Protein AF-0000000072522051 (afdb_homodimer)

Structure (mmCIF, N/CA/C/O backbone):
data_AF-0000000072522051-model_v1
#
loop_
_entity.id
_entity.type
_entity.pdbx_description
1 polymer 'Mutator-like transposase domain-containing protein'
#
loop_
_atom_site.group_PDB
_atom_site.id
_atom_site.type_symbol
_atom_site.label_atom_id
_atom_site.label_alt_id
_atom_site.label_comp_id
_atom_site.label_asym_id
_atom_site.label_entity_id
_atom_site.label_seq_id
_atom_site.pdbx_PDB_ins_code
_atom_site.Cartn_x
_atom_site.Cartn_y
_atom_site.Cartn_z
_atom_site.occupancy
_atom_site.B_iso_or_equiv
_atom_site.auth_seq_id
_atom_site.auth_comp_id
_atom_site.auth_asym_id
_atom_site.auth_atom_id
_atom_site.pdbx_PDB_model_num
ATOM 1 N N . MET A 1 1 ? -25.125 10.438 -25.125 1 18.22 1 MET A N 1
ATOM 2 C CA . MET A 1 1 ? -25.078 11.844 -24.719 1 18.22 1 MET A CA 1
ATOM 3 C C . MET A 1 1 ? -23.672 12.406 -24.828 1 18.22 1 MET A C 1
ATOM 5 O O . MET A 1 1 ? -22.719 11.805 -24.328 1 18.22 1 MET A O 1
ATOM 9 N N . ALA A 1 2 ? -23.375 13.344 -25.75 1 18.73 2 ALA A N 1
ATOM 10 C CA . ALA A 1 2 ? -22.203 13.742 -26.547 1 18.73 2 ALA A CA 1
ATOM 11 C C . ALA A 1 2 ? -21.234 14.562 -25.703 1 18.73 2 ALA A C 1
ATOM 13 O O . ALA A 1 2 ? -21.625 15.531 -25.047 1 18.73 2 ALA A O 1
ATOM 14 N N . ALA A 1 3 ? -20.344 13.867 -25.141 1 18.53 3 ALA A N 1
ATOM 15 C CA . ALA A 1 3 ? -19.312 14.359 -24.219 1 18.53 3 ALA A CA 1
ATOM 16 C C . ALA A 1 3 ? -18.578 15.555 -24.812 1 18.53 3 ALA A C 1
ATOM 18 O O . ALA A 1 3 ? -17.797 15.406 -25.75 1 18.53 3 ALA A O 1
ATOM 19 N N . ALA A 1 4 ? -19.344 16.578 -24.938 1 20.28 4 ALA A N 1
ATOM 20 C CA . ALA A 1 4 ? -18.859 17.656 -25.797 1 20.28 4 ALA A CA 1
ATOM 21 C C . ALA A 1 4 ? -17.5 18.188 -25.312 1 20.28 4 ALA A C 1
ATOM 23 O O . ALA A 1 4 ? -17.344 18.531 -24.141 1 20.28 4 ALA A O 1
ATOM 24 N N . GLY A 1 5 ? -16.484 17.641 -25.844 1 19.41 5 GLY A N 1
ATOM 25 C CA . GLY A 1 5 ? -15.047 17.828 -25.734 1 19.41 5 GLY A CA 1
ATOM 26 C C . GLY A 1 5 ? -14.625 19.281 -25.859 1 19.41 5 GLY A C 1
ATOM 27 O O . GLY A 1 5 ? -14.953 19.953 -26.844 1 19.41 5 GLY A O 1
ATOM 28 N N . LYS A 1 6 ? -14.828 19.969 -24.734 1 23.67 6 LYS A N 1
ATOM 29 C CA . LYS A 1 6 ? -14.594 21.375 -25.078 1 23.67 6 LYS A CA 1
ATOM 30 C C . LYS A 1 6 ? -13.258 21.547 -25.781 1 23.67 6 LYS A C 1
ATOM 32 O O . LYS A 1 6 ? -12.305 20.812 -25.516 1 23.67 6 LYS A O 1
ATOM 37 N N . PRO A 1 7 ? -13.164 22.125 -26.891 1 23.84 7 PRO A N 1
ATOM 38 C CA . PRO A 1 7 ? -12.047 22.234 -27.828 1 23.84 7 PRO A CA 1
ATOM 39 C C . PRO A 1 7 ? -10.789 22.812 -27.188 1 23.84 7 PRO A C 1
ATOM 41 O O . PRO A 1 7 ? -10.875 23.516 -26.172 1 23.84 7 PRO A O 1
ATOM 44 N N . LEU A 1 8 ? -9.758 22.203 -27.422 1 21.73 8 LEU A N 1
ATOM 45 C CA . LEU A 1 8 ? -8.375 22.547 -27.094 1 21.73 8 LEU A CA 1
ATOM 46 C C . LEU A 1 8 ? -8.102 24.016 -27.344 1 21.73 8 LEU A C 1
ATOM 48 O O . LEU A 1 8 ? -8.461 24.547 -28.406 1 21.73 8 LEU A O 1
ATOM 52 N N . SER A 1 9 ? -8.438 24.781 -26.344 1 23.31 9 SER A N 1
ATOM 53 C CA . SER A 1 9 ? -8.289 26.188 -26.703 1 23.31 9 SER A CA 1
ATOM 54 C C . SER A 1 9 ? -6.875 26.484 -27.188 1 23.31 9 SER A C 1
ATOM 56 O O . SER A 1 9 ? -5.898 26 -26.609 1 23.31 9 SER A O 1
ATOM 58 N N . HIS A 1 10 ? -6.723 26.484 -28.438 1 25.08 10 HIS A N 1
ATOM 59 C CA . HIS A 1 10 ? -5.535 26.75 -29.25 1 25.08 10 HIS A CA 1
ATOM 60 C C . HIS A 1 10 ? -5.031 28.172 -29.031 1 25.08 10 HIS A C 1
ATOM 62 O O . HIS A 1 10 ? -5.816 29.125 -29.062 1 25.08 10 HIS A O 1
ATOM 68 N N . CYS A 1 11 ? -4.512 28.344 -27.984 1 23.94 11 CYS A N 1
ATOM 69 C CA . CYS A 1 11 ? -4.039 29.734 -27.969 1 23.94 11 CYS A CA 1
ATOM 70 C C . CYS A 1 11 ? -2.914 29.922 -28.984 1 23.94 11 CYS A C 1
ATOM 72 O O . CYS A 1 11 ? -1.974 29.125 -29.031 1 23.94 11 CYS A O 1
ATOM 74 N N . LYS A 1 12 ? -3.262 30.484 -30.109 1 28.09 12 LYS A N 1
ATOM 75 C CA . LYS A 1 12 ? -2.432 30.875 -31.234 1 28.09 12 LYS A CA 1
ATOM 76 C C . LYS A 1 12 ? -1.332 31.844 -30.812 1 28.09 12 LYS A C 1
ATOM 78 O O . LYS A 1 12 ? -1.609 32.875 -30.203 1 28.09 12 LYS A O 1
ATOM 83 N N . GLU A 1 13 ? -0.17 31.281 -30.469 1 27.23 13 GLU A N 1
ATOM 84 C CA . GLU A 1 13 ? 0.891 32.281 -30.422 1 27.23 13 GLU A CA 1
ATOM 85 C C . GLU A 1 13 ? 0.87 33.188 -31.656 1 27.23 13 GLU A C 1
ATOM 87 O O . GLU A 1 13 ? 0.642 32.688 -32.781 1 27.23 13 GLU A O 1
ATOM 92 N N . ILE A 1 14 ? 0.567 34.438 -31.391 1 30.03 14 ILE A N 1
ATOM 93 C CA . ILE A 1 14 ? 0.768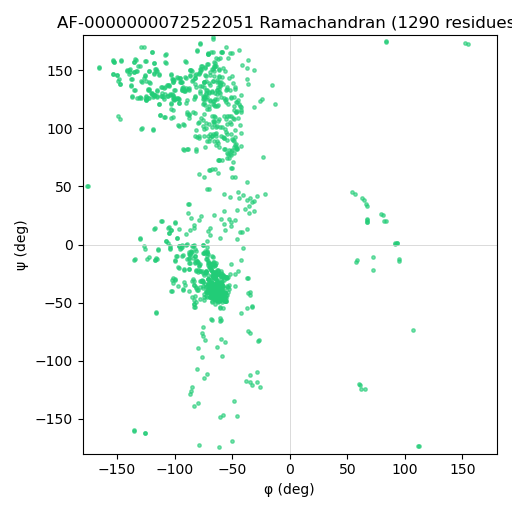 35.406 -32.469 1 30.03 14 ILE A CA 1
ATOM 94 C C . ILE A 1 14 ? 2.211 35.344 -32.969 1 30.03 14 ILE A C 1
ATOM 96 O O . ILE A 1 14 ? 3.15 35.438 -32.156 1 30.03 14 ILE A O 1
ATOM 100 N N . GLY A 1 15 ? 2.537 34.812 -34.188 1 29.08 15 GLY A N 1
ATOM 101 C CA . GLY A 1 15 ? 3.543 34.531 -35.188 1 29.08 15 GLY A CA 1
ATOM 102 C C . GLY A 1 15 ? 3.945 33.094 -35.281 1 29.08 15 GLY A C 1
ATOM 103 O O . GLY A 1 15 ? 4.109 32.531 -36.344 1 29.08 15 GLY A O 1
ATOM 104 N N . SER A 1 16 ? 4.789 32.531 -34.219 1 27.78 16 SER A N 1
ATOM 105 C CA . SER A 1 16 ? 5.379 31.219 -34.438 1 27.78 16 SER A CA 1
ATOM 106 C C . SER A 1 16 ? 4.395 30.109 -34.125 1 27.78 16 SER A C 1
ATOM 108 O O . SER A 1 16 ? 3.559 30.266 -33.219 1 27.78 16 SER A O 1
ATOM 110 N N . ASP A 1 17 ? 3.906 29.281 -35.094 1 27.94 17 ASP A N 1
ATOM 111 C CA . ASP A 1 17 ? 2.986 28.156 -35.188 1 27.94 17 ASP A CA 1
ATOM 112 C C . ASP A 1 17 ? 3.256 27.141 -34.062 1 27.94 17 ASP A C 1
ATOM 114 O O . ASP A 1 17 ? 2.762 26.016 -34.125 1 27.94 17 ASP A O 1
ATOM 118 N N . VAL A 1 18 ? 4.43 27.094 -33.469 1 25.56 18 VAL A N 1
ATOM 119 C CA . VAL A 1 18 ? 4.809 25.922 -32.688 1 25.56 18 VAL A CA 1
ATOM 120 C C . VAL A 1 18 ? 4.055 25.922 -31.375 1 25.56 18 VAL A C 1
ATOM 122 O O . VAL A 1 18 ? 4.07 26.906 -30.641 1 25.56 18 VAL A O 1
ATOM 125 N N . ASP A 1 19 ? 2.986 25.125 -31.344 1 24.14 19 ASP A N 1
ATOM 126 C CA . ASP A 1 19 ? 2.086 24.906 -30.219 1 24.14 19 ASP A CA 1
ATOM 127 C C . ASP A 1 19 ? 2.828 24.297 -29.031 1 24.14 19 ASP A C 1
ATOM 129 O O . ASP A 1 19 ? 3.268 23.141 -29.094 1 24.14 19 ASP A O 1
ATOM 133 N N . THR A 1 20 ? 3.809 24.938 -28.453 1 22 20 THR A N 1
ATOM 134 C CA . THR A 1 20 ? 4.633 24.359 -27.406 1 22 20 THR A CA 1
ATOM 135 C C . THR A 1 20 ? 3.834 24.188 -26.125 1 22 20 THR A C 1
ATOM 137 O O . THR A 1 20 ? 3.199 25.125 -25.656 1 22 20 THR A O 1
ATOM 140 N N . ALA A 1 21 ? 3.316 23.016 -25.969 1 21.81 21 ALA A N 1
ATOM 141 C CA . ALA A 1 21 ? 2.537 22.625 -24.797 1 21.81 21 ALA A CA 1
ATOM 142 C C . ALA A 1 21 ? 3.385 22.688 -23.531 1 21.81 21 ALA A C 1
ATOM 144 O O . ALA A 1 21 ? 4.527 22.219 -23.516 1 21.81 21 ALA A O 1
ATOM 145 N N . TYR A 1 22 ? 3.51 23.766 -22.844 1 22.39 22 TYR A N 1
ATOM 146 C CA . TYR A 1 22 ? 4.367 23.938 -21.672 1 22.39 22 TYR A CA 1
ATOM 147 C C . TYR A 1 22 ? 3.77 23.266 -20.438 1 22.39 22 TYR A C 1
ATOM 149 O O . TYR A 1 22 ? 2.555 23.297 -20.234 1 22.39 22 TYR A O 1
ATOM 157 N N . VAL A 1 23 ? 4.32 22.141 -20.172 1 23.8 23 VAL A N 1
ATOM 158 C CA . VAL A 1 23 ? 3.963 21.359 -18.984 1 23.8 23 VAL A CA 1
ATOM 159 C C . VAL A 1 23 ? 4.336 22.141 -17.734 1 23.8 23 VAL A C 1
ATOM 161 O O . VAL A 1 23 ? 5.48 22.578 -17.578 1 23.8 23 VAL A O 1
ATOM 164 N N . ASN A 1 24 ? 3.408 22.781 -17.25 1 22.48 24 ASN A N 1
ATOM 165 C CA . ASN A 1 24 ? 3.629 23.594 -16.062 1 22.48 24 ASN A CA 1
ATOM 166 C C . ASN A 1 24 ? 4.164 22.766 -14.898 1 22.48 24 ASN A C 1
ATOM 168 O O . ASN A 1 24 ? 3.832 21.578 -14.773 1 22.48 24 ASN A O 1
ATOM 172 N N . GLU A 1 25 ? 5.301 23.172 -14.312 1 25.41 25 GLU A N 1
ATOM 173 C CA . GLU A 1 25 ? 6.121 22.641 -13.227 1 25.41 25 GLU A CA 1
ATOM 174 C C . GLU A 1 25 ? 5.262 22.266 -12.023 1 25.41 25 GLU A C 1
ATOM 176 O O . GLU A 1 25 ? 5.625 21.375 -11.25 1 25.41 25 GLU A O 1
ATOM 181 N N . GLY A 1 26 ? 4.297 22.984 -11.797 1 26.47 26 GLY A N 1
ATOM 182 C CA . GLY A 1 26 ? 3.496 22.812 -10.594 1 26.47 26 GLY A CA 1
ATOM 183 C C . GLY A 1 26 ? 2.865 21.438 -10.484 1 26.47 26 GLY A C 1
ATOM 184 O O . GLY A 1 26 ? 2.215 21.125 -9.484 1 26.47 26 GLY A O 1
ATOM 185 N N . ASP A 1 27 ? 2.734 20.828 -11.633 1 26.22 27 ASP A N 1
ATOM 186 C CA . ASP A 1 27 ? 1.903 19.625 -11.664 1 26.22 27 ASP A CA 1
ATOM 187 C C . ASP A 1 27 ? 2.73 18.375 -11.359 1 26.22 27 ASP A C 1
ATOM 189 O O . ASP A 1 27 ? 2.256 17.25 -11.547 1 26.22 27 ASP A O 1
ATOM 193 N N . LEU A 1 28 ? 4.059 18.359 -11.344 1 24.91 28 LEU A N 1
ATOM 194 C CA . LEU A 1 28 ? 4.93 17.234 -11.062 1 24.91 28 LEU A CA 1
ATOM 195 C C . LEU A 1 28 ? 4.902 16.875 -9.578 1 24.91 28 LEU A C 1
ATOM 197 O O . LEU A 1 28 ? 4.871 17.781 -8.727 1 24.91 28 LEU A O 1
ATOM 201 N N . PRO A 1 29 ? 4.477 15.789 -9.25 1 25.62 29 PRO A N 1
ATOM 202 C CA . PRO A 1 29 ? 4.613 15.5 -7.82 1 25.62 29 PRO A CA 1
ATOM 203 C C . PRO A 1 29 ? 6.008 15.812 -7.285 1 25.62 29 PRO A C 1
ATOM 205 O O . PRO A 1 29 ? 7 15.641 -7.992 1 25.62 29 PRO A O 1
ATOM 208 N N . GLU A 1 30 ? 6.047 16.453 -6.195 1 26.84 30 GLU A N 1
ATOM 209 C CA . GLU A 1 30 ? 7.277 17.047 -5.676 1 26.84 30 GLU A CA 1
ATOM 210 C C . GLU A 1 30 ? 8.375 16 -5.527 1 26.84 30 GLU A C 1
ATOM 212 O O . GLU A 1 30 ? 9.547 16.266 -5.812 1 26.84 30 GLU A O 1
ATOM 217 N N . HIS A 1 31 ? 8.023 14.781 -5.113 1 27.89 31 HIS A N 1
ATOM 218 C CA . HIS A 1 31 ? 9.109 13.875 -4.766 1 27.89 31 HIS A CA 1
ATOM 219 C C . HIS A 1 31 ? 9.805 13.344 -6.016 1 27.89 31 HIS A C 1
ATOM 221 O O . HIS A 1 31 ? 11.016 13.117 -6.008 1 27.89 31 HIS A O 1
ATOM 227 N N . LEU A 1 32 ? 9.141 12.914 -6.941 1 28.19 32 LEU A N 1
ATOM 228 C CA . LEU A 1 32 ? 9.766 12.383 -8.148 1 28.19 32 LEU A CA 1
ATOM 229 C C . LEU A 1 32 ? 10.383 13.508 -8.977 1 28.19 32 LEU A C 1
ATOM 231 O O . LEU A 1 32 ? 11.406 13.312 -9.641 1 28.19 32 LEU A O 1
ATOM 235 N N . LEU A 1 33 ? 9.766 14.617 -9 1 27.88 33 LEU A N 1
ATOM 236 C CA . LEU A 1 33 ? 10.375 15.758 -9.68 1 27.88 33 LEU A CA 1
ATOM 237 C C . LEU A 1 33 ? 11.781 16.031 -9.133 1 27.88 33 LEU A C 1
ATOM 239 O O . LEU A 1 33 ? 12.688 16.375 -9.898 1 27.88 33 LEU A O 1
ATOM 243 N N . ALA A 1 34 ? 11.938 15.688 -7.941 1 27.5 34 ALA A N 1
ATOM 244 C CA . ALA A 1 34 ? 13.25 15.875 -7.336 1 27.5 34 ALA A CA 1
ATOM 245 C C . ALA A 1 34 ? 14.273 14.922 -7.941 1 27.5 34 ALA A C 1
ATOM 247 O O . ALA A 1 34 ? 15.422 15.305 -8.18 1 27.5 34 ALA A O 1
ATOM 248 N N . CYS A 1 35 ? 13.875 13.633 -8.219 1 27.23 35 CYS A N 1
ATOM 249 C CA . CYS A 1 35 ? 14.875 12.68 -8.688 1 27.23 35 CYS A CA 1
ATOM 250 C C . CYS A 1 35 ? 15.25 12.961 -10.141 1 27.23 35 CYS A C 1
ATOM 252 O O . CYS A 1 35 ? 16.406 12.82 -10.523 1 27.23 35 CYS A O 1
ATOM 254 N N . LEU A 1 36 ? 14.375 13.242 -10.977 1 26.73 36 LEU A N 1
ATOM 255 C CA . LEU A 1 36 ? 14.695 13.305 -12.398 1 26.73 36 LEU A CA 1
ATOM 256 C C . LEU A 1 36 ? 15.664 14.453 -12.688 1 26.73 36 LEU A C 1
ATOM 258 O O . LEU A 1 36 ? 16.406 14.406 -13.664 1 26.73 36 LEU A O 1
ATOM 262 N N . SER A 1 37 ? 15.656 15.484 -11.938 1 26.27 37 SER A N 1
ATOM 263 C CA . SER A 1 37 ? 16.5 16.578 -12.383 1 26.27 37 SER A CA 1
ATOM 264 C C . SER A 1 37 ? 17.984 16.25 -12.203 1 26.27 37 SER A C 1
ATOM 266 O O . SER A 1 37 ? 18.844 17.016 -12.625 1 26.27 37 SER A O 1
ATOM 268 N N . GLU A 1 38 ? 18.297 15.172 -11.516 1 25.38 38 GLU A N 1
ATOM 269 C CA . GLU A 1 38 ? 19.734 15.062 -11.273 1 25.38 38 GLU A CA 1
ATOM 270 C C . GLU A 1 38 ? 20.453 14.492 -12.484 1 25.38 38 GLU A C 1
ATOM 272 O O . GLU A 1 38 ? 21.672 14.688 -12.641 1 25.38 38 GLU A O 1
ATOM 277 N N . SER A 1 39 ? 19.875 13.773 -13.391 1 27.12 39 SER A N 1
ATOM 278 C CA . SER A 1 39 ? 20.766 13.109 -14.328 1 27.12 39 SER A CA 1
ATOM 279 C C . SER A 1 39 ? 21.391 14.109 -15.289 1 27.12 39 SER A C 1
ATOM 281 O O . SER A 1 39 ? 22.141 13.719 -16.203 1 27.12 39 SER A O 1
ATOM 283 N N . TRP A 1 40 ? 21.031 15.273 -15.25 1 23.28 40 TRP A N 1
ATOM 284 C CA . TRP A 1 40 ? 21.641 16.031 -16.344 1 23.28 40 TRP A CA 1
ATOM 285 C C . TRP A 1 40 ? 23.141 16.188 -16.109 1 23.28 40 TRP A C 1
ATOM 287 O O . TRP A 1 40 ? 23.906 16.359 -17.062 1 23.28 40 TRP A O 1
ATOM 297 N N . GLU A 1 41 ? 23.656 16.422 -14.883 1 24.67 41 GLU A N 1
ATOM 298 C CA . GLU A 1 41 ? 24.953 17.078 -14.852 1 24.67 41 GLU A CA 1
ATOM 299 C C . GLU A 1 41 ? 26.078 16.094 -15.141 1 24.67 41 GLU A C 1
ATOM 301 O O . GLU A 1 41 ? 27.234 16.484 -15.281 1 24.67 41 GLU A O 1
ATOM 306 N N . CYS A 1 42 ? 25.938 14.836 -15.047 1 26.31 42 CYS A N 1
ATOM 307 C CA . CYS A 1 42 ? 27.219 14.125 -15.07 1 26.31 42 CYS A CA 1
ATOM 308 C C . CYS A 1 42 ? 27.828 14.148 -16.469 1 26.31 42 CYS A C 1
ATOM 310 O O . CYS A 1 42 ? 28.797 13.445 -16.734 1 26.31 42 CYS A O 1
ATOM 312 N N . ILE A 1 43 ? 27.266 14.781 -17.453 1 22.69 43 ILE A N 1
ATOM 313 C CA . ILE A 1 43 ? 27.953 14.633 -18.734 1 22.69 43 ILE A CA 1
ATOM 314 C C . ILE A 1 43 ? 29.375 15.164 -18.609 1 22.69 43 ILE A C 1
ATOM 316 O O . ILE A 1 43 ? 30.328 14.492 -19.016 1 22.69 43 ILE A O 1
ATOM 320 N N . ASP A 1 44 ? 29.672 16.516 -18.688 1 23.14 44 ASP A N 1
ATOM 321 C CA . ASP A 1 44 ? 30.781 17.094 -19.453 1 23.14 44 ASP A CA 1
ATOM 322 C C . ASP A 1 44 ? 32.062 17.062 -18.641 1 23.14 44 ASP A C 1
ATOM 324 O O . ASP A 1 44 ? 33.062 17.703 -19.016 1 23.14 44 ASP A O 1
ATOM 328 N N . ILE A 1 45 ? 32.125 16.609 -17.438 1 23.84 45 ILE A N 1
ATOM 329 C CA . ILE A 1 45 ? 33.281 17.172 -16.703 1 23.84 45 ILE A CA 1
ATOM 330 C C . ILE A 1 45 ? 34.562 16.516 -17.188 1 23.84 45 ILE A C 1
ATOM 332 O O . ILE A 1 45 ? 35.656 16.766 -16.641 1 23.84 45 ILE A O 1
ATOM 336 N N . GLN A 1 46 ? 34.625 15.531 -17.984 1 23.45 46 GLN A N 1
ATOM 337 C CA . GLN A 1 46 ? 35.969 14.922 -18.078 1 23.45 46 GLN A CA 1
ATOM 338 C C . GLN A 1 46 ? 36.938 15.828 -18.812 1 23.45 46 GLN A C 1
ATOM 340 O O . GLN A 1 46 ? 37.531 15.422 -19.812 1 23.45 46 GLN A O 1
ATOM 345 N N . GLN A 1 47 ? 36.688 17.188 -19.141 1 20.95 47 GLN A N 1
ATOM 346 C CA . GLN A 1 47 ? 37.719 17.828 -19.953 1 20.95 47 GLN A CA 1
ATOM 347 C C . GLN A 1 47 ? 39.094 17.797 -19.234 1 20.95 47 GLN A C 1
ATOM 349 O O . GLN A 1 47 ? 39.156 17.719 -18.016 1 20.95 47 GLN A O 1
ATOM 354 N N . GLU A 1 48 ? 40.344 18.109 -20.031 1 22.64 48 GLU A N 1
ATOM 355 C CA . GLU A 1 48 ? 41.812 18.016 -20.094 1 22.64 48 GLU A CA 1
ATOM 356 C C . GLU A 1 48 ? 42.469 18.938 -19.078 1 22.64 48 GLU A C 1
ATOM 358 O O . GLU A 1 48 ? 42.188 20.141 -19.047 1 22.64 48 GLU A O 1
ATOM 363 N N . THR A 1 49 ? 42.969 18.516 -18 1 22.67 49 THR A N 1
ATOM 364 C CA . THR A 1 49 ? 43.844 19.109 -16.969 1 22.67 49 THR A CA 1
ATOM 365 C C . THR A 1 49 ? 45.156 19.609 -17.594 1 22.67 49 THR A C 1
ATOM 367 O O . THR A 1 49 ? 46.125 19.812 -16.875 1 22.67 49 THR A O 1
ATOM 370 N N . SER A 1 50 ? 45.375 19.844 -18.953 1 20.16 50 SER A N 1
ATOM 371 C CA . SER A 1 50 ? 46.75 20.109 -19.328 1 20.16 50 SER A CA 1
ATOM 372 C C . SER A 1 50 ? 47.281 21.359 -18.641 1 20.16 50 SER A C 1
ATOM 374 O O . SER A 1 50 ? 46.531 22.188 -18.156 1 20.16 50 SER A O 1
ATOM 376 N N . GLY A 1 51 ? 48.688 21.984 -18.938 1 20.42 51 GLY A N 1
ATOM 377 C CA . GLY A 1 51 ? 49.875 22.688 -18.438 1 20.42 51 GLY A CA 1
ATOM 378 C C . GLY A 1 51 ? 49.594 24.141 -18.109 1 20.42 51 GLY A C 1
ATOM 379 O O . GLY A 1 51 ? 49.531 24.516 -16.938 1 20.42 51 GLY A O 1
ATOM 380 N N . GLY A 1 52 ? 50.25 25.203 -19.016 1 19.38 52 GLY A N 1
ATOM 381 C CA . GLY A 1 52 ? 51.094 26.359 -18.781 1 19.38 52 GLY A CA 1
ATOM 382 C C . GLY A 1 52 ? 50.375 27.547 -18.203 1 19.38 52 GLY A C 1
ATOM 383 O O . GLY A 1 52 ? 50.594 27.922 -17.062 1 19.38 52 GLY A O 1
ATOM 384 N N . ALA A 1 53 ? 50.281 28.875 -19.125 1 18.88 53 ALA A N 1
ATOM 385 C CA . ALA A 1 53 ? 50.438 30.328 -19.188 1 18.88 53 ALA A CA 1
ATOM 386 C C . ALA A 1 53 ? 49.25 31.047 -18.578 1 18.88 53 ALA A C 1
ATOM 388 O O . ALA A 1 53 ? 48.188 30.453 -18.422 1 18.88 53 ALA A O 1
ATOM 389 N N . THR A 1 54 ? 49.156 32.562 -18.703 1 19.97 54 THR A N 1
ATOM 390 C CA . THR A 1 54 ? 48.75 33.75 -17.938 1 19.97 54 THR A CA 1
ATOM 391 C C . THR A 1 54 ? 47.25 33.844 -17.828 1 19.97 54 THR A C 1
ATOM 393 O O . THR A 1 54 ? 46.719 34.062 -16.734 1 19.97 54 THR A O 1
ATOM 396 N N . GLU A 1 55 ? 46.5 34.469 -19.031 1 19.25 55 GLU A N 1
ATOM 397 C CA . GLU A 1 55 ? 45.656 35.656 -19.109 1 19.25 55 GLU A CA 1
ATOM 398 C C . GLU A 1 55 ? 44.25 35.344 -18.594 1 19.25 55 GLU A C 1
ATOM 400 O O . GLU A 1 55 ? 43.938 34.188 -18.312 1 19.25 55 GLU A O 1
ATOM 405 N N . SER A 1 56 ? 43.094 35.969 -19.516 1 19.28 56 SER A N 1
ATOM 406 C CA . SER A 1 56 ? 41.781 36.594 -19.391 1 19.28 56 SER A CA 1
ATOM 407 C C . SER A 1 56 ? 40.688 35.562 -19.234 1 19.28 56 SER A C 1
ATOM 409 O O . SER A 1 56 ? 40.562 34.656 -20.047 1 19.28 56 SER A O 1
ATOM 411 N N . VAL A 1 57 ? 40.438 35.062 -18.156 1 22.94 57 VAL A N 1
ATOM 412 C CA . VAL A 1 57 ? 39.5 34 -17.812 1 22.94 57 VAL A CA 1
ATOM 413 C C . VAL A 1 57 ? 38.125 34.312 -18.391 1 22.94 57 VAL A C 1
ATOM 415 O O . VAL A 1 57 ? 37.188 34.625 -17.656 1 22.94 57 VAL A O 1
ATOM 418 N N . THR A 1 58 ? 38.062 35.312 -19.531 1 19.12 58 THR A N 1
ATOM 419 C CA . THR A 1 58 ? 36.906 36.062 -19.953 1 19.12 58 THR A CA 1
ATOM 420 C C . THR A 1 58 ? 35.781 35.125 -20.391 1 19.12 58 THR A C 1
ATOM 422 O O . THR A 1 58 ? 34.594 35.375 -20.078 1 19.12 58 THR A O 1
ATOM 425 N N . ASN A 1 59 ? 36.094 34.375 -21.562 1 19.22 59 ASN A N 1
ATOM 426 C CA . ASN A 1 59 ? 35.219 34.25 -22.719 1 19.22 59 ASN A CA 1
ATOM 427 C C . ASN A 1 59 ? 34.031 33.344 -22.406 1 19.22 59 ASN A C 1
ATOM 429 O O . ASN A 1 59 ? 33.094 33.219 -23.219 1 19.22 59 ASN A O 1
ATOM 433 N N . THR A 1 60 ? 34.344 32.312 -21.609 1 21.09 60 THR A N 1
ATOM 434 C CA . THR A 1 60 ? 33.5 31.172 -21.984 1 21.09 60 THR A CA 1
ATOM 435 C C . THR A 1 60 ? 32.031 31.469 -21.656 1 21.09 60 THR A C 1
ATOM 437 O O . THR A 1 60 ? 31.156 30.625 -21.875 1 21.09 60 THR A O 1
ATOM 440 N N . VAL A 1 61 ? 31.922 32.531 -20.828 1 20.61 61 VAL A N 1
ATOM 441 C CA . VAL A 1 61 ? 30.594 32.656 -20.266 1 20.61 61 VAL A CA 1
ATOM 442 C C . VAL A 1 61 ? 29.609 33.062 -21.359 1 20.61 61 VAL A C 1
ATOM 444 O O . VAL A 1 61 ? 28.406 33.25 -21.109 1 20.61 61 VAL A O 1
ATOM 447 N N . GLU A 1 62 ? 30.312 33.656 -22.469 1 19.94 62 GLU A N 1
ATOM 448 C CA . GLU A 1 62 ? 29.562 34.5 -23.406 1 19.94 62 GLU A CA 1
ATOM 449 C C . GLU A 1 62 ? 28.375 33.719 -23.984 1 19.94 62 GLU A C 1
ATOM 451 O O . GLU A 1 62 ? 27.375 34.312 -24.406 1 19.94 62 GLU A O 1
ATOM 456 N N . ASP A 1 63 ? 28.781 32.469 -24.344 1 21.47 63 ASP A N 1
ATOM 457 C CA . ASP A 1 63 ? 27.953 31.891 -25.406 1 21.47 63 ASP A CA 1
ATOM 458 C C . ASP A 1 63 ? 26.484 31.891 -25.016 1 21.47 63 ASP A C 1
ATOM 460 O O . ASP A 1 63 ? 25.625 31.531 -25.812 1 21.47 63 ASP A O 1
ATOM 464 N N . CYS A 1 64 ? 26.375 31.797 -23.656 1 19.06 64 CYS A N 1
ATOM 465 C CA . CYS A 1 64 ? 24.984 31.406 -23.469 1 19.06 64 CYS A CA 1
ATOM 466 C C . CYS A 1 64 ? 24.047 32.5 -23.953 1 19.06 64 CYS A C 1
ATOM 468 O O . CYS A 1 64 ? 22.891 32.219 -24.281 1 19.06 64 CYS A O 1
ATOM 470 N N . PHE A 1 65 ? 24.547 33.844 -23.703 1 19.38 65 PHE A N 1
ATOM 471 C CA . PHE A 1 65 ? 23.469 34.844 -23.641 1 19.38 65 PHE A CA 1
ATOM 472 C C . PHE A 1 65 ? 23.156 35.375 -25.047 1 19.38 65 PHE A C 1
ATOM 474 O O . PHE A 1 65 ? 22.156 36.062 -25.234 1 19.38 65 PHE A O 1
ATOM 481 N N . GLY A 1 66 ? 24.281 35.625 -25.938 1 17.47 66 GLY A N 1
ATOM 482 C CA . GLY A 1 66 ? 24.328 36.812 -26.781 1 17.47 66 GLY A CA 1
ATOM 483 C C . GLY A 1 66 ? 23.203 36.844 -27.812 1 17.47 66 GLY A C 1
ATOM 484 O O . GLY A 1 66 ? 22.578 37.906 -28.016 1 17.47 66 GLY A O 1
ATOM 485 N N . HIS A 1 67 ? 23.406 36.25 -29 1 17.27 67 HIS A N 1
ATOM 486 C CA . HIS A 1 67 ? 23.297 36.781 -30.359 1 17.27 67 HIS A CA 1
ATOM 487 C C . HIS A 1 67 ? 21.844 36.969 -30.766 1 17.27 67 HIS A C 1
ATOM 489 O O . HIS A 1 67 ? 21.109 35.969 -30.922 1 17.27 67 HIS A O 1
ATOM 495 N N . HIS A 1 68 ? 21.188 38.094 -30.422 1 17.69 68 HIS A N 1
ATOM 496 C CA . HIS A 1 68 ? 19.812 38.406 -30.797 1 17.69 68 HIS A CA 1
ATOM 497 C C . HIS A 1 68 ? 19.703 38.719 -32.281 1 17.69 68 HIS A C 1
ATOM 499 O O . HIS A 1 68 ? 18.641 39.094 -32.781 1 17.69 68 HIS A O 1
ATOM 505 N N . ASP A 1 69 ? 20.766 39.031 -33.031 1 16.75 69 ASP A N 1
ATOM 506 C CA . ASP A 1 69 ? 20.672 40.094 -34.062 1 16.75 69 ASP A CA 1
ATOM 507 C C . ASP A 1 69 ? 19.484 39.844 -34.969 1 16.75 69 ASP A C 1
ATOM 509 O O . ASP A 1 69 ? 18.984 38.719 -35.094 1 16.75 69 ASP A O 1
ATOM 513 N N . HIS A 1 70 ? 19.141 41.094 -35.781 1 16.55 70 HIS A N 1
ATOM 514 C CA . HIS A 1 70 ? 18.016 41.594 -36.594 1 16.55 70 HIS A CA 1
ATOM 515 C C . HIS A 1 70 ? 17.766 40.719 -37.781 1 16.55 70 HIS A C 1
ATOM 517 O O . HIS A 1 70 ? 16.625 40.625 -38.281 1 16.55 70 HIS A O 1
ATOM 523 N N . ASN A 1 71 ? 18.844 40.406 -38.531 1 16.09 71 ASN A N 1
ATOM 524 C CA . ASN A 1 71 ? 18.703 40.656 -39.969 1 16.09 71 ASN A CA 1
ATOM 525 C C . ASN A 1 71 ? 17.469 39.938 -40.562 1 16.09 71 ASN A C 1
ATOM 527 O O . ASN A 1 71 ? 17.172 38.812 -40.156 1 16.09 71 ASN A O 1
ATOM 531 N N . ASN A 1 72 ? 16.594 40.875 -41.25 1 16.08 72 ASN A N 1
ATOM 532 C CA . ASN A 1 72 ? 15.297 40.781 -41.906 1 16.08 72 ASN A CA 1
ATOM 533 C C . ASN A 1 72 ? 15.273 39.688 -42.969 1 16.08 72 ASN A C 1
ATOM 535 O O . ASN A 1 72 ? 14.227 39.406 -43.562 1 16.08 72 ASN A O 1
ATOM 539 N N . ASN A 1 73 ? 16.562 39.531 -43.469 1 15.27 73 ASN A N 1
ATOM 540 C CA . ASN A 1 73 ? 16.484 39.312 -44.906 1 15.27 73 ASN A CA 1
ATOM 541 C C . ASN A 1 73 ? 15.344 38.375 -45.281 1 15.27 73 ASN A C 1
ATOM 543 O O . ASN A 1 73 ? 14.891 37.594 -44.438 1 15.27 73 ASN A O 1
ATOM 547 N N . ASP A 1 74 ? 14.922 38.594 -46.562 1 15.88 74 ASP A N 1
ATOM 548 C CA . ASP A 1 74 ? 13.836 38.438 -47.531 1 15.88 74 ASP A CA 1
ATOM 549 C C . ASP A 1 74 ? 13.516 36.969 -47.781 1 15.88 74 ASP A C 1
ATOM 551 O O . ASP A 1 74 ? 12.43 36.656 -48.281 1 15.88 74 ASP A O 1
ATOM 555 N N . LEU A 1 75 ? 14.594 36.219 -47.469 1 15.2 75 LEU A N 1
ATOM 556 C CA . LEU A 1 75 ? 14.578 35.25 -48.562 1 15.2 75 LEU A CA 1
ATOM 557 C C . LEU A 1 75 ? 13.242 34.531 -48.625 1 15.2 75 LEU A C 1
ATOM 559 O O . LEU A 1 75 ? 12.734 34.062 -47.594 1 15.2 75 LEU A O 1
ATOM 563 N N . VAL A 1 76 ? 12.43 35 -49.531 1 16.11 76 VAL A N 1
ATOM 564 C CA . VAL A 1 76 ? 11.156 34.625 -50.156 1 16.11 76 VAL A CA 1
ATOM 565 C C . VAL A 1 76 ? 11.109 33.094 -50.344 1 16.11 76 VAL A C 1
ATOM 567 O O . VAL A 1 76 ? 10.07 32.562 -50.75 1 16.11 76 VAL A O 1
ATOM 570 N N . VAL A 1 77 ? 12.102 32.594 -49.625 1 15.22 77 VAL A N 1
ATOM 571 C CA . VAL A 1 77 ? 12.305 31.375 -50.375 1 15.22 77 VAL A CA 1
ATOM 572 C C . VAL A 1 77 ? 10.953 30.734 -50.688 1 15.22 77 VAL A C 1
ATOM 574 O O . VAL A 1 77 ? 10.078 30.672 -49.844 1 15.22 77 VAL A O 1
ATOM 577 N N . ASP A 1 78 ? 10.688 30.859 -51.969 1 15.66 78 ASP A N 1
ATOM 578 C CA . ASP A 1 78 ? 9.68 30.25 -52.844 1 15.66 78 ASP A CA 1
ATOM 579 C C . ASP A 1 78 ? 9.43 28.797 -52.469 1 15.66 78 ASP A C 1
ATOM 581 O O . ASP A 1 78 ? 10.344 27.969 -52.5 1 15.66 78 ASP A O 1
ATOM 585 N N . LEU A 1 79 ? 9.18 28.812 -51.344 1 15.03 79 LEU A N 1
ATOM 586 C CA . LEU A 1 79 ? 8.867 27.438 -51 1 15.03 79 LEU A CA 1
ATOM 587 C C . LEU A 1 79 ? 8.141 26.75 -52.156 1 15.03 79 LEU A C 1
ATOM 589 O O . LEU A 1 79 ? 6.918 26.578 -52.094 1 15.03 79 LEU A O 1
ATOM 593 N N . GLY A 1 80 ? 8.602 27.453 -53.344 1 15.11 80 GLY A N 1
ATOM 594 C CA . GLY A 1 80 ? 7.824 26.859 -54.406 1 15.11 80 GLY A CA 1
ATOM 595 C C . GLY A 1 80 ? 7.547 25.375 -54.188 1 15.11 80 GLY A C 1
ATOM 596 O O . GLY A 1 80 ? 6.406 24.984 -53.938 1 15.11 80 GLY A O 1
ATOM 597 N N . SER A 1 81 ? 8.203 24.781 -55.094 1 15.05 81 SER A N 1
ATOM 598 C CA . SER A 1 81 ? 7.836 23.672 -56 1 15.05 81 SER A CA 1
ATOM 599 C C . SER A 1 81 ? 7.852 22.344 -55.25 1 15.05 81 SER A C 1
ATOM 601 O O . SER A 1 81 ? 6.84 21.641 -55.188 1 15.05 81 SER A O 1
ATOM 603 N N . GLU A 1 82 ? 9.055 21.672 -55.438 1 14.95 82 GLU A N 1
ATOM 604 C CA . GLU A 1 82 ? 9.234 20.281 -55.844 1 14.95 82 GLU A CA 1
ATOM 605 C C . GLU A 1 82 ? 9.445 19.391 -54.625 1 14.95 82 GLU A C 1
ATOM 607 O O . GLU A 1 82 ? 10.508 19.422 -54 1 14.95 82 GLU A O 1
ATOM 612 N N . ILE A 1 83 ? 9.172 19.922 -53.438 1 15.15 83 ILE A N 1
ATOM 613 C CA . ILE A 1 83 ? 9.18 18.672 -52.688 1 15.15 83 ILE A CA 1
ATOM 614 C C . ILE A 1 83 ? 8.906 17.5 -53.594 1 15.15 83 ILE A C 1
ATOM 616 O O . ILE A 1 83 ? 7.789 17.328 -54.094 1 15.15 83 ILE A O 1
ATOM 620 N N . ALA A 1 84 ? 9.719 17.141 -54.281 1 14.2 84 ALA A N 1
ATOM 621 C CA . ALA A 1 84 ? 10.367 16.469 -55.375 1 14.2 84 ALA A CA 1
ATOM 622 C C . ALA A 1 84 ? 9.953 15 -55.469 1 14.2 84 ALA A C 1
ATOM 624 O O . ALA A 1 84 ? 9.414 14.453 -54.5 1 14.2 84 ALA A O 1
ATOM 625 N N . ASP A 1 85 ? 10.664 14.219 -56.312 1 14.65 85 ASP A N 1
ATOM 626 C CA . ASP A 1 85 ? 10.875 12.945 -57 1 14.65 85 ASP A CA 1
ATOM 627 C C . ASP A 1 85 ? 11.25 11.852 -56 1 14.65 85 ASP A C 1
ATOM 629 O O . ASP A 1 85 ? 11.188 10.664 -56.312 1 14.65 85 ASP A O 1
ATOM 633 N N . LEU A 1 86 ? 12.008 12.219 -54.906 1 14.46 86 LEU A N 1
ATOM 634 C CA . LEU A 1 86 ? 13.023 11.172 -54.906 1 14.46 86 LEU A CA 1
ATOM 635 C C . LEU A 1 86 ? 12.398 9.812 -54.625 1 14.46 86 LEU A C 1
ATOM 637 O O . LEU A 1 86 ? 13.094 8.789 -54.625 1 14.46 86 LEU A O 1
ATOM 641 N N . LEU A 1 87 ? 11.562 9.836 -53.438 1 14.09 87 LEU A N 1
ATOM 642 C CA . LEU A 1 87 ? 11.398 8.398 -53.219 1 14.09 87 LEU A CA 1
ATOM 643 C C . LEU A 1 87 ? 11.188 7.676 -54.562 1 14.09 87 LEU A C 1
ATOM 645 O O . LEU A 1 87 ? 10.062 7.613 -55.062 1 14.09 87 LEU A O 1
ATOM 649 N N . SER A 1 88 ? 11.828 7.93 -55.562 1 14.33 88 SER A N 1
ATOM 650 C CA . SER A 1 88 ? 12.281 7.387 -56.844 1 14.33 88 SER A CA 1
ATOM 651 C C . SER A 1 88 ? 12.625 5.906 -56.719 1 14.33 88 SER A C 1
ATOM 653 O O . SER A 1 88 ? 12.844 5.234 -57.719 1 14.33 88 SER A O 1
ATOM 655 N N . SER A 1 89 ? 13.516 5.668 -55.75 1 14.67 89 SER A N 1
ATOM 656 C CA . SER A 1 89 ? 14.492 4.793 -56.406 1 14.67 89 SER A CA 1
ATOM 657 C C . SER A 1 89 ? 13.805 3.699 -57.188 1 14.67 89 SER A C 1
ATOM 659 O O . SER A 1 89 ? 12.594 3.51 -57.094 1 14.67 89 SER A O 1
ATOM 661 N N . GLY A 1 90 ? 14.547 2.646 -57.156 1 14.46 90 GLY A N 1
ATOM 662 C CA . GLY A 1 90 ? 15.148 1.802 -58.188 1 14.46 90 GLY A CA 1
ATOM 663 C C . GLY A 1 90 ? 14.141 0.906 -58.875 1 14.46 90 GLY A C 1
ATOM 664 O O . GLY A 1 90 ? 13.086 0.601 -58.344 1 14.46 90 GLY A O 1
ATOM 665 N N . ARG A 1 91 ? 14.297 0.906 -60.062 1 16.16 91 ARG A N 1
ATOM 666 C CA . ARG A 1 91 ? 14.047 0.175 -61.281 1 16.16 91 ARG A CA 1
ATOM 667 C C . ARG A 1 91 ? 14.281 -1.319 -61.094 1 16.16 91 ARG A C 1
ATOM 669 O O . ARG A 1 91 ? 14.219 -2.09 -62.062 1 16.16 91 ARG A O 1
ATOM 676 N N . ALA A 1 92 ? 14.953 -1.795 -59.938 1 15.04 92 ALA A N 1
ATOM 677 C CA . ALA A 1 92 ? 15.469 -2.936 -60.688 1 15.04 92 ALA A CA 1
ATOM 678 C C . ALA A 1 92 ? 14.383 -3.533 -61.594 1 15.04 92 ALA A C 1
ATOM 680 O O . ALA A 1 92 ? 13.195 -3.459 -61.281 1 15.04 92 ALA A O 1
ATOM 681 N N . SER A 1 93 ? 14.727 -3.693 -62.812 1 15.16 93 SER A N 1
ATOM 682 C CA . SER A 1 93 ? 14.328 -4.191 -64.125 1 15.16 93 SER A CA 1
ATOM 683 C C . SER A 1 93 ? 13.617 -5.539 -64 1 15.16 93 SER A C 1
ATOM 685 O O . SER A 1 93 ? 12.617 -5.777 -64.688 1 15.16 93 SER A O 1
ATOM 687 N N . PRO A 1 94 ? 14.539 -6.418 -63.375 1 16.55 94 PRO A N 1
ATOM 688 C CA . PRO A 1 94 ? 14.727 -7.473 -64.375 1 16.55 94 PRO A CA 1
ATOM 689 C C . PRO A 1 94 ? 13.414 -8.164 -64.75 1 16.55 94 PRO A C 1
ATOM 691 O O . PRO A 1 94 ? 12.391 -7.949 -64.125 1 16.55 94 PRO A O 1
ATOM 694 N N . ASN A 1 95 ? 13.695 -9.375 -65 1 15.77 95 ASN A N 1
ATOM 695 C CA . ASN A 1 95 ? 13.352 -10.43 -65.938 1 15.77 95 ASN A CA 1
ATOM 696 C C . ASN A 1 95 ? 12.055 -11.133 -65.562 1 15.77 95 ASN A C 1
ATOM 698 O O . ASN A 1 95 ? 11.914 -11.617 -64.438 1 15.77 95 ASN A O 1
ATOM 702 N N . CYS A 1 96 ? 11.039 -10.555 -65.875 1 16.89 96 CYS A N 1
ATOM 703 C CA . CYS A 1 96 ? 9.695 -11.102 -66 1 16.89 96 CYS A CA 1
ATOM 704 C C . CYS A 1 96 ? 9.758 -12.57 -66.438 1 16.89 96 CYS A C 1
ATOM 706 O O . CYS A 1 96 ? 9.328 -12.922 -67.562 1 16.89 96 CYS A O 1
ATOM 708 N N . SER A 1 97 ? 10.938 -13.227 -66 1 16.95 97 SER A N 1
ATOM 709 C CA . SER A 1 97 ? 11.094 -14.383 -66.875 1 16.95 97 SER A CA 1
ATOM 710 C C . SER A 1 97 ? 9.758 -15.086 -67.125 1 16.95 97 SER A C 1
ATOM 712 O O . SER A 1 97 ? 8.914 -15.148 -66.188 1 16.95 97 SER A O 1
ATOM 714 N N . VAL A 1 98 ? 9.391 -15.016 -68.312 1 17.75 98 VAL A N 1
ATOM 715 C CA . VAL A 1 98 ? 8.43 -15.773 -69.125 1 17.75 98 VAL A CA 1
ATOM 716 C C . VAL A 1 98 ? 8.5 -17.25 -68.75 1 17.75 98 VAL A C 1
ATOM 718 O O . VAL A 1 98 ? 9.414 -17.953 -69.188 1 17.75 98 VAL A O 1
ATOM 721 N N . TYR A 1 99 ? 8.82 -17.562 -67.5 1 17.67 99 TYR A N 1
ATOM 722 C CA . TYR A 1 99 ? 9.109 -18.984 -67.625 1 17.67 99 TYR A CA 1
ATOM 723 C C . TYR A 1 99 ? 8.055 -19.672 -68.5 1 17.67 99 TYR A C 1
ATOM 725 O O . TYR A 1 99 ? 6.855 -19.406 -68.312 1 17.67 99 TYR A O 1
ATOM 733 N N . GLU A 1 100 ? 8.461 -19.938 -69.75 1 18.34 100 GLU A N 1
ATOM 734 C CA . GLU A 1 100 ? 7.895 -20.734 -70.812 1 18.34 100 GLU A CA 1
ATOM 735 C C . GLU A 1 100 ? 7.098 -21.922 -70.25 1 18.34 100 GLU A C 1
ATOM 737 O O . GLU A 1 100 ? 7.344 -22.375 -69.125 1 18.34 100 GLU A O 1
ATOM 742 N N . PRO A 1 101 ? 6.129 -22.297 -71 1 20.97 101 PRO A N 1
ATOM 743 C CA . PRO A 1 101 ? 5.152 -23.391 -71 1 20.97 101 PRO A CA 1
ATOM 744 C C . PRO A 1 101 ? 5.789 -24.75 -70.75 1 20.97 101 PRO A C 1
ATOM 746 O O . PRO A 1 101 ? 5.129 -25.781 -70.875 1 20.97 101 PRO A O 1
ATOM 749 N N . GLY A 1 102 ? 7.039 -24.812 -70.125 1 17.98 102 GLY A N 1
ATOM 750 C CA . GLY A 1 102 ? 7.633 -26.016 -70.688 1 17.98 102 GLY A CA 1
ATOM 751 C C . GLY A 1 102 ? 6.719 -27.234 -70.625 1 17.98 102 GLY A C 1
ATOM 752 O O . GLY A 1 102 ? 5.805 -27.266 -69.812 1 17.98 102 GLY A O 1
ATOM 753 N N . ARG A 1 103 ? 6.797 -28.078 -71.625 1 21.64 103 ARG A N 1
ATOM 754 C CA . ARG A 1 103 ? 6.145 -29.375 -71.875 1 21.64 103 ARG A CA 1
ATOM 755 C C . ARG A 1 103 ? 6.332 -30.297 -70.625 1 21.64 103 ARG A C 1
ATOM 757 O O . ARG A 1 103 ? 6.027 -31.5 -70.75 1 21.64 103 ARG A O 1
ATOM 764 N N . THR A 1 104 ? 6.703 -29.875 -69.438 1 19.58 104 THR A N 1
ATOM 765 C CA . THR A 1 104 ? 7.348 -31.047 -68.875 1 19.58 104 THR A CA 1
ATOM 766 C C . THR A 1 104 ? 6.438 -32.281 -68.938 1 19.58 104 THR A C 1
ATOM 768 O O . THR A 1 104 ? 5.211 -32.125 -69 1 19.58 104 THR A O 1
ATOM 771 N N . SER A 1 105 ? 7.062 -33.375 -69.188 1 22.17 105 SER A N 1
ATOM 772 C CA . SER A 1 105 ? 6.648 -34.75 -69.5 1 22.17 105 SER A CA 1
ATOM 773 C C . SER A 1 105 ? 5.637 -35.25 -68.5 1 22.17 105 SER A C 1
ATOM 775 O O . SER A 1 105 ? 5.566 -34.75 -67.375 1 22.17 105 SER A O 1
ATOM 777 N N . PRO A 1 106 ? 4.922 -36.312 -68.75 1 22.08 106 PRO A N 1
ATOM 778 C CA . PRO A 1 106 ? 3.801 -37.031 -68.188 1 22.08 106 PRO A CA 1
ATOM 779 C C . PRO A 1 106 ? 4.117 -37.5 -66.75 1 22.08 106 PRO A C 1
ATOM 781 O O . PRO A 1 106 ? 3.307 -38.188 -66.125 1 22.08 106 PRO A O 1
ATOM 784 N N . GLU A 1 107 ? 5.051 -36.969 -65.938 1 23.7 107 GLU A N 1
ATOM 785 C CA . GLU A 1 107 ? 5.645 -38 -65.125 1 23.7 107 GLU A CA 1
ATOM 786 C C . GLU A 1 107 ? 4.574 -38.781 -64.375 1 23.7 107 GLU A C 1
ATOM 788 O O . GLU A 1 107 ? 3.486 -38.281 -64.062 1 23.7 107 GLU A O 1
ATOM 793 N N . SER A 1 108 ? 4.945 -40.031 -63.906 1 24.02 108 SER A N 1
ATOM 794 C CA . SER A 1 108 ? 4.332 -41.219 -63.344 1 24.02 108 SER A CA 1
ATOM 795 C C . SER A 1 108 ? 3.795 -40.969 -61.938 1 24.02 108 SER A C 1
ATOM 797 O O . SER A 1 108 ? 4.27 -40.062 -61.25 1 24.02 108 SER A O 1
ATOM 799 N N . LEU A 1 109 ? 2.717 -41.531 -61.438 1 24.73 109 LEU A N 1
ATOM 800 C CA . LEU A 1 109 ? 1.779 -41.688 -60.312 1 24.73 109 LEU A CA 1
ATOM 801 C C . LEU A 1 109 ? 2.518 -42 -59.031 1 24.73 109 LEU A C 1
ATOM 803 O O . LEU A 1 109 ? 2.797 -43.156 -58.719 1 24.73 109 LEU A O 1
ATOM 807 N N . VAL A 1 110 ? 3.705 -41.375 -58.688 1 27.8 110 VAL A N 1
ATOM 808 C CA . VAL A 1 110 ? 4.426 -41.969 -57.562 1 27.8 110 VAL A CA 1
ATOM 809 C C . VAL A 1 110 ? 3.559 -41.969 -56.312 1 27.8 110 VAL A C 1
ATOM 811 O O . VAL A 1 110 ? 2.768 -41.031 -56.125 1 27.8 110 VAL A O 1
ATOM 814 N N . GLU A 1 111 ? 3.588 -42.969 -55.406 1 27.36 111 GLU A N 1
ATOM 815 C CA . GLU A 1 111 ? 2.859 -43.344 -54.188 1 27.36 111 GLU A CA 1
ATOM 816 C C . GLU A 1 111 ? 3.107 -42.344 -53.062 1 27.36 111 GLU A C 1
ATOM 818 O O . GLU A 1 111 ? 4.258 -42.062 -52.719 1 27.36 111 GLU A O 1
ATOM 823 N N . GLU A 1 112 ? 2.404 -41.312 -52.875 1 30.52 112 GLU A N 1
ATOM 824 C CA . GLU A 1 112 ? 2.449 -40.188 -51.938 1 30.52 112 GLU A CA 1
ATOM 825 C C . GLU A 1 112 ? 2.775 -40.656 -50.5 1 30.52 112 GLU A C 1
ATOM 827 O O . GLU A 1 112 ? 2.062 -41.5 -49.938 1 30.52 112 GLU A O 1
ATOM 832 N N . LYS A 1 113 ? 4.039 -40.594 -50.094 1 38.59 113 LYS A N 1
ATOM 833 C CA . LYS A 1 113 ? 4.457 -41.062 -48.781 1 38.59 113 LYS A CA 1
ATOM 834 C C . LYS A 1 113 ? 3.6 -40.438 -47.688 1 38.59 113 LYS A C 1
ATOM 836 O O . LYS A 1 113 ? 3.268 -39.25 -47.75 1 38.59 113 LYS A O 1
ATOM 841 N N . PRO A 1 114 ? 3.014 -41.031 -46.656 1 36.53 114 PRO A N 1
ATOM 842 C CA . PRO A 1 114 ? 2.137 -40.562 -45.594 1 36.53 114 PRO A CA 1
ATOM 843 C C . PRO A 1 114 ? 2.756 -39.438 -44.781 1 36.53 114 PRO A C 1
ATOM 845 O O . PRO A 1 114 ? 3.965 -39.438 -44.531 1 36.53 114 PRO A O 1
ATOM 848 N N . TYR A 1 115 ? 2.326 -38.062 -44.781 1 40.25 115 TYR A N 1
ATOM 849 C CA . TYR A 1 115 ? 2.725 -36.875 -44.031 1 40.25 115 TYR A CA 1
ATOM 850 C C . TYR A 1 115 ? 2.855 -37.156 -42.562 1 40.25 115 TYR A C 1
ATOM 852 O O . TYR A 1 115 ? 1.861 -37.438 -41.875 1 40.25 115 TYR A O 1
ATOM 860 N N . LEU A 1 116 ? 3.842 -37.656 -42 1 47.94 116 LEU A N 1
ATOM 861 C CA . LEU A 1 116 ? 4.066 -37.812 -40.594 1 47.94 116 LEU A CA 1
ATOM 862 C C . LEU A 1 116 ? 4.07 -36.469 -39.875 1 47.94 116 LEU A C 1
ATOM 864 O O . LEU A 1 116 ? 4.84 -35.562 -40.25 1 47.94 116 LEU A O 1
ATOM 868 N N . PRO A 1 117 ? 3.021 -36.031 -39.188 1 56 117 PRO A N 1
ATOM 869 C CA . PRO A 1 117 ? 2.943 -34.781 -38.438 1 56 117 PRO A CA 1
ATOM 870 C C . PRO A 1 117 ? 4.172 -34.562 -37.562 1 56 117 PRO A C 1
ATOM 872 O O . PRO A 1 117 ? 4.773 -35.5 -37.062 1 56 117 PRO A O 1
ATOM 875 N N . LYS A 1 118 ? 5.078 -33.5 -37.812 1 64.5 118 LYS A N 1
ATOM 876 C CA . LYS A 1 118 ? 6.332 -33.156 -37.125 1 64.5 118 LYS A CA 1
ATOM 877 C C . LYS A 1 118 ? 6.082 -32.562 -35.75 1 64.5 118 LYS A C 1
ATOM 879 O O . LYS A 1 118 ? 5.281 -31.641 -35.594 1 64.5 118 LYS A O 1
ATOM 884 N N . VAL A 1 119 ? 6.285 -33.281 -34.625 1 78.56 119 VAL A N 1
ATOM 885 C CA . VAL A 1 119 ? 6.352 -32.844 -33.25 1 78.56 119 VAL A CA 1
ATOM 886 C C . VAL A 1 119 ? 7.789 -32.469 -32.875 1 78.56 119 VAL A C 1
ATOM 888 O O . VAL A 1 119 ? 8.727 -33.219 -33.156 1 78.56 119 VAL A O 1
ATOM 891 N N . GLY A 1 120 ? 7.996 -31.141 -32.594 1 75.06 120 GLY A N 1
ATOM 892 C CA . GLY A 1 120 ? 9.328 -30.688 -32.219 1 75.06 120 GLY A CA 1
ATOM 893 C C . GLY A 1 120 ? 9.781 -31.25 -30.891 1 75.06 120 GLY A C 1
ATOM 894 O O . GLY A 1 120 ? 9.164 -32.156 -30.344 1 75.06 120 GLY A O 1
ATOM 895 N N . SER A 1 121 ? 11.062 -30.875 -30.484 1 82.94 121 SER A N 1
ATOM 896 C CA . SER A 1 121 ? 11.578 -31.234 -29.156 1 82.94 121 SER A CA 1
ATOM 897 C C . SER A 1 121 ? 11.188 -30.203 -28.109 1 82.94 121 SER A C 1
ATOM 899 O O . SER A 1 121 ? 10.922 -29.047 -28.438 1 82.94 121 SER A O 1
ATOM 901 N N . THR A 1 122 ? 11.055 -30.719 -26.875 1 87.69 122 THR A N 1
ATOM 902 C CA . THR A 1 122 ? 10.742 -29.812 -25.781 1 87.69 122 THR A CA 1
ATOM 903 C C . THR A 1 122 ? 11.977 -29 -25.375 1 87.69 122 THR A C 1
ATOM 905 O O . THR A 1 122 ? 13.047 -29.578 -25.141 1 87.69 122 THR A O 1
ATOM 908 N N . ASP A 1 123 ? 11.836 -27.688 -25.375 1 88 123 ASP A N 1
ATOM 909 C CA . ASP A 1 123 ? 12.93 -26.812 -24.969 1 88 123 ASP A CA 1
ATOM 910 C C . ASP A 1 123 ? 13.234 -26.984 -23.484 1 88 123 ASP A C 1
ATOM 912 O O . ASP A 1 123 ? 12.359 -27.359 -22.688 1 88 123 ASP A O 1
ATOM 916 N N . LYS A 1 124 ? 14.531 -26.734 -23.109 1 87.19 124 LYS A N 1
ATOM 917 C CA . LYS A 1 124 ? 15 -26.891 -21.75 1 87.19 124 LYS A CA 1
ATOM 918 C C . LYS A 1 124 ? 14.227 -25.984 -20.797 1 87.19 124 LYS A C 1
ATOM 920 O O . LYS A 1 124 ? 13.945 -26.359 -19.656 1 87.19 124 LYS A O 1
ATOM 925 N N . GLU A 1 125 ? 13.844 -24.891 -21.234 1 89.12 125 GLU A N 1
ATOM 926 C CA . GLU A 1 125 ? 13.109 -23.938 -20.406 1 89.12 125 GLU A CA 1
ATOM 927 C C . GLU A 1 125 ? 11.711 -24.438 -20.078 1 89.12 125 GLU A C 1
ATOM 929 O O . GLU A 1 125 ? 11.242 -24.312 -18.953 1 89.12 125 GLU A O 1
ATOM 934 N N . ALA A 1 126 ? 11.172 -25.047 -21.016 1 92.19 126 ALA A N 1
ATOM 935 C CA . ALA A 1 126 ? 9.828 -25.594 -20.828 1 92.19 126 ALA A CA 1
ATOM 936 C C . ALA A 1 126 ? 9.852 -26.75 -19.828 1 92.19 126 ALA A C 1
ATOM 938 O O . ALA A 1 126 ? 8.883 -26.953 -19.094 1 92.19 126 ALA A O 1
ATOM 939 N N . MET A 1 127 ? 10.945 -27.422 -19.812 1 93 127 MET A N 1
ATOM 940 C CA . MET A 1 127 ? 11.078 -28.562 -18.906 1 93 127 MET A CA 1
ATOM 941 C C . MET A 1 127 ? 11.18 -28.094 -17.469 1 93 127 MET A C 1
ATOM 943 O O . MET A 1 127 ? 10.727 -28.797 -16.547 1 93 127 MET A O 1
ATOM 947 N N . ARG A 1 128 ? 11.695 -26.969 -17.281 1 92.19 128 ARG A N 1
ATOM 948 C CA . ARG A 1 128 ? 11.953 -26.484 -15.938 1 92.19 128 ARG A CA 1
ATOM 949 C C . ARG A 1 128 ? 10.805 -25.609 -15.445 1 92.19 128 ARG A C 1
ATOM 951 O O . ARG A 1 128 ? 10.734 -25.266 -14.258 1 92.19 128 ARG A O 1
ATOM 958 N N . GLN A 1 129 ? 9.867 -25.359 -16.219 1 96.62 129 GLN A N 1
ATOM 959 C CA . GLN A 1 129 ? 8.773 -24.453 -15.867 1 96.62 129 GLN A CA 1
ATOM 960 C C . GLN A 1 129 ? 7.668 -25.188 -15.117 1 96.62 129 GLN A C 1
ATOM 962 O O . GLN A 1 129 ? 7.512 -26.406 -15.266 1 96.62 129 GLN A O 1
ATOM 967 N N . TYR A 1 130 ? 7 -24.453 -14.273 1 98.31 130 TYR A N 1
ATOM 968 C CA . TYR A 1 130 ? 5.797 -24.953 -13.625 1 98.31 130 TYR A CA 1
ATOM 969 C C . TYR A 1 130 ? 4.551 -24.547 -14.398 1 98.31 130 TYR A C 1
ATOM 971 O O . TYR A 1 130 ? 4.461 -23.422 -14.891 1 98.31 130 TYR A O 1
ATOM 979 N N . TYR A 1 131 ? 3.566 -25.469 -14.516 1 98.56 131 TYR A N 1
ATOM 980 C CA . TYR A 1 131 ? 2.322 -25.234 -15.242 1 98.56 131 TYR A CA 1
ATOM 981 C C . TYR A 1 131 ? 1.116 -25.438 -14.336 1 98.56 131 TYR A C 1
ATOM 983 O O . TYR A 1 131 ? 1.185 -26.203 -13.367 1 98.56 131 TYR A O 1
ATOM 991 N N . LEU A 1 132 ? 0.057 -24.703 -14.625 1 98.44 132 LEU A N 1
ATOM 992 C CA . LEU A 1 132 ? -1.208 -24.938 -13.938 1 98.44 132 LEU A CA 1
ATOM 993 C C . LEU A 1 132 ? -2.031 -26 -14.648 1 98.44 132 LEU A C 1
ATOM 995 O O . LEU A 1 132 ? -2.539 -25.766 -15.75 1 98.44 132 LEU A O 1
ATOM 999 N N . VAL A 1 133 ? -2.209 -27.141 -14.023 1 98.75 133 VAL A N 1
ATOM 1000 C CA . VAL A 1 133 ? -2.922 -28.25 -14.641 1 98.75 133 VAL A CA 1
ATOM 1001 C C . VAL A 1 133 ? -4.203 -28.547 -13.859 1 98.75 133 VAL A C 1
ATOM 1003 O O . VAL A 1 133 ? -4.184 -28.609 -12.625 1 98.75 133 VAL A O 1
ATOM 1006 N N . GLU A 1 134 ? -5.25 -28.688 -14.57 1 98.31 134 GLU A N 1
ATOM 1007 C CA . GLU A 1 134 ? -6.527 -29.031 -13.953 1 98.31 134 GLU A CA 1
ATOM 1008 C C . GLU A 1 134 ? -6.555 -30.5 -13.539 1 98.31 134 GLU A C 1
ATOM 1010 O O . GLU A 1 134 ? -6.121 -31.375 -14.289 1 98.31 134 GLU A O 1
ATOM 1015 N N . GLY A 1 135 ? -7.141 -30.766 -12.367 1 98.06 135 GLY A N 1
ATOM 1016 C CA . GLY A 1 135 ? -7.156 -32.125 -11.828 1 98.06 135 GLY A CA 1
ATOM 1017 C C . GLY A 1 135 ? -7.816 -33.125 -12.758 1 98.06 135 GLY A C 1
ATOM 1018 O O . GLY A 1 135 ? -7.301 -34.219 -12.953 1 98.06 135 GLY A O 1
ATOM 1019 N N . GLU A 1 136 ? -8.898 -32.781 -13.32 1 96.62 136 GLU A N 1
ATOM 1020 C CA . GLU A 1 136 ? -9.625 -33.656 -14.219 1 96.62 136 GLU A CA 1
ATOM 1021 C C . GLU A 1 136 ? -8.789 -34.031 -15.445 1 96.62 136 GLU A C 1
ATOM 1023 O O . GLU A 1 136 ? -8.773 -35.188 -15.875 1 96.62 136 GLU A O 1
ATOM 1028 N N . GLN A 1 137 ? -8.117 -33.062 -16 1 97.62 137 GLN A N 1
ATOM 1029 C CA . GLN A 1 137 ? -7.266 -33.312 -17.172 1 97.62 137 GLN A CA 1
ATOM 1030 C C . GLN A 1 137 ? -6.059 -34.156 -16.797 1 97.62 137 GLN A C 1
ATOM 1032 O O . GLN A 1 137 ? -5.633 -35 -17.594 1 97.62 137 GLN A O 1
ATOM 1037 N N . LEU A 1 138 ? -5.543 -33.938 -15.648 1 98 138 LEU A N 1
ATOM 1038 C CA . LEU A 1 138 ? -4.395 -34.688 -15.188 1 98 138 LEU A CA 1
ATOM 1039 C C . LEU A 1 138 ? -4.75 -36.156 -15.047 1 98 138 LEU A C 1
ATOM 1041 O O . LEU A 1 138 ? -3.982 -37.031 -15.469 1 98 138 LEU A O 1
ATOM 1045 N N . LEU A 1 139 ? -5.863 -36.469 -14.531 1 96.5 139 LEU A N 1
ATOM 1046 C CA . LEU A 1 139 ? -6.277 -37.844 -14.266 1 96.5 139 LEU A CA 1
ATOM 1047 C C . LEU A 1 139 ? -6.473 -38.625 -15.57 1 96.5 139 LEU A C 1
ATOM 1049 O O . LEU A 1 139 ? -6.355 -39.844 -15.594 1 96.5 139 LEU A O 1
ATOM 1053 N N . GLN A 1 140 ? -6.738 -37.906 -16.641 1 95.19 140 GLN A N 1
ATOM 1054 C CA . GLN A 1 140 ? -6.898 -38.562 -17.953 1 95.19 140 GLN A CA 1
ATOM 1055 C C . GLN A 1 140 ? -5.605 -39.25 -18.375 1 95.19 140 GLN A C 1
ATOM 1057 O O . GLN A 1 140 ? -5.637 -40.188 -19.188 1 95.19 140 GLN A O 1
ATOM 1062 N N . LEU A 1 141 ? -4.531 -38.844 -17.844 1 97.06 141 LEU A N 1
ATOM 1063 C CA . LEU A 1 141 ? -3.234 -39.375 -18.25 1 97.06 141 LEU A CA 1
ATOM 1064 C C . LEU A 1 141 ? -2.945 -40.688 -17.547 1 97.06 141 LEU A C 1
ATOM 1066 O O . LEU A 1 141 ? -1.953 -41.344 -17.859 1 97.06 141 LEU A O 1
ATOM 1070 N N . PHE A 1 142 ? -3.828 -41.062 -16.672 1 95.88 142 PHE A N 1
ATOM 1071 C CA . PHE A 1 142 ? -3.602 -42.281 -15.914 1 95.88 142 PHE A CA 1
ATOM 1072 C C . PHE A 1 142 ? -4.617 -43.375 -16.297 1 95.88 142 PHE A C 1
ATOM 1074 O O . PHE A 1 142 ? -4.926 -44.25 -15.492 1 95.88 142 PHE A O 1
ATOM 1081 N N . ARG A 1 143 ? -5.184 -43.219 -17.438 1 94.94 143 ARG A N 1
ATOM 1082 C CA . ARG A 1 143 ? -5.973 -44.312 -17.969 1 94.94 143 ARG A CA 1
ATOM 1083 C C . ARG A 1 143 ? -5.094 -45.531 -18.25 1 94.94 143 ARG A C 1
ATOM 1085 O O . ARG A 1 143 ? -5.523 -46.656 -18.078 1 94.94 143 ARG A O 1
ATOM 1092 N N . TYR A 1 144 ? -3.965 -45.219 -18.781 1 95.69 144 TYR A N 1
ATOM 1093 C CA . TYR A 1 144 ? -2.934 -46.25 -18.969 1 95.69 144 TYR A CA 1
ATOM 1094 C C . TYR A 1 144 ? -1.687 -45.906 -18.156 1 95.69 144 TYR A C 1
ATOM 1096 O O . TYR A 1 144 ? -1.346 -44.75 -17.984 1 95.69 144 TYR A O 1
ATOM 1104 N N . CYS A 1 145 ? -1.058 -46.938 -17.734 1 94.12 145 CYS A N 1
ATOM 1105 C CA . CYS A 1 145 ? 0.116 -46.781 -16.875 1 94.12 145 CYS A CA 1
ATOM 1106 C C . CYS A 1 145 ? 1.241 -46.094 -17.625 1 94.12 145 CYS A C 1
ATOM 1108 O O . CYS A 1 145 ? 1.676 -46.531 -18.688 1 94.12 145 CYS A O 1
ATOM 1110 N N . PRO A 1 146 ? 1.73 -45.031 -17.078 1 94.19 146 PRO A N 1
ATOM 1111 C CA . PRO A 1 146 ? 2.807 -44.281 -17.75 1 94.19 146 PRO A CA 1
ATOM 1112 C C . PRO A 1 146 ? 4.141 -45.031 -17.719 1 94.19 146 PRO A C 1
ATOM 1114 O O . PRO A 1 146 ? 5.086 -44.656 -18.406 1 94.19 146 PRO A O 1
ATOM 1117 N N . GLN A 1 147 ? 4.219 -46.094 -17.047 1 91.56 147 GLN A N 1
ATOM 1118 C CA . GLN A 1 147 ? 5.469 -46.812 -16.906 1 91.56 147 GLN A CA 1
ATOM 1119 C C . GLN A 1 147 ? 5.508 -48.031 -17.859 1 91.56 147 GLN A C 1
ATOM 1121 O O . GLN A 1 147 ? 6.574 -48.375 -18.359 1 91.56 147 GLN A O 1
ATOM 1126 N N . CYS A 1 148 ? 4.297 -48.625 -18.078 1 91.75 148 CYS A N 1
ATOM 1127 C CA . CYS A 1 148 ? 4.355 -49.875 -18.828 1 91.75 148 CYS A CA 1
ATOM 1128 C C . CYS A 1 148 ? 3.275 -49.906 -19.906 1 91.75 148 CYS A C 1
ATOM 1130 O O . CYS A 1 148 ? 3.221 -50.844 -20.703 1 91.75 148 CYS A O 1
ATOM 1132 N N . GLY A 1 149 ? 2.326 -49.031 -19.859 1 93.5 149 GLY A N 1
ATOM 1133 C CA . GLY A 1 149 ? 1.332 -48.938 -20.906 1 93.5 149 GLY A CA 1
ATOM 1134 C C . GLY A 1 149 ? 0.096 -49.781 -20.656 1 93.5 149 GLY A C 1
ATOM 1135 O O . GLY A 1 149 ? -0.837 -49.781 -21.453 1 93.5 149 GLY A O 1
ATOM 1136 N N . THR A 1 150 ? 0.103 -50.438 -19.531 1 93.75 150 THR A N 1
ATOM 1137 C CA . THR A 1 150 ? -1.055 -51.281 -19.188 1 93.75 150 THR A CA 1
ATOM 1138 C C . THR A 1 150 ? -2.199 -50.406 -18.672 1 93.75 150 THR A C 1
ATOM 1140 O O . THR A 1 150 ? -1.967 -49.344 -18.078 1 93.75 150 THR A O 1
ATOM 1143 N N . GLU A 1 151 ? -3.4 -50.844 -18.922 1 94.12 151 GLU A N 1
ATOM 1144 C CA . GLU A 1 151 ? -4.562 -50.094 -18.453 1 94.12 151 GLU A CA 1
ATOM 1145 C C . GLU A 1 151 ? -4.602 -50.031 -16.922 1 94.12 151 GLU A C 1
ATOM 1147 O O . GLU A 1 151 ? -4.465 -51.031 -16.25 1 94.12 151 GLU A O 1
ATOM 1152 N N . VAL A 1 152 ? -4.766 -48.812 -16.438 1 92.19 152 VAL A N 1
ATOM 1153 C CA . VAL A 1 152 ? -4.77 -48.562 -15.008 1 92.19 152 VAL A CA 1
ATOM 1154 C C . VAL A 1 152 ? -6.148 -48.875 -14.43 1 92.19 152 VAL A C 1
ATOM 1156 O O . VAL A 1 152 ? -7.172 -48.531 -15.023 1 92.19 152 VAL A O 1
ATOM 1159 N N . SER A 1 153 ? -6.227 -49.562 -13.305 1 86.56 153 SER A N 1
ATOM 1160 C CA . SER A 1 153 ? -7.488 -49.969 -12.695 1 86.56 153 SER A CA 1
ATOM 1161 C C . SER A 1 153 ? -8.094 -48.844 -11.875 1 86.56 153 SER A C 1
ATOM 1163 O O . SER A 1 153 ? -9.312 -48.625 -11.898 1 86.56 153 SER A O 1
ATOM 1165 N N . LYS A 1 154 ? -7.309 -48.219 -11.141 1 90.12 154 LYS A N 1
ATOM 1166 C CA . LYS A 1 154 ? -7.758 -47.156 -10.25 1 90.12 154 LYS A CA 1
ATOM 1167 C C . LYS A 1 154 ? -6.668 -46.094 -10.062 1 90.12 154 LYS A C 1
ATOM 1169 O O . LYS A 1 154 ? -5.48 -46.438 -10.008 1 90.12 154 LYS A O 1
ATOM 1174 N N . ALA A 1 155 ? -7.156 -44.781 -10.023 1 92.94 155 ALA A N 1
ATOM 1175 C CA . ALA A 1 155 ? -6.223 -43.688 -9.789 1 92.94 155 ALA A CA 1
ATOM 1176 C C . ALA A 1 155 ? -6.801 -42.656 -8.812 1 92.94 155 ALA A C 1
ATOM 1178 O O . ALA A 1 155 ? -7.992 -42.344 -8.859 1 92.94 155 ALA A O 1
ATOM 1179 N N . GLU A 1 156 ? -5.945 -42.219 -7.863 1 95.19 156 GLU A N 1
ATOM 1180 C CA . GLU A 1 156 ? -6.32 -41.219 -6.867 1 95.19 156 GLU A CA 1
ATOM 1181 C C . GLU A 1 156 ? -5.387 -40 -6.918 1 95.19 156 GLU A C 1
ATOM 1183 O O . GLU A 1 156 ? -4.164 -40.156 -6.871 1 95.19 156 GLU A O 1
ATOM 1188 N N . LEU A 1 157 ? -6.035 -38.844 -7.051 1 97.12 157 LEU A N 1
ATOM 1189 C CA . LEU A 1 157 ? -5.293 -37.594 -7.078 1 97.12 157 LEU A CA 1
ATOM 1190 C C . LEU A 1 157 ? -5.395 -36.875 -5.738 1 97.12 157 LEU A C 1
ATOM 1192 O O . LEU A 1 157 ? -6.492 -36.719 -5.199 1 97.12 157 LEU A O 1
ATOM 1196 N N . LYS A 1 158 ? -4.262 -36.469 -5.18 1 95.81 158 LYS A N 1
ATOM 1197 C CA . LYS A 1 158 ? -4.207 -35.688 -3.943 1 95.81 158 LYS A CA 1
ATOM 1198 C C . LYS A 1 158 ? -3.25 -34.5 -4.082 1 95.81 158 LYS A C 1
ATOM 1200 O O . LYS A 1 158 ? -2.264 -34.594 -4.82 1 95.81 158 LYS A O 1
ATOM 1205 N N . ALA A 1 159 ? -3.605 -33.469 -3.35 1 96.75 159 ALA A N 1
ATOM 1206 C CA . ALA A 1 159 ? -2.748 -32.281 -3.334 1 96.75 159 ALA A CA 1
ATOM 1207 C C . ALA A 1 159 ? -1.776 -32.344 -2.158 1 96.75 159 ALA A C 1
ATOM 1209 O O . ALA A 1 159 ? -2.164 -32.688 -1.036 1 96.75 159 ALA A O 1
ATOM 1210 N N . VAL A 1 160 ? -0.56 -32.094 -2.365 1 97.12 160 VAL A N 1
ATOM 1211 C CA . VAL A 1 160 ? 0.435 -31.766 -1.348 1 97.12 160 VAL A CA 1
ATOM 1212 C C . VAL A 1 160 ? 1.006 -30.375 -1.607 1 97.12 160 VAL A C 1
ATOM 1214 O O . VAL A 1 160 ? 1.985 -30.219 -2.342 1 97.12 160 VAL A O 1
ATOM 1217 N N . GLY A 1 161 ? 0.455 -29.391 -0.874 1 97.44 161 GLY A N 1
ATOM 1218 C CA . GLY A 1 161 ? 0.737 -28.016 -1.27 1 97.44 161 GLY A CA 1
ATOM 1219 C C . GLY A 1 161 ? 0.262 -27.688 -2.674 1 97.44 161 GLY A C 1
ATOM 1220 O O . GLY A 1 161 ? -0.906 -27.906 -3.004 1 97.44 161 GLY A O 1
ATOM 1221 N N . THR A 1 162 ? 1.235 -27.297 -3.475 1 98.12 162 THR A N 1
ATOM 1222 C CA . THR A 1 162 ? 0.896 -26.984 -4.855 1 98.12 162 THR A CA 1
ATOM 1223 C C . THR A 1 162 ? 1.073 -28.203 -5.754 1 98.12 162 THR A C 1
ATOM 1225 O O . THR A 1 162 ? 0.627 -28.203 -6.902 1 98.12 162 THR A O 1
ATOM 1228 N N . ALA A 1 163 ? 1.652 -29.266 -5.273 1 98.38 163 ALA A N 1
ATOM 1229 C CA . ALA A 1 163 ? 2.047 -30.422 -6.07 1 98.38 163 ALA A CA 1
ATOM 1230 C C . ALA A 1 163 ? 0.938 -31.469 -6.098 1 98.38 163 ALA A C 1
ATOM 1232 O O . ALA A 1 163 ? 0.407 -31.844 -5.051 1 98.38 163 ALA A O 1
ATOM 1233 N N . PRO A 1 164 ? 0.646 -31.938 -7.273 1 98.25 164 PRO A N 1
ATOM 1234 C CA . PRO A 1 164 ? -0.25 -33.094 -7.344 1 98.25 164 PRO A CA 1
ATOM 1235 C C . PRO A 1 164 ? 0.483 -34.406 -7.16 1 98.25 164 PRO A C 1
ATOM 1237 O O . PRO A 1 164 ? 1.604 -34.594 -7.648 1 98.25 164 PRO A O 1
ATOM 1240 N N . VAL A 1 165 ? -0.123 -35.281 -6.48 1 97.44 165 VAL A N 1
ATOM 1241 C CA . VAL A 1 165 ? 0.358 -36.656 -6.324 1 97.44 165 VAL A CA 1
ATOM 1242 C C . VAL A 1 165 ? -0.732 -37.625 -6.746 1 97.44 165 VAL A C 1
ATOM 1244 O O . VAL A 1 165 ? -1.859 -37.562 -6.25 1 97.44 165 VAL A O 1
ATOM 1247 N N . VAL A 1 166 ? -0.356 -38.469 -7.668 1 96.5 166 VAL A N 1
ATOM 1248 C CA . VAL A 1 166 ? -1.32 -39.469 -8.141 1 96.5 166 VAL A CA 1
ATOM 1249 C C . VAL A 1 166 ? -0.866 -40.875 -7.73 1 96.5 166 VAL A C 1
ATOM 1251 O O . VAL A 1 166 ? 0.236 -41.281 -8.086 1 96.5 166 VAL A O 1
ATOM 1254 N N . ARG A 1 167 ? -1.68 -41.531 -6.992 1 94 167 ARG A N 1
ATOM 1255 C CA . ARG A 1 167 ? -1.505 -42.938 -6.695 1 94 167 ARG A CA 1
ATOM 1256 C C . ARG A 1 167 ? -2.41 -43.781 -7.57 1 94 167 ARG A C 1
ATOM 1258 O O . ARG A 1 167 ? -3.582 -43.469 -7.77 1 94 167 ARG A O 1
ATOM 1265 N N . PHE A 1 168 ? -1.803 -44.844 -8.156 1 92.75 168 PHE A N 1
ATOM 1266 C CA . PHE A 1 168 ? -2.629 -45.656 -9.062 1 92.75 168 PHE A CA 1
ATOM 1267 C C . PHE A 1 168 ? -2.223 -47.125 -9.008 1 92.75 168 PHE A C 1
ATOM 1269 O O . PHE A 1 168 ? -1.12 -47.438 -8.562 1 92.75 168 PHE A O 1
ATOM 1276 N N . ILE A 1 169 ? -3.156 -47.969 -9.414 1 90.75 169 ILE A N 1
ATOM 1277 C CA . ILE A 1 169 ? -2.934 -49.406 -9.406 1 90.75 169 ILE A CA 1
ATOM 1278 C C . ILE A 1 169 ? -2.775 -49.906 -10.844 1 90.75 169 ILE A C 1
ATOM 1280 O O . ILE A 1 169 ? -3.709 -49.812 -11.641 1 90.75 169 ILE A O 1
ATOM 1284 N N . CYS A 1 170 ? -1.575 -50.281 -11.148 1 90.25 170 CYS A N 1
ATOM 1285 C CA . CYS A 1 170 ? -1.288 -50.938 -12.43 1 90.25 170 CYS A CA 1
ATOM 1286 C C . CYS A 1 170 ? -1.17 -52.438 -12.273 1 90.25 170 CYS A C 1
ATOM 1288 O O . CYS A 1 170 ? -0.353 -52.906 -11.492 1 90.25 170 CYS A O 1
ATOM 1290 N N . PRO A 1 171 ? -1.895 -53.188 -12.961 1 86.06 171 PRO A N 1
ATOM 1291 C CA . PRO A 1 171 ? -1.861 -54.656 -12.836 1 86.06 171 PRO A CA 1
ATOM 1292 C C . PRO A 1 171 ? -0.491 -55.25 -13.164 1 86.06 171 PRO A C 1
ATOM 1294 O O . PRO A 1 171 ? -0.122 -56.281 -12.625 1 86.06 171 PRO A O 1
ATOM 1297 N N . SER A 1 172 ? 0.177 -54.656 -14.055 1 86.25 172 SER A N 1
ATOM 1298 C CA . SER A 1 172 ? 1.478 -55.156 -14.469 1 86.25 172 SER A CA 1
ATOM 1299 C C . SER A 1 172 ? 2.584 -54.688 -13.531 1 86.25 172 SER A C 1
ATOM 1301 O O . SER A 1 172 ? 3.422 -55.5 -13.109 1 86.25 172 SER A O 1
ATOM 1303 N N . CYS A 1 173 ? 2.564 -53.438 -13.25 1 84.19 173 CYS A N 1
ATOM 1304 C CA . CYS A 1 173 ? 3.633 -52.844 -12.445 1 84.19 173 CYS A CA 1
ATOM 1305 C C . CYS A 1 173 ? 3.438 -53.156 -10.969 1 84.19 173 CYS A C 1
ATOM 1307 O O . CYS A 1 173 ? 4.41 -53.281 -10.219 1 84.19 173 CYS A O 1
ATOM 1309 N N . SER A 1 174 ? 2.141 -53.188 -10.477 1 67.56 174 SER A N 1
ATOM 1310 C CA . SER A 1 174 ? 1.843 -53.375 -9.062 1 67.56 174 SER A CA 1
ATOM 1311 C C . SER A 1 174 ? 2.033 -54.844 -8.664 1 67.56 174 SER A C 1
ATOM 1313 O O . SER A 1 174 ? 2.188 -55.156 -7.48 1 67.56 174 SER A O 1
ATOM 1315 N N . LEU A 1 175 ? 1.811 -55.906 -9.531 1 59.12 175 LEU A N 1
ATOM 1316 C CA . LEU A 1 175 ? 2.061 -57.312 -9.25 1 59.12 175 LEU A CA 1
ATOM 1317 C C . LEU A 1 175 ? 3.533 -57.531 -8.938 1 59.12 175 LEU A C 1
ATOM 1319 O O . LEU A 1 175 ? 3.869 -58.469 -8.18 1 59.12 175 LEU A O 1
ATOM 1323 N N . ARG A 1 176 ? 4.285 -56.906 -9.68 1 52.78 176 ARG A N 1
ATOM 1324 C CA . ARG A 1 176 ? 5.691 -57.188 -9.398 1 52.78 176 ARG A CA 1
ATOM 1325 C C . ARG A 1 176 ? 6.039 -56.812 -7.957 1 52.78 176 ARG A C 1
ATOM 1327 O O . ARG A 1 176 ? 6.883 -57.469 -7.336 1 52.78 176 ARG A O 1
ATOM 1334 N N . ALA A 1 177 ? 5.559 -55.875 -7.289 1 50.28 177 ALA A N 1
ATOM 1335 C CA . ALA A 1 177 ? 5.652 -55.562 -5.863 1 50.28 177 ALA A CA 1
ATOM 1336 C C . ALA A 1 177 ? 4.391 -54.844 -5.371 1 50.28 177 ALA A C 1
ATOM 1338 O O . ALA A 1 177 ? 3.76 -54.094 -6.113 1 50.28 177 ALA A O 1
ATOM 1339 N N . PRO A 1 178 ? 3.582 -55.562 -4.512 1 51.22 178 PRO A N 1
ATOM 1340 C CA . PRO A 1 178 ? 2.303 -55.125 -3.959 1 51.22 178 PRO A CA 1
ATOM 1341 C C . PRO A 1 178 ? 2.256 -53.625 -3.736 1 51.22 178 PRO A C 1
ATOM 1343 O O . PRO A 1 178 ? 1.961 -53.156 -2.629 1 51.22 178 PRO A O 1
ATOM 1346 N N . TYR A 1 179 ? 2.93 -52.812 -4.703 1 62.88 179 TYR A N 1
ATOM 1347 C CA . TYR A 1 179 ? 3.1 -51.406 -4.332 1 62.88 179 TYR A CA 1
ATOM 1348 C C . TYR A 1 179 ? 2.195 -50.5 -5.168 1 62.88 179 TYR A C 1
ATOM 1350 O O . TYR A 1 179 ? 1.884 -50.812 -6.316 1 62.88 179 TYR A O 1
ATOM 1358 N N . VAL A 1 180 ? 1.401 -49.719 -4.578 1 83.25 180 VAL A N 1
ATOM 1359 C CA . VAL A 1 180 ? 0.696 -48.594 -5.16 1 83.25 180 VAL A CA 1
ATOM 1360 C C . VAL A 1 180 ? 1.689 -47.656 -5.879 1 83.25 180 VAL A C 1
ATOM 1362 O O . VAL A 1 180 ? 2.691 -47.25 -5.293 1 83.25 180 VAL A O 1
ATOM 1365 N N . CYS A 1 181 ? 1.535 -47.688 -7.348 1 91 181 CYS A N 1
ATOM 1366 C CA . CYS A 1 181 ? 2.381 -46.781 -8.094 1 91 181 CYS A CA 1
ATOM 1367 C C . CYS A 1 181 ? 2.088 -45.344 -7.711 1 91 181 CYS A C 1
ATOM 1369 O O . CYS A 1 181 ? 0.968 -45 -7.312 1 91 181 CYS A O 1
ATOM 1371 N N . LYS A 1 182 ? 3.15 -44.625 -7.738 1 92.81 182 LYS A N 1
ATOM 1372 C CA . LYS A 1 182 ? 3.006 -43.25 -7.34 1 92.81 182 LYS A CA 1
ATOM 1373 C C . LYS A 1 182 ? 3.684 -42.312 -8.336 1 92.81 182 LYS A C 1
ATOM 1375 O O . LYS A 1 182 ? 4.816 -42.562 -8.758 1 92.81 182 LYS A O 1
ATOM 1380 N N . TRP A 1 183 ? 2.953 -41.312 -8.867 1 96 183 TRP A N 1
ATOM 1381 C CA . TRP A 1 183 ? 3.516 -40.25 -9.664 1 96 183 TRP A CA 1
ATOM 1382 C C . TRP A 1 183 ? 3.439 -38.906 -8.914 1 96 183 TRP A C 1
ATOM 1384 O O . TRP A 1 183 ? 2.436 -38.625 -8.266 1 96 183 TRP A O 1
ATOM 1394 N N . GLU A 1 184 ? 4.508 -38.156 -8.953 1 97.56 184 GLU A N 1
ATOM 1395 C CA . GLU A 1 184 ? 4.598 -36.875 -8.297 1 97.56 184 GLU A CA 1
ATOM 1396 C C . GLU A 1 184 ? 4.832 -35.75 -9.305 1 97.56 184 GLU A C 1
ATOM 1398 O O . GLU A 1 184 ? 5.754 -35.812 -10.125 1 97.56 184 GLU A O 1
ATOM 1403 N N . GLY A 1 185 ? 4.016 -34.719 -9.227 1 98.31 185 GLY A N 1
ATOM 1404 C CA . GLY A 1 185 ? 4.027 -33.656 -10.219 1 98.31 185 GLY A CA 1
ATOM 1405 C C . GLY A 1 185 ? 5.203 -32.719 -10.07 1 98.31 185 GLY A C 1
ATOM 1406 O O . GLY A 1 185 ? 5.418 -31.828 -10.906 1 98.31 185 GLY A O 1
ATOM 1407 N N . GLN A 1 186 ? 5.992 -32.875 -8.984 1 97.94 186 GLN A N 1
ATOM 1408 C CA . GLN A 1 186 ? 7.184 -32.062 -8.719 1 97.94 186 GLN A CA 1
ATOM 1409 C C . GLN A 1 186 ? 8.32 -32.938 -8.188 1 97.94 186 GLN A C 1
ATOM 1411 O O . GLN A 1 186 ? 8.078 -33.938 -7.512 1 97.94 186 GLN A O 1
ATOM 1416 N N . LYS A 1 187 ? 9.508 -32.469 -8.5 1 96.94 187 LYS A N 1
ATOM 1417 C CA . LYS A 1 187 ? 10.672 -33.125 -7.914 1 96.94 187 LYS A CA 1
ATOM 1418 C C . LYS A 1 187 ? 10.781 -32.844 -6.422 1 96.94 187 LYS A C 1
ATOM 1420 O O . LYS A 1 187 ? 10.219 -31.859 -5.934 1 96.94 187 LYS A O 1
ATOM 1425 N N . LYS A 1 188 ? 11.438 -33.75 -5.785 1 96.5 188 LYS A N 1
ATOM 1426 C CA . LYS A 1 188 ? 11.773 -33.5 -4.391 1 96.5 188 LYS A CA 1
ATOM 1427 C C . LYS A 1 188 ? 12.734 -32.312 -4.277 1 96.5 188 LYS A C 1
ATOM 1429 O O . LYS A 1 188 ? 13.477 -32 -5.219 1 96.5 188 LYS A O 1
ATOM 1434 N N . ALA A 1 189 ? 12.711 -31.656 -3.16 1 95.94 189 ALA A N 1
ATOM 1435 C CA . ALA A 1 189 ? 13.438 -30.406 -2.988 1 95.94 189 ALA A CA 1
ATOM 1436 C C . ALA A 1 189 ? 14.945 -30.641 -3.016 1 95.94 189 ALA A C 1
ATOM 1438 O O . ALA A 1 189 ? 15.695 -29.844 -3.592 1 95.94 189 ALA A O 1
ATOM 1439 N N . VAL A 1 190 ? 15.336 -31.703 -2.305 1 95.31 190 VAL A N 1
ATOM 1440 C CA . VAL A 1 190 ? 16.766 -32.031 -2.273 1 95.31 190 VAL A CA 1
ATOM 1441 C C . VAL A 1 190 ? 16.938 -33.562 -2.479 1 95.31 190 VAL A C 1
ATOM 1443 O O . VAL A 1 190 ? 16 -34.312 -2.27 1 95.31 190 VAL A O 1
ATOM 1446 N N . GLU A 1 191 ? 18.141 -33.875 -2.934 1 93.62 191 GLU A N 1
ATOM 1447 C CA . GLU A 1 191 ? 18.453 -35.281 -3.111 1 93.62 191 GLU A CA 1
ATOM 1448 C C . GLU A 1 191 ? 18.844 -35.938 -1.787 1 93.62 191 GLU A C 1
ATOM 1450 O O . GLU A 1 191 ? 20.016 -35.938 -1.415 1 93.62 191 GLU A O 1
ATOM 1455 N N . HIS A 1 192 ? 17.906 -36.469 -1.162 1 92.31 192 HIS A N 1
ATOM 1456 C CA . HIS A 1 192 ? 18.094 -37.156 0.108 1 92.31 192 HIS A CA 1
ATOM 1457 C C . HIS A 1 192 ? 17.016 -38.219 0.325 1 92.31 192 HIS A C 1
ATOM 1459 O O . HIS A 1 192 ? 15.844 -37.969 -0.011 1 92.31 192 HIS A O 1
ATOM 1465 N N . ALA A 1 193 ? 17.328 -39.219 0.919 1 88.5 193 ALA A N 1
ATOM 1466 C CA . ALA A 1 193 ? 16.438 -40.344 1.083 1 88.5 193 ALA A CA 1
ATOM 1467 C C . ALA A 1 193 ? 15.219 -39.969 1.934 1 88.5 193 ALA A C 1
ATOM 1469 O O . ALA A 1 193 ? 14.125 -40.531 1.737 1 88.5 193 ALA A O 1
ATOM 1470 N N . HIS A 1 194 ? 15.383 -39.031 2.779 1 88.81 194 HIS A N 1
ATOM 1471 C CA . HIS A 1 194 ? 14.312 -38.719 3.715 1 88.81 194 HIS A CA 1
ATOM 1472 C C . HIS A 1 194 ? 13.594 -37.438 3.295 1 88.81 194 HIS A C 1
ATOM 1474 O O . HIS A 1 194 ? 12.742 -36.938 4.031 1 88.81 194 HIS A O 1
ATOM 1480 N N . GLU A 1 195 ? 13.883 -36.938 2.113 1 92.88 195 GLU A N 1
ATOM 1481 C CA . GLU A 1 195 ? 13.234 -35.719 1.678 1 92.88 195 GLU A CA 1
ATOM 1482 C C . GLU A 1 195 ? 11.766 -35.938 1.336 1 92.88 195 GLU A C 1
ATOM 1484 O O . GLU A 1 195 ? 11.445 -36.812 0.53 1 92.88 195 GLU A O 1
ATOM 1489 N N . LYS A 1 196 ? 10.906 -35.094 1.987 1 91.62 196 LYS A N 1
ATOM 1490 C CA . LYS A 1 196 ? 9.477 -35.25 1.751 1 91.62 196 LYS A CA 1
ATOM 1491 C C . LYS A 1 196 ? 8.891 -34 1.091 1 91.62 196 LYS A C 1
ATOM 1493 O O . LYS A 1 196 ? 7.781 -34.062 0.551 1 91.62 196 LYS A O 1
ATOM 1498 N N . MET A 1 197 ? 9.633 -32.906 1.083 1 95.06 197 MET A N 1
ATOM 1499 C CA . MET A 1 197 ? 9.109 -31.672 0.531 1 95.06 197 MET A CA 1
ATOM 1500 C C . MET A 1 197 ? 9.344 -31.609 -0.975 1 95.06 197 MET A C 1
ATOM 1502 O O . MET A 1 197 ? 10.359 -32.094 -1.472 1 95.06 197 MET A O 1
ATOM 1506 N N . TYR A 1 198 ? 8.43 -31.031 -1.59 1 97.56 198 TYR A N 1
ATOM 1507 C CA . TYR A 1 198 ? 8.547 -30.859 -3.033 1 97.56 198 TYR A CA 1
ATOM 1508 C C . TYR A 1 198 ? 9.242 -29.547 -3.367 1 97.56 198 TYR A C 1
ATOM 1510 O O . TYR A 1 198 ? 9.016 -28.531 -2.705 1 97.56 198 TYR A O 1
ATOM 1518 N N . LYS A 1 199 ? 10.031 -29.562 -4.371 1 97.25 199 LYS A N 1
ATOM 1519 C CA . LYS A 1 199 ? 10.844 -28.422 -4.777 1 97.25 199 LYS A CA 1
ATOM 1520 C C . LYS A 1 199 ? 9.961 -27.219 -5.133 1 97.25 199 LYS A C 1
ATOM 1522 O O . LYS A 1 199 ? 10.258 -26.094 -4.742 1 97.25 199 LYS A O 1
ATOM 1527 N N . GLY A 1 200 ? 8.914 -27.469 -5.887 1 97.81 200 GLY A N 1
ATOM 1528 C CA . GLY A 1 200 ? 8.023 -26.391 -6.293 1 97.81 200 GLY A CA 1
ATOM 1529 C C . GLY A 1 200 ? 7.395 -25.656 -5.121 1 97.81 200 GLY A C 1
ATOM 1530 O O . GLY A 1 200 ? 7.145 -24.453 -5.191 1 97.81 200 GLY A O 1
ATOM 1531 N N . ASN A 1 201 ? 7.125 -26.359 -4.07 1 98 201 ASN A N 1
ATOM 1532 C CA . ASN A 1 201 ? 6.559 -25.75 -2.875 1 98 201 ASN A CA 1
ATOM 1533 C C . ASN A 1 201 ? 7.555 -24.812 -2.203 1 98 201 ASN A C 1
ATOM 1535 O O . ASN A 1 201 ? 7.199 -23.688 -1.825 1 98 201 ASN A O 1
ATOM 1539 N N . ILE A 1 202 ? 8.781 -25.219 -2.08 1 97.94 202 ILE A N 1
ATOM 1540 C CA . ILE A 1 202 ? 9.812 -24.406 -1.446 1 97.94 202 ILE A CA 1
ATOM 1541 C C . ILE A 1 202 ? 10.117 -23.188 -2.32 1 97.94 202 ILE A C 1
ATOM 1543 O O . ILE A 1 202 ? 10.195 -22.062 -1.822 1 97.94 202 ILE A O 1
ATOM 1547 N N . GLU A 1 203 ? 10.234 -23.484 -3.58 1 98.31 203 GLU A N 1
ATOM 1548 C CA . GLU A 1 203 ? 10.531 -22.406 -4.516 1 98.31 203 GLU A CA 1
ATOM 1549 C C . GLU A 1 203 ? 9.422 -21.359 -4.504 1 98.31 203 GLU A C 1
ATOM 1551 O O . GLU A 1 203 ? 9.688 -20.156 -4.598 1 98.31 203 GLU A O 1
ATOM 1556 N N . ALA A 1 204 ? 8.203 -21.812 -4.422 1 98.56 204 ALA A N 1
ATOM 1557 C CA . ALA A 1 204 ? 7.078 -20.891 -4.371 1 98.56 204 ALA A CA 1
ATOM 1558 C C . ALA A 1 204 ? 7.137 -20.016 -3.125 1 98.56 204 ALA A C 1
ATOM 1560 O O . ALA A 1 204 ? 6.941 -18.797 -3.201 1 98.56 204 ALA A O 1
ATOM 1561 N N . CYS A 1 205 ? 7.434 -20.594 -2.004 1 98.25 205 CYS A N 1
ATOM 1562 C CA . CYS A 1 205 ? 7.527 -19.844 -0.756 1 98.25 205 CYS A CA 1
ATOM 1563 C C . CYS A 1 205 ? 8.641 -18.812 -0.824 1 98.25 205 CYS A C 1
ATOM 1565 O O . CYS A 1 205 ? 8.438 -17.641 -0.489 1 98.25 205 CYS A O 1
ATOM 1567 N N . VAL A 1 206 ? 9.797 -19.25 -1.276 1 98.56 206 VAL A N 1
ATOM 1568 C CA . VAL A 1 206 ? 10.953 -18.375 -1.335 1 98.56 206 VAL A CA 1
ATOM 1569 C C . VAL A 1 206 ? 10.695 -17.25 -2.342 1 98.56 206 VAL A C 1
ATOM 1571 O O . VAL A 1 206 ? 11.062 -16.094 -2.105 1 98.56 206 VAL A O 1
ATOM 1574 N N . SER A 1 207 ? 10.07 -17.609 -3.445 1 98.38 207 SER A N 1
ATOM 1575 C CA . SER A 1 207 ? 9.727 -16.609 -4.441 1 98.38 207 SER A CA 1
ATOM 1576 C C . SER A 1 207 ? 8.773 -15.562 -3.867 1 98.38 207 SER A C 1
ATOM 1578 O O . SER A 1 207 ? 8.898 -14.375 -4.156 1 98.38 207 SER A O 1
ATOM 1580 N N . LEU A 1 208 ? 7.82 -15.977 -3.074 1 97.88 208 LEU A N 1
ATOM 1581 C CA . LEU A 1 208 ? 6.902 -15.055 -2.406 1 97.88 208 LEU A CA 1
ATOM 1582 C C . LEU A 1 208 ? 7.664 -14.07 -1.53 1 97.88 208 LEU A C 1
ATOM 1584 O O . LEU A 1 208 ? 7.43 -12.859 -1.602 1 97.88 208 LEU A O 1
ATOM 1588 N N . ILE A 1 209 ? 8.555 -14.617 -0.802 1 97.44 209 ILE A N 1
ATOM 1589 C CA . ILE A 1 209 ? 9.305 -13.82 0.166 1 97.44 209 ILE A CA 1
ATOM 1590 C C . ILE A 1 209 ? 10.211 -12.836 -0.567 1 97.44 209 ILE A C 1
ATOM 1592 O O . ILE A 1 209 ? 10.242 -11.648 -0.236 1 97.44 209 ILE A O 1
ATOM 1596 N N . THR A 1 210 ? 10.883 -13.25 -1.625 1 98.06 210 THR A N 1
ATOM 1597 C CA . THR A 1 210 ? 11.953 -12.461 -2.234 1 98.06 210 THR A CA 1
ATOM 1598 C C . THR A 1 210 ? 11.391 -11.492 -3.268 1 98.06 210 THR A C 1
ATOM 1600 O O . THR A 1 210 ? 12.078 -10.562 -3.689 1 98.06 210 THR A O 1
ATOM 1603 N N . THR A 1 211 ? 10.117 -11.711 -3.709 1 96.5 211 THR A N 1
ATOM 1604 C CA . THR A 1 211 ? 9.547 -10.805 -4.699 1 96.5 211 THR A CA 1
ATOM 1605 C C . THR A 1 211 ? 8.641 -9.781 -4.027 1 96.5 211 THR A C 1
ATOM 1607 O O . THR A 1 211 ? 8.234 -8.797 -4.656 1 96.5 211 THR A O 1
ATOM 1610 N N . GLY A 1 212 ? 8.281 -9.984 -2.836 1 94.12 212 GLY A N 1
ATOM 1611 C CA . GLY A 1 212 ? 7.469 -9.031 -2.094 1 94.12 212 GLY A CA 1
ATOM 1612 C C . GLY A 1 212 ? 5.98 -9.312 -2.189 1 94.12 212 GLY A C 1
ATOM 1613 O O . GLY A 1 212 ? 5.164 -8.531 -1.687 1 94.12 212 GLY A O 1
ATOM 1614 N N . LEU A 1 213 ? 5.605 -10.375 -2.898 1 95.5 213 LEU A N 1
ATOM 1615 C CA . LEU A 1 213 ? 4.203 -10.773 -2.896 1 95.5 213 LEU A CA 1
ATOM 1616 C C . LEU A 1 213 ? 3.82 -11.398 -1.559 1 95.5 213 LEU A C 1
ATOM 1618 O O . LEU A 1 213 ? 4.48 -12.328 -1.092 1 95.5 213 LEU A O 1
ATOM 1622 N N . ARG A 1 214 ? 2.752 -10.945 -0.995 1 93.94 214 ARG A N 1
ATOM 1623 C CA . ARG A 1 214 ? 2.367 -11.43 0.326 1 93.94 214 ARG A CA 1
ATOM 1624 C C . ARG A 1 214 ? 1.63 -12.758 0.227 1 93.94 214 ARG A C 1
ATOM 1626 O O . ARG A 1 214 ? 0.822 -12.961 -0.682 1 93.94 214 ARG A O 1
ATOM 1633 N N . PHE A 1 215 ? 1.872 -13.547 1.24 1 95.5 215 PHE A N 1
ATOM 1634 C CA . PHE A 1 215 ? 1.256 -14.867 1.259 1 95.5 215 PHE A CA 1
ATOM 1635 C C . PHE A 1 215 ? -0.263 -14.75 1.312 1 95.5 215 PHE A C 1
ATOM 1637 O O . PHE A 1 215 ? -0.97 -15.5 0.631 1 95.5 215 PHE A O 1
ATOM 1644 N N . VAL A 1 216 ? -0.742 -13.844 2.092 1 93.25 216 VAL A N 1
ATOM 1645 C CA . VAL A 1 216 ? -2.182 -13.703 2.281 1 93.25 216 VAL A CA 1
ATOM 1646 C C . VAL A 1 216 ? -2.84 -13.312 0.96 1 93.25 216 VAL A C 1
ATOM 1648 O O . VAL A 1 216 ? -3.975 -13.711 0.685 1 93.25 216 VAL A O 1
ATOM 1651 N N . GLU A 1 217 ? -2.201 -12.555 0.128 1 93.94 217 GLU A N 1
ATOM 1652 C CA . GLU A 1 217 ? -2.736 -12.141 -1.166 1 93.94 217 GLU A CA 1
ATOM 1653 C C . GLU A 1 217 ? -2.754 -13.305 -2.152 1 93.94 217 GLU A C 1
ATOM 1655 O O . GLU A 1 217 ? -3.73 -13.492 -2.883 1 93.94 217 GLU A O 1
ATOM 1660 N N . LEU A 1 218 ? -1.652 -14.008 -2.154 1 96.94 218 LEU A N 1
ATOM 1661 C CA . LEU A 1 218 ? -1.618 -15.188 -3.016 1 96.94 218 LEU A CA 1
ATOM 1662 C C . LEU A 1 218 ? -2.682 -16.188 -2.6 1 96.94 218 LEU A C 1
ATOM 1664 O O . LEU A 1 218 ? -3.307 -16.828 -3.451 1 96.94 218 LEU A O 1
ATOM 1668 N N . LYS A 1 219 ? -2.795 -16.344 -1.313 1 96.06 219 LYS A N 1
ATOM 1669 C CA . LYS A 1 219 ? -3.781 -17.297 -0.791 1 96.06 219 LYS A CA 1
ATOM 1670 C C . LYS A 1 219 ? -5.191 -16.906 -1.236 1 96.06 219 LYS A C 1
ATOM 1672 O O . LYS A 1 219 ? -5.965 -17.781 -1.661 1 96.06 219 LYS A O 1
ATOM 1677 N N . ARG A 1 220 ? -5.535 -15.656 -1.141 1 94.75 220 ARG A N 1
ATOM 1678 C CA . ARG A 1 220 ? -6.84 -15.18 -1.596 1 94.75 220 ARG A CA 1
ATOM 1679 C C . ARG A 1 220 ? -7.035 -15.461 -3.082 1 94.75 220 ARG A C 1
ATOM 1681 O O . ARG A 1 220 ? -8.109 -15.898 -3.5 1 94.75 220 ARG A O 1
ATOM 1688 N N . PHE A 1 221 ? -6.027 -15.211 -3.873 1 97.44 221 PHE A N 1
ATOM 1689 C CA . PHE A 1 221 ? -6.043 -15.477 -5.309 1 97.44 221 PHE A CA 1
ATOM 1690 C C . PHE A 1 221 ? -6.211 -16.969 -5.582 1 97.44 221 PHE A C 1
ATOM 1692 O O . PHE A 1 221 ? -7.043 -17.359 -6.398 1 97.44 221 PHE A O 1
ATOM 1699 N N . ALA A 1 222 ? -5.418 -17.766 -4.887 1 98.12 222 ALA A N 1
ATOM 1700 C CA . ALA A 1 222 ? -5.441 -19.219 -5.074 1 98.12 222 ALA A CA 1
ATOM 1701 C C . ALA A 1 222 ? -6.801 -19.797 -4.695 1 98.12 222 ALA A C 1
ATOM 1703 O O . ALA A 1 222 ? -7.316 -20.688 -5.379 1 98.12 222 ALA A O 1
ATOM 1704 N N . ASP A 1 223 ? -7.352 -19.266 -3.637 1 96 223 ASP A N 1
ATOM 1705 C CA . ASP A 1 223 ? -8.664 -19.734 -3.203 1 96 223 ASP A CA 1
ATOM 1706 C C . ASP A 1 223 ? -9.727 -19.438 -4.258 1 96 223 ASP A C 1
ATOM 1708 O O . ASP A 1 223 ? -10.555 -20.297 -4.57 1 96 223 ASP A O 1
ATOM 1712 N N . GLN A 1 224 ? -9.672 -18.25 -4.781 1 96.88 224 GLN A N 1
ATOM 1713 C CA . GLN A 1 224 ? -10.648 -17.875 -5.797 1 96.88 224 GLN A CA 1
ATOM 1714 C C . GLN A 1 224 ? -10.461 -18.688 -7.074 1 96.88 224 GLN A C 1
ATOM 1716 O O . GLN A 1 224 ? -11.438 -19.047 -7.734 1 96.88 224 GLN A O 1
ATOM 1721 N N . LEU A 1 225 ? -9.234 -18.984 -7.438 1 97.44 225 LEU A N 1
ATOM 1722 C CA . LEU A 1 225 ? -8.891 -19.719 -8.641 1 97.44 225 LEU A CA 1
ATOM 1723 C C . LEU A 1 225 ? -9.078 -21.219 -8.43 1 97.44 225 LEU A C 1
ATOM 1725 O O . LEU A 1 225 ? -9.039 -22 -9.391 1 97.44 225 LEU A O 1
ATOM 1729 N N . HIS A 1 226 ? -9.227 -21.703 -7.195 1 96.5 226 HIS A N 1
ATOM 1730 C CA . HIS A 1 226 ? -9.234 -23.109 -6.816 1 96.5 226 HIS A CA 1
ATOM 1731 C C . HIS A 1 226 ? -7.898 -23.781 -7.117 1 96.5 226 HIS A C 1
ATOM 1733 O O . HIS A 1 226 ? -7.859 -24.875 -7.68 1 96.5 226 HIS A O 1
ATOM 1739 N N . MET A 1 227 ? -6.871 -23.062 -6.863 1 97.88 227 MET A N 1
ATOM 1740 C CA . MET A 1 227 ? -5.52 -23.594 -7.008 1 97.88 227 MET A CA 1
ATOM 1741 C C . MET A 1 227 ? -5.035 -24.219 -5.703 1 97.88 227 MET A C 1
ATOM 1743 O O . MET A 1 227 ? -5.215 -23.641 -4.629 1 97.88 227 MET A O 1
ATOM 1747 N N . ALA A 1 228 ? -4.496 -25.406 -5.82 1 97.94 228 ALA A N 1
ATOM 1748 C CA . ALA A 1 228 ? -3.902 -26.031 -4.641 1 97.94 228 ALA A CA 1
ATOM 1749 C C . ALA A 1 228 ? -2.717 -25.219 -4.125 1 97.94 228 ALA A C 1
ATOM 1751 O O . ALA A 1 228 ? -1.888 -24.75 -4.91 1 97.94 228 ALA A O 1
ATOM 1752 N N . LEU A 1 229 ? -2.691 -25 -2.83 1 97.94 229 LEU A N 1
ATOM 1753 C CA . LEU A 1 229 ? -1.646 -24.203 -2.207 1 97.94 229 LEU A CA 1
ATOM 1754 C C . LEU A 1 229 ? -1.228 -24.797 -0.867 1 97.94 229 LEU A C 1
ATOM 1756 O O . LEU A 1 229 ? -2.018 -25.484 -0.214 1 97.94 229 LEU A O 1
ATOM 1760 N N . PHE A 1 230 ? -0.06 -24.656 -0.477 1 97.44 230 PHE A N 1
ATOM 1761 C CA . PHE A 1 230 ? 0.428 -25.109 0.817 1 97.44 230 PHE A CA 1
ATOM 1762 C C . PHE A 1 230 ? -0.214 -24.328 1.951 1 97.44 230 PHE A C 1
ATOM 1764 O O . PHE A 1 230 ? -0.767 -23.25 1.729 1 97.44 230 PHE A O 1
ATOM 1771 N N . SER A 1 231 ? -0.071 -24.828 3.145 1 95.69 231 SER A N 1
ATOM 1772 C CA . SER A 1 231 ? -0.714 -24.266 4.324 1 95.69 231 SER A CA 1
ATOM 1773 C C . SER A 1 231 ? 0.066 -23.062 4.855 1 95.69 231 SER A C 1
ATOM 1775 O O . SER A 1 231 ? 1.226 -22.859 4.492 1 95.69 231 SER A O 1
ATOM 1777 N N . ASP A 1 232 ? -0.597 -22.297 5.766 1 94 232 ASP A N 1
ATOM 1778 C CA . ASP A 1 232 ? 0.05 -21.172 6.445 1 94 232 ASP A CA 1
ATOM 1779 C C . ASP A 1 232 ? 1.262 -21.641 7.246 1 94 232 ASP A C 1
ATOM 1781 O O . ASP A 1 232 ? 2.326 -21.031 7.195 1 94 232 ASP A O 1
ATOM 1785 N N . THR A 1 233 ? 1.047 -22.734 7.91 1 92.44 233 THR A N 1
ATOM 1786 C CA . THR A 1 233 ? 2.109 -23.266 8.758 1 92.44 233 THR A CA 1
ATOM 1787 C C . THR A 1 233 ? 3.336 -23.625 7.926 1 92.44 233 THR A C 1
ATOM 1789 O O . THR A 1 233 ? 4.469 -23.328 8.32 1 92.44 233 THR A O 1
ATOM 1792 N N . TYR A 1 234 ? 3.098 -24.266 6.797 1 95.12 234 TYR A N 1
ATOM 1793 C CA . TYR A 1 234 ? 4.195 -24.625 5.906 1 95.12 234 TYR A CA 1
ATOM 1794 C C . TYR A 1 234 ? 4.941 -23.375 5.438 1 95.12 234 TYR A C 1
ATOM 1796 O O . TYR A 1 234 ? 6.176 -23.328 5.48 1 95.12 234 TYR A O 1
ATOM 1804 N N . TYR A 1 235 ? 4.23 -22.375 5.059 1 96.69 235 TYR A N 1
ATOM 1805 C CA . TYR A 1 235 ? 4.828 -21.141 4.562 1 96.69 235 TYR A CA 1
ATOM 1806 C C . TYR A 1 235 ? 5.73 -20.516 5.613 1 96.69 235 TYR A C 1
ATOM 1808 O O . TYR A 1 235 ? 6.863 -20.125 5.316 1 96.69 235 TYR A O 1
ATOM 1816 N N . TRP A 1 236 ? 5.25 -20.438 6.75 1 94.94 236 TRP A N 1
ATOM 1817 C CA . TRP A 1 236 ? 5.984 -19.703 7.777 1 94.94 236 TRP A CA 1
ATOM 1818 C C . TRP A 1 236 ? 7.18 -20.516 8.273 1 94.94 236 TRP A C 1
ATOM 1820 O O . TRP A 1 236 ? 8.148 -19.953 8.781 1 94.94 236 TRP A O 1
ATOM 1830 N N . LYS A 1 237 ? 7.117 -21.828 8.133 1 93.06 237 LYS A N 1
ATOM 1831 C CA . LYS A 1 237 ? 8.305 -22.641 8.383 1 93.06 237 LYS A CA 1
ATOM 1832 C C . LYS A 1 237 ? 9.406 -22.328 7.375 1 93.06 237 LYS A C 1
ATOM 1834 O O . LYS A 1 237 ? 10.57 -22.156 7.746 1 93.06 237 LYS A O 1
ATOM 1839 N N . ILE A 1 238 ? 9.016 -22.297 6.141 1 95.31 238 ILE A N 1
ATOM 1840 C CA . ILE A 1 238 ? 9.977 -21.969 5.09 1 95.31 238 ILE A CA 1
ATOM 1841 C C . ILE A 1 238 ? 10.461 -20.531 5.254 1 95.31 238 ILE A C 1
ATOM 1843 O O . ILE A 1 238 ? 11.625 -20.234 4.977 1 95.31 238 ILE A O 1
ATOM 1847 N N . PHE A 1 239 ? 9.609 -19.641 5.719 1 95.38 239 PHE A N 1
ATOM 1848 C CA . PHE A 1 239 ? 9.961 -18.25 5.988 1 95.38 239 PHE A CA 1
ATOM 1849 C C . PHE A 1 239 ? 11.133 -18.172 6.961 1 95.38 239 PHE A C 1
ATOM 1851 O O . PHE A 1 239 ? 12.062 -17.391 6.758 1 95.38 239 PHE A O 1
ATOM 1858 N N . GLU A 1 240 ? 11.109 -19 7.965 1 92.19 240 GLU A N 1
ATOM 1859 C CA . GLU A 1 240 ? 12.18 -19.016 8.953 1 92.19 240 GLU A CA 1
ATOM 1860 C C . GLU A 1 240 ? 13.5 -19.453 8.336 1 92.19 240 GLU A C 1
ATOM 1862 O O . GLU A 1 240 ? 14.547 -18.875 8.617 1 92.19 240 GLU A O 1
ATOM 1867 N N . LEU A 1 241 ? 13.383 -20.438 7.543 1 92.62 241 LEU A N 1
ATOM 1868 C CA . LEU A 1 241 ? 14.57 -20.906 6.844 1 92.62 241 LEU A CA 1
ATOM 1869 C C . LEU A 1 241 ? 15.109 -19.812 5.91 1 92.62 241 LEU A C 1
ATOM 1871 O O . LEU A 1 241 ? 16.328 -19.641 5.801 1 92.62 241 LEU A O 1
ATOM 1875 N N . THR A 1 242 ? 14.219 -19.188 5.262 1 96.19 242 THR A N 1
ATOM 1876 C CA . THR A 1 242 ? 14.594 -18.156 4.301 1 96.19 242 THR A CA 1
ATOM 1877 C C . THR A 1 242 ? 15.242 -16.969 5.008 1 96.19 242 THR A C 1
ATOM 1879 O O . THR A 1 242 ? 16.172 -16.359 4.473 1 96.19 242 THR A O 1
ATOM 1882 N N . LYS A 1 243 ? 14.75 -16.641 6.152 1 94.25 243 LYS A N 1
ATOM 1883 C CA . LYS A 1 243 ? 15.32 -15.547 6.941 1 94.25 243 LYS A CA 1
ATOM 1884 C C . LYS A 1 243 ? 16.812 -15.766 7.184 1 94.25 243 LYS A C 1
ATOM 1886 O O . LYS A 1 243 ? 17.609 -14.844 7.008 1 94.25 243 LYS A O 1
ATOM 1891 N N . GLN A 1 244 ? 17.172 -16.922 7.508 1 92.69 244 GLN A N 1
ATOM 1892 C CA . GLN A 1 244 ? 18.562 -17.266 7.742 1 92.69 244 GLN A CA 1
ATOM 1893 C C . GLN A 1 244 ? 19.375 -17.188 6.449 1 92.69 244 GLN A C 1
ATOM 1895 O O . GLN A 1 244 ? 20.5 -16.688 6.445 1 92.69 244 GLN A O 1
ATOM 1900 N N . ALA A 1 245 ? 18.781 -17.703 5.445 1 97.38 245 ALA A N 1
ATOM 1901 C CA . ALA A 1 245 ? 19.438 -17.672 4.145 1 97.38 245 ALA A CA 1
ATOM 1902 C C . ALA A 1 245 ? 19.688 -16.234 3.695 1 97.38 245 ALA A C 1
ATOM 1904 O O . ALA A 1 245 ? 20.75 -15.922 3.146 1 97.38 245 ALA A O 1
ATOM 1905 N N . VAL A 1 246 ? 18.766 -15.336 3.93 1 97.88 246 VAL A N 1
ATOM 1906 C CA . VAL A 1 246 ? 18.891 -13.93 3.555 1 97.88 246 VAL A CA 1
ATOM 1907 C C . VAL A 1 246 ? 20.062 -13.297 4.297 1 97.88 246 VAL A C 1
ATOM 1909 O O . VAL A 1 246 ? 20.828 -12.531 3.715 1 97.88 246 VAL A O 1
ATOM 1912 N N . ASP A 1 247 ? 20.219 -13.625 5.535 1 96.81 247 ASP A N 1
ATOM 1913 C CA . ASP A 1 247 ? 21.312 -13.086 6.32 1 96.81 247 ASP A CA 1
ATOM 1914 C C . ASP A 1 247 ? 22.672 -13.445 5.699 1 96.81 247 ASP A C 1
ATOM 1916 O O . ASP A 1 247 ? 23.547 -12.586 5.566 1 96.81 247 ASP A O 1
ATOM 1920 N N . LYS A 1 248 ? 22.781 -14.633 5.285 1 97 248 LYS A N 1
ATOM 1921 C CA . LYS A 1 248 ? 24.031 -15.109 4.703 1 97 248 LYS A CA 1
ATOM 1922 C C . LYS A 1 248 ? 24.312 -14.422 3.369 1 97 248 LYS A C 1
ATOM 1924 O O . LYS A 1 248 ? 25.422 -13.945 3.135 1 97 248 LYS A O 1
ATOM 1929 N N . VAL A 1 249 ? 23.312 -14.422 2.58 1 98.44 249 VAL A N 1
ATOM 1930 C CA . VAL A 1 249 ? 23.469 -13.844 1.252 1 98.44 249 VAL A CA 1
ATOM 1931 C C . VAL A 1 249 ? 23.719 -12.336 1.373 1 98.44 249 VAL A C 1
ATOM 1933 O O . VAL A 1 249 ? 24.547 -11.781 0.644 1 98.44 249 VAL A O 1
ATOM 1936 N N . TYR A 1 250 ? 23.078 -11.688 2.275 1 98.44 250 TYR A N 1
ATOM 1937 C CA . TYR A 1 250 ? 23.234 -10.258 2.496 1 98.44 250 TYR A CA 1
ATOM 1938 C C . TYR A 1 250 ? 24.656 -9.922 2.928 1 98.44 250 TYR A C 1
ATOM 1940 O O . TYR A 1 250 ? 25.234 -8.93 2.477 1 98.44 250 TYR A O 1
ATOM 1948 N N . ASN A 1 251 ? 25.188 -10.711 3.793 1 97.38 251 ASN A N 1
ATOM 1949 C CA . ASN A 1 251 ? 26.547 -10.469 4.262 1 97.38 251 ASN A CA 1
ATOM 1950 C C . ASN A 1 251 ? 27.547 -10.477 3.113 1 97.38 251 ASN A C 1
ATOM 1952 O O . ASN A 1 251 ? 28.438 -9.617 3.043 1 97.38 251 ASN A O 1
ATOM 1956 N N . ARG A 1 252 ? 27.375 -11.414 2.25 1 97.44 252 ARG A N 1
ATOM 1957 C CA . ARG A 1 252 ? 28.234 -11.461 1.073 1 97.44 252 ARG A CA 1
ATOM 1958 C C . ARG A 1 252 ? 28.016 -10.242 0.18 1 97.44 252 ARG A C 1
ATOM 1960 O O . ARG A 1 252 ? 28.969 -9.664 -0.338 1 97.44 252 ARG A O 1
ATOM 1967 N N . HIS A 1 253 ? 26.797 -9.922 0.045 1 97.88 253 HIS A N 1
ATOM 1968 C CA . HIS A 1 253 ? 26.422 -8.766 -0.765 1 97.88 253 HIS A CA 1
ATOM 1969 C C . HIS A 1 253 ? 27 -7.477 -0.172 1 97.88 253 HIS A C 1
ATOM 1971 O O . HIS A 1 253 ? 27.516 -6.629 -0.901 1 97.88 253 HIS A O 1
ATOM 1977 N N . GLU A 1 254 ? 26.828 -7.312 1.1 1 97.19 254 GLU A N 1
ATOM 1978 C CA . GLU A 1 254 ? 27.344 -6.145 1.808 1 97.19 254 GLU A CA 1
ATOM 1979 C C . GLU A 1 254 ? 28.859 -6 1.624 1 97.19 254 GLU A C 1
ATOM 1981 O O . GLU A 1 254 ? 29.359 -4.902 1.378 1 97.19 254 GLU A O 1
ATOM 1986 N N . ASP A 1 255 ? 29.562 -7.105 1.687 1 96.81 255 ASP A N 1
ATOM 1987 C CA . ASP A 1 255 ? 31 -7.094 1.495 1 96.81 255 ASP A CA 1
ATOM 1988 C C . ASP A 1 255 ? 31.375 -6.648 0.082 1 96.81 255 ASP A C 1
ATOM 1990 O O . ASP A 1 255 ? 32.281 -5.84 -0.104 1 96.81 255 ASP A O 1
ATOM 1994 N N . HIS A 1 256 ? 30.641 -7.16 -0.775 1 97.12 256 HIS A N 1
ATOM 1995 C CA . HIS A 1 256 ? 30.875 -6.785 -2.162 1 97.12 256 HIS A CA 1
ATOM 1996 C C . HIS A 1 256 ? 30.625 -5.297 -2.385 1 97.12 256 HIS A C 1
ATOM 1998 O O . HIS A 1 256 ? 31.406 -4.621 -3.053 1 97.12 256 HIS A O 1
ATOM 2004 N N . VAL A 1 257 ? 29.578 -4.781 -1.866 1 97.31 257 VAL A N 1
ATOM 2005 C CA . VAL A 1 257 ? 29.203 -3.375 -1.997 1 97.31 257 VAL A CA 1
ATOM 2006 C C . VAL A 1 257 ? 30.281 -2.496 -1.375 1 97.31 257 VAL A C 1
ATOM 2008 O O . VAL A 1 257 ? 30.688 -1.485 -1.958 1 97.31 257 VAL A O 1
ATOM 2011 N N . MET A 1 258 ? 30.781 -2.91 -0.277 1 95.75 258 MET A N 1
ATOM 2012 C CA . MET A 1 258 ? 31.828 -2.15 0.4 1 95.75 258 MET A CA 1
ATOM 2013 C C . MET A 1 258 ? 33.094 -2.102 -0.443 1 95.75 258 MET A C 1
ATOM 2015 O O . MET A 1 258 ? 33.75 -1.063 -0.519 1 95.75 258 MET A O 1
ATOM 2019 N N . ASP A 1 259 ? 33.344 -3.211 -1.046 1 95.56 259 ASP A N 1
ATOM 2020 C CA . ASP A 1 259 ? 34.5 -3.262 -1.933 1 95.56 259 ASP A CA 1
ATOM 2021 C C . ASP A 1 259 ? 34.375 -2.271 -3.084 1 95.56 259 ASP A C 1
ATOM 2023 O O . ASP A 1 259 ? 35.312 -1.556 -3.42 1 95.56 259 ASP A O 1
ATOM 2027 N N . VAL A 1 260 ? 33.219 -2.234 -3.613 1 96.75 260 VAL A N 1
ATOM 2028 C CA . VAL A 1 260 ? 32.938 -1.347 -4.742 1 96.75 260 VAL A CA 1
ATOM 2029 C C . VAL A 1 260 ? 33.062 0.108 -4.293 1 96.75 260 VAL A C 1
ATOM 2031 O O . VAL A 1 260 ? 33.625 0.941 -4.992 1 96.75 260 VAL A O 1
ATOM 2034 N N . ILE A 1 261 ? 32.531 0.429 -3.16 1 96 261 ILE A N 1
ATOM 2035 C CA . ILE A 1 261 ? 32.562 1.791 -2.639 1 96 261 ILE A CA 1
ATOM 2036 C C . ILE A 1 261 ? 34 2.215 -2.375 1 96 261 ILE A C 1
ATOM 2038 O O . ILE A 1 261 ? 34.438 3.275 -2.832 1 96 261 ILE A O 1
ATOM 2042 N N . GLU A 1 262 ? 34.75 1.384 -1.758 1 93.56 262 GLU A N 1
ATOM 2043 C CA . GLU A 1 262 ? 36.125 1.708 -1.398 1 93.56 262 GLU A CA 1
ATOM 2044 C C . GLU A 1 262 ? 37 1.911 -2.641 1 93.56 262 GLU A C 1
ATOM 2046 O O . GLU A 1 262 ? 37.875 2.777 -2.658 1 93.56 262 GLU A O 1
ATOM 2051 N N . ASN A 1 263 ? 36.688 1.165 -3.611 1 93.94 263 ASN A N 1
ATOM 2052 C CA . ASN A 1 263 ? 37.469 1.234 -4.844 1 93.94 263 ASN A CA 1
ATOM 2053 C C . ASN A 1 263 ? 37.188 2.521 -5.613 1 93.94 263 ASN A C 1
ATOM 2055 O O . ASN A 1 263 ? 37.938 2.887 -6.516 1 93.94 263 ASN A O 1
ATOM 2059 N N . ASN A 1 264 ? 36.156 3.225 -5.23 1 93.5 264 ASN A N 1
ATOM 2060 C CA . ASN A 1 264 ? 35.812 4.469 -5.914 1 93.5 264 ASN A CA 1
ATOM 2061 C C . ASN A 1 264 ? 36.438 5.68 -5.211 1 93.5 264 ASN A C 1
ATOM 2063 O O . ASN A 1 264 ? 36.219 6.816 -5.625 1 93.5 264 ASN A O 1
ATOM 2067 N N . TYR A 1 265 ? 37.125 5.344 -4.16 1 92.62 265 TYR A N 1
ATOM 2068 C CA . TYR A 1 265 ? 37.812 6.395 -3.428 1 92.62 265 TYR A CA 1
ATOM 2069 C C . TYR A 1 265 ? 39.312 6.184 -3.477 1 92.62 265 TYR A C 1
ATOM 2071 O O . TYR A 1 265 ? 39.781 5.051 -3.592 1 92.62 265 TYR A O 1
ATOM 2079 N N . GLN A 1 266 ? 39.969 7.328 -3.436 1 88.31 266 GLN A N 1
ATOM 2080 C CA . GLN A 1 266 ? 41.438 7.238 -3.326 1 88.31 266 GLN A CA 1
ATOM 2081 C C . GLN A 1 266 ? 41.844 6.809 -1.925 1 88.31 266 GLN A C 1
ATOM 2083 O O . GLN A 1 266 ? 41.125 7.02 -0.957 1 88.31 266 GLN A O 1
ATOM 2088 N N . ALA A 1 267 ? 43.062 6.141 -1.964 1 83.75 267 ALA A N 1
ATOM 2089 C CA . ALA A 1 267 ? 43.562 5.66 -0.683 1 83.75 267 ALA A CA 1
ATOM 2090 C C . ALA A 1 267 ? 43.688 6.805 0.321 1 83.75 267 ALA A C 1
ATOM 2092 O O . ALA A 1 267 ? 44.25 7.863 0.004 1 83.75 267 ALA A O 1
ATOM 2093 N N . GLY A 1 268 ? 43.062 6.707 1.5 1 81.25 268 GLY A N 1
ATOM 2094 C CA . GLY A 1 268 ? 43.156 7.691 2.564 1 81.25 268 GLY A CA 1
ATOM 2095 C C . GLY A 1 268 ? 42.031 8.703 2.537 1 81.25 268 GLY A C 1
ATOM 2096 O O . GLY A 1 268 ? 41.844 9.477 3.482 1 81.25 268 GLY A O 1
ATOM 2097 N N . GLU A 1 269 ? 41.281 8.734 1.446 1 89.62 269 GLU A N 1
ATOM 2098 C CA . GLU A 1 269 ? 40.188 9.664 1.354 1 89.62 269 GLU A CA 1
ATOM 2099 C C . GLU A 1 269 ? 38.969 9.164 2.154 1 89.62 269 GLU A C 1
ATOM 2101 O O . GLU A 1 269 ? 38.688 7.969 2.172 1 89.62 269 GLU A O 1
ATOM 2106 N N . GLY A 1 270 ? 38.375 10.078 2.861 1 94.12 270 GLY A N 1
ATOM 2107 C CA . GLY A 1 270 ? 37.188 9.734 3.611 1 94.12 270 GLY A CA 1
ATOM 2108 C C . GLY A 1 270 ? 35.938 9.625 2.744 1 94.12 270 GLY A C 1
ATOM 2109 O O . GLY A 1 270 ? 35.812 10.352 1.755 1 94.12 270 GLY A O 1
ATOM 2110 N N . LEU A 1 271 ? 35.062 8.82 3.172 1 96.12 271 LEU A N 1
ATOM 2111 C CA . LEU A 1 271 ? 33.812 8.594 2.443 1 96.12 271 LEU A CA 1
ATOM 2112 C C . LEU A 1 271 ? 32.875 9.789 2.58 1 96.12 271 LEU A C 1
ATOM 2114 O O . LEU A 1 271 ? 32.875 10.469 3.613 1 96.12 271 LEU A O 1
ATOM 2118 N N . HIS A 1 272 ? 32.125 10.062 1.543 1 97 272 HIS A N 1
ATOM 2119 C CA . HIS A 1 272 ? 31.016 11 1.59 1 97 272 HIS A CA 1
ATOM 2120 C C . HIS A 1 272 ? 29.688 10.266 1.65 1 97 272 HIS A C 1
ATOM 2122 O O . HIS A 1 272 ? 29.297 9.586 0.695 1 97 272 HIS A O 1
ATOM 2128 N N . LEU A 1 273 ? 29 10.477 2.76 1 97.62 273 LEU A N 1
ATOM 2129 C CA . LEU A 1 273 ? 27.812 9.664 3.02 1 97.62 273 LEU A CA 1
ATOM 2130 C C . LEU A 1 273 ? 26.562 10.539 3.098 1 97.62 273 LEU A C 1
ATOM 2132 O O . LEU A 1 273 ? 26.672 11.766 3.225 1 97.62 273 LEU A O 1
ATOM 2136 N N . ALA A 1 274 ? 25.453 9.977 2.861 1 97.69 274 ALA A N 1
ATOM 2137 C CA . ALA A 1 274 ? 24.125 10.57 3.078 1 97.69 274 ALA A CA 1
ATOM 2138 C C . ALA A 1 274 ? 23.266 9.672 3.959 1 97.69 274 ALA A C 1
ATOM 2140 O O . ALA A 1 274 ? 23.359 8.445 3.896 1 97.69 274 ALA A O 1
ATOM 2141 N N . ALA A 1 275 ? 22.438 10.242 4.797 1 96.94 275 ALA A N 1
ATOM 2142 C CA . ALA A 1 275 ? 21.547 9.484 5.676 1 96.94 275 ALA A CA 1
ATOM 2143 C C . ALA A 1 275 ? 20.156 10.102 5.707 1 96.94 275 ALA A C 1
ATOM 2145 O O . ALA A 1 275 ? 20 11.32 5.629 1 96.94 275 ALA A O 1
ATOM 2146 N N . ASP A 1 276 ? 19.172 9.234 5.75 1 95.06 276 ASP A N 1
ATOM 2147 C CA . ASP A 1 276 ? 17.781 9.672 5.836 1 95.06 276 ASP A CA 1
ATOM 2148 C C . ASP A 1 276 ? 16.953 8.688 6.641 1 95.06 276 ASP A C 1
ATOM 2150 O O . ASP A 1 276 ? 17.141 7.473 6.539 1 95.06 276 ASP A O 1
ATOM 2154 N N . GLY A 1 277 ? 16.094 9.305 7.477 1 92.25 277 GLY A N 1
ATOM 2155 C CA . GLY A 1 277 ? 15.164 8.492 8.242 1 92.25 277 GLY A CA 1
ATOM 2156 C C . GLY A 1 277 ? 13.758 8.477 7.672 1 92.25 277 GLY A C 1
ATOM 2157 O O . GLY A 1 277 ? 13.32 9.461 7.078 1 92.25 277 GLY A O 1
ATOM 2158 N N . ALA A 1 278 ? 13.133 7.336 7.75 1 90.56 278 ALA A N 1
ATOM 2159 C CA . ALA A 1 278 ? 11.742 7.195 7.344 1 90.56 278 ALA A CA 1
ATOM 2160 C C . ALA A 1 278 ? 10.875 6.727 8.508 1 90.56 278 ALA A C 1
ATOM 2162 O O . ALA A 1 278 ? 11.203 5.746 9.18 1 90.56 278 ALA A O 1
ATOM 2163 N N . TYR A 1 279 ? 9.758 7.492 8.695 1 86.38 279 TYR A N 1
ATOM 2164 C CA . TYR A 1 279 ? 8.828 7.223 9.781 1 86.38 279 TYR A CA 1
ATOM 2165 C C . TYR A 1 279 ? 7.383 7.27 9.289 1 86.38 279 TYR A C 1
ATOM 2167 O O . TYR A 1 279 ? 7.016 8.156 8.516 1 86.38 279 TYR A O 1
ATOM 2175 N N . ASP A 1 280 ? 6.676 6.316 9.656 1 76.31 280 ASP A N 1
ATOM 2176 C CA . ASP A 1 280 ? 5.285 6.289 9.203 1 76.31 280 ASP A CA 1
ATOM 2177 C C . ASP A 1 280 ? 4.375 7 10.203 1 76.31 280 ASP A C 1
ATOM 2179 O O . ASP A 1 280 ? 4.742 7.188 11.367 1 76.31 280 ASP A O 1
ATOM 2183 N N . SER A 1 281 ? 3.307 7.367 9.586 1 70.44 281 SER A N 1
ATOM 2184 C CA . SER A 1 281 ? 2.271 7.973 10.422 1 70.44 281 SER A CA 1
ATOM 2185 C C . SER A 1 281 ? 1.498 6.91 11.195 1 70.44 281 SER A C 1
ATOM 2187 O O . SER A 1 281 ? 1.687 5.711 10.977 1 70.44 281 SER A O 1
ATOM 2189 N N . ARG A 1 282 ? 0.656 7.301 12.062 1 62.44 282 ARG A N 1
ATOM 2190 C CA . ARG A 1 282 ? -0.045 6.441 13.008 1 62.44 282 ARG A CA 1
ATOM 2191 C C . ARG A 1 282 ? -0.985 5.48 12.289 1 62.44 282 ARG A C 1
ATOM 2193 O O . ARG A 1 282 ? -1.296 4.406 12.805 1 62.44 282 ARG A O 1
ATOM 2200 N N . GLY A 1 283 ? -1.397 5.855 11.141 1 63.25 283 GLY A N 1
ATOM 2201 C CA . GLY A 1 283 ? -2.246 4.934 10.406 1 63.25 283 GLY A CA 1
ATOM 2202 C C . GLY A 1 283 ? -1.48 3.771 9.805 1 63.25 283 GLY A C 1
ATOM 2203 O O . GLY A 1 283 ? -2.082 2.814 9.305 1 63.25 283 GLY A O 1
ATOM 2204 N N . TYR A 1 284 ? -0.199 3.83 10.055 1 75.81 284 TYR A N 1
ATOM 2205 C CA . TYR A 1 284 ? 0.69 2.811 9.516 1 75.81 284 TYR A CA 1
ATOM 2206 C C . TYR A 1 284 ? 1.681 2.334 10.57 1 75.81 284 TYR A C 1
ATOM 2208 O O . TYR A 1 284 ? 1.371 2.326 11.766 1 75.81 284 TYR A O 1
ATOM 2216 N N . SER A 1 285 ? 2.768 1.744 10.219 1 77.31 285 SER A N 1
ATOM 2217 C CA . SER A 1 285 ? 3.758 1.202 11.141 1 77.31 285 SER A CA 1
ATOM 2218 C C . SER A 1 285 ? 4.508 2.316 11.867 1 77.31 285 SER A C 1
ATOM 2220 O O . SER A 1 285 ? 5.73 2.418 11.758 1 77.31 285 SER A O 1
ATOM 2222 N N . ALA A 1 286 ? 3.775 3.104 12.695 1 75.94 286 ALA A N 1
ATOM 2223 C CA . ALA A 1 286 ? 4.285 4.332 13.297 1 75.94 286 ALA A CA 1
ATOM 2224 C C . ALA A 1 286 ? 5.328 4.031 14.367 1 75.94 286 ALA A C 1
ATOM 2226 O O . ALA A 1 286 ? 6.082 4.914 14.781 1 75.94 286 ALA A O 1
ATOM 2227 N N . LEU A 1 287 ? 5.363 2.797 14.789 1 80.88 287 LEU A N 1
ATOM 2228 C CA . LEU A 1 287 ? 6.262 2.461 15.883 1 80.88 287 LEU A CA 1
ATOM 2229 C C . LEU A 1 287 ? 7.652 2.111 15.359 1 80.88 287 LEU A C 1
ATOM 2231 O O . LEU A 1 287 ? 8.609 2.023 16.125 1 80.88 287 LEU A O 1
ATOM 2235 N N . ILE A 1 288 ? 7.695 1.928 14.094 1 88.69 288 ILE A N 1
ATOM 2236 C CA . ILE A 1 288 ? 8.953 1.468 13.523 1 88.69 288 ILE A CA 1
ATOM 2237 C C . ILE A 1 288 ? 9.578 2.582 12.688 1 88.69 288 ILE A C 1
ATOM 2239 O O . ILE A 1 288 ? 8.883 3.258 11.922 1 88.69 288 ILE A O 1
ATOM 2243 N N . GLY A 1 289 ? 10.781 2.875 12.938 1 91.5 289 GLY A N 1
ATOM 2244 C CA . GLY A 1 289 ? 11.562 3.787 12.117 1 91.5 289 GLY A CA 1
ATOM 2245 C C . GLY A 1 289 ? 12.758 3.121 11.453 1 91.5 289 GLY A C 1
ATOM 2246 O O . GLY A 1 289 ? 13.234 2.084 11.914 1 91.5 289 GLY A O 1
ATOM 2247 N N . LYS A 1 290 ? 13.164 3.609 10.312 1 94.56 290 LYS A N 1
ATOM 2248 C CA . LYS A 1 290 ? 14.336 3.131 9.57 1 94.56 290 LYS A CA 1
ATOM 2249 C C . LYS A 1 290 ? 15.266 4.285 9.203 1 94.56 290 LYS A C 1
ATOM 2251 O O . LYS A 1 290 ? 14.805 5.375 8.859 1 94.56 290 LYS A O 1
ATOM 2256 N N . VAL A 1 291 ? 16.5 4.07 9.312 1 96.62 291 VAL A N 1
ATOM 2257 C CA . VAL A 1 291 ? 17.5 5.051 8.898 1 96.62 291 VAL A CA 1
ATOM 2258 C C . VAL A 1 291 ? 18.453 4.414 7.898 1 96.62 291 VAL A C 1
ATOM 2260 O O . VAL A 1 291 ? 19.062 3.377 8.18 1 96.62 291 VAL A O 1
ATOM 2263 N N . VAL A 1 292 ? 18.562 5.035 6.75 1 97.75 292 VAL A N 1
ATOM 2264 C CA . VAL A 1 292 ? 19.359 4.5 5.652 1 97.75 292 VAL A CA 1
ATOM 2265 C C . VAL A 1 292 ? 20.641 5.297 5.516 1 97.75 292 VAL A C 1
ATOM 2267 O O . VAL A 1 292 ? 20.641 6.523 5.656 1 97.75 292 VAL A O 1
ATOM 2270 N N . LEU A 1 293 ? 21.719 4.641 5.316 1 98 293 LEU A N 1
ATOM 2271 C CA . LEU A 1 293 ? 23.016 5.23 5.043 1 98 293 LEU A CA 1
ATOM 2272 C C . LEU A 1 293 ? 23.5 4.871 3.643 1 98 293 LEU A C 1
ATOM 2274 O O . LEU A 1 293 ? 23.5 3.695 3.266 1 98 293 LEU A O 1
ATOM 2278 N N . SER A 1 294 ? 23.859 5.852 2.875 1 98 294 SER A N 1
ATOM 2279 C CA . SER A 1 294 ? 24.297 5.609 1.506 1 98 294 SER A CA 1
ATOM 2280 C C . SER A 1 294 ? 25.578 6.379 1.188 1 98 294 SER A C 1
ATOM 2282 O O . SER A 1 294 ? 25.922 7.324 1.896 1 98 294 SER A O 1
ATOM 2284 N N . ASP A 1 295 ? 26.234 5.895 0.195 1 97.56 295 ASP A N 1
ATOM 2285 C CA . ASP A 1 295 ? 27.375 6.609 -0.378 1 97.56 295 ASP A CA 1
ATOM 2286 C C . ASP A 1 295 ? 26.922 7.59 -1.455 1 97.56 295 ASP A C 1
ATOM 2288 O O . ASP A 1 295 ? 26.109 7.238 -2.32 1 97.56 295 ASP A O 1
ATOM 2292 N N . THR A 1 296 ? 27.422 8.797 -1.381 1 95.12 296 THR A N 1
ATOM 2293 C CA . THR A 1 296 ? 26.938 9.82 -2.295 1 95.12 296 THR A CA 1
ATOM 2294 C C . THR A 1 296 ? 27.594 9.68 -3.666 1 95.12 296 THR A C 1
ATOM 2296 O O . THR A 1 296 ? 27.047 10.133 -4.672 1 95.12 296 THR A O 1
ATOM 2299 N N . VAL A 1 297 ? 28.719 9.055 -3.73 1 93.25 297 VAL A N 1
ATOM 2300 C CA . VAL A 1 297 ? 29.453 8.945 -4.977 1 93.25 297 VAL A CA 1
ATOM 2301 C C . VAL A 1 297 ? 28.906 7.805 -5.82 1 93.25 297 VAL A C 1
ATOM 2303 O O . VAL A 1 297 ? 28.531 8 -6.98 1 93.25 297 VAL A O 1
ATOM 2306 N N . THR A 1 298 ? 28.844 6.688 -5.23 1 95.94 298 THR A N 1
ATOM 2307 C CA . THR A 1 298 ? 28.391 5.508 -5.961 1 95.94 298 THR A CA 1
ATOM 2308 C C . THR A 1 298 ? 26.859 5.383 -5.891 1 95.94 298 THR A C 1
ATOM 2310 O O . THR A 1 298 ? 26.266 4.637 -6.668 1 95.94 298 THR A O 1
ATOM 2313 N N . LYS A 1 299 ? 26.203 6.004 -4.918 1 96.62 299 LYS A N 1
ATOM 2314 C CA . LYS A 1 299 ? 24.781 5.934 -4.633 1 96.62 299 LYS A CA 1
ATOM 2315 C C . LYS A 1 299 ? 24.375 4.539 -4.164 1 96.62 299 LYS A C 1
ATOM 2317 O O . LYS A 1 299 ? 23.219 4.141 -4.301 1 96.62 299 LYS A O 1
ATOM 2322 N N . LEU A 1 300 ? 25.359 3.791 -3.723 1 98.19 300 LEU A N 1
ATOM 2323 C CA . LEU A 1 300 ? 25.078 2.486 -3.131 1 98.19 300 LEU A CA 1
ATOM 2324 C C . LEU A 1 300 ? 24.672 2.627 -1.667 1 98.19 300 LEU A C 1
ATOM 2326 O O . LEU A 1 300 ? 25.188 3.494 -0.958 1 98.19 300 LEU A O 1
ATOM 2330 N N . ILE A 1 301 ? 23.75 1.808 -1.244 1 98.44 301 ILE A N 1
ATOM 2331 C CA . ILE A 1 301 ? 23.328 1.768 0.151 1 98.44 301 ILE A CA 1
ATOM 2332 C C . ILE A 1 301 ? 24.297 0.915 0.961 1 98.44 301 ILE A C 1
ATOM 2334 O O . ILE A 1 301 ? 24.578 -0.234 0.604 1 98.44 301 ILE A O 1
ATOM 2338 N N . LEU A 1 302 ? 24.781 1.48 2.023 1 97.75 302 LEU A N 1
ATOM 2339 C CA . LEU A 1 302 ? 25.688 0.733 2.885 1 97.75 302 LEU A CA 1
ATOM 2340 C C . LEU A 1 302 ? 24.922 -0.145 3.863 1 97.75 302 LEU A C 1
ATOM 2342 O O . LEU A 1 302 ? 25.172 -1.346 3.965 1 97.75 302 LEU A O 1
ATOM 2346 N N . ARG A 1 303 ? 24.031 0.544 4.48 1 96.75 303 ARG A N 1
ATOM 2347 C CA . ARG A 1 303 ? 23.297 -0.176 5.523 1 96.75 303 ARG A CA 1
ATOM 2348 C C . ARG A 1 303 ? 22.047 0.587 5.949 1 96.75 303 ARG A C 1
ATOM 2350 O O . ARG A 1 303 ? 21.969 1.806 5.773 1 96.75 303 ARG A O 1
ATOM 2357 N N . THR A 1 304 ? 21.078 -0.13 6.406 1 97.06 304 THR A N 1
ATOM 2358 C CA . THR A 1 304 ? 19.859 0.438 6.973 1 97.06 304 THR A CA 1
ATOM 2359 C C . THR A 1 304 ? 19.641 -0.056 8.398 1 97.06 304 THR A C 1
ATOM 2361 O O . THR A 1 304 ? 19.734 -1.256 8.664 1 97.06 304 THR A O 1
ATOM 2364 N N . GLU A 1 305 ? 19.344 0.891 9.242 1 96.06 305 GLU A N 1
ATOM 2365 C CA . GLU A 1 305 ? 19.047 0.556 10.633 1 96.06 305 GLU A CA 1
ATOM 2366 C C . GLU A 1 305 ? 17.547 0.648 10.906 1 96.06 305 GLU A C 1
ATOM 2368 O O . GLU A 1 305 ? 16.875 1.556 10.406 1 96.06 305 GLU A O 1
ATOM 2373 N N . VAL A 1 306 ? 17.094 -0.385 11.648 1 95.19 306 VAL A N 1
ATOM 2374 C CA . VAL A 1 306 ? 15.703 -0.415 12.062 1 95.19 306 VAL A CA 1
ATOM 2375 C C . VAL A 1 306 ? 15.602 -0.161 13.562 1 95.19 306 VAL A C 1
ATOM 2377 O O . VAL A 1 306 ? 16.375 -0.726 14.344 1 95.19 306 VAL A O 1
ATOM 2380 N N . LEU A 1 307 ? 14.586 0.762 13.875 1 92.75 307 LEU A N 1
ATOM 2381 C CA . LEU A 1 307 ? 14.43 1.101 15.289 1 92.75 307 LEU A CA 1
ATOM 2382 C C . LEU A 1 307 ? 12.961 1.095 15.688 1 92.75 307 LEU A C 1
ATOM 2384 O O . LEU A 1 307 ? 12.086 1.356 14.859 1 92.75 307 LEU A O 1
ATOM 2388 N N . HIS A 1 308 ? 12.805 0.756 16.891 1 89.12 308 HIS A N 1
ATOM 2389 C CA . HIS A 1 308 ? 11.492 0.892 17.5 1 89.12 308 HIS A CA 1
ATOM 2390 C C . HIS A 1 308 ? 11.383 2.184 18.312 1 89.12 308 HIS A C 1
ATOM 2392 O O . HIS A 1 308 ? 12.344 2.578 18.984 1 89.12 308 HIS A O 1
ATOM 2398 N N . ARG A 1 309 ? 10.289 2.76 18.297 1 84.19 309 ARG A N 1
ATOM 2399 C CA . ARG A 1 309 ? 10.07 4.051 18.938 1 84.19 309 ARG A CA 1
ATOM 2400 C C . ARG A 1 309 ? 10.391 3.979 20.438 1 84.19 309 ARG A C 1
ATOM 2402 O O . ARG A 1 309 ? 10.836 4.965 21.016 1 84.19 309 ARG A O 1
ATOM 2409 N N . SER A 1 310 ? 10.203 2.877 21.047 1 79.12 310 SER A N 1
ATOM 2410 C CA . SER A 1 310 ? 10.445 2.707 22.484 1 79.12 310 SER A CA 1
ATOM 2411 C C . SER A 1 310 ? 11.938 2.758 22.797 1 79.12 310 SER A C 1
ATOM 2413 O O . SER A 1 310 ? 12.328 2.969 23.953 1 79.12 310 SER A O 1
ATOM 2415 N N . GLU A 1 311 ? 12.688 2.619 21.828 1 83 311 GLU A N 1
ATOM 2416 C CA . GLU A 1 311 ? 14.133 2.602 22.047 1 83 311 GLU A CA 1
ATOM 2417 C C . GLU A 1 311 ? 14.68 4.012 22.266 1 83 311 GLU A C 1
ATOM 2419 O O . GLU A 1 311 ? 15.797 4.18 22.75 1 83 311 GLU A O 1
ATOM 2424 N N . THR A 1 312 ? 13.984 5 21.812 1 76.81 312 THR A N 1
ATOM 2425 C CA . THR A 1 312 ? 14.5 6.363 21.859 1 76.81 312 THR A CA 1
ATOM 2426 C C . THR A 1 312 ? 13.664 7.234 22.797 1 76.81 312 THR A C 1
ATOM 2428 O O . THR A 1 312 ? 13.898 8.445 22.891 1 76.81 312 THR A O 1
ATOM 2431 N N . GLY A 1 313 ? 12.641 6.863 23.359 1 60.5 313 GLY A N 1
ATOM 2432 C CA . GLY A 1 313 ? 11.789 7.656 24.234 1 60.5 313 GLY A CA 1
ATOM 2433 C C . GLY A 1 313 ? 12.492 8.125 25.5 1 60.5 313 GLY A C 1
ATOM 2434 O O . GLY A 1 313 ? 13.461 7.508 25.938 1 60.5 313 GLY A O 1
ATOM 2435 N N . THR A 1 314 ? 12.555 9.555 25.609 1 50.38 314 THR A N 1
ATOM 2436 C CA . THR A 1 314 ? 13.039 10.133 26.859 1 50.38 314 THR A CA 1
ATOM 2437 C C . THR A 1 314 ? 12.031 9.93 27.984 1 50.38 314 THR A C 1
ATOM 2439 O O . THR A 1 314 ? 10.828 10.109 27.781 1 50.38 314 THR A O 1
ATOM 2442 N N . GLN A 1 315 ? 12.484 9.25 28.953 1 41.97 315 GLN A N 1
ATOM 2443 C CA . GLN A 1 315 ? 11.75 9.172 30.219 1 41.97 315 GLN A CA 1
ATOM 2444 C C . GLN A 1 315 ? 11.461 10.57 30.766 1 41.97 315 GLN A C 1
ATOM 2446 O O . GLN A 1 315 ? 12.383 11.367 30.969 1 41.97 315 GLN A O 1
ATOM 2451 N N . ILE A 1 316 ? 10.586 11.305 30.266 1 40.47 316 ILE A N 1
ATOM 2452 C CA . ILE A 1 316 ? 10.352 12.547 30.984 1 40.47 316 ILE A CA 1
ATOM 2453 C C . ILE A 1 316 ? 10.062 12.242 32.469 1 40.47 316 ILE A C 1
ATOM 2455 O O . ILE A 1 316 ? 9.055 11.594 32.781 1 40.47 316 ILE A O 1
ATOM 2459 N N . LEU A 1 317 ? 11.125 11.961 33.219 1 36.97 317 LEU A N 1
ATOM 2460 C CA . LEU A 1 317 ? 11.016 11.984 34.688 1 36.97 317 LEU A CA 1
ATOM 2461 C C . LEU A 1 317 ? 10.367 13.273 35.156 1 36.97 317 LEU A C 1
ATOM 2463 O O . LEU A 1 317 ? 10.969 14.352 35.062 1 36.97 317 LEU A O 1
ATOM 2467 N N . SER A 1 318 ? 9.148 13.68 34.781 1 35.31 318 SER A N 1
ATOM 2468 C CA . SER A 1 318 ? 8.711 14.82 35.594 1 35.31 318 SER A CA 1
ATOM 2469 C C . SER A 1 318 ? 8.836 14.531 37.094 1 35.31 318 SER A C 1
ATOM 2471 O O . SER A 1 318 ? 8.484 13.438 37.531 1 35.31 318 SER A O 1
ATOM 2473 N N . SER A 1 319 ? 9.781 15.055 37.812 1 33.38 319 SER A N 1
ATOM 2474 C CA . SER A 1 319 ? 9.883 15.133 39.281 1 33.38 319 SER A CA 1
ATOM 2475 C C . SER A 1 319 ? 8.508 15.281 39.906 1 33.38 319 SER A C 1
ATOM 2477 O O . SER A 1 319 ? 8.375 15.258 41.156 1 33.38 319 SER A O 1
ATOM 2479 N N . SER A 1 320 ? 7.602 16.328 39.5 1 32.62 320 SER A N 1
ATOM 2480 C CA . SER A 1 320 ? 6.484 16.672 40.375 1 32.62 320 SER A CA 1
ATOM 2481 C C . SER A 1 320 ? 5.562 15.469 40.562 1 32.62 320 SER A C 1
ATOM 2483 O O . SER A 1 320 ? 5.457 14.602 39.688 1 32.62 320 SER A O 1
ATOM 2485 N N . HIS A 1 321 ? 5.082 15.094 41.844 1 34.91 321 HIS A N 1
ATOM 2486 C CA . HIS A 1 321 ? 4.281 14.102 42.531 1 34.91 321 HIS A CA 1
ATOM 2487 C C . HIS A 1 321 ? 3.113 13.625 41.688 1 34.91 321 HIS A C 1
ATOM 2489 O O . HIS A 1 321 ? 2.393 12.703 42.062 1 34.91 321 HIS A O 1
ATOM 2495 N N . ARG A 1 322 ? 2.385 14.484 41 1 34.88 322 ARG A N 1
ATOM 2496 C CA . ARG A 1 322 ? 1.021 14.281 40.5 1 34.88 322 ARG A CA 1
ATOM 2497 C C . ARG A 1 322 ? 1.013 13.539 39.188 1 34.88 322 ARG A C 1
ATOM 2499 O O . ARG A 1 322 ? -0.04 13.383 38.562 1 34.88 322 ARG A O 1
ATOM 2506 N N . LEU A 1 323 ? 2.092 13.742 38.344 1 36.38 323 LEU A N 1
ATOM 2507 C CA . LEU A 1 323 ? 1.971 13.07 37.062 1 36.38 323 LEU A CA 1
ATOM 2508 C C . LEU A 1 323 ? 2.225 11.57 37.219 1 36.38 323 LEU A C 1
ATOM 2510 O O . LEU A 1 323 ? 3.18 11.164 37.875 1 36.38 323 LEU A O 1
ATOM 2514 N N . PRO A 1 324 ? 1.328 10.781 37.156 1 35.59 324 PRO A N 1
ATOM 2515 C CA . PRO A 1 324 ? 1.731 9.375 37.281 1 35.59 324 PRO A CA 1
ATOM 2516 C C . PRO A 1 324 ? 3.068 9.086 36.594 1 35.59 324 PRO A C 1
ATOM 2518 O O . PRO A 1 324 ? 3.48 9.828 35.719 1 35.59 324 PRO A O 1
ATOM 2521 N N . GLN A 1 325 ? 4.016 8.188 37.156 1 34.72 325 GLN A N 1
ATOM 2522 C CA . GLN A 1 325 ? 5.414 7.875 36.875 1 34.72 325 GLN A CA 1
ATOM 2523 C C . GLN A 1 325 ? 5.754 8.125 35.406 1 34.72 325 GLN A C 1
ATOM 2525 O O . GLN A 1 325 ? 6.457 9.078 35.062 1 34.72 325 GLN A O 1
ATOM 2530 N N . GLN A 1 326 ? 6.207 6.914 34.625 1 35.69 326 GLN A N 1
ATOM 2531 C CA . GLN A 1 326 ? 7.008 6.688 33.438 1 35.69 326 GLN A CA 1
ATOM 2532 C C . GLN A 1 326 ? 6.266 7.156 32.188 1 35.69 326 GLN A C 1
ATOM 2534 O O . GLN A 1 326 ? 5.453 6.414 31.609 1 35.69 326 GLN A O 1
ATOM 2539 N N . SER A 1 327 ? 5.719 8.32 32.219 1 39.19 327 SER A N 1
ATOM 2540 C CA . SER A 1 327 ? 5.121 8.688 30.938 1 39.19 327 SER A CA 1
ATOM 2541 C C . SER A 1 327 ? 6.172 8.758 29.844 1 39.19 327 SER A C 1
ATOM 2543 O O . SER A 1 327 ? 7.199 9.422 29.984 1 39.19 327 SER A O 1
ATOM 2545 N N . PHE A 1 328 ? 6.52 7.676 29.25 1 39.34 328 PHE A N 1
ATOM 2546 C CA . PHE A 1 328 ? 7.344 7.602 28.047 1 39.34 328 PHE A CA 1
ATOM 2547 C C . PHE A 1 328 ? 6.801 8.523 26.969 1 39.34 328 PHE A C 1
ATOM 2549 O O . PHE A 1 328 ? 5.637 8.414 26.578 1 39.34 328 PHE A O 1
ATOM 2556 N N . ILE A 1 329 ? 7.043 9.719 27.125 1 44.84 329 ILE A N 1
ATOM 2557 C CA . ILE A 1 329 ? 6.758 10.43 25.875 1 44.84 329 ILE A CA 1
ATOM 2558 C C . ILE A 1 329 ? 7.449 9.727 24.703 1 44.84 329 ILE A C 1
ATOM 2560 O O . ILE A 1 329 ? 8.68 9.641 24.672 1 44.84 329 ILE A O 1
ATOM 2564 N N . GLY A 1 330 ? 6.902 8.727 24.203 1 49.53 330 GLY A N 1
ATOM 2565 C CA . GLY A 1 330 ? 7.402 8.016 23.047 1 49.53 330 GLY A CA 1
ATOM 2566 C C . GLY A 1 330 ? 8.281 8.867 22.156 1 49.53 330 GLY A C 1
ATOM 2567 O O . GLY A 1 330 ? 8.109 10.086 22.078 1 49.53 330 GLY A O 1
ATOM 2568 N N . GLY A 1 331 ? 9.523 8.406 21.875 1 54.88 331 GLY A N 1
ATOM 2569 C CA . GLY A 1 331 ? 10.547 9.078 21.094 1 54.88 331 GLY A CA 1
ATOM 2570 C C . GLY A 1 331 ? 10.016 9.664 19.797 1 54.88 331 GLY A C 1
ATOM 2571 O O . GLY A 1 331 ? 9.133 9.078 19.156 1 54.88 331 GLY A O 1
ATOM 2572 N N . ILE A 1 332 ? 10.164 10.945 19.594 1 67 332 ILE A N 1
ATOM 2573 C CA . ILE A 1 332 ? 9.844 11.711 18.391 1 67 332 ILE A CA 1
ATOM 2574 C C . ILE A 1 332 ? 10.719 11.234 17.234 1 67 332 ILE A C 1
ATOM 2576 O O . ILE A 1 332 ? 11.758 10.617 17.453 1 67 332 ILE A O 1
ATOM 2580 N N . SER A 1 333 ? 10.227 11.117 16.062 1 79.38 333 SER A N 1
ATOM 2581 C CA . SER A 1 333 ? 10.906 10.719 14.828 1 79.38 333 SER A CA 1
ATOM 2582 C C . SER A 1 333 ? 12.336 11.266 14.789 1 79.38 333 SER A C 1
ATOM 2584 O O . SER A 1 333 ? 13.25 10.578 14.32 1 79.38 333 SER A O 1
ATOM 2586 N N . GLN A 1 334 ? 12.539 12.352 15.43 1 81.94 334 GLN A N 1
ATOM 2587 C CA . GLN A 1 334 ? 13.859 12.977 15.406 1 81.94 334 GLN A CA 1
ATOM 2588 C C . GLN A 1 334 ? 14.859 12.188 16.25 1 81.94 334 GLN A C 1
ATOM 2590 O O . GLN A 1 334 ? 16 12 15.852 1 81.94 334 GLN A O 1
ATOM 2595 N N . HIS A 1 335 ? 14.398 11.727 17.359 1 86.88 335 HIS A N 1
ATOM 2596 C CA . HIS A 1 335 ? 15.281 10.953 18.219 1 86.88 335 HIS A CA 1
ATOM 2597 C C . HIS A 1 335 ? 15.625 9.609 17.594 1 86.88 335 HIS A C 1
ATOM 2599 O O . HIS A 1 335 ? 16.734 9.102 17.75 1 86.88 335 HIS A O 1
ATOM 2605 N N . MET A 1 336 ? 14.719 9.117 16.922 1 89.69 336 MET A N 1
ATOM 2606 C CA . MET A 1 336 ? 14.961 7.844 16.25 1 89.69 336 MET A CA 1
ATOM 2607 C C . MET A 1 336 ? 16 8.008 15.148 1 89.69 336 MET A C 1
ATOM 2609 O O . MET A 1 336 ? 16.859 7.141 14.961 1 89.69 336 MET A O 1
ATOM 2613 N N . GLU A 1 337 ? 15.844 9.078 14.453 1 92.56 337 GLU A N 1
ATOM 2614 C CA . GLU A 1 337 ? 16.812 9.352 13.406 1 92.56 337 GLU A CA 1
ATOM 2615 C C . GLU A 1 337 ? 18.219 9.484 13.977 1 92.56 337 GLU A C 1
ATOM 2617 O O . GLU A 1 337 ? 19.172 8.914 13.438 1 92.56 337 GLU A O 1
ATOM 2622 N N . LEU A 1 338 ? 18.344 10.188 15.094 1 94.06 338 LEU A N 1
ATOM 2623 C CA . LEU A 1 338 ? 19.641 10.398 15.734 1 94.06 338 LEU A CA 1
ATOM 2624 C C . LEU A 1 338 ? 20.234 9.07 16.203 1 94.06 338 LEU A C 1
ATOM 2626 O O . LEU A 1 338 ? 21.406 8.789 15.969 1 94.06 338 LEU A O 1
ATOM 2630 N N . GLU A 1 339 ? 19.375 8.344 16.844 1 94.5 339 GLU A N 1
ATOM 2631 C CA . GLU A 1 339 ? 19.859 7.051 17.328 1 94.5 339 GLU A CA 1
ATOM 2632 C C . GLU A 1 339 ? 20.25 6.137 16.172 1 94.5 339 GLU A C 1
ATOM 2634 O O . GLU A 1 339 ? 21.234 5.41 16.25 1 94.5 339 GLU A O 1
ATOM 2639 N N . GLY A 1 340 ? 19.438 6.156 15.141 1 96 340 GLY A N 1
ATOM 2640 C CA . GLY A 1 340 ? 19.781 5.375 13.953 1 96 340 GLY A CA 1
ATOM 2641 C C . GLY A 1 340 ? 21.109 5.758 13.344 1 96 340 GLY A C 1
ATOM 2642 O O . GLY A 1 340 ? 21.906 4.891 12.992 1 96 340 GLY A O 1
ATOM 2643 N N . ILE A 1 341 ? 21.391 7 13.258 1 96.69 341 ILE A N 1
ATOM 2644 C CA . ILE A 1 341 ? 22.656 7.492 12.711 1 96.69 341 ILE A CA 1
ATOM 2645 C C . ILE A 1 341 ? 23.797 7.09 13.633 1 96.69 341 ILE A C 1
ATOM 2647 O O . ILE A 1 341 ? 24.859 6.676 13.164 1 96.69 341 ILE A O 1
ATOM 2651 N N . ARG A 1 342 ? 23.578 7.199 14.914 1 96.44 342 ARG A N 1
ATOM 2652 C CA . ARG A 1 342 ? 24.578 6.793 15.883 1 96.44 342 ARG A CA 1
ATOM 2653 C C . ARG A 1 342 ? 24.984 5.336 15.672 1 96.44 342 ARG A C 1
ATOM 2655 O O . ARG A 1 342 ? 26.172 5.023 15.594 1 96.44 342 ARG A O 1
ATOM 2662 N N . ARG A 1 343 ? 24.062 4.488 15.539 1 96.25 343 ARG A N 1
ATOM 2663 C CA . ARG A 1 343 ? 24.312 3.066 15.344 1 96.25 343 ARG A CA 1
ATOM 2664 C C . ARG A 1 343 ? 25.047 2.822 14.031 1 96.25 343 ARG A C 1
ATOM 2666 O O . ARG A 1 343 ? 25.969 2.006 13.969 1 96.25 343 ARG A O 1
ATOM 2673 N N . LEU A 1 344 ? 24.625 3.508 13.016 1 97.69 344 LEU A N 1
ATOM 2674 C CA . LEU A 1 344 ? 25.219 3.35 11.703 1 97.69 344 LEU A CA 1
ATOM 2675 C C . LEU A 1 344 ? 26.688 3.789 11.719 1 97.69 344 LEU A C 1
ATOM 2677 O O . LEU A 1 344 ? 27.547 3.127 11.133 1 97.69 344 LEU A O 1
ATOM 2681 N N . PHE A 1 345 ? 26.984 4.789 12.391 1 97.06 345 PHE A N 1
ATOM 2682 C CA . PHE A 1 345 ? 28.359 5.297 12.406 1 97.06 345 PHE A CA 1
ATOM 2683 C C . PHE A 1 345 ? 29.25 4.441 13.305 1 97.06 345 PHE A C 1
ATOM 2685 O O . PHE A 1 345 ? 30.438 4.289 13.047 1 97.06 345 PHE A O 1
ATOM 2692 N N . ARG A 1 346 ? 28.656 3.885 14.336 1 96.12 346 ARG A N 1
ATOM 2693 C CA . ARG A 1 346 ? 29.422 2.902 15.102 1 96.12 346 ARG A CA 1
ATOM 2694 C C . ARG A 1 346 ? 29.766 1.687 14.25 1 96.12 346 ARG A C 1
ATOM 2696 O O . ARG A 1 346 ? 30.859 1.132 14.367 1 96.12 346 ARG A O 1
ATOM 2703 N N . TRP A 1 347 ? 28.828 1.369 13.477 1 95.94 347 TRP A N 1
ATOM 2704 C CA . TRP A 1 347 ? 29.078 0.271 12.547 1 95.94 347 TRP A CA 1
ATOM 2705 C C . TRP A 1 347 ? 30.172 0.634 11.555 1 95.94 347 TRP A C 1
ATOM 2707 O O . TRP A 1 347 ? 31.078 -0.168 11.297 1 95.94 347 TRP A O 1
ATOM 2717 N N . VAL A 1 348 ? 30.156 1.815 11.008 1 94.81 348 VAL A N 1
ATOM 2718 C CA . VAL A 1 348 ? 31.172 2.291 10.07 1 94.81 348 VAL A CA 1
ATOM 2719 C C . VAL A 1 348 ? 32.531 2.275 10.742 1 94.81 348 VAL A C 1
ATOM 2721 O O . VAL A 1 348 ? 33.531 1.821 10.148 1 94.81 348 VAL A O 1
ATOM 2724 N N . ALA A 1 349 ? 32.531 2.723 11.93 1 93.62 349 ALA A N 1
ATOM 2725 C CA . ALA A 1 349 ? 33.781 2.756 12.695 1 93.62 349 ALA A CA 1
ATOM 2726 C C . ALA A 1 349 ? 34.312 1.348 12.93 1 93.62 349 ALA A C 1
ATOM 2728 O O . ALA A 1 349 ? 35.531 1.116 12.844 1 93.62 349 ALA A O 1
ATOM 2729 N N . SER A 1 350 ? 33.469 0.473 13.211 1 93.62 350 SER A N 1
ATOM 2730 C CA . SER A 1 350 ? 33.875 -0.904 13.477 1 93.62 350 SER A CA 1
ATOM 2731 C C . SER A 1 350 ? 34.469 -1.557 12.234 1 93.62 350 SER A C 1
ATOM 2733 O O . SER A 1 350 ? 35.25 -2.496 12.336 1 93.62 350 SER A O 1
ATOM 2735 N N . ARG A 1 351 ? 34.125 -1.067 11.125 1 91.44 351 ARG A N 1
ATOM 2736 C CA . ARG A 1 351 ? 34.625 -1.6 9.875 1 91.44 351 ARG A CA 1
ATOM 2737 C C . ARG A 1 351 ? 35.969 -0.927 9.492 1 91.44 351 ARG A C 1
ATOM 2739 O O . ARG A 1 351 ? 36.562 -1.276 8.484 1 91.44 351 ARG A O 1
ATOM 2746 N N . GLY A 1 352 ? 36.281 0.055 10.234 1 88 352 GLY A N 1
ATOM 2747 C CA . GLY A 1 352 ? 37.562 0.744 9.992 1 88 352 GLY A CA 1
ATOM 2748 C C . GLY A 1 352 ? 37.469 1.748 8.852 1 88 352 GLY A C 1
ATOM 2749 O O . GLY A 1 352 ? 38.469 2.068 8.227 1 88 352 GLY A O 1
ATOM 2750 N N . LEU A 1 353 ? 36.312 2.26 8.586 1 90.31 353 LEU A N 1
ATOM 2751 C CA . LEU A 1 353 ? 36.125 3.215 7.5 1 90.31 353 LEU A CA 1
ATOM 2752 C C . LEU A 1 353 ? 36.188 4.648 8.016 1 90.31 353 LEU A C 1
ATOM 2754 O O . LEU A 1 353 ? 35.75 4.941 9.125 1 90.31 353 LEU A O 1
ATOM 2758 N N . THR A 1 354 ? 36.781 5.473 7.164 1 92.75 354 THR A N 1
ATOM 2759 C CA . THR A 1 354 ? 36.844 6.895 7.484 1 92.75 354 THR A CA 1
ATOM 2760 C C . THR A 1 354 ? 35.781 7.672 6.703 1 92.75 354 THR A C 1
ATOM 2762 O O . THR A 1 354 ? 35.594 7.43 5.512 1 92.75 354 THR A O 1
ATOM 2765 N N . VAL A 1 355 ? 35.188 8.594 7.375 1 96.5 355 VAL A N 1
ATOM 2766 C CA . VAL A 1 355 ? 34.125 9.383 6.77 1 96.5 355 VAL A CA 1
ATOM 2767 C C . VAL A 1 355 ? 34.5 10.859 6.766 1 96.5 355 VAL A C 1
ATOM 2769 O O . VAL A 1 355 ? 34.906 11.406 7.793 1 96.5 355 VAL A O 1
ATOM 2772 N N . ALA A 1 356 ? 34.344 11.438 5.602 1 96.06 356 ALA A N 1
ATOM 2773 C CA . ALA A 1 356 ? 34.688 12.852 5.461 1 96.06 356 ALA A CA 1
ATOM 2774 C C . ALA A 1 356 ? 33.469 13.742 5.699 1 96.06 356 ALA A C 1
ATOM 2776 O O . ALA A 1 356 ? 33.594 14.797 6.328 1 96.06 356 ALA A O 1
ATOM 2777 N N . SER A 1 357 ? 32.406 13.266 5.215 1 96.56 357 SER A N 1
ATOM 2778 C CA . SER A 1 357 ? 31.234 14.133 5.336 1 96.56 357 SER A CA 1
ATOM 2779 C C . SER A 1 357 ? 29.938 13.312 5.383 1 96.56 357 SER A C 1
ATOM 2781 O O . SER A 1 357 ? 29.906 12.164 4.941 1 96.56 357 SER A O 1
ATOM 2783 N N . LEU A 1 358 ? 28.875 13.914 5.965 1 97.5 358 LEU A N 1
ATOM 2784 C CA . LEU A 1 358 ? 27.531 13.359 6.012 1 97.5 358 LEU A CA 1
ATOM 2785 C C . LEU A 1 358 ? 26.5 14.375 5.52 1 97.5 358 LEU A C 1
ATOM 2787 O O . LEU A 1 358 ? 26.5 15.523 5.973 1 97.5 358 LEU A O 1
ATOM 2791 N N . THR A 1 359 ? 25.734 13.961 4.574 1 97.31 359 THR A N 1
ATOM 2792 C CA . THR A 1 359 ? 24.641 14.797 4.086 1 97.31 359 THR A CA 1
ATOM 2793 C C . THR A 1 359 ? 23.297 14.297 4.617 1 97.31 359 THR A C 1
ATOM 2795 O O . THR A 1 359 ? 22.984 13.109 4.527 1 97.31 359 THR A O 1
ATOM 2798 N N . THR A 1 360 ? 22.5 15.164 5.207 1 95.94 360 THR A N 1
ATOM 2799 C CA . THR A 1 360 ? 21.156 14.859 5.688 1 95.94 360 THR A CA 1
ATOM 2800 C C . THR A 1 360 ? 20.141 15.852 5.125 1 95.94 360 THR A C 1
ATOM 2802 O O . THR A 1 360 ? 20.5 16.734 4.348 1 95.94 360 THR A O 1
ATOM 2805 N N . ASP A 1 361 ? 18.828 15.695 5.242 1 89.44 361 ASP A N 1
ATOM 2806 C CA . ASP A 1 361 ? 17.797 16.609 4.758 1 89.44 361 ASP A CA 1
ATOM 2807 C C . ASP A 1 361 ? 17.938 17.984 5.398 1 89.44 361 ASP A C 1
ATOM 2809 O O . ASP A 1 361 ? 18.031 19 4.699 1 89.44 361 ASP A O 1
ATOM 2813 N N . ARG A 1 362 ? 17.844 18.391 6.469 1 84.88 362 ARG A N 1
ATOM 2814 C CA . ARG A 1 362 ? 17.953 19.609 7.25 1 84.88 362 ARG A CA 1
ATOM 2815 C C . ARG A 1 362 ? 17.781 19.328 8.734 1 84.88 362 ARG A C 1
ATOM 2817 O O . ARG A 1 362 ? 17.016 20.016 9.414 1 84.88 362 ARG A O 1
ATOM 2824 N N . SER A 1 363 ? 18.516 18.391 9.094 1 86.31 363 SER A N 1
ATOM 2825 C CA . SER A 1 363 ? 18.422 17.984 10.492 1 86.31 363 SER A CA 1
ATOM 2826 C C . SER A 1 363 ? 19.531 18.641 11.328 1 86.31 363 SER A C 1
ATOM 2828 O O . SER A 1 363 ? 20.625 18.078 11.461 1 86.31 363 SER A O 1
ATOM 2830 N N . ARG A 1 364 ? 19.219 19.578 12.016 1 85.31 364 ARG A N 1
ATOM 2831 C CA . ARG A 1 364 ? 20.219 20.359 12.758 1 85.31 364 ARG A CA 1
ATOM 2832 C C . ARG A 1 364 ? 20.781 19.547 13.922 1 85.31 364 ARG A C 1
ATOM 2834 O O . ARG A 1 364 ? 21.938 19.703 14.297 1 85.31 364 ARG A O 1
ATOM 2841 N N . SER A 1 365 ? 20 18.688 14.438 1 89.31 365 SER A N 1
ATOM 2842 C CA . SER A 1 365 ? 20.406 17.906 15.602 1 89.31 365 SER A CA 1
ATOM 2843 C C . SER A 1 365 ? 21.5 16.906 15.25 1 89.31 365 SER A C 1
ATOM 2845 O O . SER A 1 365 ? 22.234 16.453 16.125 1 89.31 365 SER A O 1
ATOM 2847 N N . VAL A 1 366 ? 21.641 16.609 13.992 1 94.12 366 VAL A N 1
ATOM 2848 C CA . VAL A 1 366 ? 22.656 15.641 13.562 1 94.12 366 VAL A CA 1
ATOM 2849 C C . VAL A 1 366 ? 24.047 16.25 13.727 1 94.12 366 VAL A C 1
ATOM 2851 O O . VAL A 1 366 ? 25 15.555 14.039 1 94.12 366 VAL A O 1
ATOM 2854 N N . GLY A 1 367 ? 24.141 17.578 13.508 1 91.88 367 GLY A N 1
ATOM 2855 C CA . GLY A 1 367 ? 25.406 18.25 13.711 1 91.88 367 GLY A CA 1
ATOM 2856 C C . GLY A 1 367 ? 25.953 18.094 15.117 1 91.88 367 GLY A C 1
ATOM 2857 O O . GLY A 1 367 ? 27.141 17.812 15.305 1 91.88 367 GLY A O 1
ATOM 2858 N N . LYS A 1 368 ? 25.078 18.266 16.047 1 92.38 368 LYS A N 1
ATOM 2859 C CA . LYS A 1 368 ? 25.484 18.094 17.438 1 92.38 368 LYS A CA 1
ATOM 2860 C C . LYS A 1 368 ? 25.891 16.641 17.703 1 92.38 368 LYS A C 1
ATOM 2862 O O . LYS A 1 368 ? 26.875 16.391 18.391 1 92.38 368 LYS A O 1
ATOM 2867 N N . LEU A 1 369 ? 25.141 15.758 17.203 1 94.94 369 LEU A N 1
ATOM 2868 C CA . LEU A 1 369 ? 25.438 14.344 17.375 1 94.94 369 LEU A CA 1
ATOM 2869 C C . LEU A 1 369 ? 26.844 14.016 16.875 1 94.94 369 LEU A C 1
ATOM 2871 O O . LEU A 1 369 ? 27.609 13.312 17.547 1 94.94 369 LEU A O 1
ATOM 2875 N N . LEU A 1 370 ? 27.203 14.508 15.727 1 96 370 LEU A N 1
ATOM 2876 C CA . LEU A 1 370 ? 28.484 14.234 15.117 1 96 370 LEU A CA 1
ATOM 2877 C C . LEU A 1 370 ? 29.625 14.797 15.969 1 96 370 LEU A C 1
ATOM 2879 O O . LEU A 1 370 ? 30.672 14.164 16.109 1 96 370 LEU A O 1
ATOM 2883 N N . ARG A 1 371 ? 29.391 15.953 16.547 1 94.81 371 ARG A N 1
ATOM 2884 C CA . ARG A 1 371 ? 30.391 16.547 17.422 1 94.81 371 ARG A CA 1
ATOM 2885 C C . ARG A 1 371 ? 30.594 15.703 18.672 1 94.81 371 ARG A C 1
ATOM 2887 O O . ARG A 1 371 ? 31.719 15.484 19.109 1 94.81 371 ARG A O 1
ATOM 2894 N N . ASP A 1 372 ? 29.484 15.219 19.172 1 94.69 372 ASP A N 1
ATOM 2895 C CA . ASP A 1 372 ? 29.531 14.398 20.375 1 94.69 372 ASP A CA 1
ATOM 2896 C C . ASP A 1 372 ? 30.266 13.078 20.125 1 94.69 372 ASP A C 1
ATOM 2898 O O . ASP A 1 372 ? 30.891 12.523 21.031 1 94.69 372 ASP A O 1
ATOM 2902 N N . MET A 1 373 ? 30.203 12.656 18.906 1 95.69 373 MET A N 1
ATOM 2903 C CA . MET A 1 373 ? 30.781 11.359 18.562 1 95.69 373 MET A CA 1
ATOM 2904 C C . MET A 1 373 ? 32.188 11.523 17.969 1 95.69 373 MET A C 1
ATOM 2906 O O . MET A 1 373 ? 32.781 10.555 17.516 1 95.69 373 MET A O 1
ATOM 2910 N N . GLU A 1 374 ? 32.656 12.672 17.969 1 95.06 374 GLU A N 1
ATOM 2911 C CA . GLU A 1 374 ? 33.906 12.969 17.266 1 95.06 374 GLU A CA 1
ATOM 2912 C C . GLU A 1 374 ? 35.031 12.117 17.797 1 95.06 374 GLU A C 1
ATOM 2914 O O . GLU A 1 374 ? 35.906 11.688 17.031 1 95.06 374 GLU A O 1
ATOM 2919 N N . SER A 1 375 ? 35.094 11.812 19.031 1 93.56 375 SER A N 1
ATOM 2920 C CA . SER A 1 375 ? 36.156 11.008 19.625 1 93.56 375 SER A CA 1
ATOM 2921 C C . SER A 1 375 ? 36.125 9.562 19.125 1 93.56 375 SER A C 1
ATOM 2923 O O . SER A 1 375 ? 37.156 8.898 19.031 1 93.56 375 SER A O 1
ATOM 2925 N N . GLU A 1 376 ? 34.938 9.18 18.766 1 92.12 376 GLU A N 1
ATOM 2926 C CA . GLU A 1 376 ? 34.719 7.793 18.344 1 92.12 376 GLU A CA 1
ATOM 2927 C C . GLU A 1 376 ? 34.906 7.648 16.828 1 92.12 376 GLU A C 1
ATOM 2929 O O . GLU A 1 376 ? 35.469 6.652 16.359 1 92.12 376 GLU A O 1
ATOM 2934 N N . ILE A 1 377 ? 34.531 8.672 16.078 1 93.31 377 ILE A N 1
ATOM 2935 C CA . ILE A 1 377 ? 34.375 8.445 14.641 1 93.31 377 ILE A CA 1
ATOM 2936 C C . ILE A 1 377 ? 35.219 9.461 13.867 1 93.31 377 ILE A C 1
ATOM 2938 O O . ILE A 1 377 ? 35.312 9.406 12.641 1 93.31 377 ILE A O 1
ATOM 2942 N N . GLY A 1 378 ? 35.844 10.359 14.539 1 91.19 378 GLY A N 1
ATOM 2943 C CA . GLY A 1 378 ? 36.625 11.414 13.883 1 91.19 378 GLY A CA 1
ATOM 2944 C C . GLY A 1 378 ? 35.75 12.586 13.445 1 91.19 378 GLY A C 1
ATOM 2945 O O . GLY A 1 378 ? 34.531 12.539 13.586 1 91.19 378 GLY A O 1
ATOM 2946 N N . PRO A 1 379 ? 36.344 13.586 12.953 1 93.75 379 PRO A N 1
ATOM 2947 C CA . PRO A 1 379 ? 35.594 14.766 12.516 1 93.75 379 PRO A CA 1
ATOM 2948 C C . PRO A 1 379 ? 34.875 14.531 11.203 1 93.75 379 PRO A C 1
ATOM 2950 O O . PRO A 1 379 ? 35.469 14.07 10.227 1 93.75 379 PRO A O 1
ATOM 2953 N N . ILE A 1 380 ? 33.688 14.789 11.211 1 96.5 380 ILE A N 1
ATOM 2954 C CA . ILE A 1 380 ? 32.844 14.625 10.031 1 96.5 380 ILE A CA 1
ATOM 2955 C C . ILE A 1 380 ? 32.125 15.938 9.719 1 96.5 380 ILE A C 1
ATOM 2957 O O . ILE A 1 380 ? 31.484 16.531 10.594 1 96.5 380 ILE A O 1
ATOM 2961 N N . GLN A 1 381 ? 32.25 16.406 8.492 1 94.81 381 GLN A N 1
ATOM 2962 C CA . GLN A 1 381 ? 31.547 17.609 8.07 1 94.81 381 GLN A CA 1
ATOM 2963 C C . GLN A 1 381 ? 30.078 17.312 7.777 1 94.81 381 GLN A C 1
ATOM 2965 O O . GLN A 1 381 ? 29.766 16.344 7.082 1 94.81 381 GLN A O 1
ATOM 2970 N N . HIS A 1 382 ? 29.25 18.094 8.297 1 96.44 382 HIS A N 1
ATOM 2971 C CA . HIS A 1 382 ? 27.812 17.891 8.117 1 96.44 382 HIS A CA 1
ATOM 2972 C C . HIS A 1 382 ? 27.266 18.828 7.043 1 96.44 382 HIS A C 1
ATOM 2974 O O . HIS A 1 382 ? 27.406 20.047 7.141 1 96.44 382 HIS A O 1
ATOM 2980 N N . TYR A 1 383 ? 26.594 18.266 6.035 1 96.19 383 TYR A N 1
ATOM 2981 C CA . TYR A 1 383 ? 25.969 19.031 4.957 1 96.19 383 TYR A CA 1
ATOM 2982 C C . TYR A 1 383 ? 24.469 18.781 4.914 1 96.19 383 TYR A C 1
ATOM 2984 O O . TYR A 1 383 ? 23.969 17.859 5.57 1 96.19 383 TYR A O 1
ATOM 2992 N N . TYR A 1 384 ? 23.797 19.688 4.152 1 95.88 384 TYR A N 1
ATOM 2993 C CA . TYR A 1 384 ? 22.375 19.531 3.928 1 95.88 384 TYR A CA 1
ATOM 2994 C C . TYR A 1 384 ? 22.078 19.234 2.463 1 95.88 384 TYR A C 1
ATOM 2996 O O . TYR A 1 384 ? 22.781 19.719 1.571 1 95.88 384 TYR A O 1
ATOM 3004 N N . ASP A 1 385 ? 21.016 18.422 2.273 1 95.12 385 ASP A N 1
ATOM 3005 C CA . ASP A 1 385 ? 20.547 18.109 0.928 1 95.12 385 ASP A CA 1
ATOM 3006 C C . ASP A 1 385 ? 19.984 19.344 0.235 1 95.12 385 ASP A C 1
ATOM 3008 O O . ASP A 1 385 ? 19.016 19.953 0.706 1 95.12 385 ASP A O 1
ATOM 3012 N N . GLY A 1 386 ? 20.516 19.672 -0.909 1 93.75 386 GLY A N 1
ATOM 3013 C CA . GLY A 1 386 ? 20.109 20.844 -1.662 1 93.75 386 GLY A CA 1
ATOM 3014 C C . GLY A 1 386 ? 18.641 20.812 -2.066 1 93.75 386 GLY A C 1
ATOM 3015 O O . GLY A 1 386 ? 17.969 21.844 -2.062 1 93.75 386 GLY A O 1
ATOM 3016 N N . TRP A 1 387 ? 18.188 19.703 -2.312 1 91.62 387 TRP A N 1
ATOM 3017 C CA . TRP A 1 387 ? 16.797 19.562 -2.75 1 91.62 387 TRP A CA 1
ATOM 3018 C C . TRP A 1 387 ? 15.844 19.984 -1.645 1 91.62 387 TRP A C 1
ATOM 3020 O O . TRP A 1 387 ? 14.828 20.641 -1.908 1 91.62 387 TRP A O 1
ATOM 3030 N N . HIS A 1 388 ? 16.094 19.562 -0.502 1 92.44 388 HIS A N 1
ATOM 3031 C CA . HIS A 1 388 ? 15.234 19.922 0.618 1 92.44 388 HIS A CA 1
ATOM 3032 C C . HIS A 1 388 ? 15.25 21.422 0.878 1 92.44 388 HIS A C 1
ATOM 3034 O O . HIS A 1 388 ? 14.242 22 1.283 1 92.44 388 HIS A O 1
ATOM 3040 N N . LEU A 1 389 ? 16.344 22.016 0.621 1 94.25 389 LEU A N 1
ATOM 3041 C CA . LEU A 1 389 ? 16.453 23.453 0.766 1 94.25 389 LEU A CA 1
ATOM 3042 C C . LEU A 1 389 ? 15.617 24.172 -0.288 1 94.25 389 LEU A C 1
ATOM 3044 O O . LEU A 1 389 ? 14.867 25.094 0.034 1 94.25 389 LEU A O 1
ATOM 3048 N N . VAL A 1 390 ? 15.703 23.688 -1.478 1 94.31 390 VAL A N 1
ATOM 3049 C CA . VAL A 1 390 ? 14.953 24.297 -2.576 1 94.31 390 VAL A CA 1
ATOM 3050 C C . VAL A 1 390 ? 13.453 24.078 -2.352 1 94.31 390 VAL A C 1
ATOM 3052 O O . VAL A 1 390 ? 12.656 24.984 -2.592 1 94.31 390 VAL A O 1
ATOM 3055 N N . LYS A 1 391 ? 13.156 22.906 -1.947 1 90.69 391 LYS A N 1
ATOM 3056 C CA . LYS A 1 391 ? 11.758 22.609 -1.654 1 90.69 391 LYS A CA 1
ATOM 3057 C C . LYS A 1 391 ? 11.211 23.531 -0.569 1 90.69 391 LYS A C 1
ATOM 3059 O O . LYS A 1 391 ? 10.086 24.031 -0.673 1 90.69 391 LYS A O 1
ATOM 3064 N N . TRP A 1 392 ? 11.945 23.688 0.452 1 93.56 392 TRP A N 1
ATOM 3065 C CA . TRP A 1 392 ? 11.555 24.594 1.526 1 93.56 392 TRP A CA 1
ATOM 3066 C C . TRP A 1 392 ? 11.328 26.016 0.996 1 93.56 392 TRP A C 1
ATOM 3068 O O . TRP A 1 392 ? 10.336 26.656 1.341 1 93.56 392 TRP A O 1
ATOM 3078 N N . LEU A 1 393 ? 12.25 26.484 0.193 1 95.44 393 LEU A N 1
ATOM 3079 C CA . LEU A 1 393 ? 12.141 27.812 -0.406 1 95.44 393 LEU A CA 1
ATOM 3080 C C . LEU A 1 393 ? 10.828 27.953 -1.173 1 95.44 393 LEU A C 1
ATOM 3082 O O . LEU A 1 393 ? 10.094 28.922 -0.982 1 95.44 393 LEU A O 1
ATOM 3086 N N . GLY A 1 394 ? 10.578 26.969 -1.979 1 93.94 394 GLY A N 1
ATOM 3087 C CA . GLY A 1 394 ? 9.344 26.984 -2.746 1 93.94 394 GLY A CA 1
ATOM 3088 C C . GLY A 1 394 ? 8.102 27.031 -1.876 1 93.94 394 GLY A C 1
ATOM 3089 O O . GLY A 1 394 ? 7.188 27.828 -2.141 1 93.94 394 GLY A O 1
ATOM 3090 N N . ASN A 1 395 ? 8.078 26.297 -0.88 1 92.56 395 ASN A N 1
ATOM 3091 C CA . ASN A 1 395 ? 6.926 26.234 0.014 1 92.56 395 ASN A CA 1
ATOM 3092 C C . ASN A 1 395 ? 6.727 27.547 0.764 1 92.56 395 ASN A C 1
ATOM 3094 O O . ASN A 1 395 ? 5.598 28.016 0.904 1 92.56 395 ASN A O 1
ATOM 3098 N N . GLU A 1 396 ? 7.797 28.109 1.288 1 95 396 GLU A N 1
ATOM 3099 C CA . GLU A 1 396 ? 7.719 29.359 2.039 1 95 396 GLU A CA 1
ATOM 3100 C C . GLU A 1 396 ? 7.285 30.516 1.143 1 95 396 GLU A C 1
ATOM 3102 O O . GLU A 1 396 ? 6.555 31.406 1.577 1 95 396 GLU A O 1
ATOM 3107 N N . LEU A 1 397 ? 7.75 30.469 -0.07 1 95 397 LEU A N 1
ATOM 3108 C CA . LEU A 1 397 ? 7.352 31.5 -1.012 1 95 397 LEU A CA 1
ATOM 3109 C C . LEU A 1 397 ? 5.879 31.375 -1.378 1 95 397 LEU A C 1
ATOM 3111 O O . LEU A 1 397 ? 5.184 32.375 -1.558 1 95 397 LEU A O 1
ATOM 3115 N N . LEU A 1 398 ? 5.473 30.125 -1.516 1 91.69 398 LEU A N 1
ATOM 3116 C CA . LEU A 1 398 ? 4.059 29.891 -1.788 1 91.69 398 LEU A CA 1
ATOM 3117 C C . LEU A 1 398 ? 3.193 30.422 -0.651 1 91.69 398 LEU A C 1
ATOM 3119 O O . LEU A 1 398 ? 2.158 31.047 -0.894 1 91.69 398 LEU A O 1
ATOM 3123 N N . LYS A 1 399 ? 3.592 30.188 0.559 1 92.56 399 LYS A N 1
ATOM 3124 C CA . LYS A 1 399 ? 2.885 30.719 1.724 1 92.56 399 LYS A CA 1
ATOM 3125 C C . LYS A 1 399 ? 2.857 32.25 1.709 1 92.56 399 LYS A C 1
ATOM 3127 O O . LYS A 1 399 ? 1.827 32.844 2.002 1 92.56 399 LYS A O 1
ATOM 3132 N N . ALA A 1 400 ? 3.979 32.75 1.369 1 94.19 400 ALA A N 1
ATOM 3133 C CA . ALA A 1 400 ? 4.094 34.219 1.307 1 94.19 400 ALA A CA 1
ATOM 3134 C C . ALA A 1 400 ? 3.18 34.781 0.229 1 94.19 400 ALA A C 1
ATOM 3136 O O . ALA A 1 400 ? 2.625 35.875 0.394 1 94.19 400 ALA A O 1
ATOM 3137 N N . SER A 1 401 ? 3.037 34.125 -0.836 1 91.75 401 SER A N 1
ATOM 3138 C CA . SER A 1 401 ? 2.24 34.594 -1.965 1 91.75 401 SER A CA 1
ATOM 3139 C C . SER A 1 401 ? 0.755 34.625 -1.618 1 91.75 401 SER A C 1
ATOM 3141 O O . SER A 1 401 ? -0.028 35.312 -2.281 1 91.75 401 SER A O 1
ATOM 3143 N N . LYS A 1 402 ? 0.446 33.844 -0.624 1 88.06 402 LYS A N 1
ATOM 3144 C CA . LYS A 1 402 ? -0.959 33.781 -0.236 1 88.06 402 LYS A CA 1
ATOM 3145 C C . LYS A 1 402 ? -1.342 34.938 0.681 1 88.06 402 LYS A C 1
ATOM 3147 O O . LYS A 1 402 ? -2.527 35.188 0.912 1 88.06 402 LYS A O 1
ATOM 3152 N N . LYS A 1 403 ? -0.38 35.688 1.153 1 90 403 LYS A N 1
ATOM 3153 C CA . LYS A 1 403 ? -0.658 36.844 1.982 1 90 403 LYS A CA 1
ATOM 3154 C C . LYS A 1 403 ? -1.281 37.969 1.157 1 90 403 LYS A C 1
ATOM 3156 O O . LYS A 1 403 ? -1.221 37.938 -0.074 1 90 403 LYS A O 1
ATOM 3161 N N . ARG A 1 404 ? -1.859 38.906 1.902 1 88.31 404 ARG A N 1
ATOM 3162 C CA . ARG A 1 404 ? -2.535 40 1.243 1 88.31 404 ARG A CA 1
ATOM 3163 C C . ARG A 1 404 ? -1.562 40.812 0.389 1 88.31 404 ARG A C 1
ATOM 3165 O O . ARG A 1 404 ? -0.467 41.156 0.842 1 88.31 404 ARG A O 1
ATOM 3172 N N . ASN A 1 405 ? -1.834 41.125 -0.869 1 90.19 405 ASN A N 1
ATOM 3173 C CA . ASN A 1 405 ? -1.1 41.969 -1.816 1 90.19 405 ASN A CA 1
ATOM 3174 C C . ASN A 1 405 ? 0.239 41.344 -2.193 1 90.19 405 ASN A C 1
ATOM 3176 O O . ASN A 1 405 ? 1.166 42.031 -2.602 1 90.19 405 ASN A O 1
ATOM 3180 N N . CYS A 1 406 ? 0.358 40 -2.008 1 94.19 406 CYS A N 1
ATOM 3181 C CA . CYS A 1 406 ? 1.625 39.344 -2.301 1 94.19 406 CYS A CA 1
ATOM 3182 C C . CYS A 1 406 ? 1.462 38.344 -3.42 1 94.19 406 CYS A C 1
ATOM 3184 O O . CYS A 1 406 ? 2.322 37.469 -3.607 1 94.19 406 CYS A O 1
ATOM 3186 N N . GLY A 1 407 ? 0.417 38.375 -4.125 1 89.62 407 GLY A N 1
ATOM 3187 C CA . GLY A 1 407 ? 0.073 37.469 -5.203 1 89.62 407 GLY A CA 1
ATOM 3188 C C . GLY A 1 407 ? 1.15 37.344 -6.266 1 89.62 407 GLY A C 1
ATOM 3189 O O . GLY A 1 407 ? 1.497 36.25 -6.699 1 89.62 407 GLY A O 1
ATOM 3190 N N . PRO A 1 408 ? 1.765 38.438 -6.547 1 90.5 408 PRO A N 1
ATOM 3191 C CA . PRO A 1 408 ? 2.742 38.438 -7.637 1 90.5 408 PRO A CA 1
ATOM 3192 C C . PRO A 1 408 ? 3.951 37.531 -7.336 1 90.5 408 PRO A C 1
ATOM 3194 O O . PRO A 1 408 ? 4.703 37.188 -8.25 1 90.5 408 PRO A O 1
ATOM 3197 N N . ILE A 1 409 ? 4.148 37.156 -6.141 1 94.06 409 ILE A N 1
ATOM 3198 C CA . ILE A 1 409 ? 5.281 36.344 -5.762 1 94.06 409 ILE A CA 1
ATOM 3199 C C . ILE A 1 409 ? 5.195 35 -6.484 1 94.06 409 ILE A C 1
ATOM 3201 O O . ILE A 1 409 ? 6.223 34.375 -6.805 1 94.06 409 ILE A O 1
ATOM 3205 N N . ILE A 1 410 ? 4.062 34.5 -6.73 1 89.56 410 ILE A N 1
ATOM 3206 C CA . ILE A 1 410 ? 3.807 33.188 -7.281 1 89.56 410 ILE A CA 1
ATOM 3207 C C . ILE A 1 410 ? 4.523 33.031 -8.625 1 89.56 410 ILE A C 1
ATOM 3209 O O . ILE A 1 410 ? 4.984 31.938 -8.969 1 89.56 410 ILE A O 1
ATOM 3213 N N . TRP A 1 411 ? 4.738 34.094 -9.305 1 87.81 411 TRP A N 1
ATOM 3214 C CA . TRP A 1 411 ? 5.301 34.031 -10.648 1 87.81 411 TRP A CA 1
ATOM 3215 C C . TRP A 1 411 ? 6.82 33.906 -10.602 1 87.81 411 TRP A C 1
ATOM 3217 O O . TRP A 1 411 ? 7.449 33.531 -11.594 1 87.81 411 TRP A O 1
ATOM 3227 N N . TRP A 1 412 ? 7.309 34.188 -9.508 1 92.75 412 TRP A N 1
ATOM 3228 C CA . TRP A 1 412 ? 8.766 34.156 -9.375 1 92.75 412 TRP A CA 1
ATOM 3229 C C . TRP A 1 412 ? 9.242 32.844 -8.75 1 92.75 412 TRP A C 1
ATOM 3231 O O . TRP A 1 412 ? 10.438 32.562 -8.773 1 92.75 412 TRP A O 1
ATOM 3241 N N . ILE A 1 413 ? 8.422 32 -8.242 1 93.5 413 ILE A N 1
ATOM 3242 C CA . ILE A 1 413 ? 8.797 30.859 -7.418 1 93.5 413 ILE A CA 1
ATOM 3243 C C . ILE A 1 413 ? 9.68 29.906 -8.227 1 93.5 413 ILE A C 1
ATOM 3245 O O . ILE A 1 413 ? 10.773 29.547 -7.785 1 93.5 413 ILE A O 1
ATOM 3249 N N . GLU A 1 414 ? 9.273 29.578 -9.406 1 89.06 414 GLU A N 1
ATOM 3250 C CA . GLU A 1 414 ? 10.031 28.609 -10.188 1 89.06 414 GLU A CA 1
ATOM 3251 C C . GLU A 1 414 ? 11.383 29.172 -10.602 1 89.06 414 GLU A C 1
ATOM 3253 O O . GLU A 1 414 ? 12.383 28.453 -10.625 1 89.06 414 GLU A O 1
ATOM 3258 N N . LYS A 1 415 ? 11.406 30.391 -10.906 1 90.31 415 LYS A N 1
ATOM 3259 C CA . LYS A 1 415 ? 12.664 31.031 -11.289 1 90.31 415 LYS A CA 1
ATOM 3260 C C . LYS A 1 415 ? 13.625 31.109 -10.102 1 90.31 415 LYS A C 1
ATOM 3262 O O . LYS A 1 415 ? 14.828 30.906 -10.266 1 90.31 415 LYS A O 1
ATOM 3267 N N . LEU A 1 416 ? 13.094 31.391 -9.039 1 94.94 416 LEU A N 1
ATOM 3268 C CA . LEU A 1 416 ? 13.922 31.469 -7.844 1 94.94 416 LEU A CA 1
ATOM 3269 C C . LEU A 1 416 ? 14.422 30.094 -7.43 1 94.94 416 LEU A C 1
ATOM 3271 O O . LEU A 1 416 ? 15.555 29.969 -6.945 1 94.94 416 LEU A O 1
ATOM 3275 N N . LYS A 1 417 ? 13.617 29.094 -7.578 1 94.88 417 LYS A N 1
ATOM 3276 C CA . LYS A 1 417 ? 14.062 27.719 -7.316 1 94.88 417 LYS A CA 1
ATOM 3277 C C . LYS A 1 417 ? 15.227 27.344 -8.227 1 94.88 417 LYS A C 1
ATOM 3279 O O . LYS A 1 417 ? 16.219 26.766 -7.766 1 94.88 417 LYS A O 1
ATOM 3284 N N . THR A 1 418 ? 15.07 27.656 -9.461 1 91.69 418 THR A N 1
ATOM 3285 C CA . THR A 1 418 ? 16.109 27.375 -10.43 1 91.69 418 THR A CA 1
ATOM 3286 C C . THR A 1 418 ? 17.406 28.109 -10.07 1 91.69 418 THR A C 1
ATOM 3288 O O . THR A 1 418 ? 18.484 27.547 -10.125 1 91.69 418 THR A O 1
ATOM 3291 N N . HIS A 1 419 ? 17.219 29.344 -9.695 1 93.62 419 HIS A N 1
ATOM 3292 C CA . HIS A 1 419 ? 18.359 30.141 -9.289 1 93.62 419 HIS A CA 1
ATOM 3293 C C . HIS A 1 419 ? 19.031 29.547 -8.055 1 93.62 419 HIS A C 1
ATOM 3295 O O . HIS A 1 419 ? 20.266 29.562 -7.953 1 93.62 419 HIS A O 1
ATOM 3301 N N . CYS A 1 420 ? 18.234 29.141 -7.195 1 94.88 420 CYS A N 1
ATOM 3302 C CA . CYS A 1 420 ? 18.766 28.516 -5.988 1 94.88 420 CYS A CA 1
ATOM 3303 C C . CYS A 1 420 ? 19.578 27.266 -6.332 1 94.88 420 CYS A C 1
ATOM 3305 O O . CYS A 1 420 ? 20.688 27.078 -5.824 1 94.88 420 CYS A O 1
ATOM 3307 N N . TRP A 1 421 ? 19.078 26.516 -7.18 1 92.81 421 TRP A N 1
ATOM 3308 C CA . TRP A 1 421 ? 19.766 25.312 -7.629 1 92.81 421 TRP A CA 1
ATOM 3309 C C . TRP A 1 421 ? 21.109 25.656 -8.281 1 92.81 421 TRP A C 1
ATOM 3311 O O . TRP A 1 421 ? 22.125 25.016 -8.016 1 92.81 421 TRP A O 1
ATOM 3321 N N . ASN A 1 422 ? 21.047 26.594 -9.094 1 91 422 ASN A N 1
ATOM 3322 C CA . ASN A 1 422 ? 22.266 27.031 -9.773 1 91 422 ASN A CA 1
ATOM 3323 C C . ASN A 1 422 ? 23.297 27.562 -8.781 1 91 422 ASN A C 1
ATOM 3325 O O . ASN A 1 422 ? 24.5 27.359 -8.961 1 91 422 ASN A O 1
ATOM 3329 N N . SER A 1 423 ? 22.781 28.25 -7.859 1 92.81 423 SER A N 1
ATOM 3330 C CA . SER A 1 423 ? 23.688 28.766 -6.832 1 92.81 423 SER A CA 1
ATOM 3331 C C . SER A 1 423 ? 24.375 27.625 -6.074 1 92.81 423 SER A C 1
ATOM 3333 O O . SER A 1 423 ? 25.578 27.688 -5.805 1 92.81 423 SER A O 1
ATOM 3335 N N . ILE A 1 424 ? 23.641 26.641 -5.742 1 93.19 424 ILE A N 1
ATOM 3336 C CA . ILE A 1 424 ? 24.172 25.484 -5.035 1 93.19 424 ILE A CA 1
ATOM 3337 C C . ILE A 1 424 ? 25.203 24.766 -5.914 1 93.19 424 ILE A C 1
ATOM 3339 O O . ILE A 1 424 ? 26.281 24.391 -5.449 1 93.19 424 ILE A O 1
ATOM 3343 N N . ALA A 1 425 ? 24.844 24.578 -7.105 1 90.69 425 ALA A N 1
ATOM 3344 C CA . ALA A 1 425 ? 25.734 23.922 -8.055 1 90.69 425 ALA A CA 1
ATOM 3345 C C . ALA A 1 425 ? 27.031 24.703 -8.211 1 90.69 425 ALA A C 1
ATOM 3347 O O . ALA A 1 425 ? 28.125 24.109 -8.25 1 90.69 425 ALA A O 1
ATOM 3348 N N . SER A 1 426 ? 26.906 25.953 -8.289 1 86.69 426 SER A N 1
ATOM 3349 C CA . SER A 1 426 ? 28.078 26.828 -8.414 1 86.69 426 SER A CA 1
ATOM 3350 C C . SER A 1 426 ? 28.953 26.75 -7.164 1 86.69 426 SER A C 1
ATOM 3352 O O . SER A 1 426 ? 30.172 26.781 -7.254 1 86.69 426 SER A O 1
ATOM 3354 N N . GLY A 1 427 ? 28.281 26.797 -6.105 1 87 427 GLY A N 1
ATOM 3355 C CA . GLY A 1 427 ? 29.031 26.641 -4.863 1 87 427 GLY A CA 1
ATOM 3356 C C . GLY A 1 427 ? 29.828 25.359 -4.801 1 87 427 GLY A C 1
ATOM 3357 O O . GLY A 1 427 ? 30.969 25.359 -4.332 1 87 427 GLY A O 1
ATOM 3358 N N . ALA A 1 428 ? 29.328 24.359 -5.199 1 83.81 428 ALA A N 1
ATOM 3359 C CA . ALA A 1 428 ? 29.984 23.047 -5.195 1 83.81 428 ALA A CA 1
ATOM 3360 C C . ALA A 1 428 ? 31.156 23.031 -6.164 1 83.81 428 ALA A C 1
ATOM 3362 O O . ALA A 1 428 ? 32.219 22.5 -5.844 1 83.81 428 ALA A O 1
ATOM 3363 N N . SER A 1 429 ? 30.969 23.625 -7.281 1 81.88 429 SER A N 1
ATOM 3364 C CA . SER A 1 429 ? 31.969 23.578 -8.336 1 81.88 429 SER A CA 1
ATOM 3365 C C . SER A 1 429 ? 33.094 24.578 -8.078 1 81.88 429 SER A C 1
ATOM 3367 O O . SER A 1 429 ? 34.281 24.266 -8.281 1 81.88 429 SER A O 1
ATOM 3369 N N . LEU A 1 430 ? 32.719 25.734 -7.594 1 78.5 430 LEU A N 1
ATOM 3370 C CA . LEU A 1 430 ? 33.656 26.828 -7.496 1 78.5 430 LEU A CA 1
ATOM 3371 C C . LEU A 1 430 ? 34.125 27.031 -6.055 1 78.5 430 LEU A C 1
ATOM 3373 O O . LEU A 1 430 ? 35 27.859 -5.785 1 78.5 430 LEU A O 1
ATOM 3377 N N . HIS A 1 431 ? 33.594 26.297 -5.16 1 82.25 431 HIS A N 1
ATOM 3378 C CA . HIS A 1 431 ? 33.938 26.391 -3.744 1 82.25 431 HIS A CA 1
ATOM 3379 C C . HIS A 1 431 ? 33.719 27.812 -3.229 1 82.25 431 HIS A C 1
ATOM 3381 O O . HIS A 1 431 ? 34.594 28.375 -2.578 1 82.25 431 HIS A O 1
ATOM 3387 N N . ILE A 1 432 ? 32.594 28.391 -3.619 1 83.81 432 ILE A N 1
ATOM 3388 C CA . ILE A 1 432 ? 32.219 29.734 -3.184 1 83.81 432 ILE A CA 1
ATOM 3389 C C . ILE A 1 432 ? 31.062 29.672 -2.199 1 83.81 432 ILE A C 1
ATOM 3391 O O . ILE A 1 432 ? 30.375 28.641 -2.107 1 83.81 432 ILE A O 1
ATOM 3395 N N . ASP A 1 433 ? 30.922 30.797 -1.526 1 89.25 433 ASP A N 1
ATOM 3396 C CA . ASP A 1 433 ? 29.781 30.906 -0.625 1 89.25 433 ASP A CA 1
ATOM 3397 C C . ASP A 1 433 ? 28.469 31.016 -1.405 1 89.25 433 ASP A C 1
ATOM 3399 O O . ASP A 1 433 ? 28.344 31.844 -2.303 1 89.25 433 ASP A O 1
ATOM 3403 N N . ILE A 1 434 ? 27.547 30.234 -1.026 1 93.94 434 ILE A N 1
ATOM 3404 C CA . ILE A 1 434 ? 26.328 30.062 -1.811 1 93.94 434 ILE A CA 1
ATOM 3405 C C . ILE A 1 434 ? 25.359 31.203 -1.52 1 93.94 434 ILE A C 1
ATOM 3407 O O . ILE A 1 434 ? 24.75 31.766 -2.438 1 93.94 434 ILE A O 1
ATOM 3411 N N . PRO A 1 435 ? 25.219 31.719 -0.289 1 94.56 435 PRO A N 1
ATOM 3412 C CA . PRO A 1 435 ? 24.156 32.656 0.034 1 94.56 435 PRO A CA 1
ATOM 3413 C C . PRO A 1 435 ? 24.266 33.969 -0.735 1 94.56 435 PRO A C 1
ATOM 3415 O O . PRO A 1 435 ? 23.297 34.438 -1.313 1 94.56 435 PRO A O 1
ATOM 3418 N N . PRO A 1 436 ? 25.484 34.531 -0.844 1 91.44 436 PRO A N 1
ATOM 3419 C CA . PRO A 1 436 ? 25.578 35.781 -1.589 1 91.44 436 PRO A CA 1
ATOM 3420 C C . PRO A 1 436 ? 25.156 35.625 -3.053 1 91.44 436 PRO A C 1
ATOM 3422 O O . PRO A 1 436 ? 24.562 36.531 -3.625 1 91.44 436 PRO A O 1
ATOM 3425 N N . VAL A 1 437 ? 25.516 34.531 -3.629 1 91.81 437 VAL A N 1
ATOM 3426 C CA . VAL A 1 437 ? 25.156 34.281 -5.02 1 91.81 437 VAL A CA 1
ATOM 3427 C C . VAL A 1 437 ? 23.625 34.188 -5.141 1 91.81 437 VAL A C 1
ATOM 3429 O O . VAL A 1 437 ? 23.031 34.781 -6.031 1 91.81 437 VAL A O 1
ATOM 3432 N N . PHE A 1 438 ? 23.094 33.469 -4.242 1 95.31 438 PHE A N 1
ATOM 3433 C CA . PHE A 1 438 ? 21.641 33.281 -4.281 1 95.31 438 PHE A CA 1
ATOM 3434 C C . PHE A 1 438 ? 20.922 34.625 -4.008 1 95.31 438 PHE A C 1
ATOM 3436 O O . PHE A 1 438 ? 19.891 34.906 -4.621 1 95.31 438 PHE A O 1
ATOM 3443 N N . ASN A 1 439 ? 21.438 35.406 -3.18 1 94.31 439 ASN A N 1
ATOM 3444 C CA . ASN A 1 439 ? 20.812 36.656 -2.758 1 94.31 439 ASN A CA 1
ATOM 3445 C C . ASN A 1 439 ? 20.75 37.656 -3.898 1 94.31 439 ASN A C 1
ATOM 3447 O O . ASN A 1 439 ? 20.016 38.656 -3.814 1 94.31 439 ASN A O 1
ATOM 3451 N N . THR A 1 440 ? 21.391 37.438 -4.98 1 91.94 440 THR A N 1
ATOM 3452 C CA . THR A 1 440 ? 21.312 38.312 -6.141 1 91.94 440 THR A CA 1
ATOM 3453 C C . THR A 1 440 ? 19.906 38.312 -6.742 1 91.94 440 THR A C 1
ATOM 3455 O O . THR A 1 440 ? 19.547 39.188 -7.516 1 91.94 440 THR A O 1
ATOM 3458 N N . CYS A 1 441 ? 19.188 37.312 -6.367 1 93.44 441 CYS A N 1
ATOM 3459 C CA . CYS A 1 441 ? 17.812 37.219 -6.883 1 93.44 441 CYS A CA 1
ATOM 3460 C C . CYS A 1 441 ? 16.984 38.406 -6.445 1 93.44 441 CYS A C 1
ATOM 3462 O O . CYS A 1 441 ? 16.047 38.781 -7.133 1 93.44 441 CYS A O 1
ATOM 3464 N N . LEU A 1 442 ? 17.344 39.031 -5.328 1 92.81 442 LEU A N 1
ATOM 3465 C CA . LEU A 1 442 ? 16.625 40.188 -4.82 1 92.81 442 LEU A CA 1
ATOM 3466 C C . LEU A 1 442 ? 16.75 41.375 -5.773 1 92.81 442 LEU A C 1
ATOM 3468 O O . LEU A 1 442 ? 15.852 42.219 -5.844 1 92.81 442 LEU A O 1
ATOM 3472 N N . MET A 1 443 ? 17.812 41.344 -6.512 1 90.19 443 MET A N 1
ATOM 3473 C CA . MET A 1 443 ? 18 42.375 -7.531 1 90.19 443 MET A CA 1
ATOM 3474 C C . MET A 1 443 ? 17.25 42.031 -8.812 1 90.19 443 MET A C 1
ATOM 3476 O O . MET A 1 443 ? 16.625 42.906 -9.43 1 90.19 443 MET A O 1
ATOM 3480 N N . HIS A 1 444 ? 17.219 40.781 -9.078 1 89.81 444 HIS A N 1
ATOM 3481 C CA . HIS A 1 444 ? 16.594 40.312 -10.305 1 89.81 444 HIS A CA 1
ATOM 3482 C C . HIS A 1 444 ? 15.086 40.531 -10.273 1 89.81 444 HIS A C 1
ATOM 3484 O O . HIS A 1 444 ? 14.492 40.906 -11.297 1 89.81 444 HIS A O 1
ATOM 3490 N N . VAL A 1 445 ? 14.531 40.344 -9.125 1 92.81 445 VAL A N 1
ATOM 3491 C CA . VAL A 1 445 ? 13.078 40.469 -9.031 1 92.81 445 VAL A CA 1
ATOM 3492 C C . VAL A 1 445 ? 12.68 41.938 -9.227 1 92.81 445 VAL A C 1
ATOM 3494 O O . VAL A 1 445 ? 11.531 42.25 -9.555 1 92.81 445 VAL A O 1
ATOM 3497 N N . GLN A 1 446 ? 13.633 42.844 -9.047 1 90.31 446 GLN A N 1
ATOM 3498 C CA . GLN A 1 446 ? 13.43 44.281 -9.242 1 90.31 446 GLN A CA 1
ATOM 3499 C C . GLN A 1 446 ? 13.883 44.719 -10.633 1 90.31 446 GLN A C 1
ATOM 3501 O O . GLN A 1 446 ? 13.789 45.875 -10.984 1 90.31 446 GLN A O 1
ATOM 3506 N N . ASP A 1 447 ? 14.359 43.844 -11.359 1 88.62 447 ASP A N 1
ATOM 3507 C CA . ASP A 1 447 ? 14.898 44.094 -12.695 1 88.62 447 ASP A CA 1
ATOM 3508 C C . ASP A 1 447 ? 16.156 44.938 -12.633 1 88.62 447 ASP A C 1
ATOM 3510 O O . ASP A 1 447 ? 16.328 45.844 -13.453 1 88.62 447 ASP A O 1
ATOM 3514 N N . VAL A 1 448 ? 16.891 44.781 -11.656 1 87.69 448 VAL A N 1
ATOM 3515 C CA . VAL A 1 448 ? 18.172 45.469 -11.5 1 87.69 448 VAL A CA 1
ATOM 3516 C C . VAL A 1 448 ? 19.312 44.469 -11.82 1 87.69 448 VAL A C 1
ATOM 3518 O O . VAL A 1 448 ? 19.438 43.438 -11.18 1 87.69 448 VAL A O 1
ATOM 3521 N N . HIS A 1 449 ? 20.141 44.75 -12.758 1 87.56 449 HIS A N 1
ATOM 3522 C CA . HIS A 1 449 ? 21.141 43.781 -13.219 1 87.56 449 HIS A CA 1
ATOM 3523 C C . HIS A 1 449 ? 22.547 44.281 -12.953 1 87.56 449 HIS A C 1
ATOM 3525 O O . HIS A 1 449 ? 23.531 43.562 -13.188 1 87.56 449 HIS A O 1
ATOM 3531 N N . GLU A 1 450 ? 22.625 45.531 -12.602 1 87.19 450 GLU A N 1
ATOM 3532 C CA . GLU A 1 450 ? 23.859 46.125 -12.094 1 87.19 450 GLU A CA 1
ATOM 3533 C C . GLU A 1 450 ? 23.578 47.031 -10.883 1 87.19 450 GLU A C 1
ATOM 3535 O O . GLU A 1 450 ? 22.625 47.781 -10.883 1 87.19 450 GLU A O 1
ATOM 3540 N N . TRP A 1 451 ? 24.328 46.75 -9.844 1 83.38 451 TRP A N 1
ATOM 3541 C CA . TRP A 1 451 ? 24.062 47.5 -8.625 1 83.38 451 TRP A CA 1
ATOM 3542 C C . TRP A 1 451 ? 25.375 47.875 -7.934 1 83.38 451 TRP A C 1
ATOM 3544 O O . TRP A 1 451 ? 26.422 47.312 -8.219 1 83.38 451 TRP A O 1
ATOM 3554 N N . GLN A 1 452 ? 25.375 49.062 -7.285 1 75.44 452 GLN A N 1
ATOM 3555 C CA . GLN A 1 452 ? 26.547 49.531 -6.555 1 75.44 452 GLN A CA 1
ATOM 3556 C C . GLN A 1 452 ? 26.719 48.781 -5.242 1 75.44 452 GLN A C 1
ATOM 3558 O O . GLN A 1 452 ? 25.734 48.438 -4.586 1 75.44 452 GLN A O 1
ATOM 3563 N N . LYS A 1 453 ? 27.875 48.156 -5.105 1 63.38 453 LYS A N 1
ATOM 3564 C CA . LYS A 1 453 ? 28.172 47.531 -3.83 1 63.38 453 LYS A CA 1
ATOM 3565 C C . LYS A 1 453 ? 27.891 48.469 -2.658 1 63.38 453 LYS A C 1
ATOM 3567 O O . LYS A 1 453 ? 28.328 49.625 -2.666 1 63.38 453 LYS A O 1
ATOM 3572 N N . VAL A 1 454 ? 26.672 48.438 -2.279 1 51.25 454 VAL A N 1
ATOM 3573 C CA . VAL A 1 454 ? 26.438 49.312 -1.146 1 51.25 454 VAL A CA 1
ATOM 3574 C C . VAL A 1 454 ? 27.078 48.719 0.111 1 51.25 454 VAL A C 1
ATOM 3576 O O . VAL A 1 454 ? 26.781 47.594 0.511 1 51.25 454 VAL A O 1
ATOM 3579 N N . PHE A 1 455 ? 28.328 49 0.431 1 42.69 455 PHE A N 1
ATOM 3580 C CA . PHE A 1 455 ? 28.75 48.625 1.778 1 42.69 455 PHE A CA 1
ATOM 3581 C C . PHE A 1 455 ? 27.609 48.781 2.768 1 42.69 455 PHE A C 1
ATOM 3583 O O . PHE A 1 455 ? 27.156 47.781 3.359 1 42.69 455 PHE A O 1
ATOM 3590 N N . LEU A 1 456 ? 27.641 49.625 3.822 1 39.16 456 LEU A N 1
ATOM 3591 C CA . LEU A 1 456 ? 26.719 49.938 4.898 1 39.16 456 LEU A CA 1
ATOM 3592 C C . LEU A 1 456 ? 25.609 50.875 4.398 1 39.16 456 LEU A C 1
ATOM 3594 O O . LEU A 1 456 ? 25.859 52 4.023 1 39.16 456 LEU A O 1
ATOM 3598 N N . THR A 1 457 ? 24.844 50.5 3.471 1 38.09 457 THR A N 1
ATOM 3599 C CA . THR A 1 457 ? 23.906 51.562 3.123 1 38.09 457 THR A CA 1
ATOM 3600 C C . THR A 1 457 ? 23.016 51.906 4.312 1 38.09 457 THR A C 1
ATOM 3602 O O . THR A 1 457 ? 22.359 51.031 4.883 1 38.09 457 THR A O 1
ATOM 3605 N N . LEU A 1 458 ? 23.219 52.969 4.93 1 38.53 458 LEU A N 1
ATOM 3606 C CA . LEU A 1 458 ? 22.375 53.656 5.922 1 38.53 458 LEU A CA 1
ATOM 3607 C C . LEU A 1 458 ? 21.016 54 5.336 1 38.53 458 LEU A C 1
ATOM 3609 O O . LEU A 1 458 ? 20.938 54.75 4.344 1 38.53 458 LEU A O 1
ATOM 3613 N N . ILE A 1 459 ? 20.172 53.062 5.145 1 39.22 459 ILE A N 1
ATOM 3614 C CA . ILE A 1 459 ? 18.875 53.562 4.684 1 39.22 459 ILE A CA 1
ATOM 3615 C C . ILE A 1 459 ? 18.234 54.438 5.773 1 39.22 459 ILE A C 1
ATOM 3617 O O . ILE A 1 459 ? 18.062 53.969 6.906 1 39.22 459 ILE A O 1
ATOM 3621 N N . PHE A 1 460 ? 18.281 55.625 5.703 1 37.38 460 PHE A N 1
ATOM 3622 C CA . PHE A 1 460 ? 17.609 56.594 6.57 1 37.38 460 PHE A CA 1
ATOM 3623 C C . PHE A 1 460 ? 16.109 56.344 6.582 1 37.38 460 PHE A C 1
ATOM 3625 O O . PHE A 1 460 ? 15.461 56.375 5.531 1 37.38 460 PHE A O 1
ATOM 3632 N N . GLY A 1 46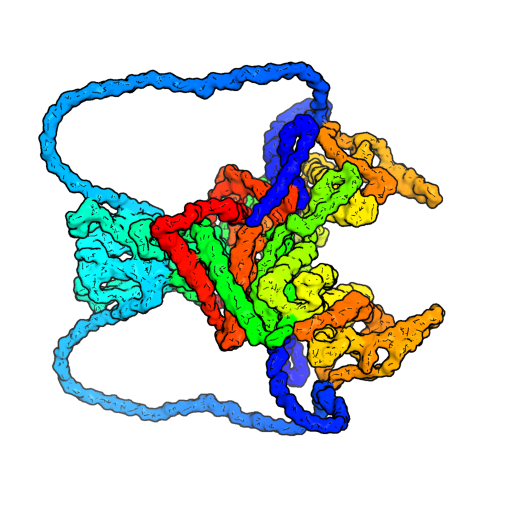1 ? 15.633 55.406 7.391 1 36.97 461 GLY A N 1
ATOM 3633 C CA . GLY A 1 461 ? 14.188 55.375 7.543 1 36.97 461 GLY A CA 1
ATOM 3634 C C . GLY A 1 461 ? 13.562 56.75 7.68 1 36.97 461 GLY A C 1
ATOM 3635 O O . GLY A 1 461 ? 14.203 57.688 8.188 1 36.97 461 GLY A O 1
ATOM 3636 N N . LYS A 1 462 ? 12.734 57.125 6.797 1 43.66 462 LYS A N 1
ATOM 3637 C CA . LYS A 1 462 ? 12.117 58.438 6.824 1 43.66 462 LYS A CA 1
ATOM 3638 C C . LYS A 1 462 ? 12.031 58.969 8.25 1 43.66 462 LYS A C 1
ATOM 3640 O O . LYS A 1 462 ? 12.414 60.125 8.523 1 43.66 462 LYS A O 1
ATOM 3645 N N . ASP A 1 463 ? 10.922 58.5 8.961 1 41 463 ASP A N 1
ATOM 3646 C CA . ASP A 1 463 ? 10.523 59.25 10.156 1 41 463 ASP A CA 1
ATOM 3647 C C . ASP A 1 463 ? 11.578 59.125 11.25 1 41 463 ASP A C 1
ATOM 3649 O O . ASP A 1 463 ? 11.711 60.031 12.078 1 41 463 ASP A O 1
ATOM 3653 N N . SER A 1 464 ? 11.773 57.875 11.773 1 42.41 464 SER A N 1
ATOM 3654 C CA . SER A 1 464 ? 12.406 57.844 13.086 1 42.41 464 SER A CA 1
ATOM 3655 C C . SER A 1 464 ? 13.922 57.812 12.969 1 42.41 464 SER A C 1
ATOM 3657 O O . SER A 1 464 ? 14.625 57.719 13.977 1 42.41 464 SER A O 1
ATOM 3659 N N . GLY A 1 465 ? 14.68 58.438 12.023 1 41.09 465 GLY A N 1
ATOM 3660 C CA . GLY A 1 465 ? 16.125 58.562 11.977 1 41.09 465 GLY A CA 1
ATOM 3661 C C . GLY A 1 465 ? 16.828 57.219 11.961 1 41.09 465 GLY A C 1
ATOM 3662 O O . GLY A 1 465 ? 18.031 57.156 12.227 1 41.09 465 GLY A O 1
ATOM 3663 N N . VAL A 1 466 ? 16.094 56.219 12.258 1 38.47 466 VAL A N 1
ATOM 3664 C CA . VAL A 1 466 ? 16.797 54.938 12.43 1 38.47 466 VAL A CA 1
ATOM 3665 C C . VAL A 1 466 ? 17.391 54.5 11.102 1 38.47 466 VAL A C 1
ATOM 3667 O O . VAL A 1 466 ? 16.703 54.469 10.078 1 38.47 466 VAL A O 1
ATOM 3670 N N . LEU A 1 467 ? 18.625 54.594 10.93 1 39.06 467 LEU A N 1
ATOM 3671 C CA . LEU A 1 467 ? 19.5 54.062 9.898 1 39.06 467 LEU A CA 1
ATOM 3672 C C . LEU A 1 467 ? 19.234 52.562 9.672 1 39.06 467 LEU A C 1
ATOM 3674 O O . LEU A 1 467 ? 19.281 51.781 10.617 1 39.06 467 LEU A O 1
ATOM 3678 N N . HIS A 1 468 ? 18.312 52.25 8.789 1 40.62 468 HIS A N 1
ATOM 3679 C CA . HIS A 1 468 ? 18.234 50.812 8.461 1 40.62 468 HIS A CA 1
ATOM 3680 C C . HIS A 1 468 ? 19.438 50.375 7.641 1 40.62 468 HIS A C 1
ATOM 3682 O O . HIS A 1 468 ? 19.797 51.031 6.656 1 40.62 468 HIS A O 1
ATOM 3688 N N . PHE A 1 469 ? 20.453 49.906 8.18 1 39.72 469 PHE A N 1
ATOM 3689 C CA . PHE A 1 469 ? 21.609 49.281 7.574 1 39.72 469 PHE A CA 1
ATOM 3690 C C . PHE A 1 469 ? 21.188 48.188 6.598 1 39.72 469 PHE A C 1
ATOM 3692 O O . PHE A 1 469 ? 20.406 47.312 6.945 1 39.72 469 PHE A O 1
ATOM 3699 N N . GLN A 1 470 ? 21.016 48.562 5.367 1 46.25 470 GLN A N 1
ATOM 3700 C CA . GLN A 1 470 ? 20.828 47.438 4.453 1 46.25 470 GLN A CA 1
ATOM 3701 C C . GLN A 1 470 ? 22.094 46.594 4.336 1 46.25 470 GLN A C 1
ATOM 3703 O O . GLN A 1 470 ? 23.172 47.125 4.043 1 46.25 470 GLN A O 1
ATOM 3708 N N . GLU A 1 471 ? 22.297 45.594 5 1 55.25 471 GLU A N 1
ATOM 3709 C CA . GLU A 1 471 ? 23.359 44.594 4.984 1 55.25 471 GLU A CA 1
ATOM 3710 C C . GLU A 1 471 ? 23.656 44.125 3.564 1 55.25 471 GLU A C 1
ATOM 3712 O O . GLU A 1 471 ? 22.75 44.031 2.73 1 55.25 471 GLU A O 1
ATOM 3717 N N . ASP A 1 472 ? 24.922 44.25 3.053 1 69 472 ASP A N 1
ATOM 3718 C CA . ASP A 1 472 ? 25.406 43.688 1.789 1 69 472 ASP A CA 1
ATOM 3719 C C . ASP A 1 472 ? 25.016 42.25 1.615 1 69 472 ASP A C 1
ATOM 3721 O O . ASP A 1 472 ? 25.734 41.344 2.031 1 69 472 ASP A O 1
ATOM 3725 N N . VAL A 1 473 ? 23.875 42 1.149 1 82.69 473 VAL A N 1
ATOM 3726 C CA . VAL A 1 473 ? 23.297 40.656 1.091 1 82.69 473 VAL A CA 1
ATOM 3727 C C . VAL A 1 473 ? 23.844 39.906 -0.127 1 82.69 473 VAL A C 1
ATOM 3729 O O . VAL A 1 473 ? 23.781 38.688 -0.183 1 82.69 473 VAL A O 1
ATOM 3732 N N . THR A 1 474 ? 24.516 40.562 -1.107 1 87.88 474 THR A N 1
ATOM 3733 C CA . THR A 1 474 ? 25 39.906 -2.316 1 87.88 474 THR A CA 1
ATOM 3734 C C . THR A 1 474 ? 26.5 39.688 -2.256 1 87.88 474 THR A C 1
ATOM 3736 O O . THR A 1 474 ? 27.109 39.219 -3.219 1 87.88 474 THR A O 1
ATOM 3739 N N . GLY A 1 475 ? 27.141 40.125 -1.165 1 84.06 475 GLY A N 1
ATOM 3740 C CA . GLY A 1 475 ? 28.562 39.875 -0.999 1 84.06 475 GLY A CA 1
ATOM 3741 C C . GLY A 1 475 ? 29.406 40.594 -2.051 1 84.06 475 GLY A C 1
ATOM 3742 O O . GLY A 1 475 ? 29.266 41.781 -2.266 1 84.06 475 GLY A O 1
ATOM 3743 N N . PRO A 1 476 ? 30.188 39.75 -2.723 1 83.06 476 PRO A N 1
ATOM 3744 C CA . PRO A 1 476 ? 31.109 40.344 -3.701 1 83.06 476 PRO A CA 1
ATOM 3745 C C . PRO A 1 476 ? 30.453 40.594 -5.062 1 83.06 476 PRO A C 1
ATOM 3747 O O . PRO A 1 476 ? 31.078 41.156 -5.965 1 83.06 476 PRO A O 1
ATOM 3750 N N . TYR A 1 477 ? 29.297 40.25 -5.16 1 86.81 477 TYR A N 1
ATOM 3751 C CA . TYR A 1 477 ? 28.656 40.312 -6.473 1 86.81 477 TYR A CA 1
ATOM 3752 C C . TYR A 1 477 ? 27.938 41.656 -6.668 1 86.81 477 TYR A C 1
ATOM 3754 O O . TYR A 1 477 ? 27.188 42.094 -5.789 1 86.81 477 TYR A O 1
ATOM 3762 N N . ASN A 1 478 ? 28.125 42.312 -7.93 1 86.19 478 ASN A N 1
ATOM 3763 C CA . ASN A 1 478 ? 27.5 43.594 -8.234 1 86.19 478 ASN A CA 1
ATOM 3764 C C . ASN A 1 478 ? 26.781 43.562 -9.578 1 86.19 478 ASN A C 1
ATOM 3766 O O . ASN A 1 478 ? 26.328 44.594 -10.062 1 86.19 478 ASN A O 1
ATOM 3770 N N . CYS A 1 479 ? 26.766 42.438 -10.125 1 85.44 479 CYS A N 1
ATOM 3771 C CA . CYS A 1 479 ? 26.031 42.281 -11.375 1 85.44 479 CYS A CA 1
ATOM 3772 C C . CYS A 1 479 ? 25.578 40.812 -11.539 1 85.44 479 CYS A C 1
ATOM 3774 O O . CYS A 1 479 ? 26.031 39.938 -10.82 1 85.44 479 CYS A O 1
ATOM 3776 N N . CYS A 1 480 ? 24.562 40.594 -12.344 1 78.88 480 CYS A N 1
ATOM 3777 C CA . CYS A 1 480 ? 24.062 39.25 -12.617 1 78.88 480 CYS A CA 1
ATOM 3778 C C . CYS A 1 480 ? 25.062 38.469 -13.461 1 78.88 480 CYS A C 1
ATOM 3780 O O . CYS A 1 480 ? 25.844 39.062 -14.219 1 78.88 480 CYS A O 1
ATOM 3782 N N . SER A 1 481 ? 25.234 37.281 -13.141 1 70.75 481 SER A N 1
ATOM 3783 C CA . SER A 1 481 ? 26.188 36.438 -13.828 1 70.75 481 SER A CA 1
ATOM 3784 C C . SER A 1 481 ? 25.562 35.75 -15.047 1 70.75 481 SER A C 1
ATOM 3786 O O . SER A 1 481 ? 25.891 34.594 -15.359 1 70.75 481 SER A O 1
ATOM 3788 N N . HIS A 1 482 ? 24.578 36.344 -15.602 1 67.69 482 HIS A N 1
ATOM 3789 C CA . HIS A 1 482 ? 23.984 35.688 -16.766 1 67.69 482 HIS A CA 1
ATOM 3790 C C . HIS A 1 482 ? 23.812 36.688 -17.906 1 67.69 482 HIS A C 1
ATOM 3792 O O . HIS A 1 482 ? 23.797 37.906 -17.672 1 67.69 482 HIS A O 1
ATOM 3798 N N . GLU A 1 483 ? 23.812 36.219 -19.125 1 63.19 483 GLU A N 1
ATOM 3799 C CA . GLU A 1 483 ? 23.531 37.031 -20.297 1 63.19 483 GLU A CA 1
ATOM 3800 C C . GLU A 1 483 ? 22.062 37.438 -20.375 1 63.19 483 GLU A C 1
ATOM 3802 O O . GLU A 1 483 ? 21.266 37.031 -19.531 1 63.19 483 GLU A O 1
ATOM 3807 N N . GLN A 1 484 ? 21.797 38.438 -21.219 1 63.5 484 GLN A N 1
ATOM 3808 C CA . GLN A 1 484 ? 20.422 38.875 -21.406 1 63.5 484 GLN A CA 1
ATOM 3809 C C . GLN A 1 484 ? 19.484 37.719 -21.656 1 63.5 484 GLN A C 1
ATOM 3811 O O . GLN A 1 484 ? 19.75 36.875 -22.516 1 63.5 484 GLN A O 1
ATOM 3816 N N . LEU A 1 485 ? 18.641 37.375 -20.703 1 64.19 485 LEU A N 1
ATOM 3817 C CA . LEU A 1 485 ? 17.703 36.281 -20.797 1 64.19 485 LEU A CA 1
ATOM 3818 C C . LEU A 1 485 ? 16.594 36.562 -21.797 1 64.19 485 LEU A C 1
ATOM 3820 O O . LEU A 1 485 ? 16.094 37.688 -21.859 1 64.19 485 LEU A O 1
ATOM 3824 N N . THR A 1 486 ? 16.453 35.625 -22.797 1 62.25 486 THR A N 1
ATOM 3825 C CA . THR A 1 486 ? 15.383 35.719 -23.797 1 62.25 486 THR A CA 1
ATOM 3826 C C . THR A 1 486 ? 14.125 35 -23.297 1 62.25 486 THR A C 1
ATOM 3828 O O . THR A 1 486 ? 14.211 33.969 -22.609 1 62.25 486 THR A O 1
ATOM 3831 N N . GLY A 1 487 ? 12.914 35.781 -22.969 1 61.16 487 GLY A N 1
ATOM 3832 C CA . GLY A 1 487 ? 11.617 35.188 -22.656 1 61.16 487 GLY A CA 1
ATOM 3833 C C . GLY A 1 487 ? 10.773 36.062 -21.734 1 61.16 487 GLY A C 1
ATOM 3834 O O . GLY A 1 487 ? 11.219 37.125 -21.297 1 61.16 487 GLY A O 1
ATOM 3835 N N . PRO A 1 488 ? 9.547 35.562 -21.594 1 69.62 488 PRO A N 1
ATOM 3836 C CA . PRO A 1 488 ? 8.648 36.344 -20.75 1 69.62 488 PRO A CA 1
ATOM 3837 C C . PRO A 1 488 ? 9.086 36.375 -19.297 1 69.62 488 PRO A C 1
ATOM 3839 O O . PRO A 1 488 ? 9.484 35.375 -18.734 1 69.62 488 PRO A O 1
ATOM 3842 N N . ARG A 1 489 ? 9.32 37.594 -18.859 1 75.69 489 ARG A N 1
ATOM 3843 C CA . ARG A 1 489 ? 9.672 37.812 -17.453 1 75.69 489 ARG A CA 1
ATOM 3844 C C . ARG A 1 489 ? 8.438 38.156 -16.625 1 75.69 489 ARG A C 1
ATOM 3846 O O . ARG A 1 489 ? 7.547 38.875 -17.109 1 75.69 489 ARG A O 1
ATOM 3853 N N . PRO A 1 490 ? 8.531 37.5 -15.391 1 84.19 490 PRO A N 1
ATOM 3854 C CA . PRO A 1 490 ? 7.445 37.938 -14.5 1 84.19 490 PRO A CA 1
ATOM 3855 C C . PRO A 1 490 ? 7.484 39.406 -14.172 1 84.19 490 PRO A C 1
ATOM 3857 O O . PRO A 1 490 ? 8.516 40.062 -14.359 1 84.19 490 PRO A O 1
ATOM 3860 N N . GLU A 1 491 ? 6.344 39.844 -13.758 1 84.88 491 GLU A N 1
ATOM 3861 C CA . GLU A 1 491 ? 6.262 41.25 -13.352 1 84.88 491 GLU A CA 1
ATOM 3862 C C . GLU A 1 491 ? 7.211 41.562 -12.195 1 84.88 491 GLU A C 1
ATOM 3864 O O . GLU A 1 491 ? 7.355 40.75 -11.281 1 84.88 491 GLU A O 1
ATOM 3869 N N . THR A 1 492 ? 7.812 42.719 -12.352 1 91.19 492 THR A N 1
ATOM 3870 C CA . THR A 1 492 ? 8.773 43.125 -11.328 1 91.19 492 THR A CA 1
ATOM 3871 C C . THR A 1 492 ? 8.062 43.406 -10.008 1 91.19 492 THR A C 1
ATOM 3873 O O . THR A 1 492 ? 6.895 43.781 -9.992 1 91.19 492 THR A O 1
ATOM 3876 N N . LEU A 1 493 ? 8.812 43.188 -8.945 1 94.56 493 LEU A N 1
ATOM 3877 C CA . LEU A 1 493 ? 8.312 43.5 -7.613 1 94.56 493 LEU A CA 1
ATOM 3878 C C . LEU A 1 493 ? 8.938 44.812 -7.098 1 94.56 493 LEU A C 1
ATOM 3880 O O . LEU A 1 493 ? 10.102 44.812 -6.695 1 94.56 493 LEU A O 1
ATOM 3884 N N . PRO A 1 494 ? 8.094 45.781 -7.059 1 91.06 494 PRO A N 1
ATOM 3885 C CA . PRO A 1 494 ? 8.641 47.062 -6.574 1 91.06 494 PRO A CA 1
ATOM 3886 C C . PRO A 1 494 ? 9.156 46.969 -5.141 1 91.06 494 PRO A C 1
ATOM 3888 O O . PRO A 1 494 ? 8.562 46.281 -4.309 1 91.06 494 PRO A O 1
ATOM 3891 N N . LEU A 1 495 ? 10.172 47.781 -4.828 1 89 495 LEU A N 1
ATOM 3892 C CA . LEU A 1 495 ? 10.875 47.75 -3.547 1 89 495 LEU A CA 1
ATOM 3893 C C . LEU A 1 495 ? 9.906 48.031 -2.398 1 89 495 LEU A C 1
ATOM 3895 O O . LEU A 1 495 ? 10.031 47.438 -1.322 1 89 495 LEU A O 1
ATOM 3899 N N . GLU A 1 496 ? 8.945 48.906 -2.607 1 87.69 496 GLU A N 1
ATOM 3900 C CA . GLU A 1 496 ? 8.039 49.312 -1.541 1 87.69 496 GLU A CA 1
ATOM 3901 C C . GLU A 1 496 ? 6.816 48.406 -1.468 1 87.69 496 GLU A C 1
ATOM 3903 O O . GLU A 1 496 ? 5.992 48.531 -0.561 1 87.69 496 GLU A O 1
ATOM 3908 N N . SER A 1 497 ? 6.809 47.469 -2.316 1 92.5 497 SER A N 1
ATOM 3909 C CA . SER A 1 497 ? 5.637 46.594 -2.355 1 92.5 497 SER A CA 1
ATOM 3910 C C . SER A 1 497 ? 5.68 45.562 -1.246 1 92.5 497 SER A C 1
ATOM 3912 O O . SER A 1 497 ? 6.758 45.125 -0.814 1 92.5 497 SER A O 1
ATOM 3914 N N . ASP A 1 498 ? 4.52 45.188 -0.736 1 94.5 498 ASP A N 1
ATOM 3915 C CA . ASP A 1 498 ? 4.406 44.125 0.25 1 94.5 498 ASP A CA 1
ATOM 3916 C C . ASP A 1 498 ? 4.965 42.812 -0.298 1 94.5 498 ASP A C 1
ATOM 3918 O O . ASP A 1 498 ? 5.555 42 0.445 1 94.5 498 ASP A O 1
ATOM 3922 N N . ALA A 1 499 ? 4.754 42.625 -1.558 1 95.12 499 ALA A N 1
ATOM 3923 C CA . ALA A 1 499 ? 5.23 41.406 -2.213 1 95.12 499 ALA A CA 1
ATOM 3924 C C . ALA A 1 499 ? 6.75 41.312 -2.123 1 95.12 499 ALA A C 1
ATOM 3926 O O . ALA A 1 499 ? 7.281 40.25 -1.745 1 95.12 499 ALA A O 1
ATOM 3927 N N . TYR A 1 500 ? 7.371 42.375 -2.375 1 95 500 TYR A N 1
ATOM 3928 C CA . TYR A 1 500 ? 8.828 42.344 -2.318 1 95 500 TYR A CA 1
ATOM 3929 C C . TYR A 1 500 ? 9.32 42.156 -0.889 1 95 500 TYR A C 1
ATOM 3931 O O . TYR A 1 500 ? 10.242 41.375 -0.642 1 95 500 TYR A O 1
ATOM 3939 N N . GLN A 1 501 ? 8.758 42.844 0.041 1 94.56 501 GLN A N 1
ATOM 3940 C CA . GLN A 1 501 ? 9.195 42.781 1.432 1 94.56 501 GLN A CA 1
ATOM 3941 C C . GLN A 1 501 ? 9.031 41.375 1.99 1 94.56 501 GLN A C 1
ATOM 3943 O O . GLN A 1 501 ? 9.898 40.875 2.719 1 94.56 501 GLN A O 1
ATOM 3948 N N . ASN A 1 502 ? 7.957 40.75 1.625 1 96.31 502 ASN A N 1
ATOM 3949 C CA . ASN A 1 502 ? 7.727 39.406 2.1 1 96.31 502 ASN A CA 1
ATOM 3950 C C . ASN A 1 502 ? 8.672 38.406 1.43 1 96.31 502 ASN A C 1
ATOM 3952 O O . ASN A 1 502 ? 9.125 37.438 2.064 1 96.31 502 ASN A O 1
ATOM 3956 N N . LEU A 1 503 ? 8.867 38.594 0.195 1 96.81 503 LEU A N 1
ATOM 3957 C CA . LEU A 1 503 ? 9.844 37.75 -0.511 1 96.81 503 LEU A CA 1
ATOM 3958 C C . LEU A 1 503 ? 11.227 37.906 0.105 1 96.81 503 LEU A C 1
ATOM 3960 O O . LEU A 1 503 ? 11.914 36.906 0.35 1 96.81 503 LEU A O 1
ATOM 3964 N N . ARG A 1 504 ? 11.617 39.125 0.304 1 94.75 504 ARG A N 1
ATOM 3965 C CA . ARG A 1 504 ? 12.914 39.438 0.905 1 94.75 504 ARG A CA 1
ATOM 3966 C C . ARG A 1 504 ? 13.055 38.781 2.271 1 94.75 504 ARG A C 1
ATOM 3968 O O . ARG A 1 504 ? 14.109 38.25 2.604 1 94.75 504 ARG A O 1
ATOM 3975 N N . LYS A 1 505 ? 12.062 38.781 3.074 1 95.12 505 LYS A N 1
ATOM 3976 C CA . LYS A 1 505 ? 12.062 38.156 4.395 1 95.12 505 LYS A CA 1
ATOM 3977 C C . LYS A 1 505 ? 12.32 36.656 4.297 1 95.12 505 LYS A C 1
ATOM 3979 O O . LYS A 1 505 ? 13.047 36.094 5.117 1 95.12 505 LYS A O 1
ATOM 3984 N N . VAL A 1 506 ? 11.719 36 3.277 1 96.75 506 VAL A N 1
ATOM 3985 C CA . VAL A 1 506 ? 11.898 34.562 3.08 1 96.75 506 VAL A CA 1
ATOM 3986 C C . VAL A 1 506 ? 13.328 34.281 2.637 1 96.75 506 VAL A C 1
ATOM 3988 O O . VAL A 1 506 ? 14 33.406 3.203 1 96.75 506 VAL A O 1
ATOM 3991 N N . VAL A 1 507 ? 13.781 35.062 1.717 1 96.31 507 VAL A N 1
ATOM 3992 C CA . VAL A 1 507 ? 15.086 34.844 1.1 1 96.31 507 VAL A CA 1
ATOM 3993 C C . VAL A 1 507 ? 16.188 35.062 2.127 1 96.31 507 VAL A C 1
ATOM 3995 O O . VAL A 1 507 ? 17.172 34.344 2.178 1 96.31 507 VAL A O 1
ATOM 3998 N N . LEU A 1 508 ? 15.977 36.031 2.965 1 94.69 508 LEU A N 1
ATOM 3999 C CA . LEU A 1 508 ? 17.047 36.469 3.861 1 94.69 508 LEU A CA 1
ATOM 4000 C C . LEU A 1 508 ? 16.812 35.938 5.273 1 94.69 508 LEU A C 1
ATOM 4002 O O . LEU A 1 508 ? 17.406 36.406 6.234 1 94.69 508 LEU A O 1
ATOM 4006 N N . SER A 1 509 ? 15.875 35 5.387 1 94.25 509 SER A N 1
ATOM 4007 C CA . SER A 1 509 ? 15.695 34.406 6.711 1 94.25 509 SER A CA 1
ATOM 4008 C C . SER A 1 509 ? 17 33.844 7.25 1 94.25 509 SER A C 1
ATOM 4010 O O . SER A 1 509 ? 17.75 33.156 6.527 1 94.25 509 SER A O 1
ATOM 4012 N N . ASN A 1 510 ? 17.344 34.094 8.477 1 91.69 510 ASN A N 1
ATOM 4013 C CA . ASN A 1 510 ? 18.609 33.688 9.086 1 91.69 510 ASN A CA 1
ATOM 4014 C C . ASN A 1 510 ? 18.812 32.156 9 1 91.69 510 ASN A C 1
ATOM 4016 O O . ASN A 1 510 ? 19.906 31.703 8.656 1 91.69 510 ASN A O 1
ATOM 4020 N N . SER A 1 511 ? 17.781 31.5 9.32 1 92.06 511 SER A N 1
ATOM 4021 C CA . SER A 1 511 ? 17.891 30.047 9.305 1 92.06 511 SER A CA 1
ATOM 4022 C C . SER A 1 511 ? 18.156 29.531 7.895 1 92.06 511 SER A C 1
ATOM 4024 O O . SER A 1 511 ? 18.969 28.625 7.707 1 92.06 511 SER A O 1
ATOM 4026 N N . PHE A 1 512 ? 17.5 30.109 6.914 1 94.69 512 PHE A N 1
ATOM 4027 C CA . PHE A 1 512 ? 17.672 29.656 5.543 1 94.69 512 PHE A CA 1
ATOM 4028 C C . PHE A 1 512 ? 19.062 29.984 5.031 1 94.69 512 PHE A C 1
ATOM 4030 O O . PHE A 1 512 ? 19.719 29.156 4.391 1 94.69 512 PHE A O 1
ATOM 4037 N N . GLN A 1 513 ? 19.562 31.172 5.336 1 94 513 GLN A N 1
ATOM 4038 C CA . GLN A 1 513 ? 20.891 31.594 4.906 1 94 513 GLN A CA 1
ATOM 4039 C C . GLN A 1 513 ? 21.969 30.703 5.508 1 94 513 GLN A C 1
ATOM 4041 O O . GLN A 1 513 ? 22.922 30.312 4.816 1 94 513 GLN A O 1
ATOM 4046 N N . ARG A 1 514 ? 21.797 30.375 6.742 1 93.06 514 ARG A N 1
ATOM 4047 C CA . ARG A 1 514 ? 22.734 29.5 7.414 1 93.06 514 ARG A CA 1
ATOM 4048 C C . ARG A 1 514 ? 22.719 28.094 6.805 1 93.06 514 ARG A C 1
ATOM 4050 O O . ARG A 1 514 ? 23.766 27.484 6.598 1 93.06 514 ARG A O 1
ATOM 4057 N N . ASP A 1 515 ? 21.547 27.609 6.566 1 94.19 515 ASP A N 1
ATOM 4058 C CA . ASP A 1 515 ? 21.406 26.266 6.016 1 94.19 515 ASP A CA 1
ATOM 4059 C C . ASP A 1 515 ? 21.906 26.203 4.578 1 94.19 515 ASP A C 1
ATOM 4061 O O . ASP A 1 515 ? 22.484 25.203 4.164 1 94.19 515 ASP A O 1
ATOM 4065 N N . LEU A 1 516 ? 21.625 27.234 3.869 1 94.81 516 LEU A N 1
ATOM 4066 C CA . LEU A 1 516 ? 22.062 27.297 2.48 1 94.81 516 LEU A CA 1
ATOM 4067 C C . LEU A 1 516 ? 23.594 27.219 2.393 1 94.81 516 LEU A C 1
ATOM 4069 O O . LEU A 1 516 ? 24.125 26.609 1.459 1 94.81 516 LEU A O 1
ATOM 4073 N N . ALA A 1 517 ? 24.281 27.781 3.312 1 93.44 517 ALA A N 1
ATOM 4074 C CA . ALA A 1 517 ? 25.75 27.75 3.357 1 93.44 517 ALA A CA 1
ATOM 4075 C C . ALA A 1 517 ? 26.266 26.328 3.568 1 93.44 517 ALA A C 1
ATOM 4077 O O . ALA A 1 517 ? 27.406 26.016 3.246 1 93.44 517 ALA A O 1
ATOM 4078 N N . LYS A 1 518 ? 25.406 25.453 4.02 1 93.94 518 LYS A N 1
ATOM 4079 C CA . LYS A 1 518 ? 25.781 24.078 4.316 1 93.94 518 LYS A CA 1
ATOM 4080 C C . LYS A 1 518 ? 25.266 23.125 3.256 1 93.94 518 LYS A C 1
ATOM 4082 O O . LYS A 1 518 ? 25.203 21.906 3.479 1 93.94 518 LYS A O 1
ATOM 4087 N N . ALA A 1 519 ? 24.844 23.625 2.129 1 95.25 519 ALA A N 1
ATOM 4088 C CA . ALA A 1 519 ? 24.375 22.75 1.056 1 95.25 519 ALA A CA 1
ATOM 4089 C C . ALA A 1 519 ? 25.484 21.797 0.603 1 95.25 519 ALA A C 1
ATOM 4091 O O . ALA A 1 519 ? 26.625 22.203 0.422 1 95.25 519 ALA A O 1
ATOM 4092 N N . SER A 1 520 ? 25.125 20.578 0.417 1 94.25 520 SER A N 1
ATOM 4093 C CA . SER A 1 520 ? 26.109 19.547 0.107 1 94.25 520 SER A CA 1
ATOM 4094 C C . SER A 1 520 ? 26.656 19.703 -1.309 1 94.25 520 SER A C 1
ATOM 4096 O O . SER A 1 520 ? 25.891 19.844 -2.262 1 94.25 520 SER A O 1
ATOM 4098 N N . PRO A 1 521 ? 27.922 19.625 -1.434 1 91 521 PRO A N 1
ATOM 4099 C CA . PRO A 1 521 ? 28.516 19.609 -2.773 1 91 521 PRO A CA 1
ATOM 4100 C C . PRO A 1 521 ? 28.562 18.203 -3.371 1 91 521 PRO A C 1
ATOM 4102 O O . PRO A 1 521 ? 28.906 18.031 -4.543 1 91 521 PRO A O 1
ATOM 4105 N N . TYR A 1 522 ? 28.219 17.172 -2.645 1 89.31 522 TYR A N 1
ATOM 4106 C CA . TYR A 1 522 ? 28.422 15.789 -3.059 1 89.31 522 TYR A CA 1
ATOM 4107 C C . TYR A 1 522 ? 27.109 15.125 -3.43 1 89.31 522 TYR A C 1
ATOM 4109 O O . TYR A 1 522 ? 27.062 13.938 -3.736 1 89.31 522 TYR A O 1
ATOM 4117 N N . GLY A 1 523 ? 26.047 15.797 -3.408 1 86.31 523 GLY A N 1
ATOM 4118 C CA . GLY A 1 523 ? 24.766 15.211 -3.725 1 86.31 523 GLY A CA 1
ATOM 4119 C C . GLY A 1 523 ? 23.828 15.133 -2.527 1 86.31 523 GLY A C 1
ATOM 4120 O O . GLY A 1 523 ? 24.125 15.703 -1.473 1 86.31 523 GLY A O 1
ATOM 4121 N N . GLY A 1 524 ? 22.672 14.453 -2.748 1 88.88 524 GLY A N 1
ATOM 4122 C CA . GLY A 1 524 ? 21.625 14.516 -1.735 1 88.88 524 GLY A CA 1
ATOM 4123 C C . GLY A 1 524 ? 21.172 13.148 -1.274 1 88.88 524 GLY A C 1
ATOM 4124 O O . GLY A 1 524 ? 21.922 12.18 -1.338 1 88.88 524 GLY A O 1
ATOM 4125 N N . THR A 1 525 ? 19.984 13.078 -0.634 1 90.69 525 THR A N 1
ATOM 4126 C CA . THR A 1 525 ? 19.438 11.898 0.033 1 90.69 525 THR A CA 1
ATOM 4127 C C . THR A 1 525 ? 18.422 11.195 -0.859 1 90.69 525 THR A C 1
ATOM 4129 O O . THR A 1 525 ? 17.656 10.359 -0.387 1 90.69 525 THR A O 1
ATOM 4132 N N . SER A 1 526 ? 18.453 11.453 -2.174 1 90.12 526 SER A N 1
ATOM 4133 C CA . SER A 1 526 ? 17.438 10.922 -3.078 1 90.12 526 SER A CA 1
ATOM 4134 C C . SER A 1 526 ? 17.469 9.398 -3.109 1 90.12 526 SER A C 1
ATOM 4136 O O . SER A 1 526 ? 16.422 8.758 -3.133 1 90.12 526 SER A O 1
ATOM 4138 N N . ILE A 1 527 ? 18.672 8.859 -3.105 1 93.12 527 ILE A N 1
ATOM 4139 C CA . ILE A 1 527 ? 18.781 7.402 -3.168 1 93.12 527 ILE A CA 1
ATOM 4140 C C . ILE A 1 527 ? 18.234 6.789 -1.879 1 93.12 527 ILE A C 1
ATOM 4142 O O . ILE A 1 527 ? 17.672 5.695 -1.896 1 93.12 527 ILE A O 1
ATOM 4146 N N . CYS A 1 528 ? 18.406 7.496 -0.761 1 94.69 528 CYS A N 1
ATOM 4147 C CA . CYS A 1 528 ? 17.859 7.035 0.506 1 94.69 528 CYS A CA 1
ATOM 4148 C C . CYS A 1 528 ? 16.328 7.023 0.459 1 94.69 528 CYS A C 1
ATOM 4150 O O . CYS A 1 528 ? 15.703 6.07 0.924 1 94.69 528 CYS A O 1
ATOM 4152 N N . GLU A 1 529 ? 15.797 7.996 -0.098 1 90.81 529 GLU A N 1
ATOM 4153 C CA . GLU A 1 529 ? 14.344 8.07 -0.238 1 90.81 529 GLU A CA 1
ATOM 4154 C C . GLU A 1 529 ? 13.82 6.969 -1.154 1 90.81 529 GLU A C 1
ATOM 4156 O O . GLU A 1 529 ? 12.758 6.395 -0.896 1 90.81 529 GLU A O 1
ATOM 4161 N N . ALA A 1 530 ? 14.547 6.754 -2.238 1 91.25 530 ALA A N 1
ATOM 4162 C CA . ALA A 1 530 ? 14.172 5.676 -3.15 1 91.25 530 ALA A CA 1
ATOM 4163 C C . ALA A 1 530 ? 14.195 4.324 -2.441 1 91.25 530 ALA A C 1
ATOM 4165 O O . ALA A 1 530 ? 13.297 3.504 -2.627 1 91.25 530 ALA A O 1
ATOM 4166 N N . LYS A 1 531 ? 15.211 4.16 -1.713 1 95.69 531 LYS A N 1
ATOM 4167 C CA . LYS A 1 531 ? 15.328 2.926 -0.94 1 95.69 531 LYS A CA 1
ATOM 4168 C C . LYS A 1 531 ? 14.172 2.787 0.049 1 95.69 531 LYS A C 1
ATOM 4170 O O . LYS A 1 531 ? 13.602 1.705 0.197 1 95.69 531 LYS A O 1
ATOM 4175 N N . ASN A 1 532 ? 13.82 3.805 0.698 1 90.88 532 ASN A N 1
ATOM 4176 C CA . ASN A 1 532 ? 12.695 3.789 1.629 1 90.88 532 ASN A CA 1
ATOM 4177 C C . ASN A 1 532 ? 11.391 3.447 0.924 1 90.88 532 ASN A C 1
ATOM 4179 O O . ASN A 1 532 ? 10.555 2.717 1.468 1 90.88 532 ASN A O 1
ATOM 4183 N N . ALA A 1 533 ? 11.242 3.992 -0.214 1 87.56 533 ALA A N 1
ATOM 4184 C CA . ALA A 1 533 ? 10.055 3.662 -1.003 1 87.56 533 ALA A CA 1
ATOM 4185 C C . ALA A 1 533 ? 10.047 2.186 -1.386 1 87.56 533 ALA A C 1
ATOM 4187 O O . ALA A 1 533 ? 9 1.53 -1.332 1 87.56 533 ALA A O 1
ATOM 4188 N N . LEU A 1 534 ? 11.219 1.714 -1.72 1 92.62 534 LEU A N 1
ATOM 4189 C CA . LEU A 1 534 ? 11.352 0.322 -2.135 1 92.62 534 LEU A CA 1
ATOM 4190 C C . LEU A 1 534 ? 11.07 -0.621 -0.97 1 92.62 534 LEU A C 1
ATOM 4192 O O . LEU A 1 534 ? 10.648 -1.763 -1.177 1 92.62 534 LEU A O 1
ATOM 4196 N N . ASP A 1 535 ? 11.297 -0.145 0.235 1 93.06 535 ASP A N 1
ATOM 4197 C CA . ASP A 1 535 ? 11 -0.958 1.411 1 93.06 535 ASP A CA 1
ATOM 4198 C C . ASP A 1 535 ? 9.547 -1.419 1.409 1 93.06 535 ASP A C 1
ATOM 4200 O O . ASP A 1 535 ? 9.234 -2.51 1.892 1 93.06 535 ASP A O 1
ATOM 4204 N N . ARG A 1 536 ? 8.75 -0.682 0.823 1 88.12 536 ARG A N 1
ATOM 4205 C CA . ARG A 1 536 ? 7.316 -0.95 0.854 1 88.12 536 ARG A CA 1
ATOM 4206 C C . ARG A 1 536 ? 6.965 -2.154 -0.013 1 88.12 536 ARG A C 1
ATOM 4208 O O . ARG A 1 536 ? 5.914 -2.773 0.171 1 88.12 536 ARG A O 1
ATOM 4215 N N . LEU A 1 537 ? 7.836 -2.406 -0.945 1 91.62 537 LEU A N 1
ATOM 4216 C CA . LEU A 1 537 ? 7.625 -3.586 -1.775 1 91.62 537 LEU A CA 1
ATOM 4217 C C . LEU A 1 537 ? 7.68 -4.859 -0.936 1 91.62 537 LEU A C 1
ATOM 4219 O O . LEU A 1 537 ? 6.895 -5.785 -1.151 1 91.62 537 LEU A O 1
ATOM 4223 N N . TYR A 1 538 ? 8.578 -4.812 0.013 1 93.56 538 TYR A N 1
ATOM 4224 C CA . TYR A 1 538 ? 8.82 -6.027 0.787 1 93.56 538 TYR A CA 1
ATOM 4225 C C . TYR A 1 538 ? 8.086 -5.98 2.119 1 93.56 538 TYR A C 1
ATOM 4227 O O . TYR A 1 538 ? 7.77 -7.02 2.701 1 93.56 538 TYR A O 1
ATOM 4235 N N . CYS A 1 539 ? 7.914 -4.859 2.604 1 89.25 539 CYS A N 1
ATOM 4236 C CA . CYS A 1 539 ? 7.203 -4.691 3.865 1 89.25 539 CYS A CA 1
ATOM 4237 C C . CYS A 1 539 ? 6.098 -3.652 3.734 1 89.25 539 CYS A C 1
ATOM 4239 O O . CYS A 1 539 ? 6.332 -2.461 3.943 1 89.25 539 CYS A O 1
ATOM 4241 N N . ARG A 1 540 ? 4.934 -4.098 3.564 1 85.94 540 ARG A N 1
ATOM 4242 C CA . ARG A 1 540 ? 3.801 -3.195 3.385 1 85.94 540 ARG A CA 1
ATOM 4243 C C . ARG A 1 540 ? 3.529 -2.395 4.652 1 85.94 540 ARG A C 1
ATOM 4245 O O . ARG A 1 540 ? 3.609 -2.932 5.762 1 85.94 540 ARG A O 1
ATOM 4252 N N . LYS A 1 541 ? 3.186 -1.14 4.477 1 82.12 541 LYS A N 1
ATOM 4253 C CA . LYS A 1 541 ? 2.98 -0.249 5.613 1 82.12 541 LYS A CA 1
ATOM 4254 C C . LYS A 1 541 ? 1.679 -0.576 6.34 1 82.12 541 LYS A C 1
ATOM 4256 O O . LYS A 1 541 ? 1.51 -0.227 7.512 1 82.12 541 LYS A O 1
ATOM 4261 N N . GLU A 1 542 ? 0.763 -1.21 5.656 1 82.56 542 GLU A N 1
ATOM 4262 C CA . GLU A 1 542 ? -0.563 -1.49 6.199 1 82.56 542 GLU A CA 1
ATOM 4263 C C . GLU A 1 542 ? -0.529 -2.68 7.152 1 82.56 542 GLU A C 1
ATOM 4265 O O . GLU A 1 542 ? -1.467 -2.891 7.926 1 82.56 542 GLU A O 1
ATOM 4270 N N . ILE A 1 543 ? 0.546 -3.439 7.035 1 87.56 543 ILE A N 1
ATOM 4271 C CA . ILE A 1 543 ? 0.668 -4.605 7.902 1 87.56 543 ILE A CA 1
ATOM 4272 C C . ILE A 1 543 ? 1.606 -4.285 9.062 1 87.56 543 ILE A C 1
ATOM 4274 O O . ILE A 1 543 ? 2.758 -3.896 8.852 1 87.56 543 ILE A O 1
ATOM 4278 N N . PHE A 1 544 ? 1.169 -4.5 10.25 1 86.81 544 PHE A N 1
ATOM 4279 C CA . PHE A 1 544 ? 1.956 -4.176 11.438 1 86.81 544 PHE A CA 1
ATOM 4280 C C . PHE A 1 544 ? 2.781 -5.375 11.883 1 86.81 544 PHE A C 1
ATOM 4282 O O . PHE A 1 544 ? 2.451 -6.023 12.875 1 86.81 544 PHE A O 1
ATOM 4289 N N . TYR A 1 545 ? 3.834 -5.543 11.273 1 89.44 545 TYR A N 1
ATOM 4290 C CA . TYR A 1 545 ? 4.727 -6.648 11.609 1 89.44 545 TYR A CA 1
ATOM 4291 C C . TYR A 1 545 ? 5.508 -6.348 12.883 1 89.44 545 TYR A C 1
ATOM 4293 O O . TYR A 1 545 ? 5.719 -5.184 13.227 1 89.44 545 TYR A O 1
ATOM 4301 N N . PRO A 1 546 ? 5.895 -7.418 13.555 1 88.56 546 PRO A N 1
ATOM 4302 C CA . PRO A 1 546 ? 6.82 -7.191 14.672 1 88.56 546 PRO A CA 1
ATOM 4303 C C . PRO A 1 546 ? 8.18 -6.68 14.211 1 88.56 546 PRO A C 1
ATOM 4305 O O . PRO A 1 546 ? 8.594 -6.949 13.078 1 88.56 546 PRO A O 1
ATOM 4308 N N . ILE A 1 547 ? 8.891 -5.941 15.078 1 89.94 547 ILE A N 1
ATOM 4309 C CA . ILE A 1 547 ? 10.141 -5.285 14.727 1 89.94 547 ILE A CA 1
ATOM 4310 C C . ILE A 1 547 ? 11.156 -6.328 14.258 1 89.94 547 ILE A C 1
ATOM 4312 O O . ILE A 1 547 ? 12 -6.039 13.406 1 89.94 547 ILE A O 1
ATOM 4316 N N . SER A 1 548 ? 11.047 -7.559 14.711 1 89.56 548 SER A N 1
ATOM 4317 C CA . SER A 1 548 ? 12.008 -8.617 14.422 1 89.56 548 SER A CA 1
ATOM 4318 C C . SER A 1 548 ? 11.961 -9.016 12.953 1 89.56 548 SER A C 1
ATOM 4320 O O . SER A 1 548 ? 12.891 -9.656 12.453 1 89.56 548 SER A O 1
ATOM 4322 N N . THR A 1 549 ? 10.93 -8.656 12.273 1 90.81 549 THR A N 1
ATOM 4323 C CA . THR A 1 549 ? 10.766 -9.062 10.883 1 90.81 549 THR A CA 1
ATOM 4324 C C . THR A 1 549 ? 11.352 -8.008 9.945 1 90.81 549 THR A C 1
ATOM 4326 O O . THR A 1 549 ? 11.703 -8.312 8.805 1 90.81 549 THR A O 1
ATOM 4329 N N . TYR A 1 550 ? 11.5 -6.773 10.375 1 93.25 550 TYR A N 1
ATOM 4330 C CA . TYR A 1 550 ? 11.836 -5.637 9.523 1 93.25 550 TYR A CA 1
ATOM 4331 C C . TYR A 1 550 ? 13.258 -5.77 8.977 1 93.25 550 TYR A C 1
ATOM 4333 O O . TYR A 1 550 ? 13.516 -5.418 7.82 1 93.25 550 TYR A O 1
ATOM 4341 N N . PRO A 1 551 ? 14.18 -6.309 9.781 1 94.38 551 PRO A N 1
ATOM 4342 C CA . PRO A 1 551 ? 15.531 -6.441 9.234 1 94.38 551 PRO A CA 1
ATOM 4343 C C . PRO A 1 551 ? 15.586 -7.297 7.973 1 94.38 551 PRO A C 1
ATOM 4345 O O . PRO A 1 551 ? 16.328 -6.984 7.043 1 94.38 551 PRO A O 1
ATOM 4348 N N . LEU A 1 552 ? 14.828 -8.359 7.953 1 95.56 552 LEU A N 1
ATOM 4349 C CA . LEU A 1 552 ? 14.758 -9.219 6.777 1 95.56 552 LEU A CA 1
ATOM 4350 C C . LEU A 1 552 ? 14.359 -8.414 5.543 1 95.56 552 LEU A C 1
ATOM 4352 O O . LEU A 1 552 ? 15.023 -8.5 4.504 1 95.56 552 LEU A O 1
ATOM 4356 N N . TYR A 1 553 ? 13.352 -7.637 5.664 1 94.94 553 TYR A N 1
ATOM 4357 C CA . TYR A 1 553 ? 12.789 -6.891 4.547 1 94.94 553 TYR A CA 1
ATOM 4358 C C . TYR A 1 553 ? 13.727 -5.766 4.117 1 94.94 553 TYR A C 1
ATOM 4360 O O . TYR A 1 553 ? 13.891 -5.504 2.922 1 94.94 553 TYR A O 1
ATOM 4368 N N . VAL A 1 554 ? 14.328 -5.16 5.055 1 96.38 554 VAL A N 1
ATOM 4369 C CA . VAL A 1 554 ? 15.25 -4.07 4.754 1 96.38 554 VAL A CA 1
ATOM 4370 C C . VAL A 1 554 ? 16.469 -4.613 4.016 1 96.38 554 VAL A C 1
ATOM 4372 O O . VAL A 1 554 ? 16.984 -3.975 3.09 1 96.38 554 VAL A O 1
ATOM 4375 N N . LYS A 1 555 ? 16.922 -5.742 4.426 1 98.06 555 LYS A N 1
ATOM 4376 C CA . LYS A 1 555 ? 18.047 -6.375 3.752 1 98.06 555 LYS A CA 1
ATOM 4377 C C . LYS A 1 555 ? 17.703 -6.695 2.299 1 98.06 555 LYS A C 1
ATOM 4379 O O . LYS A 1 555 ? 18.5 -6.426 1.396 1 98.06 555 LYS A O 1
ATOM 4384 N N . MET A 1 556 ? 16.578 -7.223 2.107 1 97.94 556 MET A N 1
ATOM 4385 C CA . MET A 1 556 ? 16.172 -7.574 0.751 1 97.94 556 MET A CA 1
ATOM 4386 C C . MET A 1 556 ? 16.016 -6.32 -0.107 1 97.94 556 MET A C 1
ATOM 4388 O O . MET A 1 556 ? 16.453 -6.293 -1.256 1 97.94 556 MET A O 1
ATOM 4392 N N . ALA A 1 557 ? 15.391 -5.281 0.453 1 97.5 557 ALA A N 1
ATOM 4393 C CA . ALA A 1 557 ? 15.25 -4.023 -0.274 1 97.5 557 ALA A CA 1
ATOM 4394 C C . ALA A 1 557 ? 16.625 -3.434 -0.62 1 97.5 5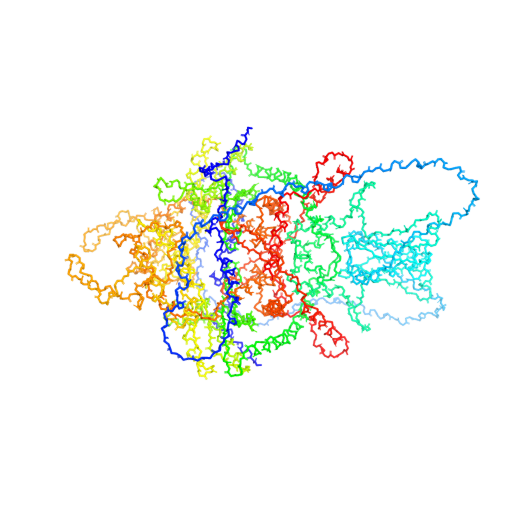57 ALA A C 1
ATOM 4396 O O . ALA A 1 557 ? 16.812 -2.879 -1.706 1 97.5 557 ALA A O 1
ATOM 4397 N N . THR A 1 558 ? 17.516 -3.549 0.322 1 98.25 558 THR A N 1
ATOM 4398 C CA . THR A 1 558 ? 18.859 -3.041 0.102 1 98.25 558 THR A CA 1
ATOM 4399 C C . THR A 1 558 ? 19.547 -3.805 -1.026 1 98.25 558 THR A C 1
ATOM 4401 O O . THR A 1 558 ? 20.125 -3.197 -1.929 1 98.25 558 THR A O 1
ATOM 4404 N N . MET A 1 559 ? 19.484 -5.137 -1 1 98.19 559 MET A N 1
ATOM 4405 C CA . MET A 1 559 ? 20.062 -5.93 -2.072 1 98.19 559 MET A CA 1
ATOM 4406 C C . MET A 1 559 ? 19.422 -5.602 -3.414 1 98.19 559 MET A C 1
ATOM 4408 O O . MET A 1 559 ? 20.109 -5.527 -4.438 1 98.19 559 MET A O 1
ATOM 4412 N N . HIS A 1 560 ? 18.156 -5.387 -3.381 1 97.5 560 HIS A N 1
ATOM 4413 C CA . HIS A 1 560 ? 17.406 -5.055 -4.586 1 97.5 560 HIS A CA 1
ATOM 4414 C C . HIS A 1 560 ? 17.922 -3.764 -5.219 1 97.5 560 HIS A C 1
ATOM 4416 O O . HIS A 1 560 ? 18.312 -3.752 -6.387 1 97.5 560 HIS A O 1
ATOM 4422 N N . ILE A 1 561 ? 17.984 -2.707 -4.477 1 97.25 561 ILE A N 1
ATOM 4423 C CA . ILE A 1 561 ? 18.359 -1.403 -5.02 1 97.25 561 ILE A CA 1
ATOM 4424 C C . ILE A 1 561 ? 19.828 -1.398 -5.387 1 97.25 561 ILE A C 1
ATOM 4426 O O . ILE A 1 561 ? 20.234 -0.814 -6.402 1 97.25 561 ILE A O 1
ATOM 4430 N N . ASN A 1 562 ? 20.656 -2.008 -4.531 1 98.12 562 ASN A N 1
ATOM 4431 C CA . ASN A 1 562 ? 22.094 -2.07 -4.82 1 98.12 562 ASN A CA 1
ATOM 4432 C C . ASN A 1 562 ? 22.375 -2.861 -6.094 1 98.12 562 ASN A C 1
ATOM 4434 O O . ASN A 1 562 ? 23.281 -2.525 -6.848 1 98.12 562 ASN A O 1
ATOM 4438 N N . THR A 1 563 ? 21.609 -3.939 -6.324 1 97.44 563 THR A N 1
ATOM 4439 C CA . THR A 1 563 ? 21.781 -4.715 -7.547 1 97.44 563 THR A CA 1
ATOM 4440 C C . THR A 1 563 ? 21.516 -3.854 -8.781 1 97.44 563 THR A C 1
ATOM 4442 O O . THR A 1 563 ? 22.281 -3.904 -9.75 1 97.44 563 THR A O 1
ATOM 4445 N N . LEU A 1 564 ? 20.516 -3.07 -8.711 1 95.62 564 LEU A N 1
ATOM 4446 C CA . LEU A 1 564 ? 20.188 -2.174 -9.82 1 95.62 564 LEU A CA 1
ATOM 4447 C C . LEU A 1 564 ? 21.281 -1.122 -10 1 95.62 564 LEU A C 1
ATOM 4449 O O . LEU A 1 564 ? 21.703 -0.853 -11.125 1 95.62 564 LEU A O 1
ATOM 4453 N N . ARG A 1 565 ? 21.734 -0.58 -8.922 1 96.06 565 ARG A N 1
ATOM 4454 C CA . ARG A 1 565 ? 22.766 0.455 -8.969 1 96.06 565 ARG A CA 1
ATOM 4455 C C . ARG A 1 565 ? 24.094 -0.114 -9.461 1 96.06 565 ARG A C 1
ATOM 4457 O O . ARG A 1 565 ? 24.797 0.53 -10.242 1 96.06 565 ARG A O 1
ATOM 4464 N N . LEU A 1 566 ? 24.453 -1.267 -8.977 1 97.19 566 LEU A N 1
ATOM 4465 C CA . LEU A 1 566 ? 25.672 -1.93 -9.43 1 97.19 566 LEU A CA 1
ATOM 4466 C C . LEU A 1 566 ? 25.625 -2.168 -10.93 1 97.19 566 LEU A C 1
ATOM 4468 O O . LEU A 1 566 ? 26.641 -1.979 -11.617 1 97.19 566 LEU A O 1
ATOM 4472 N N . ALA A 1 567 ? 24.469 -2.564 -11.445 1 96.44 567 ALA A N 1
ATOM 4473 C CA . ALA A 1 567 ? 24.328 -2.77 -12.883 1 96.44 567 ALA A CA 1
ATOM 4474 C C . ALA A 1 567 ? 24.484 -1.458 -13.648 1 96.44 567 ALA A C 1
ATOM 4476 O O . ALA A 1 567 ? 25.047 -1.438 -14.742 1 96.44 567 ALA A O 1
ATOM 4477 N N . GLU A 1 568 ? 24.016 -0.42 -13.062 1 94.5 568 GLU A N 1
ATOM 4478 C CA . GLU A 1 568 ? 24.172 0.892 -13.688 1 94.5 568 GLU A CA 1
ATOM 4479 C C . GLU A 1 568 ? 25.641 1.318 -13.711 1 94.5 568 GLU A C 1
ATOM 4481 O O . GLU A 1 568 ? 26.125 1.813 -14.727 1 94.5 568 GLU A O 1
ATOM 4486 N N . LEU A 1 569 ? 26.344 1.104 -12.602 1 95.25 569 LEU A N 1
ATOM 4487 C CA . LEU A 1 569 ? 27.766 1.45 -12.492 1 95.25 569 LEU A CA 1
ATOM 4488 C C . LEU A 1 569 ? 28.594 0.636 -13.477 1 95.25 569 LEU A C 1
ATOM 4490 O O . LEU A 1 569 ? 29.594 1.128 -14.008 1 95.25 569 LEU A O 1
ATOM 4494 N N . ALA A 1 570 ? 28.109 -0.58 -13.766 1 94.81 570 ALA A N 1
ATOM 4495 C CA . ALA A 1 570 ? 28.828 -1.467 -14.688 1 94.81 570 ALA A CA 1
ATOM 4496 C C . ALA A 1 570 ? 28.438 -1.183 -16.125 1 94.81 570 ALA A C 1
ATOM 4498 O O . ALA A 1 570 ? 29 -1.769 -17.062 1 94.81 570 ALA A O 1
ATOM 4499 N N . GLY A 1 571 ? 27.438 -0.349 -16.391 1 93.44 571 GLY A N 1
ATOM 4500 C CA . GLY A 1 571 ? 26.984 -0.013 -17.734 1 93.44 571 GLY A CA 1
ATOM 4501 C C . GLY A 1 571 ? 26.047 -1.04 -18.328 1 93.44 571 GLY A C 1
ATOM 4502 O O . GLY A 1 571 ? 25.859 -1.093 -19.531 1 93.44 571 GLY A O 1
ATOM 4503 N N . GLU A 1 572 ? 25.469 -1.816 -17.5 1 93.94 572 GLU A N 1
ATOM 4504 C CA . GLU A 1 572 ? 24.609 -2.898 -17.953 1 93.94 572 GLU A CA 1
ATOM 4505 C C . GLU A 1 572 ? 23.141 -2.486 -17.938 1 93.94 572 GLU A C 1
ATOM 4507 O O . GLU A 1 572 ? 22.281 -3.145 -18.531 1 93.94 572 GLU A O 1
ATOM 4512 N N . ARG A 1 573 ? 22.812 -1.497 -17.203 1 93.25 573 ARG A N 1
ATOM 4513 C CA . ARG A 1 573 ? 21.453 -0.99 -17.078 1 93.25 573 ARG A CA 1
ATOM 4514 C C . ARG A 1 573 ? 21.328 0.405 -17.688 1 93.25 573 ARG A C 1
ATOM 4516 O O . ARG A 1 573 ? 21.812 1.381 -17.109 1 93.25 573 ARG A O 1
ATOM 4523 N N . ASN A 1 574 ? 20.562 0.399 -18.828 1 92.12 574 ASN A N 1
ATOM 4524 C CA . ASN A 1 574 ? 20.453 1.638 -19.594 1 92.12 574 ASN A CA 1
ATOM 4525 C C . ASN A 1 574 ? 19 2.053 -19.812 1 92.12 574 ASN A C 1
ATOM 4527 O O . ASN A 1 574 ? 18.109 1.22 -19.75 1 92.12 574 ASN A O 1
ATOM 4531 N N . VAL A 1 575 ? 18.906 3.344 -20.062 1 91.75 575 VAL A N 1
ATOM 4532 C CA . VAL A 1 575 ? 17.578 3.871 -20.359 1 91.75 575 VAL A CA 1
ATOM 4533 C C . VAL A 1 575 ? 17.141 3.438 -21.75 1 91.75 575 VAL A C 1
ATOM 4535 O O . VAL A 1 575 ? 17.859 3.66 -22.734 1 91.75 575 VAL A O 1
ATOM 4538 N N . ILE A 1 576 ? 16.016 2.828 -21.875 1 90.81 576 ILE A N 1
ATOM 4539 C CA . ILE A 1 576 ? 15.516 2.314 -23.141 1 90.81 576 ILE A CA 1
ATOM 4540 C C . ILE A 1 576 ? 14.43 3.244 -23.688 1 90.81 576 ILE A C 1
ATOM 4542 O O . ILE A 1 576 ? 14.281 3.387 -24.906 1 90.81 576 ILE A O 1
ATOM 4546 N N . ARG A 1 577 ? 13.609 3.727 -22.797 1 90.19 577 ARG A N 1
ATOM 4547 C CA . ARG A 1 577 ? 12.492 4.57 -23.203 1 90.19 577 ARG A CA 1
ATOM 4548 C C . ARG A 1 577 ? 12.141 5.574 -22.109 1 90.19 577 ARG A C 1
ATOM 4550 O O . ARG A 1 577 ? 12.367 5.32 -20.938 1 90.19 577 ARG A O 1
ATOM 4557 N N . GLU A 1 578 ? 11.711 6.789 -22.531 1 88.88 578 GLU A N 1
ATOM 4558 C CA . GLU A 1 578 ? 11.219 7.82 -21.625 1 88.88 578 GLU A CA 1
ATOM 4559 C C . GLU A 1 578 ? 9.766 8.172 -21.922 1 88.88 578 GLU A C 1
ATOM 4561 O O . GLU A 1 578 ? 9.367 8.273 -23.094 1 88.88 578 GLU A O 1
ATOM 4566 N N . VAL A 1 579 ? 8.961 8.109 -20.891 1 83.69 579 VAL A N 1
ATOM 4567 C CA . VAL A 1 579 ? 7.543 8.422 -21.047 1 83.69 579 VAL A CA 1
ATOM 4568 C C . VAL A 1 579 ? 7.148 9.57 -20.125 1 83.69 579 VAL A C 1
ATOM 4570 O O . VAL A 1 579 ? 7.594 9.633 -18.984 1 83.69 579 VAL A O 1
ATOM 4573 N N . GLU A 1 580 ? 6.34 10.461 -20.656 1 81 580 GLU A N 1
ATOM 4574 C CA . GLU A 1 580 ? 5.785 11.531 -19.828 1 81 580 GLU A CA 1
ATOM 4575 C C . GLU A 1 580 ? 4.469 11.109 -19.188 1 81 580 GLU A C 1
ATOM 4577 O O . GLU A 1 580 ? 3.574 10.602 -19.859 1 81 580 GLU A O 1
ATOM 4582 N N . VAL A 1 581 ? 4.43 11.203 -17.906 1 76.19 581 VAL A N 1
ATOM 4583 C CA . VAL A 1 581 ? 3.229 10.789 -17.172 1 76.19 581 VAL A CA 1
ATOM 4584 C C . VAL A 1 581 ? 2.717 11.953 -16.328 1 76.19 581 VAL A C 1
ATOM 4586 O O . VAL A 1 581 ? 3.508 12.688 -15.734 1 76.19 581 VAL A O 1
ATOM 4589 N N . GLN A 1 582 ? 1.395 12.164 -16.406 1 69.44 582 GLN A N 1
ATOM 4590 C CA . GLN A 1 582 ? 0.744 13.156 -15.555 1 69.44 582 GLN A CA 1
ATOM 4591 C C . GLN A 1 582 ? 0.231 12.523 -14.266 1 69.44 582 GLN A C 1
ATOM 4593 O O . GLN A 1 582 ? -0.688 11.703 -14.289 1 69.44 582 GLN A O 1
ATOM 4598 N N . ARG A 1 583 ? 0.85 12.672 -13.133 1 64.75 583 ARG A N 1
ATOM 4599 C CA . ARG A 1 583 ? 0.454 11.945 -11.93 1 64.75 583 ARG A CA 1
ATOM 4600 C C . ARG A 1 583 ? -0.027 12.906 -10.844 1 64.75 583 ARG A C 1
ATOM 4602 O O . ARG A 1 583 ? -1.108 12.727 -10.281 1 64.75 583 ARG A O 1
ATOM 4609 N N . LYS A 1 584 ? 0.75 13.836 -10.422 1 60.38 584 LYS A N 1
ATOM 4610 C CA . LYS A 1 584 ? 0.586 14.531 -9.156 1 60.38 584 LYS A CA 1
ATOM 4611 C C . LYS A 1 584 ? -0.036 15.906 -9.359 1 60.38 584 LYS A C 1
ATOM 4613 O O . LYS A 1 584 ? -0.802 16.375 -8.516 1 60.38 584 LYS A O 1
ATOM 4618 N N . TYR A 1 585 ? 0.277 16.422 -10.492 1 58.59 585 TYR A N 1
ATOM 4619 C CA . TYR A 1 585 ? -0.127 17.812 -10.711 1 58.59 585 TYR A CA 1
ATOM 4620 C C . TYR A 1 585 ? -0.957 17.938 -11.984 1 58.59 585 TYR A C 1
ATOM 4622 O O . TYR A 1 585 ? -0.791 17.156 -12.922 1 58.59 585 TYR A O 1
ATOM 4630 N N . ASN A 1 586 ? -1.867 18.75 -11.781 1 56.28 586 ASN A N 1
ATOM 4631 C CA . ASN A 1 586 ? -2.717 18.984 -12.945 1 56.28 586 ASN A CA 1
ATOM 4632 C C . ASN A 1 586 ? -1.908 19.484 -14.133 1 56.28 586 ASN A C 1
ATOM 4634 O O . ASN A 1 586 ? -2.209 19.156 -15.281 1 56.28 586 ASN A O 1
ATOM 4638 N N . ARG A 1 587 ? -0.802 20.109 -13.867 1 57.28 587 ARG A N 1
ATOM 4639 C CA . ARG A 1 587 ? -0.194 20.797 -15.008 1 57.28 587 ARG A CA 1
ATOM 4640 C C . ARG A 1 587 ? 1.224 20.281 -15.25 1 57.28 587 ARG A C 1
ATOM 4642 O O . ARG A 1 587 ? 1.851 20.641 -16.25 1 57.28 587 ARG A O 1
ATOM 4649 N N . ARG A 1 588 ? 1.686 19.562 -14.375 1 63.09 588 ARG A N 1
ATOM 4650 C CA . ARG A 1 588 ? 3.07 19.125 -14.523 1 63.09 588 ARG A CA 1
ATOM 4651 C C . ARG A 1 588 ? 3.146 17.625 -14.805 1 63.09 588 ARG A C 1
ATOM 4653 O O . ARG A 1 588 ? 2.4 16.844 -14.219 1 63.09 588 ARG A O 1
ATOM 4660 N N . LYS A 1 589 ? 4.016 17.406 -15.969 1 73.75 589 LYS A N 1
ATOM 4661 C CA . LYS A 1 589 ? 4.266 16 -16.297 1 73.75 589 LYS A CA 1
ATOM 4662 C C . LYS A 1 589 ? 5.641 15.562 -15.812 1 73.75 589 LYS A C 1
ATOM 4664 O O . LYS A 1 589 ? 6.566 16.375 -15.734 1 73.75 589 LYS A O 1
ATOM 4669 N N . SER A 1 590 ? 5.676 14.43 -15.375 1 75.69 590 SER A N 1
ATOM 4670 C CA . SER A 1 590 ? 6.949 13.828 -14.984 1 75.69 590 SER A CA 1
ATOM 4671 C C . SER A 1 590 ? 7.449 12.844 -16.031 1 75.69 590 SER A C 1
ATOM 4673 O O . SER A 1 590 ? 6.648 12.242 -16.75 1 75.69 590 SER A O 1
ATOM 4675 N N . ILE A 1 591 ? 8.703 12.805 -16.125 1 82.56 591 ILE A N 1
ATOM 4676 C CA . ILE A 1 591 ? 9.305 11.867 -17.078 1 82.56 591 ILE A CA 1
ATOM 4677 C C . ILE A 1 591 ? 9.719 10.594 -16.344 1 82.56 591 ILE A C 1
ATOM 4679 O O . ILE A 1 591 ? 10.438 10.648 -15.336 1 82.56 591 ILE A O 1
ATOM 4683 N N . VAL A 1 592 ? 9.227 9.555 -16.844 1 84.56 592 VAL A N 1
ATOM 4684 C CA . VAL A 1 592 ? 9.609 8.25 -16.297 1 84.56 592 VAL A CA 1
ATOM 4685 C C . VAL A 1 592 ? 10.555 7.547 -17.266 1 84.56 592 VAL A C 1
ATOM 4687 O O . VAL A 1 592 ? 10.281 7.453 -18.469 1 84.56 592 VAL A O 1
ATOM 4690 N N . LYS A 1 593 ? 11.641 7.148 -16.719 1 86.5 593 LYS A N 1
ATOM 4691 C CA . LYS A 1 593 ? 12.648 6.441 -17.5 1 86.5 593 LYS A CA 1
ATOM 4692 C C . LYS A 1 593 ? 12.516 4.93 -17.328 1 86.5 593 LYS A C 1
ATOM 4694 O O . LYS A 1 593 ? 12.492 4.426 -16.203 1 86.5 593 LYS A O 1
ATOM 4699 N N . PHE A 1 594 ? 12.406 4.277 -18.391 1 89.88 594 PHE A N 1
ATOM 4700 C CA . PHE A 1 594 ? 12.398 2.82 -18.391 1 89.88 594 PHE A CA 1
ATOM 4701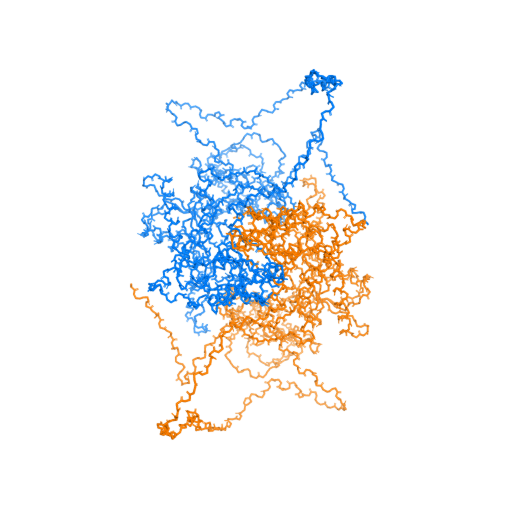 C C . PHE A 1 594 ? 13.781 2.27 -18.688 1 89.88 594 PHE A C 1
ATOM 4703 O O . PHE A 1 594 ? 14.398 2.621 -19.703 1 89.88 594 PHE A O 1
ATOM 4710 N N . LYS A 1 595 ? 14.242 1.54 -17.812 1 90.12 595 LYS A N 1
ATOM 4711 C CA . LYS A 1 595 ? 15.555 0.931 -17.984 1 90.12 595 LYS A CA 1
ATOM 4712 C C . LYS A 1 595 ? 15.438 -0.566 -18.25 1 90.12 595 LYS A C 1
ATOM 4714 O O . LYS A 1 595 ? 14.398 -1.172 -17.984 1 90.12 595 LYS A O 1
ATOM 4719 N N . ASN A 1 596 ? 16.469 -1.05 -18.875 1 90.62 596 ASN A N 1
ATOM 4720 C CA . ASN A 1 596 ? 16.422 -2.479 -19.156 1 90.62 596 ASN A CA 1
ATOM 4721 C C . ASN A 1 596 ? 16.438 -3.311 -17.875 1 90.62 596 ASN A C 1
ATOM 4723 O O . ASN A 1 596 ? 16.938 -2.869 -16.844 1 90.62 596 ASN A O 1
ATOM 4727 N N . ALA A 1 597 ? 15.914 -4.523 -18 1 87.94 597 ALA A N 1
ATOM 4728 C CA . ALA A 1 597 ? 15.758 -5.414 -16.859 1 87.94 597 ALA A CA 1
ATOM 4729 C C . ALA A 1 597 ? 17.109 -5.973 -16.406 1 87.94 597 ALA A C 1
ATOM 4731 O O . ALA A 1 597 ? 17.984 -6.242 -17.234 1 87.94 597 ALA A O 1
ATOM 4732 N N . VAL A 1 598 ? 17.25 -6.055 -15.102 1 92.06 598 VAL A N 1
ATOM 4733 C CA . VAL A 1 598 ? 18.438 -6.641 -14.484 1 92.06 598 VAL A CA 1
ATOM 4734 C C . VAL A 1 598 ? 18.047 -7.867 -13.664 1 92.06 598 VAL A C 1
ATOM 4736 O O . VAL A 1 598 ? 17.125 -7.805 -12.844 1 92.06 598 VAL A O 1
ATOM 4739 N N . PRO A 1 599 ? 18.719 -9 -13.898 1 92 599 PRO A N 1
ATOM 4740 C CA . PRO A 1 599 ? 18.406 -10.195 -13.102 1 92 599 PRO A CA 1
ATOM 4741 C C . PRO A 1 599 ? 18.797 -10.047 -11.633 1 92 599 PRO A C 1
ATOM 4743 O O . PRO A 1 599 ? 19.891 -9.586 -11.328 1 92 599 PRO A O 1
ATOM 4746 N N . HIS A 1 600 ? 17.891 -10.383 -10.773 1 94.94 600 HIS A N 1
ATOM 4747 C CA . HIS A 1 600 ? 18.172 -10.375 -9.344 1 94.94 600 HIS A CA 1
ATOM 4748 C C . HIS A 1 600 ? 18.719 -11.719 -8.883 1 94.94 600 HIS A C 1
ATOM 4750 O O . HIS A 1 600 ? 18.031 -12.484 -8.203 1 94.94 600 HIS A O 1
ATOM 4756 N N . LYS A 1 601 ? 19.969 -11.852 -9.086 1 96.19 601 LYS A N 1
ATOM 4757 C CA . LYS A 1 601 ? 20.641 -13.117 -8.82 1 96.19 601 LYS A CA 1
ATOM 4758 C C . LYS A 1 601 ? 20.609 -13.461 -7.336 1 96.19 601 LYS A C 1
ATOM 4760 O O . LYS A 1 601 ? 20.656 -14.633 -6.961 1 96.19 601 LYS A O 1
ATOM 4765 N N . TRP A 1 602 ? 20.562 -12.422 -6.539 1 97.94 602 TRP A N 1
ATOM 4766 C CA . TRP A 1 602 ? 20.547 -12.648 -5.098 1 97.94 602 TRP A CA 1
ATOM 4767 C C . TRP A 1 602 ? 19.328 -13.461 -4.688 1 97.94 602 TRP A C 1
ATOM 4769 O O . TRP A 1 602 ? 19.375 -14.188 -3.689 1 97.94 602 TRP A O 1
ATOM 4779 N N . ARG A 1 603 ? 18.234 -13.414 -5.406 1 98.19 603 ARG A N 1
ATOM 4780 C CA . ARG A 1 603 ? 17.062 -14.219 -5.105 1 98.19 603 ARG A CA 1
ATOM 4781 C C . ARG A 1 603 ? 17.344 -15.703 -5.297 1 98.19 603 ARG A C 1
ATOM 4783 O O . ARG A 1 603 ? 16.938 -16.531 -4.477 1 98.19 603 ARG A O 1
ATOM 4790 N N . ASP A 1 604 ? 18.062 -15.992 -6.379 1 97.81 604 ASP A N 1
ATOM 4791 C CA . ASP A 1 604 ? 18.438 -17.375 -6.668 1 97.81 604 ASP A CA 1
ATOM 4792 C C . ASP A 1 604 ? 19.422 -17.906 -5.617 1 97.81 604 ASP A C 1
ATOM 4794 O O . ASP A 1 604 ? 19.344 -19.062 -5.227 1 97.81 604 ASP A O 1
ATOM 4798 N N . GLU A 1 605 ? 20.266 -17.016 -5.223 1 98.31 605 GLU A N 1
ATOM 4799 C CA . GLU A 1 605 ? 21.219 -17.391 -4.188 1 98.31 605 GLU A CA 1
ATOM 4800 C C . GLU A 1 605 ? 20.516 -17.734 -2.881 1 98.31 605 GLU A C 1
ATOM 4802 O O . GLU A 1 605 ? 20.906 -18.672 -2.174 1 98.31 605 GLU A O 1
ATOM 4807 N N . ILE A 1 606 ? 19.5 -16.969 -2.586 1 98.56 606 ILE A N 1
ATOM 4808 C CA . ILE A 1 606 ? 18.734 -17.234 -1.37 1 98.56 606 ILE A CA 1
ATOM 4809 C C . ILE A 1 606 ? 18.078 -18.594 -1.467 1 98.56 606 ILE A C 1
ATOM 4811 O O . ILE A 1 606 ? 18.094 -19.375 -0.512 1 98.56 606 ILE A O 1
ATOM 4815 N N . LEU A 1 607 ? 17.484 -18.891 -2.613 1 98.38 607 LEU A N 1
ATOM 4816 C CA . LEU A 1 607 ? 16.859 -20.188 -2.812 1 98.38 607 LEU A CA 1
ATOM 4817 C C . LEU A 1 607 ? 17.875 -21.312 -2.633 1 98.38 607 LEU A C 1
ATOM 4819 O O . LEU A 1 607 ? 17.609 -22.297 -1.955 1 98.38 607 LEU A O 1
ATOM 4823 N N . GLN A 1 608 ? 19.047 -21.156 -3.213 1 98.06 608 GLN A N 1
ATOM 4824 C CA . GLN A 1 608 ? 20.094 -22.172 -3.104 1 98.06 608 GLN A CA 1
ATOM 4825 C C . GLN A 1 608 ? 20.5 -22.375 -1.648 1 98.06 608 GLN A C 1
ATOM 4827 O O . GLN A 1 608 ? 20.703 -23.516 -1.215 1 98.06 608 GLN A O 1
ATOM 4832 N N . GLU A 1 609 ? 20.625 -21.266 -0.936 1 97.75 609 GLU A N 1
ATOM 4833 C CA . GLU A 1 609 ? 20.969 -21.359 0.477 1 97.75 609 GLU A CA 1
ATOM 4834 C C . GLU A 1 609 ? 19.891 -22.094 1.271 1 97.75 609 GLU A C 1
ATOM 4836 O O . GLU A 1 609 ? 20.203 -22.828 2.213 1 97.75 609 GLU A O 1
ATOM 4841 N N . VAL A 1 610 ? 18.625 -21.844 0.966 1 97.44 610 VAL A N 1
ATOM 4842 C CA . VAL A 1 610 ? 17.516 -22.5 1.648 1 97.44 610 VAL A CA 1
ATOM 4843 C C . VAL A 1 610 ? 17.578 -24 1.388 1 97.44 610 VAL A C 1
ATOM 4845 O O . VAL A 1 610 ? 17.406 -24.812 2.311 1 97.44 610 VAL A O 1
ATOM 4848 N N . LEU A 1 611 ? 17.828 -24.406 0.147 1 96.69 611 LEU A N 1
ATOM 4849 C CA . LEU A 1 611 ? 17.922 -25.812 -0.215 1 96.69 611 LEU A CA 1
ATOM 4850 C C . LEU A 1 611 ? 19.109 -26.469 0.47 1 96.69 611 LEU A C 1
ATOM 4852 O O . LEU A 1 611 ? 19 -27.625 0.922 1 96.69 611 LEU A O 1
ATOM 4856 N N . GLN A 1 612 ? 20.188 -25.734 0.558 1 94.5 612 GLN A N 1
ATOM 4857 C CA . GLN A 1 612 ? 21.375 -26.266 1.249 1 94.5 612 GLN A CA 1
ATOM 4858 C C . GLN A 1 612 ? 21.078 -26.469 2.734 1 94.5 612 GLN A C 1
ATOM 4860 O O . GLN A 1 612 ? 21.5 -27.469 3.32 1 94.5 612 GLN A O 1
ATOM 4865 N N . CYS A 1 613 ? 20.422 -25.516 3.275 1 91.5 613 CYS A N 1
ATOM 4866 C CA . CYS A 1 613 ? 20.047 -25.641 4.68 1 91.5 613 CYS A CA 1
ATOM 4867 C C . CYS A 1 613 ? 19.141 -26.844 4.898 1 91.5 613 CYS A C 1
ATOM 4869 O O . CYS A 1 613 ? 19.297 -27.562 5.887 1 91.5 613 CYS A O 1
ATOM 4871 N N . ARG A 1 614 ? 18.219 -27.062 3.996 1 91.19 614 ARG A N 1
ATOM 4872 C CA . ARG A 1 614 ? 17.328 -28.219 4.07 1 91.19 614 ARG A CA 1
ATOM 4873 C C . ARG A 1 614 ? 18.125 -29.531 4.004 1 91.19 614 ARG A C 1
ATOM 4875 O O . ARG A 1 614 ? 17.844 -30.453 4.762 1 91.19 614 ARG A O 1
ATOM 4882 N N . LEU A 1 615 ? 19.047 -29.578 3.131 1 92.44 615 LEU A N 1
ATOM 4883 C CA . LEU A 1 615 ? 19.891 -30.766 2.982 1 92.44 615 LEU A CA 1
ATOM 4884 C C . LEU A 1 615 ? 20.672 -31.047 4.266 1 92.44 615 LEU A C 1
ATOM 4886 O O . LEU A 1 615 ? 20.781 -32.188 4.691 1 92.44 615 LEU A O 1
ATOM 4890 N N . LEU A 1 616 ? 21.141 -30 4.848 1 88.94 616 LEU A N 1
ATOM 4891 C CA . LEU A 1 616 ? 21.906 -30.141 6.074 1 88.94 616 LEU A CA 1
ATOM 4892 C C . LEU A 1 616 ? 21.031 -30.625 7.219 1 88.94 616 LEU A C 1
ATOM 4894 O O . LEU A 1 616 ? 21.469 -31.422 8.055 1 88.94 616 LEU A O 1
ATOM 4898 N N . LEU A 1 617 ? 19.828 -30.141 7.27 1 86 617 LEU A N 1
ATOM 4899 C CA . LEU A 1 617 ? 18.891 -30.562 8.305 1 86 617 LEU A CA 1
ATOM 4900 C C . LEU A 1 617 ? 18.594 -32.062 8.203 1 86 617 LEU A C 1
ATOM 4902 O O . LEU A 1 617 ? 18.453 -32.719 9.227 1 86 617 LEU A O 1
ATOM 4906 N N . LEU A 1 618 ? 18.484 -32.562 7 1 88 618 LEU A N 1
ATOM 4907 C CA . LEU A 1 618 ? 18.156 -33.969 6.777 1 88 618 LEU A CA 1
ATOM 4908 C C . LEU A 1 618 ? 19.359 -34.844 7.051 1 88 618 LEU A C 1
ATOM 4910 O O . LEU A 1 618 ? 19.219 -36 7.465 1 88 618 LEU A O 1
ATOM 4914 N N . SER A 1 619 ? 20.578 -34.469 6.84 1 84.81 619 SER A N 1
ATOM 4915 C CA . SER A 1 619 ? 21.797 -35.25 7.031 1 84.81 619 SER A CA 1
ATOM 4916 C C . SER A 1 619 ? 22.203 -35.312 8.5 1 84.81 619 SER A C 1
ATOM 4918 O O . SER A 1 619 ? 23.172 -35.969 8.867 1 84.81 619 SER A O 1
ATOM 4920 N N . GLY A 1 620 ? 21.359 -35.094 9.438 1 73.56 620 GLY A N 1
ATOM 4921 C CA . GLY A 1 620 ? 21.641 -35.188 10.859 1 73.56 620 GLY A CA 1
ATOM 4922 C C . GLY A 1 620 ? 22.5 -34.062 11.383 1 73.56 620 GLY A C 1
ATOM 4923 O O . GLY A 1 620 ? 22.906 -34.062 12.547 1 73.56 620 GLY A O 1
ATOM 4924 N N . ASN A 1 621 ? 23.016 -33.344 10.672 1 58.03 621 ASN A N 1
ATOM 4925 C CA . ASN A 1 621 ? 23.797 -32.219 11.164 1 58.03 621 ASN A CA 1
ATOM 4926 C C . ASN A 1 621 ? 22.891 -31.109 11.719 1 58.03 621 ASN A C 1
ATOM 4928 O O . ASN A 1 621 ? 21.781 -30.906 11.219 1 58.03 621 ASN A O 1
ATOM 4932 N N . ARG A 1 622 ? 23.188 -30.891 13.055 1 49.38 622 ARG A N 1
ATOM 4933 C CA . ARG A 1 622 ? 22.453 -30.016 13.945 1 49.38 622 ARG A CA 1
ATOM 4934 C C . ARG A 1 622 ? 21.938 -28.781 13.211 1 49.38 622 ARG A C 1
ATOM 4936 O O . ARG A 1 622 ? 22.625 -27.75 13.18 1 49.38 622 ARG A O 1
ATOM 4943 N N . CYS A 1 623 ? 21.625 -28.906 12.07 1 45.34 623 CYS A N 1
ATOM 4944 C CA . CYS A 1 623 ? 20.984 -27.609 11.852 1 45.34 623 CYS A CA 1
ATOM 4945 C C . CYS A 1 623 ? 19.938 -27.328 12.93 1 45.34 623 CYS A C 1
ATOM 4947 O O . CYS A 1 623 ? 19.094 -28.188 13.219 1 45.34 623 CYS A O 1
ATOM 4949 N N . GLU A 1 624 ? 20.156 -26.703 13.906 1 44.44 624 GLU A N 1
ATOM 4950 C CA . GLU A 1 624 ? 19.266 -26.266 14.969 1 44.44 624 GLU A CA 1
ATOM 4951 C C . GLU A 1 624 ? 17.797 -26.375 14.555 1 44.44 624 GLU A C 1
ATOM 4953 O O . GLU A 1 624 ? 17.484 -26.344 13.367 1 44.44 624 GLU A O 1
ATOM 4958 N N . ASP A 1 625 ? 16.812 -26.875 15.438 1 46 625 ASP A N 1
ATOM 4959 C CA . ASP A 1 625 ? 15.359 -27.047 15.445 1 46 625 ASP A CA 1
ATOM 4960 C C . ASP A 1 625 ? 14.68 -26 14.57 1 46 625 ASP A C 1
ATOM 4962 O O . ASP A 1 625 ? 14.219 -24.969 15.062 1 46 625 ASP A O 1
ATOM 4966 N N . ILE A 1 626 ? 15.164 -25.75 13.547 1 51.22 626 ILE A N 1
ATOM 4967 C CA . ILE A 1 626 ? 14.789 -24.625 12.711 1 51.22 626 ILE A CA 1
ATOM 4968 C C . ILE A 1 626 ? 13.312 -24.734 12.336 1 51.22 626 ILE A C 1
ATOM 4970 O O . ILE A 1 626 ? 12.672 -23.719 12.008 1 51.22 626 ILE A O 1
ATOM 4974 N N . LEU A 1 627 ? 12.766 -26.047 12.242 1 61.81 627 LEU A N 1
ATOM 4975 C CA . LEU A 1 627 ? 11.477 -26 11.57 1 61.81 627 LEU A CA 1
ATOM 4976 C C . LEU A 1 627 ? 10.359 -25.641 12.555 1 61.81 627 LEU A C 1
ATOM 4978 O O . LEU A 1 627 ? 9.18 -25.844 12.266 1 61.81 627 LEU A O 1
ATOM 4982 N N . GLU A 1 628 ? 10.828 -25.156 13.711 1 72.69 628 GLU A N 1
ATOM 4983 C CA . GLU A 1 628 ? 9.758 -24.641 14.555 1 72.69 628 GLU A CA 1
ATOM 4984 C C . GLU A 1 628 ? 9.492 -23.156 14.273 1 72.69 628 GLU A C 1
ATOM 4986 O O . GLU A 1 628 ? 10.422 -22.406 13.969 1 72.69 628 GLU A O 1
ATOM 4991 N N . ILE A 1 629 ? 8.312 -22.953 14.18 1 85.44 629 ILE A N 1
ATOM 4992 C CA . ILE A 1 629 ? 7.934 -21.547 13.969 1 85.44 629 ILE A CA 1
ATOM 4993 C C . ILE A 1 629 ? 8.289 -20.719 15.203 1 85.44 629 ILE A C 1
ATOM 4995 O O . ILE A 1 629 ? 7.797 -20.984 16.297 1 85.44 629 ILE A O 1
ATOM 4999 N N . SER A 1 630 ? 9.273 -19.875 15.039 1 85.44 630 SER A N 1
ATOM 5000 C CA . SER A 1 630 ? 9.695 -19 16.125 1 85.44 630 SER A CA 1
ATOM 5001 C C . SER A 1 630 ? 8.547 -18.094 16.578 1 85.44 630 SER A C 1
ATOM 5003 O O . SER A 1 630 ? 7.543 -17.953 15.875 1 85.44 630 SER A O 1
ATOM 5005 N N . ASP A 1 631 ? 8.734 -17.516 17.688 1 85.69 631 ASP A N 1
ATOM 5006 C CA . ASP A 1 631 ? 7.754 -16.562 18.203 1 85.69 631 ASP A CA 1
ATOM 5007 C C . ASP A 1 631 ? 7.637 -15.344 17.281 1 85.69 631 ASP A C 1
ATOM 5009 O O . ASP A 1 631 ? 6.539 -14.82 17.078 1 85.69 631 ASP A O 1
ATOM 5013 N N . ASP A 1 632 ? 8.711 -15.016 16.75 1 85.62 632 ASP A N 1
ATOM 5014 C CA . ASP A 1 632 ? 8.719 -13.867 15.836 1 85.62 632 ASP A CA 1
ATOM 5015 C C . ASP A 1 632 ? 7.91 -14.164 14.578 1 85.62 632 ASP A C 1
ATOM 5017 O O . ASP A 1 632 ? 7.164 -13.305 14.094 1 85.62 632 ASP A O 1
ATOM 5021 N N . ALA A 1 633 ? 8.117 -15.367 14.125 1 89.12 633 ALA A N 1
ATOM 5022 C CA . ALA A 1 633 ? 7.371 -15.758 12.93 1 89.12 633 ALA A CA 1
ATOM 5023 C C . ALA A 1 633 ? 5.879 -15.891 13.234 1 89.12 633 ALA A C 1
ATOM 5025 O O . ALA A 1 633 ? 5.039 -15.57 12.391 1 89.12 633 ALA A O 1
ATOM 5026 N N . ARG A 1 634 ? 5.566 -16.344 14.383 1 90 634 ARG A N 1
ATOM 5027 C CA . ARG A 1 634 ? 4.168 -16.453 14.797 1 90 634 ARG A CA 1
ATOM 5028 C C . ARG A 1 634 ? 3.512 -15.07 14.875 1 90 634 ARG A C 1
ATOM 5030 O O . ARG A 1 634 ? 2.359 -14.906 14.477 1 90 634 ARG A O 1
ATOM 5037 N N . GLU A 1 635 ? 4.258 -14.156 15.375 1 89.31 635 GLU A N 1
ATOM 5038 C CA . GLU A 1 635 ? 3.74 -12.797 15.453 1 89.31 635 GLU A CA 1
ATOM 5039 C C . GLU A 1 635 ? 3.531 -12.203 14.062 1 89.31 635 GLU A C 1
ATOM 5041 O O . GLU A 1 635 ? 2.574 -11.461 13.836 1 89.31 635 GLU A O 1
ATOM 5046 N N . ALA A 1 636 ? 4.434 -12.492 13.258 1 91.31 636 ALA A N 1
ATOM 5047 C CA . ALA A 1 636 ? 4.289 -12.023 11.883 1 91.31 636 ALA A CA 1
ATOM 5048 C C . ALA A 1 636 ? 3.072 -12.656 11.219 1 91.31 636 ALA A C 1
ATOM 5050 O O . ALA A 1 636 ? 2.348 -11.984 10.469 1 91.31 636 ALA A O 1
ATOM 5051 N N . MET A 1 637 ? 2.912 -13.922 11.484 1 90.88 637 MET A N 1
ATOM 5052 C CA . MET A 1 637 ? 1.74 -14.633 10.977 1 90.88 637 MET A CA 1
ATOM 5053 C C . MET A 1 637 ? 0.454 -13.992 11.484 1 90.88 637 MET A C 1
ATOM 5055 O O . MET A 1 637 ? -0.489 -13.789 10.719 1 90.88 637 MET A O 1
ATOM 5059 N N . GLU A 1 638 ? 0.475 -13.656 12.688 1 88.81 638 GLU A N 1
ATOM 5060 C CA . GLU A 1 638 ? -0.685 -13.016 13.297 1 88.81 638 GLU A CA 1
ATOM 5061 C C . GLU A 1 638 ? -0.936 -11.641 12.68 1 88.81 638 GLU A C 1
ATOM 5063 O O . GLU A 1 638 ? -2.086 -11.242 12.492 1 88.81 638 GLU A O 1
ATOM 5068 N N . ALA A 1 639 ? 0.099 -10.953 12.445 1 89.94 639 ALA A N 1
ATOM 5069 C CA . ALA A 1 639 ? -0.035 -9.633 11.82 1 89.94 639 ALA A CA 1
ATOM 5070 C C . ALA A 1 639 ? -0.732 -9.742 10.469 1 89.94 639 ALA A C 1
ATOM 5072 O O . ALA A 1 639 ? -1.581 -8.906 10.133 1 89.94 639 ALA A O 1
ATOM 5073 N N . GLU A 1 640 ? -0.389 -10.711 9.703 1 90.38 640 GLU A N 1
ATOM 5074 C CA . GLU A 1 640 ? -1.02 -10.906 8.398 1 90.38 640 GLU A CA 1
ATOM 5075 C C . GLU A 1 640 ? -2.477 -11.328 8.547 1 90.38 640 GLU A C 1
ATOM 5077 O O . GLU A 1 640 ? -3.33 -10.938 7.75 1 90.38 640 GLU A O 1
ATOM 5082 N N . GLU A 1 641 ? -2.713 -12.117 9.57 1 88.19 641 GLU A N 1
ATOM 5083 C CA . GLU A 1 641 ? -4.086 -12.523 9.844 1 88.19 641 GLU A CA 1
ATOM 5084 C C . GLU A 1 641 ? -4.953 -11.32 10.211 1 88.19 641 GLU A C 1
ATOM 5086 O O . GLU A 1 641 ? -6.102 -11.219 9.773 1 88.19 641 GLU A O 1
ATOM 5091 N N . VAL A 1 642 ? -4.418 -10.492 10.984 1 86.94 642 VAL A N 1
ATOM 5092 C CA . VAL A 1 642 ? -5.121 -9.281 11.406 1 86.94 642 VAL A CA 1
ATOM 5093 C C . VAL A 1 642 ? -5.418 -8.406 10.188 1 86.94 642 VAL A C 1
ATOM 5095 O O . VAL A 1 642 ? -6.527 -7.891 10.047 1 86.94 642 VAL A O 1
ATOM 5098 N N . TYR A 1 643 ? -4.488 -8.297 9.391 1 87 643 TYR A N 1
ATOM 5099 C CA . TYR A 1 643 ? -4.645 -7.516 8.164 1 87 643 TYR A CA 1
ATOM 5100 C C . TYR A 1 643 ? -5.77 -8.078 7.301 1 87 643 TYR A C 1
ATOM 5102 O O . TYR A 1 643 ? -6.594 -7.324 6.781 1 87 643 TYR A O 1
ATOM 5110 N N . SER A 1 644 ? -5.781 -9.344 7.168 1 84.56 644 SER A N 1
ATOM 5111 C CA . SER A 1 644 ? -6.805 -10.008 6.367 1 84.56 644 SER A CA 1
ATOM 5112 C C . SER A 1 644 ? -8.188 -9.828 6.98 1 84.56 644 SER A C 1
ATOM 5114 O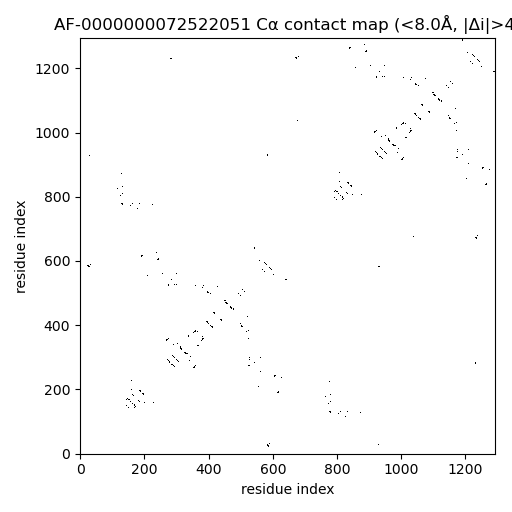 O . SER A 1 644 ? -9.18 -9.68 6.258 1 84.56 644 SER A O 1
ATOM 5116 N N . ALA A 1 645 ? -8.211 -9.844 8.289 1 82.12 645 ALA A N 1
ATOM 5117 C CA . ALA A 1 645 ? -9.477 -9.703 9 1 82.12 645 ALA A CA 1
ATOM 5118 C C . ALA A 1 645 ? -10.039 -8.297 8.844 1 82.12 645 ALA A C 1
ATOM 5120 O O . ALA A 1 645 ? -11.258 -8.109 8.82 1 82.12 645 ALA A O 1
ATOM 5121 N N . GLU A 1 646 ? -9.172 -7.41 8.758 1 78.25 646 GLU A N 1
ATOM 5122 C CA . GLU A 1 646 ? -9.594 -6.016 8.641 1 78.25 646 GLU A CA 1
ATOM 5123 C C . GLU A 1 646 ? -10.094 -5.703 7.238 1 78.25 646 GLU A C 1
ATOM 5125 O O . GLU A 1 646 ? -10.867 -4.762 7.047 1 78.25 646 GLU A O 1
ATOM 5130 N N . LEU A 1 647 ? -9.656 -6.492 6.344 1 76.69 647 LEU A N 1
ATOM 5131 C CA . LEU A 1 647 ? -10.117 -6.312 4.969 1 76.69 647 LEU A CA 1
ATOM 5132 C C . LEU A 1 647 ? -11.477 -6.973 4.762 1 76.69 647 LEU A C 1
ATOM 5134 O O . LEU A 1 647 ? -12.25 -6.543 3.908 1 76.69 647 LEU A O 1
ATOM 5138 N N . MET B 1 1 ? 29.75 -9.312 26.688 1 17.48 1 MET B N 1
ATOM 5139 C CA . MET B 1 1 ? 29.375 -8.594 27.906 1 17.48 1 MET B CA 1
ATOM 5140 C C . MET B 1 1 ? 27.875 -8.703 28.156 1 17.48 1 MET B C 1
ATOM 5142 O O . MET B 1 1 ? 27.078 -8.711 27.219 1 17.48 1 MET B O 1
ATOM 5146 N N . ALA B 1 2 ? 27.422 -9.117 29.406 1 18.41 2 ALA B N 1
ATOM 5147 C CA . ALA B 1 2 ? 26.188 -9.656 29.969 1 18.41 2 ALA B CA 1
ATOM 5148 C C . ALA B 1 2 ? 25.062 -8.617 29.938 1 18.41 2 ALA B C 1
ATOM 5150 O O . ALA B 1 2 ? 25.25 -7.48 30.375 1 18.41 2 ALA B O 1
ATOM 5151 N N . ALA B 1 3 ? 24.312 -8.664 28.906 1 18.3 3 ALA B N 1
ATOM 5152 C CA . ALA B 1 3 ? 23.203 -7.781 28.531 1 18.3 3 ALA B CA 1
ATOM 5153 C C . ALA B 1 3 ? 22.219 -7.617 29.688 1 18.3 3 ALA B C 1
ATOM 5155 O O . ALA B 1 3 ? 21.5 -8.555 30.047 1 18.3 3 ALA B O 1
ATOM 5156 N N . ALA B 1 4 ? 22.734 -6.992 30.719 1 20.17 4 ALA B N 1
ATOM 5157 C CA . ALA B 1 4 ? 22.125 -7.023 32.031 1 20.17 4 ALA B CA 1
ATOM 5158 C C . ALA B 1 4 ? 20.672 -6.582 31.984 1 20.17 4 ALA B C 1
ATOM 5160 O O . ALA B 1 4 ? 20.344 -5.566 31.359 1 20.17 4 ALA B O 1
ATOM 5161 N N . GLY B 1 5 ? 19.734 -7.492 32.062 1 19.17 5 GLY B N 1
ATOM 5162 C CA . GLY B 1 5 ? 18.281 -7.621 32.094 1 19.17 5 GLY B CA 1
ATOM 5163 C C . GLY B 1 5 ? 17.625 -6.695 33.094 1 19.17 5 GLY B C 1
ATOM 5164 O O . GLY B 1 5 ? 17.891 -6.781 34.312 1 19.17 5 GLY B O 1
ATOM 5165 N N . LYS B 1 6 ? 17.609 -5.387 32.812 1 22.66 6 LYS B N 1
ATOM 5166 C CA . LYS B 1 6 ? 17.219 -4.668 34 1 22.66 6 LYS B CA 1
ATOM 5167 C C . LYS B 1 6 ? 15.891 -5.207 34.562 1 22.66 6 LYS B C 1
ATOM 5169 O O . LYS B 1 6 ? 15 -5.582 33.781 1 22.66 6 LYS B O 1
ATOM 5174 N N . PRO B 1 7 ? 15.75 -5.695 35.75 1 22.97 7 PRO B N 1
ATOM 5175 C CA . PRO B 1 7 ? 14.68 -6.441 36.406 1 22.97 7 PRO B CA 1
ATOM 5176 C C . PRO B 1 7 ? 13.344 -5.707 36.406 1 22.97 7 PRO B C 1
ATOM 5178 O O . PRO B 1 7 ? 13.312 -4.48 36.25 1 22.97 7 PRO B O 1
ATOM 5181 N N . LEU B 1 8 ? 12.352 -6.418 36.156 1 21.34 8 LEU B N 1
ATOM 5182 C CA . LEU B 1 8 ? 10.922 -6.133 36.156 1 21.34 8 LEU B CA 1
ATOM 5183 C C . LEU B 1 8 ? 10.508 -5.375 37.406 1 21.34 8 LEU B C 1
ATOM 5185 O O . LEU B 1 8 ? 10.867 -5.77 38.5 1 21.34 8 LEU B O 1
ATOM 5189 N N . SER B 1 9 ? 10.703 -4.098 37.375 1 23.2 9 SER B N 1
ATOM 5190 C CA . SER B 1 9 ? 10.461 -3.471 38.656 1 23.2 9 SER B CA 1
ATOM 5191 C C . SER B 1 9 ? 9.07 -3.801 39.188 1 23.2 9 SER B C 1
ATOM 5193 O O . SER B 1 9 ? 8.086 -3.732 38.469 1 23.2 9 SER B O 1
ATOM 5195 N N . HIS B 1 10 ? 8.984 -4.789 40 1 24.12 10 HIS B N 1
ATOM 5196 C CA . HIS B 1 10 ? 7.855 -5.363 40.719 1 24.12 10 HIS B CA 1
ATOM 5197 C C . HIS B 1 10 ? 7.238 -4.352 41.688 1 24.12 10 HIS B C 1
ATOM 5199 O O . HIS B 1 10 ? 7.953 -3.721 42.469 1 24.12 10 HIS B O 1
ATOM 5205 N N . CYS B 1 11 ? 6.602 -3.447 41.219 1 23.5 11 CYS B N 1
ATOM 5206 C CA . CYS B 1 11 ? 6.031 -2.641 42.281 1 23.5 11 CYS B CA 1
ATOM 5207 C C . CYS B 1 11 ? 5.008 -3.439 43.062 1 23.5 11 CYS B C 1
ATOM 5209 O O . CYS B 1 11 ? 4.117 -4.066 42.5 1 23.5 11 CYS B O 1
ATOM 5211 N N . LYS B 1 12 ? 5.418 -3.883 44.25 1 26.62 12 LYS B N 1
ATOM 5212 C CA . LYS B 1 12 ? 4.707 -4.637 45.281 1 26.62 12 LYS B CA 1
ATOM 5213 C C . LYS B 1 12 ? 3.482 -3.869 45.781 1 26.62 12 LYS B C 1
ATOM 5215 O O . LYS B 1 12 ? 3.592 -2.711 46.188 1 26.62 12 LYS B O 1
ATOM 5220 N N . GLU B 1 13 ? 2.328 -4.125 45.188 1 26.25 13 GLU B N 1
ATOM 5221 C CA . GLU B 1 13 ? 1.228 -3.668 46.031 1 26.25 13 GLU B CA 1
ATOM 5222 C C . GLU B 1 13 ? 1.398 -4.148 47.469 1 26.25 13 GLU B C 1
ATOM 5224 O O . GLU B 1 13 ? 1.9 -5.25 47.719 1 26.25 13 GLU B O 1
ATOM 5229 N N . ILE B 1 14 ? 1.577 -3.25 48.438 1 28.86 14 ILE B N 1
ATOM 5230 C CA . ILE B 1 14 ? 1.753 -3.713 49.812 1 28.86 14 ILE B CA 1
ATOM 5231 C C . ILE B 1 14 ? 0.912 -4.965 50.062 1 28.86 14 ILE B C 1
ATOM 5233 O O . ILE B 1 14 ? 1.387 -5.938 50.656 1 28.86 14 ILE B O 1
ATOM 5237 N N . GLY B 1 15 ? -0.34 -5.051 50.25 1 27.03 15 GLY B N 1
ATOM 5238 C CA . GLY B 1 15 ? -1.047 -6.254 50.656 1 27.03 15 GLY B CA 1
ATOM 5239 C C . GLY B 1 15 ? -1.209 -7.258 49.531 1 27.03 15 GLY B C 1
ATOM 5240 O O . GLY B 1 15 ? -0.947 -8.453 49.719 1 27.03 15 GLY B O 1
ATOM 5241 N N . SER B 1 16 ? -2.273 -6.969 48.562 1 26.62 16 SER B N 1
ATOM 5242 C CA . SER B 1 16 ? -2.717 -8.078 47.719 1 26.62 16 SER B CA 1
ATOM 5243 C C . SER B 1 16 ? -1.812 -8.258 46.531 1 26.62 16 SER B C 1
ATOM 5245 O O . SER B 1 16 ? -1.198 -7.293 46.062 1 26.62 16 SER B O 1
ATOM 5247 N N . ASP B 1 17 ? -1.223 -9.438 46.25 1 26.12 17 ASP B N 1
ATOM 5248 C CA . ASP B 1 17 ? -0.271 -10.047 45.344 1 26.12 17 ASP B CA 1
ATOM 5249 C C . ASP B 1 17 ? -0.633 -9.719 43.875 1 26.12 17 ASP B C 1
ATOM 5251 O O . ASP B 1 17 ? -0.111 -10.344 42.969 1 26.12 17 ASP B O 1
ATOM 5255 N N . VAL B 1 18 ? -1.873 -9.266 43.562 1 24.45 18 VAL B N 1
ATOM 5256 C CA . VAL B 1 18 ? -2.344 -9.43 42.188 1 24.45 18 VAL B CA 1
ATOM 5257 C C . VAL B 1 18 ? -1.771 -8.32 41.312 1 24.45 18 VAL B C 1
ATOM 5259 O O . VAL B 1 18 ? -1.917 -7.137 41.625 1 24.45 18 VAL B O 1
ATOM 5262 N N . ASP B 1 19 ? -0.688 -8.578 40.562 1 23.59 19 ASP B N 1
ATOM 5263 C CA . ASP B 1 19 ? 0.1 -7.727 39.688 1 23.59 19 ASP B CA 1
ATOM 5264 C C . ASP B 1 19 ? -0.727 -7.262 38.5 1 23.59 19 ASP B C 1
ATOM 5266 O O . ASP B 1 19 ? -1.084 -8.062 37.625 1 23.59 19 ASP B O 1
ATOM 5270 N N . THR B 1 20 ? -1.811 -6.445 38.594 1 20.84 20 THR B N 1
ATOM 5271 C CA . THR B 1 20 ? -2.746 -6.117 37.531 1 20.84 20 THR B CA 1
ATOM 5272 C C . THR B 1 20 ? -2.115 -5.145 36.531 1 20.84 20 THR B C 1
ATOM 5274 O O . THR B 1 20 ? -1.585 -4.102 36.938 1 20.84 20 THR B O 1
ATOM 5277 N N . ALA B 1 21 ? -1.535 -5.648 35.469 1 21.16 21 ALA B N 1
ATOM 5278 C CA . ALA B 1 21 ? -0.84 -4.945 34.406 1 21.16 21 ALA B CA 1
ATOM 5279 C C . ALA B 1 21 ? -1.791 -4.02 33.656 1 21.16 21 ALA B C 1
ATOM 5281 O O . ALA B 1 21 ? -2.887 -4.43 33.281 1 21.16 21 ALA B O 1
ATOM 5282 N N . TYR B 1 22 ? -2.027 -2.75 34 1 21.52 22 TYR B N 1
ATOM 5283 C CA . TYR B 1 22 ? -3.031 -1.852 33.438 1 21.52 22 TYR B CA 1
ATOM 5284 C C . TYR B 1 22 ? -2.568 -1.273 32.094 1 21.52 22 TYR B C 1
ATOM 5286 O O . TYR B 1 22 ? -1.393 -0.937 31.938 1 21.52 22 TYR B O 1
ATOM 5294 N N . VAL B 1 23 ? -3.137 -1.777 31.016 1 23.28 23 VAL B N 1
ATOM 5295 C CA . VAL B 1 23 ? -2.924 -1.379 29.641 1 23.28 23 VAL B CA 1
ATOM 5296 C C . VAL B 1 23 ? -3.406 0.055 29.422 1 23.28 23 VAL B C 1
ATOM 5298 O O . VAL B 1 23 ? -4.555 0.38 29.734 1 23.28 23 VAL B O 1
ATOM 5301 N N . ASN B 1 24 ? -2.537 0.948 29.516 1 21.7 24 ASN B N 1
ATOM 5302 C CA . ASN B 1 24 ? -2.867 2.365 29.406 1 21.7 24 ASN B CA 1
ATOM 5303 C C . ASN B 1 24 ? -3.488 2.699 28.062 1 21.7 24 ASN B C 1
ATOM 5305 O O . ASN B 1 24 ? -3.148 2.084 27.047 1 21.7 24 ASN B O 1
ATOM 5309 N N . GLU B 1 25 ? -4.672 3.348 27.984 1 24.3 25 GLU B N 1
ATOM 5310 C CA . GLU B 1 25 ? -5.621 3.789 26.969 1 24.3 25 GLU B CA 1
ATOM 5311 C C . GLU B 1 25 ? -4.926 4.625 25.891 1 24.3 25 GLU B C 1
ATOM 5313 O O . GLU B 1 25 ? -5.414 4.719 24.766 1 24.3 25 GLU B O 1
ATOM 5318 N N . GLY B 1 26 ? -3.996 5.344 26.25 1 25.92 26 GLY B N 1
ATOM 5319 C CA . GLY B 1 26 ? -3.391 6.312 25.359 1 25.92 26 GLY B CA 1
ATOM 5320 C C . GLY B 1 26 ? -2.816 5.684 24.094 1 25.92 26 GLY B C 1
ATOM 5321 O O . GLY B 1 26 ? -2.326 6.391 23.219 1 25.92 26 GLY B O 1
ATOM 5322 N N . ASP B 1 27 ? -2.498 4.457 24.219 1 25.89 27 ASP B N 1
ATOM 5323 C CA . ASP B 1 27 ? -1.683 3.861 23.156 1 25.89 27 ASP B CA 1
ATOM 5324 C C . ASP B 1 27 ? -2.555 3.344 22.016 1 25.89 27 ASP B C 1
ATOM 5326 O O . ASP B 1 27 ? -2.09 2.572 21.172 1 25.89 27 ASP B O 1
ATOM 5330 N N . LEU B 1 28 ? -3.898 3.338 22.062 1 24.14 28 LEU B N 1
ATOM 5331 C CA . LEU B 1 28 ? -4.812 2.85 21.031 1 24.14 28 LEU B CA 1
ATOM 5332 C C . LEU B 1 28 ? -4.875 3.818 19.859 1 24.14 28 LEU B C 1
ATOM 5334 O O . LEU B 1 28 ? -4.91 5.035 20.047 1 24.14 28 LEU B O 1
ATOM 5338 N N . PRO B 1 29 ? -4.414 3.457 18.781 1 24.7 29 PRO B N 1
ATOM 5339 C CA . PRO B 1 29 ? -4.621 4.398 17.688 1 24.7 29 PRO B CA 1
ATOM 5340 C C . PRO B 1 29 ? -6.059 4.91 17.609 1 24.7 29 PRO B C 1
ATOM 5342 O O . PRO B 1 29 ? -7 4.172 17.906 1 24.7 29 PRO B O 1
ATOM 5345 N N . GLU B 1 30 ? -6.199 6.148 17.422 1 25.98 30 GLU B N 1
ATOM 5346 C CA . GLU B 1 30 ? -7.477 6.844 17.562 1 25.98 30 GLU B CA 1
ATOM 5347 C C . GLU B 1 30 ? -8.523 6.27 16.625 1 25.98 30 GLU B C 1
ATOM 5349 O O . GLU B 1 30 ? -9.695 6.133 17 1 25.98 30 GLU B O 1
ATOM 5354 N N . HIS B 1 31 ? -8.125 5.906 15.406 1 27.28 31 HIS B N 1
ATOM 5355 C CA . HIS B 1 31 ? -9.195 5.613 14.461 1 27.28 31 HIS B CA 1
ATOM 5356 C C . HIS B 1 31 ? -9.844 4.27 14.766 1 27.28 31 HIS B C 1
ATOM 5358 O O . HIS B 1 31 ? -11.047 4.094 14.539 1 27.28 31 HIS B O 1
ATOM 5364 N N . LEU B 1 32 ? -9.133 3.299 15.008 1 27 32 LEU B N 1
ATOM 5365 C CA . LEU B 1 32 ? -9.742 2.008 15.32 1 27 32 LEU B CA 1
ATOM 5366 C C . LEU B 1 32 ? -10.398 2.033 16.688 1 27 32 LEU B C 1
ATOM 5368 O O . LEU B 1 32 ? -11.367 1.315 16.938 1 27 32 LEU B O 1
ATOM 5372 N N . LEU B 1 33 ? -9.844 2.768 17.562 1 26.88 33 LEU B N 1
ATOM 5373 C CA . LEU B 1 33 ? -10.523 2.922 18.844 1 26.88 33 LEU B CA 1
ATOM 5374 C C . LEU B 1 33 ? -11.945 3.436 18.656 1 26.88 33 LEU B C 1
ATOM 5376 O O . LEU B 1 33 ? -12.859 3.02 19.375 1 26.88 33 LEU B O 1
ATOM 5380 N N . ALA B 1 34 ? -12.086 4.141 17.609 1 27.12 34 ALA B N 1
ATOM 5381 C CA . ALA B 1 34 ? -13.414 4.699 17.359 1 27.12 34 ALA B CA 1
ATOM 5382 C C . ALA B 1 34 ? -14.406 3.605 16.984 1 27.12 34 ALA B C 1
ATOM 5384 O O . ALA B 1 34 ? -15.562 3.635 17.391 1 27.12 34 ALA B O 1
ATOM 5385 N N . CYS B 1 35 ? -13.969 2.594 16.156 1 27.09 35 CYS B N 1
ATOM 5386 C CA . CYS B 1 35 ? -14.961 1.618 15.711 1 27.09 35 CYS B CA 1
ATOM 5387 C C . CYS B 1 35 ? -15.312 0.65 16.828 1 27.09 35 CYS B C 1
ATOM 5389 O O . CYS B 1 35 ? -16.438 0.14 16.875 1 27.09 35 CYS B O 1
ATOM 5391 N N . LEU B 1 36 ? -14.438 0.279 17.625 1 26.36 36 LEU B N 1
ATOM 5392 C CA . LEU B 1 36 ? -14.766 -0.776 18.578 1 26.36 36 LEU B CA 1
ATOM 5393 C C . LEU B 1 36 ? -15.805 -0.3 19.578 1 26.36 36 LEU B C 1
ATOM 5395 O O . LEU B 1 36 ? -16.469 -1.115 20.219 1 26.36 36 LEU B O 1
ATOM 5399 N N . SER B 1 37 ? -15.875 0.959 19.875 1 25.69 37 SER B N 1
ATOM 5400 C CA . SER B 1 37 ? -16.781 1.282 20.969 1 25.69 37 SER B CA 1
ATOM 5401 C C . SER B 1 37 ? -18.25 1.179 20.531 1 25.69 37 SER B C 1
ATOM 5403 O O . SER B 1 37 ? -19.156 1.38 21.328 1 25.69 37 SER B O 1
ATOM 5405 N N . GLU B 1 38 ? -18.5 0.937 19.266 1 25.45 38 GLU B N 1
ATOM 5406 C CA . GLU B 1 38 ? -19.922 1.02 18.953 1 25.45 38 GLU B CA 1
ATOM 5407 C C . GLU B 1 38 ? -20.656 -0.251 19.375 1 25.45 38 GLU B C 1
ATOM 5409 O O . GLU B 1 38 ? -21.859 -0.23 19.609 1 25.45 38 GLU B O 1
ATOM 5414 N N . SER B 1 39 ? -20.062 -1.386 19.516 1 26.3 39 SER B N 1
ATOM 5415 C CA . SER B 1 39 ? -20.969 -2.514 19.641 1 26.3 39 SER B CA 1
ATOM 5416 C C . SER B 1 39 ? -21.672 -2.514 21 1 26.3 39 SER B C 1
ATOM 5418 O O . SER B 1 39 ? -22.391 -3.457 21.328 1 26.3 39 SER B O 1
ATOM 5420 N N . TRP B 1 40 ? -21.391 -1.623 21.828 1 22.77 40 TRP B N 1
ATOM 5421 C CA . TRP B 1 40 ? -22.031 -1.932 23.109 1 22.77 40 TRP B CA 1
ATOM 5422 C C . TRP B 1 40 ? -23.531 -1.771 23.016 1 22.77 40 TRP B C 1
ATOM 5424 O O . TRP B 1 40 ? -24.281 -2.461 23.703 1 22.77 40 TRP B O 1
ATOM 5434 N N . GLU B 1 41 ? -24.094 -0.687 22.406 1 24.16 41 GLU B N 1
ATOM 5435 C CA . GLU B 1 41 ? -25.406 -0.265 22.891 1 24.16 41 GLU B CA 1
ATOM 5436 C C . GLU B 1 41 ? -26.516 -1.128 22.297 1 24.16 41 GLU B C 1
ATOM 5438 O O . GLU B 1 41 ? -27.703 -0.93 22.594 1 24.16 41 GLU B O 1
ATOM 5443 N N . CYS B 1 42 ? -26.375 -1.878 21.312 1 25.3 42 CYS B N 1
ATOM 5444 C CA . CYS B 1 42 ? -27.656 -2.344 20.797 1 25.3 42 CYS B CA 1
ATOM 5445 C C . CYS B 1 42 ? -28.312 -3.312 21.781 1 25.3 42 CYS B C 1
ATOM 5447 O O . CYS B 1 42 ? -29.203 -4.074 21.406 1 25.3 42 CYS B O 1
ATOM 5449 N N . ILE B 1 43 ? -27.781 -3.475 22.984 1 21.98 43 ILE B N 1
ATOM 5450 C CA . ILE B 1 43 ? -28.484 -4.496 23.75 1 21.98 43 ILE B CA 1
ATOM 5451 C C . ILE B 1 43 ? -29.953 -4.109 23.906 1 21.98 43 ILE B C 1
ATOM 5453 O O . ILE B 1 43 ? -30.844 -4.914 23.609 1 21.98 43 ILE B O 1
ATOM 5457 N N . ASP B 1 44 ? -30.438 -3.447 25.062 1 22.69 44 ASP B N 1
ATOM 5458 C CA . ASP B 1 44 ? -31.594 -3.75 25.906 1 22.69 44 ASP B CA 1
ATOM 5459 C C . ASP B 1 44 ? -32.844 -3.035 25.406 1 22.69 44 ASP B C 1
ATOM 5461 O O . ASP B 1 44 ? -33.844 -2.918 26.125 1 22.69 44 ASP B O 1
ATOM 5465 N N . ILE B 1 45 ? -32.906 -2.398 24.281 1 23.66 45 ILE B N 1
ATOM 5466 C CA . ILE B 1 45 ? -34 -1.451 24.203 1 23.66 45 ILE B CA 1
ATOM 5467 C C . ILE B 1 45 ? -35.312 -2.209 24.078 1 23.66 45 ILE B C 1
ATOM 5469 O O . ILE B 1 45 ? -36.375 -1.602 23.875 1 23.66 45 ILE B O 1
ATOM 5473 N N . GLN B 1 46 ? -35.375 -3.473 23.922 1 22.67 46 GLN B N 1
ATOM 5474 C CA . GLN B 1 46 ? -36.719 -3.92 23.562 1 22.67 46 GLN B CA 1
ATOM 5475 C C . GLN B 1 46 ? -37.688 -3.76 24.719 1 22.67 46 GLN B C 1
ATOM 5477 O O . GLN B 1 46 ? -38.125 -4.75 25.328 1 22.67 46 GLN B O 1
ATOM 5482 N N . GLN B 1 47 ? -37.406 -2.969 25.891 1 20.94 47 GLN B N 1
ATOM 5483 C CA . GLN B 1 47 ? -38.469 -3.049 26.891 1 20.94 47 GLN B CA 1
ATOM 5484 C C . GLN B 1 47 ? -39.812 -2.611 26.328 1 20.94 47 GLN B C 1
ATOM 5486 O O . GLN B 1 47 ? -39.875 -1.757 25.438 1 20.94 47 GLN B O 1
ATOM 5491 N N . GLU B 1 48 ? -41.031 -3.154 26.891 1 21.81 48 GLU B N 1
ATOM 5492 C CA . GLU B 1 48 ? -42.5 -3.256 26.734 1 21.81 48 GLU B CA 1
ATOM 5493 C C . GLU B 1 48 ? -43.156 -1.895 26.906 1 21.81 48 GLU B C 1
ATOM 5495 O O . GLU B 1 48 ? -42.906 -1.192 27.891 1 21.81 48 GLU B O 1
ATOM 5500 N N . THR B 1 49 ? -43.625 -1.211 25.922 1 22.06 49 THR B N 1
ATOM 5501 C CA . THR B 1 49 ? -44.469 -0.015 25.781 1 22.06 49 THR B CA 1
ATOM 5502 C C . THR B 1 49 ? -45.75 -0.157 26.562 1 22.06 49 THR B C 1
ATOM 5504 O O . THR B 1 49 ? -46.75 0.52 26.266 1 22.06 49 THR B O 1
ATOM 5507 N N . SER B 1 50 ? -45.938 -1.015 27.641 1 19.69 50 SER B N 1
ATOM 5508 C CA . SER B 1 50 ? -47.344 -1.124 28.062 1 19.69 50 SER B CA 1
ATOM 5509 C C . SER B 1 50 ? -47.906 0.225 28.5 1 19.69 50 SER B C 1
ATOM 5511 O O . SER B 1 50 ? -47.125 1.17 28.734 1 19.69 50 SER B O 1
ATOM 5513 N N . GLY B 1 51 ? -48.969 0.346 29.578 1 19.66 51 GLY B N 1
ATOM 5514 C CA . GLY B 1 51 ? -50.25 0.954 29.875 1 19.66 51 GLY B CA 1
ATOM 5515 C C . GLY B 1 51 ? -50.125 2.371 30.406 1 19.66 51 GLY B C 1
ATOM 5516 O O . GLY B 1 51 ? -50.031 3.322 29.625 1 19.66 51 GLY B O 1
ATOM 5517 N N . GLY B 1 52 ? -50.719 2.727 31.781 1 19.47 52 GLY B N 1
ATOM 5518 C CA . GLY B 1 52 ? -51.656 3.664 32.375 1 19.47 52 GLY B CA 1
ATOM 5519 C C . GLY B 1 52 ? -51.031 5.012 32.688 1 19.47 52 GLY B C 1
ATOM 5520 O O . GLY B 1 52 ? -49.844 5.227 32.438 1 19.47 52 GLY B O 1
ATOM 5521 N N . ALA B 1 53 ? -51.406 5.766 34.094 1 19.59 53 ALA B N 1
ATOM 5522 C CA . ALA B 1 53 ? -51.844 6.992 34.75 1 19.59 53 ALA B CA 1
ATOM 5523 C C . ALA B 1 53 ? -50.625 7.902 35.031 1 19.59 53 ALA B C 1
ATOM 5525 O O . ALA B 1 53 ? -50.531 9 34.469 1 19.59 53 ALA B O 1
ATOM 5526 N N . THR B 1 54 ? -50.438 8.391 36.5 1 19.55 54 THR B N 1
ATOM 5527 C CA . THR B 1 54 ? -50.281 9.664 37.156 1 19.55 54 THR B CA 1
ATOM 5528 C C . THR B 1 54 ? -48.844 10.156 37.062 1 19.55 54 THR B C 1
ATOM 5530 O O . THR B 1 54 ? -48.594 11.289 36.625 1 19.55 54 THR B O 1
ATOM 5533 N N . GLU B 1 55 ? -47.969 10.102 38.344 1 19.64 55 GLU B N 1
ATOM 5534 C CA . GLU B 1 55 ? -47.219 10.992 39.219 1 19.64 55 GLU B CA 1
ATOM 5535 C C . GLU B 1 55 ? -45.781 11.211 38.688 1 19.64 55 GLU B C 1
ATOM 5537 O O . GLU B 1 55 ? -45.438 10.703 37.625 1 19.64 55 GLU B O 1
ATOM 5542 N N . SER B 1 56 ? -44.688 10.953 39.75 1 19.58 56 SER B N 1
ATOM 5543 C CA . SER B 1 56 ? -43.438 11.57 40.094 1 19.58 56 SER B CA 1
ATOM 5544 C C . SER B 1 56 ? -42.312 11.156 39.156 1 19.58 56 SER B C 1
ATOM 5546 O O . SER B 1 56 ? -42.125 9.969 38.906 1 19.58 56 SER B O 1
ATOM 5548 N N . VAL B 1 57 ? -42.062 11.875 38.156 1 23.14 57 VAL B N 1
ATOM 5549 C CA . VAL B 1 57 ? -41.094 11.727 37.094 1 23.14 57 VAL B CA 1
ATOM 5550 C C . VAL B 1 57 ? -39.719 11.352 37.656 1 23.14 57 VAL B C 1
ATOM 5552 O O . VAL B 1 57 ? -38.688 11.586 37.031 1 23.14 57 VAL B O 1
ATOM 5555 N N . THR B 1 58 ? -39.781 11.125 39.125 1 19.45 58 THR B N 1
ATOM 5556 C CA . THR B 1 58 ? -38.531 11.203 39.906 1 19.45 58 THR B CA 1
ATOM 5557 C C . THR B 1 58 ? -37.5 10.203 39.375 1 19.45 58 THR B C 1
ATOM 5559 O O . THR B 1 58 ? -36.312 10.508 39.312 1 19.45 58 THR B O 1
ATOM 5562 N N . ASN B 1 59 ? -38.031 8.867 39.344 1 19.92 59 ASN B N 1
ATOM 5563 C CA . ASN B 1 59 ? -37.156 7.785 39.812 1 19.92 59 ASN B CA 1
ATOM 5564 C C . ASN B 1 59 ? -36.062 7.48 38.812 1 19.92 59 ASN B C 1
ATOM 5566 O O . ASN B 1 59 ? -35.188 6.637 39.062 1 19.92 59 ASN B O 1
ATOM 5570 N N . THR B 1 60 ? -36.5 7.656 37.5 1 22.14 60 THR B N 1
ATOM 5571 C CA . THR B 1 60 ? -35.75 6.734 36.656 1 22.14 60 THR B CA 1
ATOM 5572 C C . THR B 1 60 ? -34.281 7.109 36.625 1 22.14 60 THR B C 1
ATOM 5574 O O . THR B 1 60 ? -33.469 6.402 36.031 1 22.14 60 THR B O 1
ATOM 5577 N N . VAL B 1 61 ? -34.188 8.445 36.906 1 20.92 61 VAL B N 1
ATOM 5578 C CA . VAL B 1 61 ? -32.875 8.977 36.625 1 20.92 61 VAL B CA 1
ATOM 5579 C C . VAL B 1 61 ? -31.844 8.336 37.562 1 20.92 61 VAL B C 1
ATOM 5581 O O . VAL B 1 61 ? -30.641 8.508 37.375 1 20.92 61 VAL B O 1
ATOM 5584 N N . GLU B 1 62 ? -32.594 7.988 38.781 1 20.5 62 GLU B N 1
ATOM 5585 C CA . GLU B 1 62 ? -31.734 7.711 39.938 1 20.5 62 GLU B CA 1
ATOM 5586 C C . GLU B 1 62 ? -30.688 6.652 39.594 1 20.5 62 GLU B C 1
ATOM 5588 O O . GLU B 1 62 ? -29.609 6.605 40.219 1 20.5 62 GLU B O 1
ATOM 5593 N N . ASP B 1 63 ? -31.359 5.672 38.812 1 21.92 63 ASP B N 1
ATOM 5594 C CA . ASP B 1 63 ? -30.641 4.406 38.875 1 21.92 63 ASP B CA 1
ATOM 5595 C C . ASP B 1 63 ? -29.172 4.57 38.469 1 21.92 63 ASP B C 1
ATOM 5597 O O . ASP B 1 63 ? -28.375 3.65 38.594 1 21.92 63 ASP B O 1
ATOM 5601 N N . CYS B 1 64 ? -29.125 5.547 37.438 1 19.67 64 CYS B N 1
ATOM 5602 C CA . CYS B 1 64 ? -27.797 5.379 36.812 1 19.67 64 CYS B CA 1
ATOM 5603 C C . CYS B 1 64 ? -26.703 5.637 37.844 1 19.67 64 CYS B C 1
ATOM 5605 O O . CYS B 1 64 ? -25.578 5.137 37.688 1 19.67 64 CYS B O 1
ATOM 5607 N N . PHE B 1 65 ? -27.062 6.824 38.625 1 19.81 65 PHE B N 1
ATOM 5608 C CA . PHE B 1 65 ? -25.875 7.383 39.281 1 19.81 65 PHE B CA 1
ATOM 5609 C C . PHE B 1 65 ? -25.516 6.566 40.531 1 19.81 65 PHE B C 1
ATOM 5611 O O . PHE B 1 65 ? -24.422 6.727 41.062 1 19.81 65 PHE B O 1
ATOM 5618 N N . GLY B 1 66 ? -26.781 6.32 41.344 1 17.45 66 GLY B N 1
ATOM 5619 C CA . GLY B 1 66 ? -26.703 6.32 42.812 1 17.45 66 GLY B CA 1
ATOM 5620 C C . GLY B 1 66 ? -25.703 5.316 43.344 1 17.45 66 GLY B C 1
ATOM 5621 O O . GLY B 1 66 ? -24.938 5.629 44.25 1 17.45 66 GLY B O 1
ATOM 5622 N N . HIS B 1 67 ? -26.25 4.078 43.438 1 17.33 67 HIS B N 1
ATOM 5623 C CA . HIS B 1 67 ? -26.219 3.205 44.594 1 17.33 67 HIS B CA 1
ATOM 5624 C C . HIS B 1 67 ? -24.797 2.719 44.875 1 17.33 67 HIS B C 1
ATOM 5626 O O . HIS B 1 67 ? -24.297 1.815 44.188 1 17.33 67 HIS B O 1
ATOM 5632 N N . HIS B 1 68 ? -23.922 3.654 45.219 1 17.67 68 HIS B N 1
ATOM 5633 C CA . HIS B 1 68 ? -22.609 3.115 45.562 1 17.67 68 HIS B CA 1
ATOM 5634 C C . HIS B 1 68 ? -22.703 2.189 46.781 1 17.67 68 HIS B C 1
ATOM 5636 O O . HIS B 1 68 ? -21.688 1.715 47.281 1 17.67 68 HIS B O 1
ATOM 5642 N N . ASP B 1 69 ? -23.844 2.488 47.656 1 16.64 69 ASP B N 1
ATOM 5643 C CA . ASP B 1 69 ? -23.484 2.395 49.062 1 16.64 69 ASP B CA 1
ATOM 5644 C C . ASP B 1 69 ? -22.734 1.093 49.344 1 16.64 69 ASP B C 1
ATOM 5646 O O . ASP B 1 69 ? -21.891 0.662 48.562 1 16.64 69 ASP B O 1
ATOM 5650 N N . HIS B 1 70 ? -23.312 0.502 50.594 1 15.94 70 HIS B N 1
ATOM 5651 C CA . HIS B 1 70 ? -22.844 -0.047 51.844 1 15.94 70 HIS B CA 1
ATOM 5652 C C . HIS B 1 70 ? -22.297 -1.458 51.688 1 15.94 70 HIS B C 1
ATOM 5654 O O . HIS B 1 70 ? -21.219 -1.784 52.188 1 15.94 70 HIS B O 1
ATOM 5660 N N . ASN B 1 71 ? -23.312 -2.359 51.562 1 15.88 71 ASN B N 1
ATOM 5661 C CA . ASN B 1 71 ? -23.344 -3.529 52.438 1 15.88 71 ASN B CA 1
ATOM 5662 C C . ASN B 1 71 ? -22.156 -4.461 52.188 1 15.88 71 ASN B C 1
ATOM 5664 O O . ASN B 1 71 ? -21.875 -4.781 51.031 1 15.88 71 ASN B O 1
ATOM 5668 N N . ASN B 1 72 ? -21.234 -4.449 53.25 1 15.83 72 ASN B N 1
ATOM 5669 C CA . ASN B 1 72 ? -19.984 -5.145 53.5 1 15.83 72 ASN B CA 1
ATOM 5670 C C . ASN B 1 72 ? -20.094 -6.637 53.219 1 15.83 72 ASN B C 1
ATOM 5672 O O . ASN B 1 72 ? -19.141 -7.387 53.406 1 15.83 72 ASN B O 1
ATOM 5676 N N . ASN B 1 73 ? -21.484 -6.977 53.375 1 15.25 73 ASN B N 1
ATOM 5677 C CA . ASN B 1 73 ? -21.562 -8.258 54.094 1 15.25 73 ASN B CA 1
ATOM 5678 C C . ASN B 1 73 ? -20.547 -9.258 53.531 1 15.25 73 ASN B C 1
ATOM 5680 O O . ASN B 1 73 ? -20.062 -9.102 52.406 1 15.25 73 ASN B O 1
ATOM 5684 N N . ASP B 1 74 ? -20.453 -10.305 54.375 1 15.55 74 ASP B N 1
ATOM 5685 C CA . ASP B 1 74 ? -19.594 -11.391 54.844 1 15.55 74 ASP B CA 1
ATOM 5686 C C . ASP B 1 74 ? -19.375 -12.43 53.75 1 15.55 74 ASP B C 1
ATOM 5688 O O . ASP B 1 74 ? -18.516 -13.305 53.875 1 15.55 74 ASP B O 1
ATOM 5692 N N . LEU B 1 75 ? -20.438 -12.344 52.812 1 15.19 75 LEU B N 1
ATOM 5693 C CA . LEU B 1 75 ? -20.578 -13.766 52.531 1 15.19 75 LEU B CA 1
ATOM 5694 C C . LEU B 1 75 ? -19.25 -14.367 52.094 1 15.19 75 LEU B C 1
ATOM 5696 O O . LEU B 1 75 ? -18.641 -13.922 51.125 1 15.19 75 LEU B O 1
ATOM 5700 N N . VAL B 1 76 ? -18.594 -14.797 53.062 1 15.71 76 VAL B N 1
ATOM 5701 C CA . VAL B 1 76 ? -17.359 -15.555 53.25 1 15.71 76 VAL B CA 1
ATOM 5702 C C . VAL B 1 76 ? -17.297 -16.703 52.25 1 15.71 76 VAL B C 1
ATOM 5704 O O . VAL B 1 76 ? -16.312 -17.438 52.188 1 15.71 76 VAL B O 1
ATOM 5707 N N . VAL B 1 77 ? -18.297 -16.531 51.312 1 15.29 77 VAL B N 1
ATOM 5708 C CA . VAL B 1 77 ? -18.438 -17.938 50.938 1 15.29 77 VAL B CA 1
ATOM 5709 C C . VAL B 1 77 ? -17.062 -18.578 50.812 1 15.29 77 VAL B C 1
ATOM 5711 O O . VAL B 1 77 ? -16.141 -17.984 50.219 1 15.29 77 VAL B O 1
ATOM 5714 N N . ASP B 1 78 ? -16.922 -19.484 51.688 1 15.49 78 ASP B N 1
ATOM 5715 C CA . ASP B 1 78 ? -15.852 -20.422 51.969 1 15.49 78 ASP B CA 1
ATOM 5716 C C . ASP B 1 78 ? -15.32 -21.078 50.719 1 15.49 78 ASP B C 1
ATOM 5718 O O . ASP B 1 78 ? -16.047 -21.797 50.031 1 15.49 78 ASP B O 1
ATOM 5722 N N . LEU B 1 79 ? -15.18 -20.141 49.875 1 14.72 79 LEU B N 1
ATOM 5723 C CA . LEU B 1 79 ? -14.664 -20.922 48.75 1 14.72 79 LEU B CA 1
ATOM 5724 C C . LEU B 1 79 ? -13.742 -22.031 49.219 1 14.72 79 LEU B C 1
ATOM 5726 O O . LEU B 1 79 ? -12.555 -21.797 49.469 1 14.72 79 LEU B O 1
ATOM 5730 N N . GLY B 1 80 ? -14.359 -22.531 50.469 1 15.08 80 GLY B N 1
ATOM 5731 C CA . GLY B 1 80 ? -13.453 -23.516 51.062 1 15.08 80 GLY B CA 1
ATOM 5732 C C . GLY B 1 80 ? -12.555 -24.188 50.031 1 15.08 80 GLY B C 1
ATOM 5733 O O . GLY B 1 80 ? -11.352 -23.922 50 1 15.08 80 GLY B O 1
ATOM 5734 N N . SER B 1 81 ? -12.828 -25.438 50.188 1 15.05 81 SER B N 1
ATOM 5735 C CA . SER B 1 81 ? -11.977 -26.609 50.312 1 15.05 81 SER B CA 1
ATOM 5736 C C . SER B 1 81 ? -11.398 -27 48.969 1 15.05 81 SER B C 1
ATOM 5738 O O . SER B 1 81 ? -10.188 -27.188 48.812 1 15.05 81 SER B O 1
ATOM 5740 N N . GLU B 1 82 ? -12.375 -27.516 48.156 1 15.3 82 GLU B N 1
ATOM 5741 C CA . GLU B 1 82 ? -12.078 -28.812 47.531 1 15.3 82 GLU B CA 1
ATOM 5742 C C . GLU B 1 82 ? -11.328 -28.656 46.219 1 15.3 82 GLU B C 1
ATOM 5744 O O . GLU B 1 82 ? -11.945 -28.438 45.188 1 15.3 82 GLU B O 1
ATOM 5749 N N . ILE B 1 83 ? -10.875 -27.438 46.062 1 15.62 83 ILE B N 1
ATOM 5750 C CA . ILE B 1 83 ? -10.148 -27.609 44.812 1 15.62 83 ILE B CA 1
ATOM 5751 C C . ILE B 1 83 ? -9.406 -28.953 44.844 1 15.62 83 ILE B C 1
ATOM 5753 O O . ILE B 1 83 ? -8.188 -28.984 44.656 1 15.62 83 ILE B O 1
ATOM 5757 N N . ALA B 1 84 ? -9.648 -29.5 46.125 1 14.76 84 ALA B N 1
ATOM 5758 C CA . ALA B 1 84 ? -8.711 -30.594 46.344 1 14.76 84 ALA B CA 1
ATOM 5759 C C . ALA B 1 84 ? -8.438 -31.375 45.062 1 14.76 84 ALA B C 1
ATOM 5761 O O . ALA B 1 84 ? -7.273 -31.609 44.719 1 14.76 84 ALA B O 1
ATOM 5762 N N . ASP B 1 85 ? -9.477 -32.125 44.781 1 14.8 85 ASP B N 1
ATOM 5763 C CA . ASP B 1 85 ? -9.344 -33.562 44.438 1 14.8 85 ASP B CA 1
ATOM 5764 C C . ASP B 1 85 ? -9.031 -33.719 42.969 1 14.8 85 ASP B C 1
ATOM 5766 O O . ASP B 1 85 ? -8.844 -34.844 42.5 1 14.8 85 ASP B O 1
ATOM 5770 N N . LEU B 1 86 ? -9.523 -32.75 42.188 1 15.55 86 LEU B N 1
ATOM 5771 C CA . LEU B 1 86 ? -9.781 -33.531 41 1 15.55 86 LEU B CA 1
ATOM 5772 C C . LEU B 1 86 ? -8.492 -34.156 40.438 1 15.55 86 LEU B C 1
ATOM 5774 O O . LEU B 1 86 ? -8.008 -33.781 39.375 1 15.55 86 LEU B O 1
ATOM 5778 N N . LEU B 1 87 ? -7.32 -33.969 41.25 1 15.47 87 LEU B N 1
ATOM 5779 C CA . LEU B 1 87 ? -6.145 -34.781 40.969 1 15.47 87 LEU B CA 1
ATOM 5780 C C . LEU B 1 87 ? -6.551 -36.156 40.5 1 15.47 87 LEU B C 1
ATOM 5782 O O . LEU B 1 87 ? -5.738 -36.875 39.906 1 15.47 87 LEU B O 1
ATOM 5786 N N . SER B 1 88 ? -7.664 -36.688 41.25 1 14.36 88 SER B N 1
ATOM 5787 C CA . SER B 1 88 ? -7.684 -38.094 41.594 1 14.36 88 SER B CA 1
ATOM 5788 C C . SER B 1 88 ? -7.93 -38.969 40.344 1 14.36 88 SER B C 1
ATOM 5790 O O . SER B 1 88 ? -8.188 -40.156 40.469 1 14.36 88 SER B O 1
ATOM 5792 N N . SER B 1 89 ? -8.562 -38.5 39.344 1 15.75 89 SER B N 1
ATOM 5793 C CA . SER B 1 89 ? -9.258 -39.719 38.938 1 15.75 89 SER B CA 1
ATOM 5794 C C . SER B 1 89 ? -8.375 -40.938 39.156 1 15.75 89 SER B C 1
ATOM 5796 O O . SER B 1 89 ? -7.152 -40.812 39.219 1 15.75 89 SER B O 1
ATOM 5798 N N . GLY B 1 90 ? -9.094 -42.125 39.25 1 14.94 90 GLY B N 1
ATOM 5799 C CA . GLY B 1 90 ? -9.023 -43.531 39.625 1 14.94 90 GLY B CA 1
ATOM 5800 C C . GLY B 1 90 ? -7.84 -44.25 39.031 1 14.94 90 GLY B C 1
ATOM 5801 O O . GLY B 1 90 ? -7.43 -43.969 37.906 1 14.94 90 GLY B O 1
ATOM 5802 N N . ARG B 1 91 ? -7.074 -44.719 39.906 1 17.02 91 ARG B N 1
ATOM 5803 C CA . ARG B 1 91 ? -6.043 -45.75 39.844 1 17.02 91 ARG B CA 1
ATOM 5804 C C . ARG B 1 91 ? -6.516 -46.969 39.094 1 17.02 91 ARG B C 1
ATOM 5806 O O . ARG B 1 91 ? -6.969 -47.938 39.688 1 17.02 91 ARG B O 1
ATOM 5813 N N . ALA B 1 92 ? -7.465 -46.875 38.062 1 15.3 92 ALA B N 1
ATOM 5814 C CA . ALA B 1 92 ? -7.961 -48.25 37.906 1 15.3 92 ALA B CA 1
ATOM 5815 C C . ALA B 1 92 ? -6.871 -49.25 38.25 1 15.3 92 ALA B C 1
ATOM 5817 O O . ALA B 1 92 ? -5.699 -49.062 37.938 1 15.3 92 ALA B O 1
ATOM 5818 N N . SER B 1 93 ? -7.164 -50.062 39.312 1 15.8 93 SER B N 1
ATOM 5819 C CA . SER B 1 93 ? -6.602 -51.156 40.062 1 15.8 93 SER B CA 1
ATOM 5820 C C . SER B 1 93 ? -5.863 -52.156 39.156 1 15.8 93 SER B C 1
ATOM 5822 O O . SER B 1 93 ? -4.691 -52.438 39.375 1 15.8 93 SER B O 1
ATOM 5824 N N . PRO B 1 94 ? -6.508 -53.312 39.281 1 16.56 94 PRO B N 1
ATOM 5825 C CA . PRO B 1 94 ? -6.031 -54.625 39.688 1 16.56 94 PRO B CA 1
ATOM 5826 C C . PRO B 1 94 ? -5.324 -55.344 38.531 1 16.56 94 PRO B C 1
ATOM 5828 O O . PRO B 1 94 ? -4.203 -55.844 38.719 1 16.56 94 PRO B O 1
ATOM 5831 N N . ASN B 1 95 ? -6.234 -56.094 37.781 1 16.3 95 ASN B N 1
ATOM 5832 C CA . ASN B 1 95 ? -6.137 -57.531 37.625 1 16.3 95 ASN B CA 1
ATOM 5833 C C . ASN B 1 95 ? -5.105 -57.938 36.562 1 16.3 95 ASN B C 1
ATOM 5835 O O . ASN B 1 95 ? -5.105 -57.375 35.469 1 16.3 95 ASN B O 1
ATOM 5839 N N . CYS B 1 96 ? -3.984 -58.406 37 1 17.03 96 CYS B N 1
ATOM 5840 C CA . CYS B 1 96 ? -2.807 -59.094 36.5 1 17.03 96 CYS B CA 1
ATOM 5841 C C . CYS B 1 96 ? -3.205 -60.188 35.5 1 17.03 96 CYS B C 1
ATOM 5843 O O . CYS B 1 96 ? -2.391 -61.062 35.156 1 17.03 96 CYS B O 1
ATOM 5845 N N . SER B 1 97 ? -4.523 -60.281 35 1 17.12 97 SER B N 1
ATOM 5846 C CA . SER B 1 97 ? -4.754 -61.688 34.719 1 17.12 97 SER B CA 1
ATOM 5847 C C . SER B 1 97 ? -3.592 -62.281 33.906 1 17.12 97 SER B C 1
ATOM 5849 O O . SER B 1 97 ? -2.939 -61.562 33.125 1 17.12 97 SER B O 1
ATOM 5851 N N . VAL B 1 98 ? -3.062 -63.406 34.469 1 17.45 98 VAL B N 1
ATOM 5852 C CA . VAL B 1 98 ? -2.16 -64.5 34.062 1 17.45 98 VAL B CA 1
ATOM 5853 C C . VAL B 1 98 ? -2.533 -65 32.656 1 17.45 98 VAL B C 1
ATOM 5855 O O . VAL B 1 98 ? -3.604 -65.562 32.469 1 17.45 98 VAL B O 1
ATOM 5858 N N . TYR B 1 99 ? -2.883 -64.125 31.703 1 17.58 99 TYR B N 1
ATOM 5859 C CA . TYR B 1 99 ? -3.279 -65.062 30.625 1 17.58 99 TYR B CA 1
ATOM 5860 C C . TYR B 1 99 ? -2.24 -66.125 30.438 1 17.58 99 TYR B C 1
ATOM 5862 O O . TYR B 1 99 ? -1.041 -65.875 30.359 1 17.58 99 TYR B O 1
ATOM 5870 N N . GLU B 1 100 ? -2.557 -67.312 31.078 1 18.47 100 GLU B N 1
ATOM 5871 C CA . GLU B 1 100 ? -1.964 -68.625 30.906 1 18.47 100 GLU B CA 1
ATOM 5872 C C . GLU B 1 100 ? -1.604 -68.875 29.453 1 18.47 100 GLU B C 1
ATOM 5874 O O . GLU B 1 100 ? -2.191 -68.312 28.547 1 18.47 100 GLU B O 1
ATOM 5879 N N . PRO B 1 101 ? -0.549 -69.75 29.281 1 20.56 101 PRO B N 1
ATOM 5880 C CA . PRO B 1 101 ? 0.152 -70.25 28.109 1 20.56 101 PRO B CA 1
ATOM 5881 C C . PRO B 1 101 ? -0.791 -70.938 27.109 1 20.56 101 PRO B C 1
ATOM 5883 O O . PRO B 1 101 ? -0.339 -71.438 26.094 1 20.56 101 PRO B O 1
ATOM 5886 N N . GLY B 1 102 ? -2.154 -70.5 27.047 1 17.73 102 GLY B N 1
ATOM 5887 C CA . GLY B 1 102 ? -2.82 -71.688 26.531 1 17.73 102 GLY B CA 1
ATOM 5888 C C . GLY B 1 102 ? -2.141 -72.25 25.312 1 17.73 102 GLY B C 1
ATOM 5889 O O . GLY B 1 102 ? -1.459 -71.5 24.562 1 17.73 102 GLY B O 1
ATOM 5890 N N . ARG B 1 103 ? -2.031 -73.562 25.219 1 21.38 103 ARG B N 1
ATOM 5891 C CA . ARG B 1 103 ? -1.487 -74.562 24.328 1 21.38 103 ARG B CA 1
ATOM 5892 C C . ARG B 1 103 ? -2.053 -74.438 22.922 1 21.38 103 ARG B C 1
ATOM 5894 O O . ARG B 1 103 ? -1.798 -75.25 22.062 1 21.38 103 ARG B O 1
ATOM 5901 N N . THR B 1 104 ? -2.787 -73.312 22.484 1 19.7 104 THR B N 1
ATOM 5902 C CA . THR B 1 104 ? -3.633 -73.812 21.438 1 19.7 104 THR B CA 1
ATOM 5903 C C . THR B 1 104 ? -2.787 -74.5 20.344 1 19.7 104 THR B C 1
ATOM 5905 O O . THR B 1 104 ? -1.61 -74.188 20.188 1 19.7 104 THR B O 1
ATOM 5908 N N . SER B 1 105 ? -3.406 -75.562 19.656 1 22.22 105 SER B N 1
ATOM 5909 C CA . SER B 1 105 ? -3.146 -76.562 18.672 1 22.22 105 SER B CA 1
ATOM 5910 C C . SER B 1 105 ? -2.617 -76 17.359 1 22.22 105 SER B C 1
ATOM 5912 O O . SER B 1 105 ? -2.814 -74.812 17.078 1 22.22 105 SER B O 1
ATOM 5914 N N . PRO B 1 106 ? -2.113 -76.875 16.344 1 22.03 106 PRO B N 1
ATOM 5915 C CA . PRO B 1 106 ? -1.294 -76.812 15.133 1 22.03 106 PRO B CA 1
ATOM 5916 C C . PRO B 1 106 ? -1.969 -76 14.008 1 22.03 106 PRO B C 1
ATOM 5918 O O . PRO B 1 106 ? -1.445 -76 12.891 1 22.03 106 PRO B O 1
ATOM 5921 N N . GLU B 1 107 ? -2.904 -75 14.164 1 23.77 107 GLU B N 1
ATOM 5922 C CA . GLU B 1 107 ? -3.836 -75 13.039 1 23.77 107 GLU B CA 1
ATOM 5923 C C . GLU B 1 107 ? -3.102 -74.75 11.719 1 23.77 107 GLU B C 1
ATOM 5925 O O . GLU B 1 107 ? -2 -74.25 11.695 1 23.77 107 GLU B O 1
ATOM 5930 N N . SER B 1 108 ? -3.766 -75.125 10.508 1 24.86 108 SER B N 1
ATOM 5931 C CA . SER B 1 108 ? -3.42 -75.312 9.109 1 24.86 108 SER B CA 1
ATOM 5932 C C . SER B 1 108 ? -3.018 -74.062 8.422 1 24.86 108 SER B C 1
ATOM 5934 O O . SER B 1 108 ? -3.414 -72.938 8.844 1 24.86 108 SER B O 1
ATOM 5936 N N . LEU B 1 109 ? -2.055 -73.938 7.434 1 25.2 109 LEU B N 1
ATOM 5937 C CA . LEU B 1 109 ? -1.239 -73.125 6.531 1 25.2 109 LEU B CA 1
ATOM 5938 C C . LEU B 1 109 ? -2.115 -72.25 5.621 1 25.2 109 LEU B C 1
ATOM 5940 O O . LEU B 1 109 ? -2.602 -72.75 4.594 1 25.2 109 LEU B O 1
ATOM 5944 N N . VAL B 1 110 ? -3.205 -71.562 6.102 1 28.81 110 VAL B N 1
ATOM 5945 C CA . VAL B 1 110 ? -4.113 -71 5.098 1 28.81 110 VAL B CA 1
ATOM 5946 C C . VAL B 1 110 ? -3.359 -70 4.203 1 28.81 110 VAL B C 1
ATOM 5948 O O . VAL B 1 110 ? -2.443 -69.312 4.656 1 28.81 110 VAL B O 1
ATOM 5951 N N . GLU B 1 111 ? -3.568 -69.938 2.859 1 28.14 111 GLU B N 1
ATOM 5952 C CA . GLU B 1 111 ? -2.98 -69.25 1.721 1 28.14 111 GLU B CA 1
ATOM 5953 C C . GLU B 1 111 ? -3.168 -67.75 1.845 1 28.14 111 GLU B C 1
ATOM 5955 O O . GLU B 1 111 ? -4.285 -67.25 2.053 1 28.14 111 GLU B O 1
ATOM 5960 N N . GLU B 1 112 ? -2.281 -66.938 2.377 1 30.39 112 GLU B N 1
ATOM 5961 C CA . GLU B 1 112 ? -2.201 -65.5 2.684 1 30.39 112 GLU B CA 1
ATOM 5962 C C . GLU B 1 112 ? -2.654 -64.688 1.497 1 30.39 112 GLU B C 1
ATOM 5964 O O . GLU B 1 112 ? -2.074 -64.75 0.412 1 30.39 112 GLU B O 1
ATOM 5969 N N . LYS B 1 113 ? -3.945 -64.312 1.409 1 39.19 113 LYS B N 1
ATOM 5970 C CA . LYS B 1 113 ? -4.457 -63.531 0.287 1 39.19 113 LYS B CA 1
ATOM 5971 C C . LYS B 1 113 ? -3.598 -62.281 0.041 1 39.19 113 LYS B C 1
ATOM 5973 O O . LYS B 1 113 ? -3.193 -61.594 0.986 1 39.19 113 LYS B O 1
ATOM 5978 N N . PRO B 1 114 ? -3.023 -61.906 -1.113 1 36.47 114 PRO B N 1
ATOM 5979 C CA . PRO B 1 114 ? -2.143 -60.781 -1.451 1 36.47 114 PRO B CA 1
ATOM 5980 C C . PRO B 1 114 ? -2.732 -59.406 -1.057 1 36.47 114 PRO B C 1
ATOM 5982 O O . PRO B 1 114 ? -3.943 -59.219 -1.165 1 36.47 114 PRO B O 1
ATOM 5985 N N . TYR B 1 115 ? -2.236 -58.562 -0.025 1 39.94 115 TYR B N 1
ATOM 5986 C CA . TYR B 1 115 ? -2.631 -57.25 0.438 1 39.94 115 TYR B CA 1
ATOM 5987 C C . TYR B 1 115 ? -2.729 -56.25 -0.728 1 39.94 115 TYR B C 1
ATOM 5989 O O . TYR B 1 115 ? -1.721 -55.938 -1.353 1 39.94 115 TYR B O 1
ATOM 5997 N N . LEU B 1 116 ? -3.689 -56.156 -1.507 1 47.59 116 LEU B N 1
ATOM 5998 C CA . LEU B 1 116 ? -3.898 -55.156 -2.555 1 47.59 116 LEU B CA 1
ATOM 5999 C C . LEU B 1 116 ? -3.922 -53.75 -1.969 1 47.59 116 LEU B C 1
ATOM 6001 O O . LEU B 1 116 ? -4.715 -53.469 -1.07 1 47.59 116 LEU B O 1
ATOM 6005 N N . PRO B 1 117 ? -2.844 -52.969 -2.068 1 55.25 117 PRO B N 1
ATOM 6006 C CA . PRO B 1 117 ? -2.787 -51.562 -1.587 1 55.25 117 PRO B CA 1
ATOM 6007 C C . PRO B 1 117 ? -4.004 -50.75 -2.004 1 55.25 117 PRO B C 1
ATOM 6009 O O . PRO B 1 117 ? -4.551 -50.969 -3.092 1 55.25 117 PRO B O 1
ATOM 6012 N N . LYS B 1 118 ? -4.906 -50.25 -1.068 1 63.69 118 LYS B N 1
ATOM 6013 C CA . LYS B 1 118 ? -6.164 -49.531 -1.264 1 63.69 118 LYS B CA 1
ATOM 6014 C C . LYS B 1 118 ? -5.914 -48.094 -1.736 1 63.69 118 LYS B C 1
ATOM 6016 O O . LYS B 1 118 ? -5.148 -47.375 -1.115 1 63.69 118 LYS B O 1
ATOM 6021 N N . VAL B 1 119 ? -6.039 -47.75 -3.027 1 78.06 119 VAL B N 1
ATOM 6022 C CA . VAL B 1 119 ? -6.113 -46.406 -3.615 1 78.06 119 VAL B CA 1
ATOM 6023 C C . VAL B 1 119 ? -7.547 -45.906 -3.553 1 78.06 119 VAL B C 1
ATOM 6025 O O . VAL B 1 119 ? -8.484 -46.625 -3.936 1 78.06 119 VAL B O 1
ATOM 6028 N N . GLY B 1 120 ? -7.738 -44.844 -2.736 1 75.06 120 GLY B N 1
ATOM 6029 C CA . GLY B 1 120 ? -9.07 -44.25 -2.643 1 75.06 120 GLY B CA 1
ATOM 6030 C C . GLY B 1 120 ? -9.523 -43.594 -3.93 1 75.06 120 GLY B C 1
ATOM 6031 O O . GLY B 1 120 ? -8.898 -43.75 -4.977 1 75.06 120 GLY B O 1
ATOM 6032 N N . SER B 1 121 ? -10.805 -43.062 -3.926 1 83 121 SER B N 1
ATOM 6033 C CA . SER B 1 121 ? -11.328 -42.281 -5.055 1 83 121 SER B CA 1
ATOM 6034 C C . SER B 1 121 ? -10.938 -40.812 -4.957 1 83 121 SER B C 1
ATOM 6036 O O . SER B 1 121 ? -10.688 -40.312 -3.861 1 83 121 SER B O 1
ATOM 6038 N N . THR B 1 122 ? -10.797 -40.219 -6.148 1 87.88 122 THR B N 1
ATOM 6039 C CA . THR B 1 122 ? -10.477 -38.781 -6.172 1 87.88 122 THR B CA 1
ATOM 6040 C C . THR B 1 122 ? -11.703 -37.969 -5.82 1 87.88 122 THR B C 1
ATOM 6042 O O . THR B 1 122 ? -12.773 -38.156 -6.398 1 87.88 122 THR B O 1
ATOM 6045 N N . ASP B 1 123 ? -11.531 -37.094 -4.824 1 88.19 123 ASP B N 1
ATOM 6046 C CA . ASP B 1 123 ? -12.617 -36.188 -4.426 1 88.19 123 ASP B CA 1
ATOM 6047 C C . ASP B 1 123 ? -12.938 -35.188 -5.535 1 88.19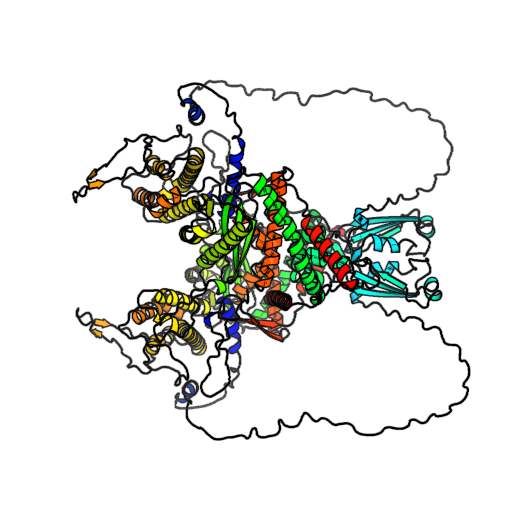 123 ASP B C 1
ATOM 6049 O O . ASP B 1 123 ? -12.062 -34.844 -6.332 1 88.19 123 ASP B O 1
ATOM 6053 N N . LYS B 1 124 ? -14.227 -34.781 -5.59 1 87.56 124 LYS B N 1
ATOM 6054 C CA . LYS B 1 124 ? -14.703 -33.875 -6.605 1 87.56 124 LYS B CA 1
ATOM 6055 C C . LYS B 1 124 ? -13.93 -32.531 -6.547 1 87.56 124 LYS B C 1
ATOM 6057 O O . LYS B 1 124 ? -13.656 -31.938 -7.582 1 87.56 124 LYS B O 1
ATOM 6062 N N . GLU B 1 125 ? -13.562 -32.156 -5.43 1 89.31 125 GLU B N 1
ATOM 6063 C CA . GLU B 1 125 ? -12.836 -30.891 -5.254 1 89.31 125 GLU B CA 1
ATOM 6064 C C . GLU B 1 125 ? -11.438 -30.969 -5.852 1 89.31 125 GLU B C 1
ATOM 6066 O O . GLU B 1 125 ? -10.969 -30.031 -6.488 1 89.31 125 GLU B O 1
ATOM 6071 N N . ALA B 1 126 ? -10.891 -32.062 -5.703 1 92.5 126 ALA B N 1
ATOM 6072 C CA . ALA B 1 126 ? -9.547 -32.281 -6.242 1 92.5 126 ALA B CA 1
ATOM 6073 C C . ALA B 1 126 ? -9.562 -32.281 -7.77 1 92.5 126 ALA B C 1
ATOM 6075 O O . ALA B 1 126 ? -8.602 -31.859 -8.406 1 92.5 126 ALA B O 1
ATOM 6076 N N . MET B 1 127 ? -10.656 -32.719 -8.289 1 93.06 127 MET B N 1
ATOM 6077 C CA . MET B 1 127 ? -10.781 -32.781 -9.742 1 93.06 127 MET B CA 1
ATOM 6078 C C . MET B 1 127 ? -10.891 -31.391 -10.344 1 93.06 127 MET B C 1
ATOM 6080 O O . MET B 1 127 ? -10.438 -31.156 -11.461 1 93.06 127 MET B O 1
ATOM 6084 N N . ARG B 1 128 ? -11.422 -30.516 -9.602 1 92.25 128 ARG B N 1
ATOM 6085 C CA . ARG B 1 128 ? -11.68 -29.172 -10.109 1 92.25 128 ARG B CA 1
ATOM 6086 C C . ARG B 1 128 ? -10.539 -28.219 -9.766 1 92.25 128 ARG B C 1
ATOM 6088 O O . ARG B 1 128 ? -10.477 -27.109 -10.289 1 92.25 128 ARG B O 1
ATOM 6095 N N . GLN B 1 129 ? -9.586 -28.641 -9.07 1 96.69 129 GLN B N 1
ATOM 6096 C CA . GLN B 1 129 ? -8.492 -27.797 -8.617 1 96.69 129 GLN B CA 1
ATOM 6097 C C . GLN B 1 129 ? -7.387 -27.703 -9.672 1 96.69 129 GLN B C 1
ATOM 6099 O O . GLN B 1 129 ? -7.234 -28.609 -10.492 1 96.69 129 GLN B O 1
ATOM 6104 N N . TYR B 1 130 ? -6.727 -26.578 -9.656 1 98.31 130 TYR B N 1
ATOM 6105 C CA . TYR B 1 130 ? -5.523 -26.422 -10.469 1 98.31 130 TYR B CA 1
ATOM 6106 C C . TYR B 1 130 ? -4.273 -26.734 -9.656 1 98.31 130 TYR B C 1
ATOM 6108 O O . TYR B 1 130 ? -4.184 -26.375 -8.477 1 98.31 130 TYR B O 1
ATOM 6116 N N . TYR B 1 131 ? -3.293 -27.422 -10.266 1 98.56 131 TYR B N 1
ATOM 6117 C CA . TYR B 1 131 ? -2.049 -27.828 -9.617 1 98.56 131 TYR B CA 1
ATOM 6118 C C . TYR B 1 131 ? -0.842 -27.266 -10.359 1 98.56 131 TYR B C 1
ATOM 6120 O O . TYR B 1 131 ? -0.904 -27.047 -11.57 1 98.56 131 TYR B O 1
ATOM 6128 N N . LEU B 1 132 ? 0.216 -27 -9.617 1 98.44 132 LEU B N 1
ATOM 6129 C CA . LEU B 1 132 ? 1.482 -26.625 -10.234 1 98.44 132 LEU B CA 1
ATOM 6130 C C . LEU B 1 132 ? 2.309 -27.859 -10.578 1 98.44 132 LEU B C 1
ATOM 6132 O O . LEU B 1 132 ? 2.82 -28.531 -9.688 1 98.44 132 LEU B O 1
ATOM 6136 N N . VAL B 1 133 ? 2.48 -28.125 -11.844 1 98.75 133 VAL B N 1
ATOM 6137 C CA . VAL B 1 133 ? 3.193 -29.328 -12.289 1 98.75 133 VAL B CA 1
ATOM 6138 C C . VAL B 1 133 ? 4.473 -28.922 -13.016 1 98.75 133 VAL B C 1
ATOM 6140 O O . VAL B 1 133 ? 4.457 -28.031 -13.875 1 98.75 133 VAL B O 1
ATOM 6143 N N . GLU B 1 134 ? 5.516 -29.547 -12.656 1 98.31 134 GLU B N 1
ATOM 6144 C CA . GLU B 1 134 ? 6.793 -29.312 -13.32 1 98.31 134 GLU B CA 1
ATOM 6145 C C . GLU B 1 134 ? 6.824 -29.969 -14.711 1 98.31 134 GLU B C 1
ATOM 6147 O O . GLU B 1 134 ? 6.391 -31.109 -14.875 1 98.31 134 GLU B O 1
ATOM 6152 N N . GLY B 1 135 ? 7.422 -29.234 -15.656 1 98.06 135 GLY B N 1
ATOM 6153 C CA . GLY B 1 135 ? 7.438 -29.719 -17.031 1 98.06 135 GLY B CA 1
ATOM 6154 C C . GLY B 1 135 ? 8.094 -31.062 -17.188 1 98.06 135 GLY B C 1
ATOM 6155 O O . GLY B 1 135 ? 7.578 -31.938 -17.891 1 98.06 135 GLY B O 1
ATOM 6156 N N . GLU B 1 136 ? 9.18 -31.266 -16.562 1 96.62 136 GLU B N 1
ATOM 6157 C CA . GLU B 1 136 ? 9.906 -32.531 -16.656 1 96.62 136 GLU B CA 1
ATOM 6158 C C . GLU B 1 136 ? 9.07 -33.688 -16.125 1 96.62 136 GLU B C 1
ATOM 6160 O O . GLU B 1 136 ? 9.055 -34.781 -16.719 1 96.62 136 GLU B O 1
ATOM 6165 N N . GLN B 1 137 ? 8.391 -33.5 -15.031 1 97.62 137 GLN B N 1
ATOM 6166 C CA . GLN B 1 137 ? 7.543 -34.531 -14.453 1 97.62 137 GLN B CA 1
ATOM 6167 C C . GLN B 1 137 ? 6.336 -34.812 -15.344 1 97.62 137 GLN B C 1
ATOM 6169 O O . GLN B 1 137 ? 5.91 -35.969 -15.469 1 97.62 137 GLN B O 1
ATOM 6174 N N . LEU B 1 138 ? 5.816 -33.781 -15.914 1 98 138 LEU B N 1
ATOM 6175 C CA . LEU B 1 138 ? 4.664 -33.938 -16.797 1 98 138 LEU B CA 1
ATOM 6176 C C . LEU B 1 138 ? 5.02 -34.812 -18 1 98 138 LEU B C 1
ATOM 6178 O O . LEU B 1 138 ? 4.254 -35.688 -18.391 1 98 138 LEU B O 1
ATOM 6182 N N . LEU B 1 139 ? 6.129 -34.625 -18.578 1 96.44 139 LEU B N 1
ATOM 6183 C CA . LEU B 1 139 ? 6.543 -35.312 -19.781 1 96.44 139 LEU B CA 1
ATOM 6184 C C . LEU B 1 139 ? 6.742 -36.781 -19.516 1 96.44 139 LEU B C 1
ATOM 6186 O O . LEU B 1 139 ? 6.629 -37.625 -20.438 1 96.44 139 LEU B O 1
ATOM 6190 N N . GLN B 1 140 ? 6.996 -37.156 -18.297 1 95.19 140 GLN B N 1
ATOM 6191 C CA . GLN B 1 140 ? 7.156 -38.562 -17.938 1 95.19 140 GLN B CA 1
ATOM 6192 C C . GLN B 1 140 ? 5.871 -39.344 -18.172 1 95.19 140 GLN B C 1
ATOM 6194 O O . GLN B 1 140 ? 5.902 -40.562 -18.359 1 95.19 140 GLN B O 1
ATOM 6199 N N . LEU B 1 141 ? 4.797 -38.656 -18.203 1 97 141 LEU B N 1
ATOM 6200 C CA . LEU B 1 141 ? 3.502 -39.312 -18.344 1 97 141 LEU B CA 1
ATOM 6201 C C . LEU B 1 141 ? 3.217 -39.656 -19.797 1 97 141 LEU B C 1
ATOM 6203 O O . LEU B 1 141 ? 2.229 -40.312 -20.109 1 97 141 LEU B O 1
ATOM 6207 N N . PHE B 1 142 ? 4.098 -39.219 -20.672 1 95.81 142 PHE B N 1
ATOM 6208 C CA . PHE B 1 142 ? 3.875 -39.438 -22.094 1 95.81 142 PHE B CA 1
ATOM 6209 C C . PHE B 1 142 ? 4.891 -40.438 -22.656 1 95.81 142 PHE B C 1
ATOM 6211 O O . PHE B 1 142 ? 5.207 -40.406 -23.844 1 95.81 142 PHE B O 1
ATOM 6218 N N . ARG B 1 143 ? 5.465 -41.188 -21.797 1 94.94 143 ARG B N 1
ATOM 6219 C CA . ARG B 1 143 ? 6.254 -42.312 -22.266 1 94.94 143 ARG B CA 1
ATOM 6220 C C . ARG B 1 143 ? 5.383 -43.344 -23.016 1 94.94 143 ARG B C 1
ATOM 6222 O O . ARG B 1 143 ? 5.812 -43.938 -24 1 94.94 143 ARG B O 1
ATOM 6229 N N . TYR B 1 144 ? 4.258 -43.531 -22.438 1 95.62 144 TYR B N 1
ATOM 6230 C CA . TYR B 1 144 ? 3.229 -44.344 -23.078 1 95.62 144 TYR B CA 1
ATOM 6231 C C . TYR B 1 144 ? 1.98 -43.531 -23.375 1 95.62 144 TYR B C 1
ATOM 6233 O O . TYR B 1 144 ? 1.636 -42.625 -22.594 1 95.62 144 TYR B O 1
ATOM 6241 N N . CYS B 1 145 ? 1.354 -43.875 -24.438 1 94 145 CYS B N 1
ATOM 6242 C CA . CYS B 1 145 ? 0.181 -43.125 -24.859 1 94 145 CYS B CA 1
ATOM 6243 C C . CYS B 1 145 ? -0.944 -43.219 -23.844 1 94 145 CYS B C 1
ATOM 6245 O O . CYS B 1 145 ? -1.376 -44.312 -23.5 1 94 145 CYS B O 1
ATOM 6247 N N . PRO B 1 146 ? -1.443 -42.125 -23.391 1 94.19 146 PRO B N 1
ATOM 6248 C CA . PRO B 1 146 ? -2.52 -42.156 -22.406 1 94.19 146 PRO B CA 1
ATOM 6249 C C . PRO B 1 146 ? -3.852 -42.625 -22.984 1 94.19 146 PRO B C 1
ATOM 6251 O O . PRO B 1 146 ? -4.797 -42.875 -22.25 1 94.19 146 PRO B O 1
ATOM 6254 N N . GLN B 1 147 ? -3.928 -42.781 -24.234 1 91.44 147 GLN B N 1
ATOM 6255 C CA . GLN B 1 147 ? -5.176 -43.188 -24.891 1 91.44 147 GLN B CA 1
ATOM 6256 C C . GLN B 1 147 ? -5.215 -44.688 -25.156 1 91.44 147 GLN B C 1
ATOM 6258 O O . GLN B 1 147 ? -6.281 -45.281 -25.109 1 91.44 147 GLN B O 1
ATOM 6263 N N . CYS B 1 148 ? -4.008 -45.25 -25.484 1 91.75 148 CYS B N 1
ATOM 6264 C CA . CYS B 1 148 ? -4.066 -46.625 -25.938 1 91.75 148 CYS B CA 1
ATOM 6265 C C . CYS B 1 148 ? -2.984 -47.469 -25.266 1 91.75 148 CYS B C 1
ATOM 6267 O O . CYS B 1 148 ? -2.924 -48.688 -25.453 1 91.75 148 CYS B O 1
ATOM 6269 N N . GLY B 1 149 ? -2.043 -46.875 -24.625 1 93.56 149 GLY B N 1
ATOM 6270 C CA . GLY B 1 149 ? -1.051 -47.594 -23.859 1 93.56 149 GLY B CA 1
ATOM 6271 C C . GLY B 1 149 ? 0.185 -47.938 -24.672 1 93.56 149 GLY B C 1
ATOM 6272 O O . GLY B 1 149 ? 1.116 -48.562 -24.141 1 93.56 149 GLY B O 1
ATOM 6273 N N . THR B 1 150 ? 0.166 -47.531 -25.906 1 93.62 150 THR B N 1
ATOM 6274 C CA . THR B 1 150 ? 1.323 -47.812 -26.75 1 93.62 150 THR B CA 1
ATOM 6275 C C . THR B 1 150 ? 2.469 -46.844 -26.422 1 93.62 150 THR B C 1
ATOM 6277 O O . THR B 1 150 ? 2.236 -45.719 -26.016 1 93.62 150 THR B O 1
ATOM 6280 N N . GLU B 1 151 ? 3.672 -47.312 -26.609 1 94.06 151 GLU B N 1
ATOM 6281 C CA . GLU B 1 151 ? 4.832 -46.469 -26.344 1 94.06 151 GLU B CA 1
ATOM 6282 C C . GLU B 1 151 ? 4.871 -45.281 -27.297 1 94.06 151 GLU B C 1
ATOM 6284 O O . GLU B 1 151 ? 4.727 -45.438 -28.5 1 94.06 151 GLU B O 1
ATOM 6289 N N . VAL B 1 152 ? 5.043 -44.125 -26.688 1 92.06 152 VAL B N 1
ATOM 6290 C CA . VAL B 1 152 ? 5.043 -42.875 -27.453 1 92.06 152 VAL B CA 1
ATOM 6291 C C . VAL B 1 152 ? 6.426 -42.656 -28.062 1 92.06 152 VAL B C 1
ATOM 6293 O O . VAL B 1 152 ? 7.445 -42.844 -27.391 1 92.06 152 VAL B O 1
ATOM 6296 N N . SER B 1 153 ? 6.5 -42.219 -29.297 1 86.31 153 SER B N 1
ATOM 6297 C CA . SER B 1 153 ? 7.762 -42.031 -30 1 86.31 153 SER B CA 1
ATOM 6298 C C . SER B 1 153 ? 8.367 -40.656 -29.672 1 86.31 153 SER B C 1
ATOM 6300 O O . SER B 1 153 ? 9.586 -40.562 -29.484 1 86.31 153 SER B O 1
ATOM 6302 N N . LYS B 1 154 ? 7.582 -39.688 -29.703 1 89.94 154 LYS B N 1
ATOM 6303 C CA . LYS B 1 154 ? 8.031 -38.344 -29.469 1 89.94 154 LYS B CA 1
ATOM 6304 C C . LYS B 1 154 ? 6.941 -37.5 -28.797 1 89.94 154 LYS B C 1
ATOM 6306 O O . LYS B 1 154 ? 5.758 -37.656 -29.094 1 89.94 154 LYS B O 1
ATOM 6311 N N . ALA B 1 155 ? 7.422 -36.594 -27.828 1 92.94 155 ALA B N 1
ATOM 6312 C CA . ALA B 1 155 ? 6.484 -35.719 -27.156 1 92.94 155 ALA B CA 1
ATOM 6313 C C . ALA B 1 155 ? 7.062 -34.312 -27.031 1 92.94 155 ALA B C 1
ATOM 6315 O O . ALA B 1 155 ? 8.258 -34.125 -26.75 1 92.94 155 ALA B O 1
ATOM 6316 N N . GLU B 1 156 ? 6.219 -33.281 -27.297 1 95.12 156 GLU B N 1
ATOM 6317 C CA . GLU B 1 156 ? 6.59 -31.891 -27.188 1 95.12 156 GLU B CA 1
ATOM 6318 C C . GLU B 1 156 ? 5.656 -31.141 -26.234 1 95.12 156 GLU B C 1
ATOM 6320 O O . GLU B 1 156 ? 4.434 -31.219 -26.375 1 95.12 156 GLU B O 1
ATOM 6325 N N . LEU B 1 157 ? 6.297 -30.5 -25.266 1 97.06 157 LEU B N 1
ATOM 6326 C CA . LEU B 1 157 ? 5.559 -29.703 -24.297 1 97.06 157 LEU B CA 1
ATOM 6327 C C . LEU B 1 157 ? 5.656 -28.219 -24.625 1 97.06 157 LEU B C 1
ATOM 6329 O O . LEU B 1 157 ? 6.754 -27.703 -24.859 1 97.06 157 LEU B O 1
ATOM 6333 N N . LYS B 1 158 ? 4.527 -27.516 -24.688 1 95.69 158 LYS B N 1
ATOM 6334 C CA . LYS B 1 158 ? 4.473 -26.078 -24.891 1 95.69 158 LYS B CA 1
ATOM 6335 C C . LYS B 1 158 ? 3.518 -25.406 -23.906 1 95.69 158 LYS B C 1
ATOM 6337 O O . LYS B 1 158 ? 2.529 -26.016 -23.484 1 95.69 158 LYS B O 1
ATOM 6342 N N . ALA B 1 159 ? 3.877 -24.172 -23.594 1 96.69 159 ALA B N 1
ATOM 6343 C CA . ALA B 1 159 ? 3.018 -23.391 -22.719 1 96.69 159 ALA B CA 1
ATOM 6344 C C . ALA B 1 159 ? 2.051 -22.531 -23.516 1 96.69 159 ALA B C 1
ATOM 6346 O O . ALA B 1 159 ? 2.439 -21.906 -24.5 1 96.69 159 ALA B O 1
ATOM 6347 N N . VAL B 1 160 ? 0.832 -22.516 -23.203 1 97.12 160 VAL B N 1
ATOM 6348 C CA . VAL B 1 160 ? -0.161 -21.531 -23.609 1 97.12 160 VAL B CA 1
ATOM 6349 C C . VAL B 1 160 ? -0.734 -20.828 -22.391 1 97.12 160 VAL B C 1
ATOM 6351 O O . VAL B 1 160 ? -1.719 -21.281 -21.812 1 97.12 160 VAL B O 1
ATOM 6354 N N . GLY B 1 161 ? -0.188 -19.625 -22.141 1 97.44 161 GLY B N 1
ATOM 6355 C CA . GLY B 1 161 ? -0.468 -19.031 -20.844 1 97.44 161 GLY B CA 1
ATOM 6356 C C . GLY B 1 161 ? 0.012 -19.875 -19.672 1 97.44 161 GLY B C 1
ATOM 6357 O O . GLY B 1 161 ? 1.181 -20.266 -19.625 1 97.44 161 GLY B O 1
ATOM 6358 N N . THR B 1 162 ? -0.956 -20.234 -18.859 1 98.19 162 THR B N 1
ATOM 6359 C CA . THR B 1 162 ? -0.61 -21.062 -17.703 1 98.19 162 THR B CA 1
ATOM 6360 C C . THR B 1 162 ? -0.781 -22.547 -18.047 1 98.19 162 THR B C 1
ATOM 6362 O O . THR B 1 162 ? -0.33 -23.422 -17.297 1 98.19 162 THR B O 1
ATOM 6365 N N . ALA B 1 163 ? -1.358 -22.875 -19.156 1 98.38 163 ALA B N 1
ATOM 6366 C CA . ALA B 1 163 ? -1.751 -24.234 -19.5 1 98.38 163 ALA B CA 1
ATOM 6367 C C . ALA B 1 163 ? -0.645 -24.938 -20.281 1 98.38 163 ALA B C 1
ATOM 6369 O O . ALA B 1 163 ? -0.109 -24.391 -21.25 1 98.38 163 ALA B O 1
ATOM 6370 N N . PRO B 1 164 ? -0.357 -26.141 -19.891 1 98.25 164 PRO B N 1
ATOM 6371 C CA . PRO B 1 164 ? 0.534 -26.953 -20.719 1 98.25 164 PRO B CA 1
ATOM 6372 C C . PRO B 1 164 ? -0.205 -27.672 -21.844 1 98.25 164 PRO B C 1
ATOM 6374 O O . PRO B 1 164 ? -1.33 -28.141 -21.656 1 98.25 164 PRO B O 1
ATOM 6377 N N . VAL B 1 165 ? 0.39 -27.719 -22.922 1 97.44 165 VAL B N 1
ATOM 6378 C CA . VAL B 1 165 ? -0.09 -28.5 -24.062 1 97.44 165 VAL B CA 1
ATOM 6379 C C . VAL B 1 165 ? 1 -29.469 -24.531 1 97.44 165 VAL B C 1
ATOM 6381 O O . VAL B 1 165 ? 2.127 -29.047 -24.812 1 97.44 165 VAL B O 1
ATOM 6384 N N . VAL B 1 166 ? 0.627 -30.719 -24.578 1 96.5 166 VAL B N 1
ATOM 6385 C CA . VAL B 1 166 ? 1.593 -31.719 -25.016 1 96.5 166 VAL B CA 1
ATOM 6386 C C . VAL B 1 166 ? 1.139 -32.312 -26.344 1 96.5 166 VAL B C 1
ATOM 6388 O O . VAL B 1 166 ? 0.037 -32.875 -26.438 1 96.5 166 VAL B O 1
ATOM 6391 N N . ARG B 1 167 ? 1.946 -32.188 -27.328 1 93.94 167 ARG B N 1
ATOM 6392 C CA . ARG B 1 167 ? 1.771 -32.875 -28.594 1 93.94 167 ARG B CA 1
ATOM 6393 C C . ARG B 1 167 ? 2.676 -34.125 -28.672 1 93.94 167 ARG B C 1
ATOM 6395 O O . ARG B 1 167 ? 3.846 -34.062 -28.297 1 93.94 167 ARG B O 1
ATOM 6402 N N . PHE B 1 168 ? 2.072 -35.25 -29.094 1 92.69 168 PHE B N 1
ATOM 6403 C CA . PHE B 1 168 ? 2.896 -36.469 -29.109 1 92.69 168 PHE B CA 1
ATOM 6404 C C . PHE B 1 168 ? 2.49 -37.375 -30.25 1 92.69 168 PHE B C 1
ATOM 6406 O O . PHE B 1 168 ? 1.386 -37.25 -30.781 1 92.69 168 PHE B O 1
ATOM 6413 N N . ILE B 1 169 ? 3.42 -38.25 -30.625 1 90.69 169 ILE B N 1
ATOM 6414 C CA . ILE B 1 169 ? 3.197 -39.156 -31.719 1 90.69 169 ILE B CA 1
ATOM 6415 C C . ILE B 1 169 ? 3.045 -40.594 -31.172 1 90.69 169 ILE B C 1
ATOM 6417 O O . ILE B 1 169 ? 3.98 -41.125 -30.578 1 90.69 169 ILE B O 1
ATOM 6421 N N . CYS B 1 170 ? 1.849 -41.062 -31.266 1 90.06 170 CYS B N 1
ATOM 6422 C CA . CYS B 1 170 ? 1.568 -42.469 -30.906 1 90.06 170 CYS B CA 1
ATOM 6423 C C . CYS B 1 170 ? 1.448 -43.344 -32.156 1 90.06 170 CYS B C 1
ATOM 6425 O O . CYS B 1 170 ? 0.628 -43.062 -33.031 1 90.06 170 CYS B O 1
ATOM 6427 N N . PRO B 1 171 ? 2.174 -44.375 -32.281 1 86 171 PRO B N 1
ATOM 6428 C CA . PRO B 1 171 ? 2.143 -45.219 -33.469 1 86 171 PRO B CA 1
ATOM 6429 C C . PRO B 1 171 ? 0.773 -45.844 -33.719 1 86 171 PRO B C 1
ATOM 6431 O O . PRO B 1 171 ? 0.4 -46.125 -34.875 1 86 171 PRO B O 1
ATOM 6434 N N . SER B 1 172 ? 0.109 -46.156 -32.688 1 86.12 172 SER B N 1
ATOM 6435 C CA . SER B 1 172 ? -1.189 -46.812 -32.781 1 86.12 172 SER B CA 1
ATOM 6436 C C . SER B 1 172 ? -2.299 -45.781 -33.062 1 86.12 172 SER B C 1
ATOM 6438 O O . SER B 1 172 ? -3.139 -46 -33.938 1 86.12 172 SER B O 1
ATOM 6440 N N . CYS B 1 173 ? -2.287 -44.75 -32.281 1 84.25 173 CYS B N 1
ATOM 6441 C CA . CYS B 1 173 ? -3.357 -43.75 -32.375 1 84.25 173 CYS B CA 1
ATOM 6442 C C . CYS B 1 173 ? -3.168 -42.875 -33.594 1 84.25 173 CYS B C 1
ATOM 6444 O O . CYS B 1 173 ? -4.145 -42.375 -34.156 1 84.25 173 CYS B O 1
ATOM 6446 N N . SER B 1 174 ? -1.855 -42.531 -33.938 1 68.06 174 SER B N 1
ATOM 6447 C CA . SER B 1 174 ? -1.561 -41.594 -35 1 68.06 174 SER B CA 1
ATOM 6448 C C . SER B 1 174 ? -1.743 -42.25 -36.375 1 68.06 174 SER B C 1
ATOM 6450 O O . SER B 1 174 ? -1.902 -41.562 -37.375 1 68.06 174 SER B O 1
ATOM 6452 N N . LEU B 1 175 ? -1.519 -43.594 -36.562 1 59.53 175 LEU B N 1
ATOM 6453 C CA . LEU B 1 175 ? -1.768 -44.312 -37.812 1 59.53 175 LEU B CA 1
ATOM 6454 C C . LEU B 1 175 ? -3.242 -44.25 -38.188 1 59.53 175 LEU B C 1
ATOM 6456 O O . LEU B 1 175 ? -3.584 -44.25 -39.375 1 59.53 175 LEU B O 1
ATOM 6460 N N . ARG B 1 176 ? -3.988 -44.406 -37.219 1 52.94 176 ARG B N 1
ATOM 6461 C CA . ARG B 1 176 ? -5.398 -44.375 -37.594 1 52.94 176 ARG B CA 1
ATOM 6462 C C . ARG B 1 176 ? -5.766 -43.031 -38.25 1 52.94 176 ARG B C 1
ATOM 6464 O O . ARG B 1 176 ? -6.59 -43 -39.156 1 52.94 176 ARG B O 1
ATOM 6471 N N . ALA B 1 177 ? -5.305 -41.906 -37.906 1 51.16 177 ALA B N 1
ATOM 6472 C CA . ALA B 1 177 ? -5.43 -40.625 -38.594 1 51.16 177 ALA B CA 1
ATOM 6473 C C . ALA B 1 177 ? -4.18 -39.75 -38.375 1 51.16 177 ALA B C 1
ATOM 6475 O O . ALA B 1 177 ? -3.578 -39.781 -37.312 1 51.16 177 ALA B O 1
ATOM 6476 N N . PRO B 1 178 ? -3.365 -39.625 -39.5 1 51.5 178 PRO B N 1
ATOM 6477 C CA . PRO B 1 178 ? -2.076 -38.938 -39.531 1 51.5 178 PRO B CA 1
ATOM 6478 C C . PRO B 1 178 ? -2.033 -37.719 -38.594 1 51.5 178 PRO B C 1
ATOM 6480 O O . PRO B 1 178 ? -1.725 -36.594 -39 1 51.5 178 PRO B O 1
ATOM 6483 N N . TYR B 1 179 ? -2.686 -37.875 -37.312 1 63.19 179 TYR B N 1
ATOM 6484 C CA . TYR B 1 179 ? -2.828 -36.656 -36.531 1 63.19 179 TYR B CA 1
ATOM 6485 C C . TYR B 1 179 ? -1.926 -36.688 -35.312 1 63.19 179 TYR B C 1
ATOM 6487 O O . TYR B 1 179 ? -1.61 -37.75 -34.781 1 63.19 179 TYR B O 1
ATOM 6495 N N . VAL B 1 180 ? -1.135 -35.719 -35.125 1 82.81 180 VAL B N 1
ATOM 6496 C CA . VAL B 1 180 ? -0.429 -35.406 -33.875 1 82.81 180 VAL B CA 1
ATOM 6497 C C . VAL B 1 180 ? -1.421 -35.375 -32.719 1 82.81 180 VAL B C 1
ATOM 6499 O O . VAL B 1 180 ? -2.426 -34.656 -32.781 1 82.81 180 VAL B O 1
ATOM 6502 N N . CYS B 1 181 ? -1.27 -36.5 -31.766 1 90.88 181 CYS B N 1
ATOM 6503 C CA . CYS B 1 181 ? -2.111 -36.469 -30.578 1 90.88 181 CYS B CA 1
ATOM 6504 C C . CYS B 1 181 ? -1.816 -35.219 -29.734 1 90.88 181 CYS B C 1
ATOM 6506 O O . CYS B 1 181 ? -0.699 -34.719 -29.766 1 90.88 181 CYS B O 1
ATOM 6508 N N . LYS B 1 182 ? -2.887 -34.781 -29.203 1 92.69 182 LYS B N 1
ATOM 6509 C CA . LYS B 1 182 ? -2.742 -33.562 -28.406 1 92.69 182 LYS B CA 1
ATOM 6510 C C . LYS B 1 182 ? -3.422 -33.719 -27.047 1 92.69 182 LYS B C 1
ATOM 6512 O O . LYS B 1 182 ? -4.555 -34.188 -26.969 1 92.69 182 LYS B O 1
ATOM 6517 N N . TRP B 1 183 ? -2.682 -33.469 -25.953 1 96 183 TRP B N 1
ATOM 6518 C CA . TRP B 1 183 ? -3.246 -33.375 -24.609 1 96 183 TRP B CA 1
ATOM 6519 C C . TRP B 1 183 ? -3.17 -31.953 -24.094 1 96 183 TRP B C 1
ATOM 6521 O O . TRP B 1 183 ? -2.164 -31.266 -24.297 1 96 183 TRP B O 1
ATOM 6531 N N . GLU B 1 184 ? -4.246 -31.484 -23.5 1 97.56 184 GLU B N 1
ATOM 6532 C CA . GLU B 1 184 ? -4.332 -30.141 -22.953 1 97.56 184 GLU B CA 1
ATOM 6533 C C . GLU B 1 184 ? -4.562 -30.172 -21.438 1 97.56 184 GLU B C 1
ATOM 6535 O O . GLU B 1 184 ? -5.488 -30.844 -20.969 1 97.56 184 GLU B O 1
ATOM 6540 N N . GLY B 1 185 ? -3.744 -29.453 -20.703 1 98.31 185 GLY B N 1
ATOM 6541 C CA . GLY B 1 185 ? -3.758 -29.5 -19.25 1 98.31 185 GLY B CA 1
ATOM 6542 C C . GLY B 1 185 ? -4.938 -28.766 -18.641 1 98.31 185 GLY B C 1
ATOM 6543 O O . GLY B 1 185 ? -5.16 -28.844 -17.438 1 98.31 185 GLY B O 1
ATOM 6544 N N . GLN B 1 186 ? -5.715 -28.062 -19.484 1 97.94 186 GLN B N 1
ATOM 6545 C CA . GLN B 1 186 ? -6.906 -27.328 -19.047 1 97.94 186 GLN B CA 1
ATOM 6546 C C . GLN B 1 186 ? -8.039 -27.484 -20.062 1 97.94 186 GLN B C 1
ATOM 6548 O O . GLN B 1 186 ? -7.793 -27.609 -21.266 1 97.94 186 GLN B O 1
ATOM 6553 N N . LYS B 1 187 ? -9.219 -27.422 -19.516 1 96.94 187 LYS B N 1
ATOM 6554 C CA . LYS B 1 187 ? -10.383 -27.422 -20.406 1 96.94 187 LYS B CA 1
ATOM 6555 C C . LYS B 1 187 ? -10.492 -26.094 -21.141 1 96.94 187 LYS B C 1
ATOM 6557 O O . LYS B 1 187 ? -9.938 -25.078 -20.719 1 96.94 187 LYS B O 1
ATOM 6562 N N . LYS B 1 188 ? -11.148 -26.203 -22.266 1 96.5 188 LYS B N 1
ATOM 6563 C CA . LYS B 1 188 ? -11.492 -24.969 -22.953 1 96.5 188 LYS B CA 1
ATOM 6564 C C . LYS B 1 188 ? -12.453 -24.125 -22.141 1 96.5 188 LYS B C 1
ATOM 6566 O O . LYS B 1 188 ? -13.203 -24.641 -21.312 1 96.5 188 LYS B O 1
ATOM 6571 N N . ALA B 1 189 ? -12.43 -22.844 -22.344 1 95.94 189 ALA B N 1
ATOM 6572 C CA . ALA B 1 189 ? -13.164 -21.906 -21.5 1 95.94 189 ALA B CA 1
ATOM 6573 C C . ALA B 1 189 ? -14.672 -22.078 -21.672 1 95.94 189 ALA B C 1
ATOM 6575 O O . ALA B 1 189 ? -15.422 -22 -20.703 1 95.94 189 ALA B O 1
ATOM 6576 N N . VAL B 1 190 ? -15.062 -22.234 -22.953 1 95.38 190 VAL B N 1
ATOM 6577 C CA . VAL B 1 190 ? -16.484 -22.438 -23.25 1 95.38 190 VAL B CA 1
ATOM 6578 C C . VAL B 1 190 ? -16.656 -23.562 -24.266 1 95.38 190 VAL B C 1
ATOM 6580 O O . VAL B 1 190 ? -15.711 -23.891 -24.984 1 95.38 190 VAL B O 1
ATOM 6583 N N . GLU B 1 191 ? -17.844 -24.109 -24.219 1 93.62 191 GLU B N 1
ATOM 6584 C CA . GLU B 1 191 ? -18.141 -25.172 -25.188 1 93.62 191 GLU B CA 1
ATOM 6585 C C . GLU B 1 191 ? -18.547 -24.578 -26.531 1 93.62 191 GLU B C 1
ATOM 6587 O O . GLU B 1 191 ? -19.719 -24.297 -26.781 1 93.62 191 GLU B O 1
ATOM 6592 N N . HIS B 1 192 ? -17.594 -24.438 -27.344 1 92 192 HIS B N 1
ATOM 6593 C CA . HIS B 1 192 ? -17.781 -23.922 -28.688 1 92 192 HIS B CA 1
ATOM 6594 C C . HIS B 1 192 ? -16.703 -24.438 -29.625 1 92 192 HIS B C 1
ATOM 6596 O O . HIS B 1 192 ? -15.531 -24.547 -29.234 1 92 192 HIS B O 1
ATOM 6602 N N . ALA B 1 193 ? -17.031 -24.625 -30.781 1 87.94 193 ALA B N 1
ATOM 6603 C CA . ALA B 1 193 ? -16.141 -25.25 -31.766 1 87.94 193 ALA B CA 1
ATOM 6604 C C . ALA B 1 193 ? -14.922 -24.375 -32.031 1 87.94 193 ALA B C 1
ATOM 6606 O O . ALA B 1 193 ? -13.828 -24.875 -32.312 1 87.94 193 ALA B O 1
ATOM 6607 N N . HIS B 1 194 ? -15.07 -23.109 -31.859 1 88 194 HIS B N 1
ATOM 6608 C CA . HIS B 1 194 ? -14 -22.188 -32.219 1 88 194 HIS B CA 1
ATOM 6609 C C . HIS B 1 194 ? -13.281 -21.672 -30.969 1 88 194 HIS B C 1
ATOM 6611 O O . HIS B 1 194 ? -12.43 -20.781 -31.062 1 88 194 HIS B O 1
ATOM 6617 N N . GLU B 1 195 ? -13.57 -22.266 -29.828 1 92.62 195 GLU B N 1
ATOM 6618 C CA . GLU B 1 195 ? -12.93 -21.797 -28.609 1 92.62 195 GLU B CA 1
ATOM 6619 C C . GLU B 1 195 ? -11.461 -22.219 -28.562 1 92.62 195 GLU B C 1
ATOM 6621 O O . GLU B 1 195 ? -11.141 -23.391 -28.703 1 92.62 195 GLU B O 1
ATOM 6626 N N . LYS B 1 196 ? -10.609 -21.156 -28.328 1 91.44 196 LYS B N 1
ATOM 6627 C CA . LYS B 1 196 ? -9.18 -21.438 -28.297 1 91.44 196 LYS B CA 1
ATOM 6628 C C . LYS B 1 196 ? -8.594 -21.141 -26.906 1 91.44 196 LYS B C 1
ATOM 6630 O O . LYS B 1 196 ? -7.488 -21.562 -26.594 1 91.44 196 LYS B O 1
ATOM 6635 N N . MET B 1 197 ? -9.359 -20.438 -26.078 1 94.88 197 MET B N 1
ATOM 6636 C CA . MET B 1 197 ? -8.836 -20.047 -24.781 1 94.88 197 MET B CA 1
ATOM 6637 C C . MET B 1 197 ? -9.07 -21.141 -23.75 1 94.88 197 MET B C 1
ATOM 6639 O O . MET B 1 197 ? -10.086 -21.844 -23.797 1 94.88 197 MET B O 1
ATOM 6643 N N . TYR B 1 198 ? -8.148 -21.234 -22.906 1 97.5 198 TYR B N 1
ATOM 6644 C CA . TYR B 1 198 ? -8.266 -22.234 -21.844 1 97.5 198 TYR B CA 1
ATOM 6645 C C . TYR B 1 198 ? -8.961 -21.625 -20.625 1 97.5 198 TYR B C 1
ATOM 6647 O O . TYR B 1 198 ? -8.742 -20.469 -20.281 1 97.5 198 TYR B O 1
ATOM 6655 N N . LYS B 1 199 ? -9.75 -22.406 -19.969 1 97.31 199 LYS B N 1
ATOM 6656 C CA . LYS B 1 199 ? -10.562 -21.969 -18.844 1 97.31 199 LYS B CA 1
ATOM 6657 C C . LYS B 1 199 ? -9.688 -21.469 -17.703 1 97.31 199 LYS B C 1
ATOM 6659 O O . LYS B 1 199 ? -9.984 -20.438 -17.094 1 97.31 199 LYS B O 1
ATOM 6664 N N . GLY B 1 200 ? -8.633 -22.188 -17.406 1 97.81 200 GLY B N 1
ATOM 6665 C CA . GLY B 1 200 ? -7.746 -21.797 -16.328 1 97.81 200 GLY B CA 1
ATOM 6666 C C . GLY B 1 200 ? -7.113 -20.438 -16.531 1 97.81 200 GLY B C 1
ATOM 6667 O O . GLY B 1 200 ? -6.867 -19.703 -15.57 1 97.81 200 GLY B O 1
ATOM 6668 N N . ASN B 1 201 ? -6.836 -20.094 -17.75 1 98 201 ASN B N 1
ATOM 6669 C CA . ASN B 1 201 ? -6.27 -18.781 -18.062 1 98 201 ASN B CA 1
ATOM 6670 C C . ASN B 1 201 ? -7.266 -17.656 -17.781 1 98 201 ASN B C 1
ATOM 6672 O O . ASN B 1 201 ? -6.914 -16.641 -17.172 1 98 201 ASN B O 1
ATOM 6676 N N . ILE B 1 202 ? -8.492 -17.828 -18.172 1 97.88 202 ILE B N 1
ATOM 6677 C CA . ILE B 1 202 ? -9.523 -16.828 -17.969 1 97.88 202 ILE B CA 1
ATOM 6678 C C . ILE B 1 202 ? -9.828 -16.688 -16.484 1 97.88 202 ILE B C 1
ATOM 6680 O O . ILE B 1 202 ? -9.914 -15.586 -15.953 1 97.88 202 ILE B O 1
ATOM 6684 N N . GLU B 1 203 ? -9.945 -17.844 -15.891 1 98.31 203 GLU B N 1
ATOM 6685 C CA . GLU B 1 203 ? -10.242 -17.844 -14.461 1 98.31 203 GLU B CA 1
ATOM 6686 C C . GLU B 1 203 ? -9.133 -17.156 -13.672 1 98.31 203 GLU B C 1
ATOM 6688 O O . GLU B 1 203 ? -9.406 -16.453 -12.703 1 98.31 203 GLU B O 1
ATOM 6693 N N . ALA B 1 204 ? -7.922 -17.391 -14.07 1 98.56 204 ALA B N 1
ATOM 6694 C CA . ALA B 1 204 ? -6.793 -16.75 -13.406 1 98.56 204 ALA B CA 1
ATOM 6695 C C . ALA B 1 204 ? -6.859 -15.227 -13.555 1 98.56 204 ALA B C 1
ATOM 6697 O O . ALA B 1 204 ? -6.672 -14.492 -12.578 1 98.56 204 ALA B O 1
ATOM 6698 N N . CYS B 1 205 ? -7.148 -14.758 -14.719 1 98.31 205 CYS B N 1
ATOM 6699 C CA . CYS B 1 205 ? -7.246 -13.32 -14.961 1 98.31 205 CYS B CA 1
ATOM 6700 C C . CYS B 1 205 ? -8.367 -12.703 -14.133 1 98.31 205 CYS B C 1
ATOM 6702 O O . CYS B 1 205 ? -8.164 -11.688 -13.469 1 98.31 205 CYS B O 1
ATOM 6704 N N . VAL B 1 206 ? -9.516 -13.336 -14.18 1 98.56 206 VAL B N 1
ATOM 6705 C CA . VAL B 1 206 ? -10.672 -12.805 -13.469 1 98.56 206 VAL B CA 1
ATOM 6706 C C . VAL B 1 206 ? -10.422 -12.836 -11.969 1 98.56 206 VAL B C 1
ATOM 6708 O O . VAL B 1 206 ? -10.789 -11.906 -11.25 1 98.56 206 VAL B O 1
ATOM 6711 N N . SER B 1 207 ? -9.789 -13.914 -11.531 1 98.44 207 SER B N 1
ATOM 6712 C CA . SER B 1 207 ? -9.453 -14.016 -10.117 1 98.44 207 SER B CA 1
ATOM 6713 C C . SER B 1 207 ? -8.5 -12.898 -9.695 1 98.44 207 SER B C 1
ATOM 6715 O O . SER B 1 207 ? -8.625 -12.344 -8.602 1 98.44 207 SER B O 1
ATOM 6717 N N . LEU B 1 208 ? -7.539 -12.57 -10.523 1 97.94 208 LEU B N 1
ATOM 6718 C CA . LEU B 1 208 ? -6.621 -11.461 -10.258 1 97.94 208 LEU B CA 1
ATOM 6719 C C . LEU B 1 208 ? -7.387 -10.156 -10.078 1 97.94 208 LEU B C 1
ATOM 6721 O O . LEU B 1 208 ? -7.156 -9.43 -9.109 1 97.94 208 LEU B O 1
ATOM 6725 N N . ILE B 1 209 ? -8.281 -9.953 -10.969 1 97.5 209 ILE B N 1
ATOM 6726 C CA . ILE B 1 209 ? -9.031 -8.703 -10.992 1 97.5 209 ILE B CA 1
ATOM 6727 C C . ILE B 1 209 ? -9.938 -8.617 -9.766 1 97.5 209 ILE B C 1
ATOM 6729 O O . ILE B 1 209 ? -9.969 -7.598 -9.07 1 97.5 209 ILE B O 1
ATOM 6733 N N . THR B 1 210 ? -10.609 -9.695 -9.398 1 98.12 210 THR B N 1
ATOM 6734 C CA . THR B 1 210 ? -11.68 -9.656 -8.406 1 98.12 210 THR B CA 1
ATOM 6735 C C . THR B 1 210 ? -11.117 -9.805 -6.996 1 98.12 210 THR B C 1
ATOM 6737 O O . THR B 1 210 ? -11.805 -9.523 -6.012 1 98.12 210 THR B O 1
ATOM 6740 N N . THR B 1 211 ? -9.844 -10.281 -6.883 1 96.56 211 THR B N 1
ATOM 6741 C CA . THR B 1 211 ? -9.281 -10.445 -5.551 1 96.56 211 THR B CA 1
ATOM 6742 C C . THR B 1 211 ? -8.367 -9.273 -5.203 1 96.56 211 THR B C 1
ATOM 6744 O O . THR B 1 211 ? -7.965 -9.117 -4.047 1 96.56 211 THR B O 1
ATOM 6747 N N . GLY B 1 212 ? -8.008 -8.492 -6.129 1 94.31 212 GLY B N 1
ATOM 6748 C CA . GLY B 1 212 ? -7.199 -7.309 -5.879 1 94.31 212 GLY B CA 1
ATOM 6749 C C . GLY B 1 212 ? -5.711 -7.559 -6.031 1 94.31 212 GLY B C 1
ATOM 6750 O O . GLY B 1 212 ? -4.898 -6.672 -5.77 1 94.31 212 GLY B O 1
ATOM 6751 N N . LEU B 1 213 ? -5.32 -8.781 -6.383 1 95.56 213 LEU B N 1
ATOM 6752 C CA . LEU B 1 213 ? -3.92 -9.039 -6.695 1 95.56 213 LEU B CA 1
ATOM 6753 C C . LEU B 1 213 ? -3.543 -8.438 -8.039 1 95.56 213 LEU B C 1
ATOM 6755 O O . LEU B 1 213 ? -4.203 -8.695 -9.055 1 95.56 213 LEU B O 1
ATOM 6759 N N . ARG B 1 214 ? -2.48 -7.703 -8.062 1 94.12 214 ARG B N 1
ATOM 6760 C CA . ARG B 1 214 ? -2.1 -7.016 -9.297 1 94.12 214 ARG B CA 1
ATOM 6761 C C . ARG B 1 214 ? -1.36 -7.961 -10.242 1 94.12 214 ARG B C 1
ATOM 6763 O O . ARG B 1 214 ? -0.552 -8.781 -9.797 1 94.12 214 ARG B O 1
ATOM 6770 N N . PHE B 1 215 ? -1.6 -7.699 -11.492 1 95.62 215 PHE B N 1
ATOM 6771 C CA . PHE B 1 215 ? -0.982 -8.547 -12.508 1 95.62 215 PHE B CA 1
ATOM 6772 C C . PHE B 1 215 ? 0.537 -8.43 -12.453 1 95.62 215 PHE B C 1
ATOM 6774 O O . PHE B 1 215 ? 1.246 -9.43 -12.578 1 95.62 215 PHE B O 1
ATOM 6781 N N . VAL B 1 216 ? 1.015 -7.242 -12.273 1 93.31 216 VAL B N 1
ATOM 6782 C CA . VAL B 1 216 ? 2.453 -6.996 -12.289 1 93.31 216 VAL B CA 1
ATOM 6783 C C . VAL B 1 216 ? 3.115 -7.746 -11.133 1 93.31 216 VAL B C 1
ATOM 6785 O O . VAL B 1 216 ? 4.25 -8.211 -11.25 1 93.31 216 VAL B O 1
ATOM 6788 N N . GLU B 1 217 ? 2.471 -7.891 -10.008 1 94 217 GLU B N 1
ATOM 6789 C CA . GLU B 1 217 ? 3.008 -8.602 -8.852 1 94 217 GLU B CA 1
ATOM 6790 C C . GLU B 1 217 ? 3.027 -10.109 -9.094 1 94 217 GLU B C 1
ATOM 6792 O O . GLU B 1 217 ? 4.004 -10.781 -8.758 1 94 217 GLU B O 1
ATOM 6797 N N . LEU B 1 218 ? 1.921 -10.57 -9.633 1 97 218 LEU B N 1
ATOM 6798 C CA . LEU B 1 218 ? 1.89 -11.984 -9.961 1 97 218 LEU B CA 1
ATOM 6799 C C . LEU B 1 218 ? 2.955 -12.328 -11 1 97 218 LEU B C 1
ATOM 6801 O O . LEU B 1 218 ? 3.58 -13.391 -10.922 1 97 218 LEU B O 1
ATOM 6805 N N . LYS B 1 219 ? 3.074 -11.453 -11.953 1 96.12 219 LYS B N 1
ATOM 6806 C CA . LYS B 1 219 ? 4.062 -11.672 -13 1 96.12 219 LYS B CA 1
ATOM 6807 C C . LYS B 1 219 ? 5.473 -11.758 -12.422 1 96.12 219 LYS B C 1
ATOM 6809 O O . LYS B 1 219 ? 6.25 -12.633 -12.797 1 96.12 219 LYS B O 1
ATOM 6814 N N . ARG B 1 220 ? 5.812 -10.859 -11.531 1 94.75 220 ARG B N 1
ATOM 6815 C CA . ARG B 1 220 ? 7.117 -10.898 -10.867 1 94.75 220 ARG B CA 1
ATOM 6816 C C . ARG B 1 220 ? 7.312 -12.203 -10.117 1 94.75 220 ARG B C 1
ATOM 6818 O O . ARG B 1 220 ? 8.383 -12.805 -10.18 1 94.75 220 ARG B O 1
ATOM 6825 N N . PHE B 1 221 ? 6.312 -12.656 -9.406 1 97.38 221 PHE B N 1
ATOM 6826 C CA . PHE B 1 221 ? 6.332 -13.914 -8.672 1 97.38 221 PHE B CA 1
ATOM 6827 C C . PHE B 1 221 ? 6.5 -15.094 -9.617 1 97.38 221 PHE B C 1
ATOM 6829 O O . PHE B 1 221 ? 7.336 -15.969 -9.391 1 97.38 221 PHE B O 1
ATOM 6836 N N . ALA B 1 222 ? 5.699 -15.086 -10.688 1 98.12 222 ALA B N 1
ATOM 6837 C CA . ALA B 1 222 ? 5.727 -16.172 -11.664 1 98.12 222 ALA B CA 1
ATOM 6838 C C . ALA B 1 222 ? 7.086 -16.266 -12.352 1 98.12 222 ALA B C 1
ATOM 6840 O O . ALA B 1 222 ? 7.605 -17.359 -12.578 1 98.12 222 ALA B O 1
ATOM 6841 N N . ASP B 1 223 ? 7.637 -15.109 -12.641 1 95.94 223 ASP B N 1
ATOM 6842 C CA . ASP B 1 223 ? 8.953 -15.086 -13.273 1 95.94 223 ASP B CA 1
ATOM 6843 C C . ASP B 1 223 ? 10.016 -15.695 -12.359 1 95.94 223 ASP B C 1
ATOM 6845 O O . ASP B 1 223 ? 10.836 -16.484 -12.812 1 95.94 223 ASP B O 1
ATOM 6849 N N . GLN B 1 224 ? 9.953 -15.312 -11.133 1 96.81 224 GLN B N 1
ATOM 6850 C CA . GLN B 1 224 ? 10.93 -15.836 -10.18 1 96.81 224 GLN B CA 1
ATOM 6851 C C . GLN B 1 224 ? 10.742 -17.328 -9.961 1 96.81 224 GLN B C 1
ATOM 6853 O O . GLN B 1 224 ? 11.719 -18.078 -9.812 1 96.81 224 GLN B O 1
ATOM 6858 N N . LEU B 1 225 ? 9.516 -17.797 -9.945 1 97.38 225 LEU B N 1
ATOM 6859 C CA . LEU B 1 225 ? 9.172 -19.203 -9.727 1 97.38 225 LEU B CA 1
ATOM 6860 C C . LEU B 1 225 ? 9.359 -20.016 -11 1 97.38 225 LEU B C 1
ATOM 6862 O O . LEU B 1 225 ? 9.328 -21.25 -10.969 1 97.38 225 LEU B O 1
ATOM 6866 N N . HIS B 1 226 ? 9.492 -19.391 -12.188 1 96.56 226 HIS B N 1
ATOM 6867 C CA . HIS B 1 226 ? 9.508 -20.031 -13.5 1 96.56 226 HIS B CA 1
ATOM 6868 C C . HIS B 1 226 ? 8.172 -20.688 -13.812 1 96.56 226 HIS B C 1
ATOM 6870 O O . HIS B 1 226 ? 8.133 -21.828 -14.281 1 96.56 226 HIS B O 1
ATOM 6876 N N . MET B 1 227 ? 7.141 -20.031 -13.422 1 97.88 227 MET B N 1
ATOM 6877 C CA . MET B 1 227 ? 5.793 -20.5 -13.734 1 97.88 227 MET B CA 1
ATOM 6878 C C . MET B 1 227 ? 5.309 -19.906 -15.055 1 97.88 227 MET B C 1
ATOM 6880 O O . MET B 1 227 ? 5.477 -18.719 -15.312 1 97.88 227 MET B O 1
ATOM 6884 N N . ALA B 1 228 ? 4.77 -20.781 -15.883 1 98 228 ALA B N 1
ATOM 6885 C CA . ALA B 1 228 ? 4.172 -20.297 -17.125 1 98 228 ALA B CA 1
ATOM 6886 C C . ALA B 1 228 ? 2.99 -19.375 -16.844 1 98 228 ALA B C 1
ATOM 6888 O O . ALA B 1 228 ? 2.162 -19.656 -15.977 1 98 228 ALA B O 1
ATOM 6889 N N . LEU B 1 229 ? 2.973 -18.25 -17.531 1 97.94 229 LEU B N 1
ATOM 6890 C CA . LEU B 1 229 ? 1.93 -17.25 -17.328 1 97.94 229 LEU B CA 1
ATOM 6891 C C . LEU B 1 229 ? 1.511 -16.625 -18.656 1 97.94 229 LEU B C 1
ATOM 6893 O O . LEU B 1 229 ? 2.301 -16.578 -19.594 1 97.94 229 LEU B O 1
ATOM 6897 N N . PHE B 1 230 ? 0.348 -16.219 -18.797 1 97.44 230 PHE B N 1
ATOM 6898 C CA . PHE B 1 230 ? -0.141 -15.547 -19.984 1 97.44 230 PHE B CA 1
ATOM 6899 C C . PHE B 1 230 ? 0.499 -14.164 -20.125 1 97.44 230 PHE B C 1
ATOM 6901 O O . PHE B 1 230 ? 1.055 -13.633 -19.172 1 97.44 230 PHE B O 1
ATOM 6908 N N . SER B 1 231 ? 0.351 -13.594 -21.297 1 95.75 231 SER B N 1
ATOM 6909 C CA . SER B 1 231 ? 0.991 -12.328 -21.625 1 95.75 231 SER B CA 1
ATOM 6910 C C . SER B 1 231 ? 0.209 -11.148 -21.062 1 95.75 231 SER B C 1
ATOM 6912 O O . SER B 1 231 ? -0.949 -11.297 -20.672 1 95.75 231 SER B O 1
ATOM 6914 N N . ASP B 1 232 ? 0.867 -9.953 -21.078 1 94.06 232 ASP B N 1
ATOM 6915 C CA . ASP B 1 232 ? 0.219 -8.711 -20.672 1 94.06 232 ASP B CA 1
ATOM 6916 C C . ASP B 1 232 ? -0.993 -8.406 -21.547 1 94.06 232 ASP B C 1
ATOM 6918 O O . ASP B 1 232 ? -2.059 -8.047 -21.047 1 94.06 232 ASP B O 1
ATOM 6922 N N . THR B 1 233 ? -0.789 -8.609 -22.812 1 92.56 233 THR B N 1
ATOM 6923 C CA . THR B 1 233 ? -1.853 -8.312 -23.766 1 92.56 233 THR B CA 1
ATOM 6924 C C . THR B 1 233 ? -3.076 -9.188 -23.484 1 92.56 233 THR B C 1
ATOM 6926 O O . THR B 1 233 ? -4.211 -8.703 -23.531 1 92.56 233 THR B O 1
ATOM 6929 N N . TYR B 1 234 ? -2.818 -10.461 -23.234 1 94.94 234 TYR B N 1
ATOM 6930 C CA . TYR B 1 234 ? -3.916 -11.375 -22.922 1 94.94 234 TYR B CA 1
ATOM 6931 C C . TYR B 1 234 ? -4.664 -10.914 -21.688 1 94.94 234 TYR B C 1
ATOM 6933 O O . TYR B 1 234 ? -5.895 -10.859 -21.672 1 94.94 234 TYR B O 1
ATOM 6941 N N . TYR B 1 235 ? -3.965 -10.539 -20.672 1 96.75 235 TYR B N 1
ATOM 6942 C CA . TYR B 1 235 ? -4.562 -10.117 -19.422 1 96.75 235 TYR B CA 1
ATOM 6943 C C . TYR B 1 235 ? -5.465 -8.906 -19.625 1 96.75 235 TYR B C 1
ATOM 6945 O O . TYR B 1 235 ? -6.594 -8.875 -19.125 1 96.75 235 TYR B O 1
ATOM 6953 N N . TRP B 1 236 ? -4.977 -7.996 -20.297 1 95.06 236 TRP B N 1
ATOM 6954 C CA . TRP B 1 236 ? -5.715 -6.738 -20.422 1 95.06 236 TRP B CA 1
ATOM 6955 C C . TRP B 1 236 ? -6.91 -6.891 -21.344 1 95.06 236 TRP B C 1
ATOM 6957 O O . TRP B 1 236 ? -7.883 -6.141 -21.25 1 95.06 236 TRP B O 1
ATOM 6967 N N . LYS B 1 237 ? -6.852 -7.855 -22.25 1 93.06 237 LYS B N 1
ATOM 6968 C CA . LYS B 1 237 ? -8.047 -8.188 -23.031 1 93.06 237 LYS B CA 1
ATOM 6969 C C . LYS B 1 237 ? -9.141 -8.758 -22.141 1 93.06 237 LYS B C 1
ATOM 6971 O O . LYS B 1 237 ? -10.305 -8.367 -22.25 1 93.06 237 LYS B O 1
ATOM 6976 N N . ILE B 1 238 ? -8.742 -9.68 -21.312 1 95.38 238 ILE B N 1
ATOM 6977 C CA . ILE B 1 238 ? -9.703 -10.266 -20.391 1 95.38 238 ILE B CA 1
ATOM 6978 C C . ILE B 1 238 ? -10.188 -9.211 -19.406 1 95.38 238 ILE B C 1
ATOM 6980 O O . ILE B 1 238 ? -11.352 -9.219 -18.984 1 95.38 238 ILE B O 1
ATOM 6984 N N . PHE B 1 239 ? -9.336 -8.273 -19.031 1 95.5 239 PHE B N 1
ATOM 6985 C CA . PHE B 1 239 ? -9.695 -7.168 -18.156 1 95.5 239 PHE B CA 1
ATOM 6986 C C . PHE B 1 239 ? -10.867 -6.379 -18.719 1 95.5 239 PHE B C 1
ATOM 6988 O O . PHE B 1 239 ? -11.797 -6.027 -18 1 95.5 239 PHE B O 1
ATOM 6995 N N . GLU B 1 240 ? -10.844 -6.16 -20.016 1 92.38 240 GLU B N 1
ATOM 6996 C CA . GLU B 1 240 ? -11.922 -5.426 -20.672 1 92.38 240 GLU B CA 1
ATOM 6997 C C . GLU B 1 240 ? -13.242 -6.188 -20.594 1 92.38 240 GLU B C 1
ATOM 6999 O O . GLU B 1 240 ? -14.289 -5.598 -20.344 1 92.38 240 GLU B O 1
ATOM 7004 N N . LEU B 1 241 ? -13.117 -7.422 -20.828 1 92.75 241 LEU B N 1
ATOM 7005 C CA . LEU B 1 241 ? -14.312 -8.258 -20.719 1 92.75 241 LEU B CA 1
ATOM 7006 C C . LEU B 1 241 ? -14.844 -8.258 -19.281 1 92.75 241 LEU B C 1
ATOM 7008 O O . LEU B 1 241 ? -16.062 -8.227 -19.078 1 92.75 241 LEU B O 1
ATOM 7012 N N . THR B 1 242 ? -13.945 -8.344 -18.391 1 96.31 242 THR B N 1
ATOM 7013 C CA . THR B 1 242 ? -14.32 -8.398 -16.984 1 96.31 242 THR B CA 1
ATOM 7014 C C . THR B 1 242 ? -14.977 -7.09 -16.547 1 96.31 242 THR B C 1
ATOM 7016 O O . THR B 1 242 ? -15.898 -7.094 -15.727 1 96.31 242 THR B O 1
ATOM 7019 N N . LYS B 1 243 ? -14.477 -6.004 -17.031 1 94.56 243 LYS B N 1
ATOM 7020 C CA . LYS B 1 243 ? -15.047 -4.695 -16.719 1 94.56 243 LYS B CA 1
ATOM 7021 C C . LYS B 1 243 ? -16.531 -4.652 -17.047 1 94.56 243 LYS B C 1
ATOM 7023 O O . LYS B 1 243 ? -17.344 -4.188 -16.234 1 94.56 243 LYS B O 1
ATOM 7028 N N . GLN B 1 244 ? -16.891 -5.164 -18.141 1 93 244 GLN B N 1
ATOM 7029 C CA . GLN B 1 244 ? -18.297 -5.211 -18.547 1 93 244 GLN B CA 1
ATOM 7030 C C . GLN B 1 244 ? -19.109 -6.137 -17.641 1 93 244 GLN B C 1
ATOM 7032 O O . GLN B 1 244 ? -20.234 -5.816 -17.266 1 93 244 GLN B O 1
ATOM 7037 N N . ALA B 1 245 ? -18.5 -7.227 -17.375 1 97.5 245 ALA B N 1
ATOM 7038 C CA . ALA B 1 245 ? -19.156 -8.188 -16.5 1 97.5 245 ALA B CA 1
ATOM 7039 C C . ALA B 1 245 ? -19.406 -7.594 -15.109 1 97.5 245 ALA B C 1
ATOM 7041 O O . ALA B 1 245 ? -20.469 -7.809 -14.516 1 97.5 245 ALA B O 1
ATOM 7042 N N . VAL B 1 246 ? -18.469 -6.836 -14.586 1 97.94 246 VAL B N 1
ATOM 7043 C CA . VAL B 1 246 ? -18.594 -6.203 -13.281 1 97.94 246 VAL B CA 1
ATOM 7044 C C . VAL B 1 246 ? -19.781 -5.23 -13.289 1 97.94 246 VAL B C 1
ATOM 7046 O O . VAL B 1 246 ? -20.547 -5.172 -12.328 1 97.94 246 VAL B O 1
ATOM 7049 N N . ASP B 1 247 ? -19.938 -4.508 -14.352 1 96.94 247 ASP B N 1
ATOM 7050 C CA . ASP B 1 247 ? -21.047 -3.559 -14.453 1 96.94 247 ASP B CA 1
ATOM 7051 C C . ASP B 1 247 ? -22.391 -4.266 -14.32 1 96.94 247 ASP B C 1
ATOM 7053 O O . ASP B 1 247 ? -23.266 -3.812 -13.586 1 96.94 247 ASP B O 1
ATOM 7057 N N . LYS B 1 248 ? -22.5 -5.348 -14.945 1 97.12 248 LYS B N 1
ATOM 7058 C CA . LYS B 1 248 ? -23.75 -6.105 -14.93 1 97.12 248 LYS B CA 1
ATOM 7059 C C . LYS B 1 248 ? -24.031 -6.668 -13.539 1 97.12 248 LYS B C 1
ATOM 7061 O O . LYS B 1 248 ? -25.141 -6.535 -13.023 1 97.12 248 LYS B O 1
ATOM 7066 N N . VAL B 1 249 ? -23.031 -7.273 -13.031 1 98.5 249 VAL B N 1
ATOM 7067 C CA . VAL B 1 249 ? -23.203 -7.902 -11.727 1 98.5 249 VAL B CA 1
ATOM 7068 C C . VAL B 1 249 ? -23.453 -6.836 -10.664 1 98.5 249 VAL B C 1
ATOM 7070 O O . VAL B 1 249 ? -24.266 -7.031 -9.766 1 98.5 249 VAL B O 1
ATOM 7073 N N . TYR B 1 250 ? -22.797 -5.73 -10.742 1 98.44 250 TYR B N 1
ATOM 7074 C CA . TYR B 1 250 ? -22.969 -4.629 -9.797 1 98.44 250 TYR B CA 1
ATOM 7075 C C . TYR B 1 250 ? -24.391 -4.086 -9.828 1 98.44 250 TYR B C 1
ATOM 7077 O O . TYR B 1 250 ? -24.969 -3.781 -8.789 1 98.44 250 TYR B O 1
ATOM 7085 N N . ASN B 1 251 ? -24.906 -3.941 -11 1 97.5 251 ASN B N 1
ATOM 7086 C CA . ASN B 1 251 ? -26.266 -3.422 -11.125 1 97.5 251 ASN B CA 1
ATOM 7087 C C . ASN B 1 251 ? -27.266 -4.305 -10.383 1 97.5 251 ASN B C 1
ATOM 7089 O O . ASN B 1 251 ? -28.156 -3.799 -9.688 1 97.5 251 ASN B O 1
ATOM 7093 N N . ARG B 1 252 ? -27.109 -5.566 -10.539 1 97.5 252 ARG B N 1
ATOM 7094 C CA . ARG B 1 252 ? -27.969 -6.488 -9.812 1 97.5 252 ARG B CA 1
ATOM 7095 C C . ARG B 1 252 ? -27.75 -6.379 -8.305 1 97.5 252 ARG B C 1
ATOM 7097 O O . ARG B 1 252 ? -28.703 -6.391 -7.527 1 97.5 252 ARG B O 1
ATOM 7104 N N . HIS B 1 253 ? -26.516 -6.273 -7.961 1 97.88 253 HIS B N 1
ATOM 7105 C CA . HIS B 1 253 ? -26.156 -6.133 -6.555 1 97.88 253 HIS B CA 1
ATOM 7106 C C . HIS B 1 253 ? -26.734 -4.848 -5.965 1 97.88 253 HIS B C 1
ATOM 7108 O O . HIS B 1 253 ? -27.25 -4.848 -4.848 1 97.88 253 HIS B O 1
ATOM 7114 N N . GLU B 1 254 ? -26.578 -3.773 -6.672 1 97.19 254 GLU B N 1
ATOM 7115 C CA . GLU B 1 254 ? -27.078 -2.475 -6.25 1 97.19 254 GLU B CA 1
ATOM 7116 C C . GLU B 1 254 ? -28.594 -2.523 -6.02 1 97.19 254 GLU B C 1
ATOM 7118 O O . GLU B 1 254 ? -29.094 -1.993 -5.023 1 97.19 254 GLU B O 1
ATOM 7123 N N . ASP B 1 255 ? -29.297 -3.195 -6.895 1 96.81 255 ASP B N 1
ATOM 7124 C CA . ASP B 1 255 ? -30.734 -3.336 -6.762 1 96.81 255 ASP B CA 1
ATOM 7125 C C . ASP B 1 255 ? -31.094 -4.121 -5.5 1 96.81 255 ASP B C 1
ATOM 7127 O O . ASP B 1 255 ? -32 -3.736 -4.766 1 96.81 255 ASP B O 1
ATOM 7131 N N . HIS B 1 256 ? -30.375 -5.109 -5.34 1 97.19 256 HIS B N 1
ATOM 7132 C CA . HIS B 1 256 ? -30.609 -5.922 -4.152 1 97.19 256 HIS B CA 1
ATOM 7133 C C . HIS B 1 256 ? -30.359 -5.121 -2.879 1 97.19 256 HIS B C 1
ATOM 7135 O O . HIS B 1 256 ? -31.141 -5.191 -1.933 1 97.19 256 HIS B O 1
ATOM 7141 N N . VAL B 1 257 ? -29.312 -4.383 -2.824 1 97.31 257 VAL B N 1
ATOM 7142 C CA . VAL B 1 257 ? -28.938 -3.568 -1.67 1 97.31 257 VAL B CA 1
ATOM 7143 C C . VAL B 1 257 ? -30.031 -2.525 -1.406 1 97.31 257 VAL B C 1
ATOM 7145 O O . VAL B 1 257 ? -30.422 -2.311 -0.259 1 97.31 257 VAL B O 1
ATOM 7148 N N . MET B 1 258 ? -30.516 -1.962 -2.438 1 95.75 258 MET B N 1
ATOM 7149 C CA . MET B 1 258 ? -31.562 -0.954 -2.299 1 95.75 258 MET B CA 1
ATOM 7150 C C . MET B 1 258 ? -32.844 -1.563 -1.714 1 95.75 258 MET B C 1
ATOM 7152 O O . MET B 1 258 ? -33.5 -0.947 -0.875 1 95.75 258 MET B O 1
ATOM 7156 N N . ASP B 1 259 ? -33.094 -2.746 -2.164 1 95.62 259 ASP B N 1
ATOM 7157 C CA . ASP B 1 259 ? -34.25 -3.455 -1.625 1 95.62 259 ASP B CA 1
ATOM 7158 C C . ASP B 1 259 ? -34.094 -3.686 -0.123 1 95.62 259 ASP B C 1
ATOM 7160 O O . ASP B 1 259 ? -35.062 -3.475 0.639 1 95.62 259 ASP B O 1
ATOM 7164 N N . VAL B 1 260 ? -32.938 -4.066 0.247 1 96.81 260 VAL B N 1
ATOM 7165 C CA . VAL B 1 260 ? -32.688 -4.352 1.653 1 96.81 260 VAL B CA 1
ATOM 7166 C C . VAL B 1 260 ? -32.781 -3.062 2.469 1 96.81 260 VAL B C 1
ATOM 7168 O O . VAL B 1 260 ? -33.375 -3.057 3.557 1 96.81 260 VAL B O 1
ATOM 7171 N N . ILE B 1 261 ? -32.281 -1.989 1.974 1 96.12 261 ILE B N 1
ATOM 7172 C CA . ILE B 1 261 ? -32.312 -0.708 2.672 1 96.12 261 ILE B CA 1
ATOM 7173 C C . ILE B 1 261 ? -33.75 -0.238 2.824 1 96.12 261 ILE B C 1
ATOM 7175 O O . ILE B 1 261 ? -34.188 0.101 3.926 1 96.12 261 ILE B O 1
ATOM 7179 N N . GLU B 1 262 ? -34.5 -0.312 1.79 1 93.62 262 GLU B N 1
ATOM 7180 C CA . GLU B 1 262 ? -35.875 0.167 1.802 1 93.62 262 GLU B CA 1
ATOM 7181 C C . GLU B 1 262 ? -36.75 -0.648 2.764 1 93.62 262 GLU B C 1
ATOM 7183 O O . GLU B 1 262 ? -37.625 -0.102 3.436 1 93.62 262 GLU B O 1
ATOM 7188 N N . ASN B 1 263 ? -36.438 -1.87 2.812 1 94 263 ASN B N 1
ATOM 7189 C CA . ASN B 1 263 ? -37.219 -2.762 3.664 1 94 263 ASN B CA 1
ATOM 7190 C C . ASN B 1 263 ? -36.938 -2.508 5.145 1 94 263 ASN B C 1
ATOM 7192 O O . ASN B 1 263 ? -37.688 -2.955 6.008 1 94 263 ASN B O 1
ATOM 7196 N N . ASN B 1 264 ? -35.906 -1.764 5.438 1 93.69 264 ASN B N 1
ATOM 7197 C CA . ASN B 1 264 ? -35.562 -1.47 6.828 1 93.69 264 ASN B CA 1
ATOM 7198 C C . ASN B 1 264 ? -36.188 -0.151 7.281 1 93.69 264 ASN B C 1
ATOM 7200 O O . ASN B 1 264 ? -36 0.271 8.422 1 93.69 264 ASN B O 1
ATOM 7204 N N . TYR B 1 265 ? -36.844 0.431 6.344 1 92.88 265 TYR B N 1
ATOM 7205 C CA . TYR B 1 265 ? -37.562 1.669 6.664 1 92.88 265 TYR B CA 1
ATOM 7206 C C . TYR B 1 265 ? -39.062 1.493 6.527 1 92.88 265 TYR B C 1
ATOM 7208 O O . TYR B 1 265 ? -39.531 0.667 5.738 1 92.88 265 TYR B O 1
ATOM 7216 N N . GLN B 1 266 ? -39.75 2.273 7.363 1 88.56 266 GLN B N 1
ATOM 7217 C CA . GLN B 1 266 ? -41.219 2.293 7.219 1 88.56 266 GLN B CA 1
ATOM 7218 C C . GLN B 1 266 ? -41.625 3.076 5.977 1 88.56 266 GLN B C 1
ATOM 7220 O O . GLN B 1 266 ? -40.906 3.955 5.516 1 88.56 266 GLN B O 1
ATOM 7225 N N . ALA B 1 267 ? -42.812 2.615 5.496 1 84.38 267 ALA B N 1
ATOM 7226 C CA . ALA B 1 267 ? -43.344 3.279 4.297 1 84.38 267 ALA B CA 1
ATOM 7227 C C . ALA B 1 267 ? -43.469 4.785 4.52 1 84.38 267 ALA B C 1
ATOM 7229 O O . ALA B 1 267 ? -44.031 5.223 5.527 1 84.38 267 ALA B O 1
ATOM 7230 N N . GLY B 1 268 ? -42.812 5.621 3.666 1 81.56 268 GLY B N 1
ATOM 7231 C CA . GLY B 1 268 ? -42.906 7.07 3.729 1 81.56 268 GLY B CA 1
ATOM 7232 C C . GLY B 1 268 ? -41.781 7.707 4.523 1 81.56 268 GLY B C 1
ATOM 7233 O O . GLY B 1 268 ? -41.625 8.93 4.492 1 81.56 268 GLY B O 1
ATOM 7234 N N . GLU B 1 269 ? -41.062 6.891 5.262 1 89.62 269 GLU B N 1
ATOM 7235 C CA . GLU B 1 269 ? -39.938 7.43 6.031 1 89.62 269 GLU B CA 1
ATOM 7236 C C . GLU B 1 269 ? -38.75 7.719 5.133 1 89.62 269 GLU B C 1
ATOM 7238 O O . GLU B 1 269 ? -38.469 6.957 4.211 1 89.62 269 GLU B O 1
ATOM 7243 N N . GLY B 1 270 ? -38.156 8.852 5.371 1 94.31 270 GLY B N 1
ATOM 7244 C CA . GLY B 1 270 ? -36.969 9.203 4.617 1 94.31 270 GLY B CA 1
ATOM 7245 C C . GLY B 1 270 ? -35.719 8.477 5.105 1 94.31 270 GLY B C 1
ATOM 7246 O O . GLY B 1 270 ? -35.594 8.195 6.301 1 94.31 270 GLY B O 1
ATOM 7247 N N . LEU B 1 271 ? -34.844 8.266 4.223 1 96.25 271 LEU B N 1
ATOM 7248 C CA . LEU B 1 271 ? -33.594 7.566 4.531 1 96.25 271 LEU B CA 1
ATOM 7249 C C . LEU B 1 271 ? -32.656 8.453 5.352 1 96.25 271 LEU B C 1
ATOM 7251 O O . LEU B 1 271 ? -32.656 9.68 5.191 1 96.25 271 LEU B O 1
ATOM 7255 N N . HIS B 1 272 ? -31.922 7.855 6.246 1 97.06 272 HIS B N 1
ATOM 7256 C CA . HIS B 1 272 ? -30.797 8.5 6.926 1 97.06 272 HIS B CA 1
ATOM 7257 C C . HIS B 1 272 ? -29.469 8.07 6.328 1 97.06 272 HIS B C 1
ATOM 7259 O O . HIS B 1 272 ? -29.078 6.906 6.434 1 97.06 272 HIS B O 1
ATOM 7265 N N . LEU B 1 273 ? -28.781 9.047 5.758 1 97.69 273 LEU B N 1
ATOM 7266 C CA . LEU B 1 273 ? -27.594 8.727 4.973 1 97.69 273 LEU B CA 1
ATOM 7267 C C . LEU B 1 273 ? -26.359 9.352 5.594 1 97.69 273 LEU B C 1
ATOM 7269 O O . LEU B 1 273 ? -26.453 10.242 6.441 1 97.69 273 LEU B O 1
ATOM 7273 N N . ALA B 1 274 ? -25.234 8.805 5.316 1 97.75 274 ALA B N 1
ATOM 7274 C CA . ALA B 1 274 ? -23.906 9.352 5.633 1 97.75 274 ALA B CA 1
ATOM 7275 C C . ALA B 1 274 ? -23.047 9.445 4.383 1 97.75 274 ALA B C 1
ATOM 7277 O O . ALA B 1 274 ? -23.141 8.602 3.488 1 97.75 274 ALA B O 1
ATOM 7278 N N . ALA B 1 275 ? -22.203 10.445 4.277 1 97 275 ALA B N 1
ATOM 7279 C CA . ALA B 1 275 ? -21.312 10.625 3.133 1 97 275 ALA B CA 1
ATOM 7280 C C . ALA B 1 275 ? -19.922 11.055 3.582 1 97 275 ALA B C 1
ATOM 7282 O O . ALA B 1 275 ? -19.781 11.781 4.566 1 97 275 ALA B O 1
ATOM 7283 N N . ASP B 1 276 ? -18.953 10.539 2.908 1 95.12 276 ASP B N 1
ATOM 7284 C CA . ASP B 1 276 ? -17.562 10.891 3.186 1 95.12 276 ASP B CA 1
ATOM 7285 C C . ASP B 1 276 ? -16.719 10.867 1.91 1 95.12 276 ASP B C 1
ATOM 7287 O O . ASP B 1 276 ? -16.906 10 1.056 1 95.12 276 ASP B O 1
ATOM 7291 N N . GLY B 1 277 ? -15.875 11.898 1.828 1 92.31 277 GLY B N 1
ATOM 7292 C CA . GLY B 1 277 ? -14.953 11.961 0.707 1 92.31 277 GLY B CA 1
ATOM 7293 C C . GLY B 1 277 ? -13.547 11.523 1.067 1 92.31 277 GLY B C 1
ATOM 7294 O O . GLY B 1 277 ? -13.102 11.711 2.201 1 92.31 277 GLY B O 1
ATOM 7295 N N . ALA B 1 278 ? -12.922 10.836 0.152 1 90.62 278 ALA B N 1
ATOM 7296 C CA . ALA B 1 278 ? -11.531 10.438 0.306 1 90.62 278 ALA B CA 1
ATOM 7297 C C . ALA B 1 278 ? -10.664 11.016 -0.812 1 90.62 278 ALA B C 1
ATOM 7299 O O . ALA B 1 278 ? -11 10.883 -1.992 1 90.62 278 ALA B O 1
ATOM 7300 N N . TYR B 1 279 ? -9.547 11.648 -0.354 1 86.38 279 TYR B N 1
ATOM 7301 C CA . TYR B 1 279 ? -8.609 12.297 -1.269 1 86.38 279 TYR B CA 1
ATOM 7302 C C . TYR B 1 279 ? -7.168 11.953 -0.905 1 86.38 279 TYR B C 1
ATOM 7304 O O . TYR B 1 279 ? -6.805 11.953 0.273 1 86.38 279 TYR B O 1
ATOM 7312 N N . ASP B 1 280 ? -6.461 11.602 -1.874 1 76.19 280 ASP B N 1
ATOM 7313 C CA . ASP B 1 280 ? -5.074 11.242 -1.594 1 76.19 280 ASP B CA 1
ATOM 7314 C C . ASP B 1 280 ? -4.16 12.461 -1.692 1 76.19 280 ASP B C 1
ATOM 7316 O O . ASP B 1 280 ? -4.52 13.461 -2.312 1 76.19 280 ASP B O 1
ATOM 7320 N N . SER B 1 281 ? -3.092 12.234 -1.003 1 70 281 SER B N 1
ATOM 7321 C CA . SER B 1 281 ? -2.055 13.258 -1.082 1 70 281 SER B CA 1
ATOM 7322 C C . SER B 1 281 ? -1.275 13.156 -2.389 1 70 281 SER B C 1
ATOM 7324 O O . SER B 1 281 ? -1.453 12.203 -3.152 1 70 281 SER B O 1
ATOM 7326 N N . ARG B 1 282 ? -0.449 14.062 -2.66 1 61.72 282 ARG B N 1
ATOM 7327 C CA . ARG B 1 282 ? 0.257 14.227 -3.926 1 61.72 282 ARG B CA 1
ATOM 7328 C C . ARG B 1 282 ? 1.2 13.055 -4.184 1 61.72 282 ARG B C 1
ATOM 7330 O O . ARG B 1 282 ? 1.513 12.75 -5.336 1 61.72 282 ARG B O 1
ATOM 7337 N N . GLY B 1 283 ? 1.607 12.438 -3.154 1 63.03 283 GLY B N 1
ATOM 7338 C CA . GLY B 1 283 ? 2.463 11.281 -3.377 1 63.03 283 GLY B CA 1
ATOM 7339 C C . GLY B 1 283 ? 1.704 10.062 -3.871 1 63.03 283 GLY B C 1
ATOM 7340 O O . GLY B 1 283 ? 2.311 9.07 -4.281 1 63.03 283 GLY B O 1
ATOM 7341 N N . TYR B 1 284 ? 0.427 10.305 -3.982 1 75.44 284 TYR B N 1
ATOM 7342 C CA . TYR B 1 284 ? -0.457 9.227 -4.41 1 75.44 284 TYR B CA 1
ATOM 7343 C C . TYR B 1 284 ? -1.447 9.719 -5.461 1 75.44 284 TYR B C 1
ATOM 7345 O O . TYR B 1 284 ? -1.146 10.633 -6.223 1 75.44 284 TYR B O 1
ATOM 7353 N N . SER B 1 285 ? -2.537 9.055 -5.699 1 76.5 285 SER B N 1
ATOM 7354 C CA . SER B 1 285 ? -3.529 9.406 -6.711 1 76.5 285 SER B CA 1
ATOM 7355 C C . SER B 1 285 ? -4.277 10.68 -6.336 1 76.5 285 SER B C 1
ATOM 7357 O O . SER B 1 285 ? -5.504 10.664 -6.191 1 76.5 285 SER B O 1
ATOM 7359 N N . ALA B 1 286 ? -3.543 11.828 -6.273 1 75.56 286 ALA B N 1
ATOM 7360 C CA . ALA B 1 286 ? -4.055 13.086 -5.727 1 75.56 286 ALA B CA 1
ATOM 7361 C C . ALA B 1 286 ? -5.09 13.711 -6.66 1 75.56 286 ALA B C 1
ATOM 7363 O O . ALA B 1 286 ? -5.84 14.602 -6.254 1 75.56 286 ALA B O 1
ATOM 7364 N N . LEU B 1 287 ? -5.129 13.211 -7.871 1 80.69 287 LEU B N 1
ATOM 7365 C CA . LEU B 1 287 ? -6.023 13.828 -8.844 1 80.69 287 LEU B CA 1
ATOM 7366 C C . LEU B 1 287 ? -7.414 13.211 -8.773 1 80.69 287 LEU B C 1
ATOM 7368 O O . LEU B 1 287 ? -8.367 13.734 -9.344 1 80.69 287 LEU B O 1
ATOM 7372 N N . ILE B 1 288 ? -7.461 12.141 -8.07 1 88.5 288 ILE B N 1
ATOM 7373 C CA . ILE B 1 288 ? -8.719 11.406 -8.047 1 88.5 288 ILE B CA 1
ATOM 7374 C C . ILE B 1 288 ? -9.344 11.492 -6.66 1 88.5 288 ILE B C 1
ATOM 7376 O O . ILE B 1 288 ? -8.648 11.359 -5.648 1 88.5 288 ILE B O 1
ATOM 7380 N N . GLY B 1 289 ? -10.547 11.875 -6.613 1 91.25 289 GLY B N 1
ATOM 7381 C CA . GLY B 1 289 ? -11.328 11.844 -5.391 1 91.25 289 GLY B CA 1
ATOM 7382 C C . GLY B 1 289 ? -12.516 10.906 -5.465 1 91.25 289 GLY B C 1
ATOM 7383 O O . GLY B 1 289 ? -12.992 10.578 -6.559 1 91.25 289 GLY B O 1
ATOM 7384 N N . LYS B 1 290 ? -12.93 10.359 -4.352 1 94.5 290 LYS B N 1
ATOM 7385 C CA . LYS B 1 290 ? -14.102 9.492 -4.238 1 94.5 290 LYS B CA 1
ATOM 7386 C C . LYS B 1 290 ? -15.023 9.961 -3.121 1 94.5 290 LYS B C 1
ATOM 7388 O O . LYS B 1 290 ? -14.562 10.406 -2.068 1 94.5 290 LYS B O 1
ATOM 7393 N N . VAL B 1 291 ? -16.266 9.891 -3.355 1 96.56 291 VAL B N 1
ATOM 7394 C CA . VAL B 1 291 ? -17.266 10.203 -2.34 1 96.56 291 VAL B CA 1
ATOM 7395 C C . VAL B 1 291 ? -18.219 9.023 -2.178 1 96.56 291 VAL B C 1
ATOM 7397 O O . VAL B 1 291 ? -18.812 8.562 -3.154 1 96.56 291 VAL B O 1
ATOM 7400 N N . VAL B 1 292 ? -18.328 8.57 -0.957 1 97.81 292 VAL B N 1
ATOM 7401 C CA . VAL B 1 292 ? -19.125 7.383 -0.653 1 97.81 292 VAL B CA 1
ATOM 7402 C C . VAL B 1 292 ? -20.406 7.797 0.044 1 97.81 292 VAL B C 1
ATOM 7404 O O . VAL B 1 292 ? -20.406 8.695 0.884 1 97.81 292 VAL B O 1
ATOM 7407 N N . LEU B 1 293 ? -21.469 7.215 -0.333 1 98.06 293 LEU B N 1
ATOM 7408 C CA . LEU B 1 293 ? -22.781 7.391 0.291 1 98.06 293 LEU B CA 1
ATOM 7409 C C . LEU B 1 293 ? -23.266 6.09 0.926 1 98.06 293 LEU B C 1
ATOM 7411 O O . LEU B 1 293 ? -23.266 5.043 0.278 1 98.06 293 LEU B O 1
ATOM 7415 N N . SER B 1 294 ? -23.641 6.152 2.172 1 98.06 294 SER B N 1
ATOM 7416 C CA . SER B 1 294 ? -24.078 4.953 2.877 1 98.06 294 SER B CA 1
ATOM 7417 C C . SER B 1 294 ? -25.359 5.211 3.664 1 98.06 294 SER B C 1
ATOM 7419 O O . SER B 1 294 ? -25.719 6.363 3.908 1 98.06 294 SER B O 1
ATOM 7421 N N . ASP B 1 295 ? -26 4.133 3.945 1 97.62 295 ASP B N 1
ATOM 7422 C CA . ASP B 1 295 ? -27.141 4.16 4.859 1 97.62 295 ASP B CA 1
ATOM 7423 C C . ASP B 1 295 ? -26.672 3.982 6.309 1 97.62 295 ASP B C 1
ATOM 7425 O O . ASP B 1 295 ? -25.875 3.102 6.605 1 97.62 295 ASP B O 1
ATOM 7429 N N . THR B 1 296 ? -27.203 4.816 7.176 1 95.19 296 THR B N 1
ATOM 7430 C CA . THR B 1 296 ? -26.719 4.789 8.547 1 95.19 296 THR B CA 1
ATOM 7431 C C . THR B 1 296 ? -27.375 3.658 9.336 1 95.19 296 THR B C 1
ATOM 7433 O O . THR B 1 296 ? -26.828 3.186 10.328 1 95.19 296 THR B O 1
ATOM 7436 N N . VAL B 1 297 ? -28.484 3.195 8.906 1 93.38 297 VAL B N 1
ATOM 7437 C CA . VAL B 1 297 ? -29.219 2.174 9.641 1 93.38 297 VAL B CA 1
ATOM 7438 C C . VAL B 1 297 ? -28.656 0.793 9.312 1 93.38 297 VAL B C 1
ATOM 7440 O O . VAL B 1 297 ? -28.281 0.04 10.219 1 93.38 297 VAL B O 1
ATOM 7443 N N . THR B 1 298 ? -28.594 0.518 8.078 1 96.12 298 THR B N 1
ATOM 7444 C CA . THR B 1 298 ? -28.141 -0.802 7.652 1 96.12 298 THR B CA 1
ATOM 7445 C C . THR B 1 298 ? -26.625 -0.83 7.508 1 96.12 298 THR B C 1
ATOM 7447 O O . THR B 1 298 ? -26.016 -1.903 7.445 1 96.12 298 THR B O 1
ATOM 7450 N N . LYS B 1 299 ? -25.969 0.328 7.352 1 96.75 299 LYS B N 1
ATOM 7451 C CA . LYS B 1 299 ? -24.531 0.499 7.113 1 96.75 299 LYS B CA 1
ATOM 7452 C C . LYS B 1 299 ? -24.141 -0.053 5.746 1 96.75 299 LYS B C 1
ATOM 7454 O O . LYS B 1 299 ? -22.984 -0.424 5.535 1 96.75 299 LYS B O 1
ATOM 7459 N N . LEU B 1 300 ? -25.109 -0.205 4.895 1 98.25 300 LEU B N 1
ATOM 7460 C CA . LEU B 1 300 ? -24.828 -0.604 3.52 1 98.25 300 LEU B CA 1
ATOM 7461 C C . LEU B 1 300 ? -24.422 0.601 2.676 1 98.25 300 LEU B C 1
ATOM 7463 O O . LEU B 1 300 ? -24.938 1.704 2.875 1 98.25 300 LEU B O 1
ATOM 7467 N N . ILE B 1 301 ? -23.5 0.391 1.776 1 98.5 301 ILE B N 1
ATOM 7468 C CA . ILE B 1 301 ? -23.078 1.424 0.837 1 98.5 301 ILE B CA 1
ATOM 7469 C C . ILE B 1 301 ? -24.047 1.481 -0.339 1 98.5 301 ILE B C 1
ATOM 7471 O O . ILE B 1 301 ? -24.312 0.464 -0.981 1 98.5 301 ILE B O 1
ATOM 7475 N N . LEU B 1 302 ? -24.531 2.66 -0.593 1 97.88 302 LEU B N 1
ATOM 7476 C CA . LEU B 1 302 ? -25.438 2.824 -1.723 1 97.88 302 LEU B CA 1
ATOM 7477 C C . LEU B 1 302 ? -24.672 2.996 -3.023 1 97.88 302 LEU B C 1
ATOM 7479 O O . LEU B 1 302 ? -24.922 2.295 -4.004 1 97.88 302 LEU B O 1
ATOM 7483 N N . ARG B 1 303 ? -23.781 3.91 -2.908 1 96.81 303 ARG B N 1
ATOM 7484 C CA . ARG B 1 303 ? -23.062 4.238 -4.133 1 96.81 303 ARG B CA 1
ATOM 7485 C C . ARG B 1 303 ? -21.812 5.059 -3.83 1 96.81 303 ARG B C 1
ATOM 7487 O O . ARG B 1 303 ? -21.734 5.723 -2.795 1 96.81 303 ARG B O 1
ATOM 7494 N N . THR B 1 304 ? -20.844 4.93 -4.668 1 97.12 304 THR B N 1
ATOM 7495 C CA . THR B 1 304 ? -19.625 5.73 -4.605 1 97.12 304 THR B CA 1
ATOM 7496 C C . THR B 1 304 ? -19.406 6.496 -5.906 1 97.12 304 THR B C 1
ATOM 7498 O O . THR B 1 304 ? -19.5 5.922 -6.992 1 97.12 304 THR B O 1
ATOM 7501 N N . GLU B 1 305 ? -19.109 7.754 -5.742 1 96.19 305 GLU B N 1
ATOM 7502 C CA . GLU B 1 305 ? -18.797 8.594 -6.898 1 96.19 305 GLU B CA 1
ATOM 7503 C C . GLU B 1 305 ? -17.312 8.867 -7.004 1 96.19 305 GLU B C 1
ATOM 7505 O O . GLU B 1 305 ? -16.641 9.078 -5.992 1 96.19 305 GLU B O 1
ATOM 7510 N N . VAL B 1 306 ? -16.859 8.75 -8.266 1 95.19 306 VAL B N 1
ATOM 7511 C CA . VAL B 1 306 ? -15.461 9.055 -8.555 1 95.19 306 VAL B CA 1
ATOM 7512 C C . VAL B 1 306 ? -15.367 10.359 -9.336 1 95.19 306 VAL B C 1
ATOM 7514 O O . VAL B 1 306 ? -16.141 10.594 -10.266 1 95.19 306 VAL B O 1
ATOM 7517 N N . LEU B 1 307 ? -14.344 11.211 -8.844 1 92.81 307 LEU B N 1
ATOM 7518 C CA . LEU B 1 307 ? -14.188 12.5 -9.508 1 92.81 307 LEU B CA 1
ATOM 7519 C C . LEU B 1 307 ? -12.711 12.805 -9.766 1 92.81 307 LEU B C 1
ATOM 7521 O O . LEU B 1 307 ? -11.844 12.352 -9.023 1 92.81 307 LEU B O 1
ATOM 7525 N N . HIS B 1 308 ? -12.562 13.484 -10.812 1 89.06 308 HIS B N 1
ATOM 7526 C CA . HIS B 1 308 ? -11.25 14.039 -11.102 1 89.06 308 HIS B CA 1
ATOM 7527 C C . HIS B 1 308 ? -11.148 15.492 -10.648 1 89.06 308 HIS B C 1
ATOM 7529 O O . HIS B 1 308 ? -12.109 16.25 -10.773 1 89.06 308 HIS B O 1
ATOM 7535 N N . ARG B 1 309 ? -10.055 15.852 -10.188 1 83.94 309 ARG B N 1
ATOM 7536 C CA . ARG B 1 309 ? -9.836 17.172 -9.625 1 83.94 309 ARG B CA 1
ATOM 7537 C C . ARG B 1 309 ? -10.164 18.266 -10.648 1 83.94 309 ARG B C 1
ATOM 7539 O O . ARG B 1 309 ? -10.609 19.344 -10.281 1 83.94 309 ARG B O 1
ATOM 7546 N N . SER B 1 310 ? -9.984 18.016 -11.891 1 79.25 310 SER B N 1
ATOM 7547 C CA . SER B 1 310 ? -10.234 18.984 -12.953 1 79.25 310 SER B CA 1
ATOM 7548 C C . SER B 1 310 ? -11.727 19.25 -13.117 1 79.25 310 SER B C 1
ATOM 7550 O O . SER B 1 310 ? -12.125 20.266 -13.711 1 79.25 310 SER B O 1
ATOM 7552 N N . GLU B 1 311 ? -12.477 18.453 -12.602 1 83.38 311 GLU B N 1
ATOM 7553 C CA . GLU B 1 311 ? -13.922 18.594 -12.75 1 83.38 311 GLU B CA 1
ATOM 7554 C C . GLU B 1 311 ? -14.469 19.672 -11.82 1 83.38 311 GLU B C 1
ATOM 7556 O O . GLU B 1 311 ? -15.586 20.141 -12.008 1 83.38 311 GLU B O 1
ATOM 7561 N N . THR B 1 312 ? -13.766 19.953 -10.797 1 77.12 312 THR B N 1
ATOM 7562 C CA . THR B 1 312 ? -14.281 20.875 -9.789 1 77.12 312 THR B CA 1
ATOM 7563 C C . THR B 1 312 ? -13.453 22.156 -9.742 1 77.12 312 THR B C 1
ATOM 7565 O O . THR B 1 312 ? -13.672 23.016 -8.891 1 77.12 312 THR B O 1
ATOM 7568 N N . GLY B 1 313 ? -12.438 22.328 -10.43 1 60.81 313 GLY B N 1
ATOM 7569 C CA . GLY B 1 313 ? -11.586 23.516 -10.398 1 60.81 313 GLY B CA 1
ATOM 7570 C C . GLY B 1 313 ? -12.289 24.766 -10.883 1 60.81 313 GLY B C 1
ATOM 7571 O O . GLY B 1 313 ? -13.258 24.688 -11.641 1 60.81 313 GLY B O 1
ATOM 7572 N N . THR B 1 314 ? -12.383 25.797 -9.93 1 50.38 314 THR B N 1
ATOM 7573 C CA . THR B 1 314 ? -12.867 27.109 -10.312 1 50.38 314 THR B CA 1
ATOM 7574 C C . THR B 1 314 ? -11.852 27.828 -11.195 1 50.38 314 THR B C 1
ATOM 7576 O O . THR B 1 314 ? -10.648 27.797 -10.914 1 50.38 314 THR B O 1
ATOM 7579 N N . GLN B 1 315 ? -12.281 28.062 -12.367 1 41.94 315 GLN B N 1
ATOM 7580 C CA . GLN B 1 315 ? -11.531 28.969 -13.234 1 41.94 315 GLN B CA 1
ATOM 7581 C C . GLN B 1 315 ? -11.273 30.312 -12.531 1 41.94 315 GLN B C 1
ATOM 7583 O O . GLN B 1 315 ? -12.211 30.969 -12.078 1 41.94 315 GLN B O 1
ATOM 7588 N N . ILE B 1 316 ? -10.438 30.406 -11.648 1 40.16 316 ILE B N 1
ATOM 7589 C CA . ILE B 1 316 ? -10.234 31.781 -11.195 1 40.16 316 ILE B CA 1
ATOM 7590 C C . ILE B 1 316 ? -9.898 32.688 -12.383 1 40.16 316 ILE B C 1
ATOM 7592 O O . ILE B 1 316 ? -8.875 32.5 -13.039 1 40.16 316 ILE B O 1
ATOM 7596 N N . LEU B 1 317 ? -10.938 33.062 -13.133 1 36.72 317 LEU B N 1
ATOM 7597 C CA . LEU B 1 317 ? -10.805 34.188 -14.07 1 36.72 317 LEU B CA 1
ATOM 7598 C C . LEU B 1 317 ? -10.148 35.375 -13.406 1 36.72 317 LEU B C 1
ATOM 7600 O O . LEU B 1 317 ? -10.75 36 -12.531 1 36.72 317 LEU B O 1
ATOM 7604 N N . SER B 1 318 ? -8.938 35.312 -12.844 1 34.94 318 SER B N 1
ATOM 7605 C CA . SER B 1 318 ? -8.477 36.656 -12.492 1 34.94 318 SER B CA 1
ATOM 7606 C C . SER B 1 318 ? -8.602 37.625 -13.68 1 34.94 318 SER B C 1
ATOM 7608 O O . SER B 1 318 ? -8.25 37.25 -14.805 1 34.94 318 SER B O 1
ATOM 7610 N N . SER B 1 319 ? -9.547 38.531 -13.773 1 33.31 319 SER B N 1
ATOM 7611 C CA . SER B 1 319 ? -9.633 39.688 -14.664 1 33.31 319 SER B CA 1
ATOM 7612 C C . SER B 1 319 ? -8.258 40.25 -14.953 1 33.31 319 SER B C 1
ATOM 7614 O O . SER B 1 319 ? -8.117 41.156 -15.773 1 33.31 319 SER B O 1
ATOM 7616 N N . SER B 1 320 ? -7.355 40.594 -13.867 1 32.62 320 SER B N 1
ATOM 7617 C CA . SER B 1 320 ? -6.234 41.5 -14.164 1 32.62 320 SER B CA 1
ATOM 7618 C C . SER B 1 320 ? -5.297 40.875 -15.195 1 32.62 320 SER B C 1
ATOM 7620 O O . SER B 1 320 ? -5.188 39.625 -15.281 1 32.62 320 SER B O 1
ATOM 7622 N N . HIS B 1 321 ? -4.781 41.594 -16.297 1 35.28 321 HIS B N 1
ATOM 7623 C CA . HIS B 1 321 ? -3.939 41.469 -17.484 1 35.28 321 HIS B CA 1
ATOM 7624 C C . HIS B 1 321 ? -2.762 40.531 -17.234 1 35.28 321 HIS B C 1
ATOM 7626 O O . HIS B 1 321 ? -2.014 40.219 -18.172 1 35.28 321 HIS B O 1
ATOM 7632 N N . ARG B 1 322 ? -2.076 40.562 -16.094 1 35.09 322 ARG B N 1
ATOM 7633 C CA . ARG B 1 322 ? -0.715 40.062 -15.891 1 35.09 322 ARG B CA 1
ATOM 7634 C C . ARG B 1 322 ? -0.705 38.562 -15.586 1 35.09 322 ARG B C 1
ATOM 7636 O O . ARG B 1 322 ? 0.346 38 -15.289 1 35.09 322 ARG B O 1
ATOM 7643 N N . LEU B 1 323 ? -1.781 38.062 -14.922 1 36.91 323 LEU B N 1
ATOM 7644 C CA . LEU B 1 323 ? -1.668 36.656 -14.617 1 36.91 323 LEU B CA 1
ATOM 7645 C C . LEU B 1 323 ? -1.949 35.812 -15.852 1 36.91 323 LEU B C 1
ATOM 7647 O O . LEU B 1 323 ? -2.891 36.094 -16.609 1 36.91 323 LEU B O 1
ATOM 7651 N N . PRO B 1 324 ? -1.073 35.219 -16.422 1 35.97 324 PRO B N 1
ATOM 7652 C CA . PRO B 1 324 ? -1.5 34.406 -17.562 1 35.97 324 PRO B CA 1
ATOM 7653 C C . PRO B 1 324 ? -2.859 33.75 -17.328 1 35.97 324 PRO B C 1
ATOM 7655 O O . PRO B 1 324 ? -3.271 33.531 -16.188 1 35.97 324 PRO B O 1
ATOM 7658 N N . GLN B 1 325 ? -3.867 33.688 -18.344 1 35.22 325 GLN B N 1
ATOM 7659 C CA . GLN B 1 325 ? -5.285 33.344 -18.391 1 35.22 325 GLN B CA 1
ATOM 7660 C C . GLN B 1 325 ? -5.648 32.344 -17.312 1 35.22 325 GLN B C 1
ATOM 7662 O O . GLN B 1 325 ? -6.551 32.594 -16.5 1 35.22 325 GLN B O 1
ATOM 7667 N N . GLN B 1 326 ? -5.98 30.984 -17.75 1 36.12 326 GLN B N 1
ATOM 7668 C CA . GLN B 1 326 ? -6.754 29.891 -17.172 1 36.12 326 GLN B CA 1
ATOM 7669 C C . GLN B 1 326 ? -6.027 29.25 -15.992 1 36.12 326 GLN B C 1
ATOM 7671 O O . GLN B 1 326 ? -5.191 28.375 -16.172 1 36.12 326 GLN B O 1
ATOM 7676 N N . SER B 1 327 ? -5.543 30.047 -15.117 1 39.38 327 SER B N 1
ATOM 7677 C CA . SER B 1 327 ? -4.949 29.328 -13.992 1 39.38 327 SER B CA 1
ATOM 7678 C C . SER B 1 327 ? -6 28.531 -13.234 1 39.38 327 SER B C 1
ATOM 7680 O O . SER B 1 327 ? -7.043 29.062 -12.852 1 39.38 327 SER B O 1
ATOM 7682 N N . PHE B 1 328 ? -6.285 27.375 -13.641 1 39.84 328 PHE B N 1
ATOM 7683 C CA . PHE B 1 328 ? -7.102 26.391 -12.938 1 39.84 328 PHE B CA 1
ATOM 7684 C C . PHE B 1 328 ? -6.594 26.188 -11.516 1 39.84 328 PHE B C 1
ATOM 7686 O O . PHE B 1 328 ? -5.43 25.844 -11.305 1 39.84 328 PHE B O 1
ATOM 7693 N N . ILE B 1 329 ? -6.895 27.062 -10.703 1 44.81 329 ILE B N 1
ATOM 7694 C CA . ILE B 1 329 ? -6.629 26.594 -9.352 1 44.81 329 ILE B CA 1
ATOM 7695 C C . ILE B 1 329 ? -7.309 25.25 -9.133 1 44.81 329 ILE B C 1
ATOM 7697 O O . ILE B 1 329 ? -8.539 25.141 -9.195 1 44.81 329 ILE B O 1
ATOM 7701 N N . GLY B 1 330 ? -6.77 24.203 -9.539 1 49.16 330 GLY B N 1
ATOM 7702 C CA . GLY B 1 330 ? -7.258 22.859 -9.328 1 49.16 330 GLY B CA 1
ATOM 7703 C C . GLY B 1 330 ? -8.125 22.719 -8.094 1 49.16 330 GLY B C 1
ATOM 7704 O O . GLY B 1 330 ? -7.934 23.453 -7.113 1 49.16 330 GLY B O 1
ATOM 7705 N N . GLY B 1 331 ? -9.352 22.234 -8.25 1 54.5 331 GLY B N 1
ATOM 7706 C CA . GLY B 1 331 ? -10.359 22.062 -7.215 1 54.5 331 GLY B CA 1
ATOM 7707 C C . GLY B 1 331 ? -9.805 21.469 -5.934 1 54.5 331 GLY B C 1
ATOM 7708 O O . GLY B 1 331 ? -8.914 20.625 -5.969 1 54.5 331 GLY B O 1
ATOM 7709 N N . ILE B 1 332 ? -9.93 22.156 -4.836 1 66.75 332 ILE B N 1
ATOM 7710 C CA . ILE B 1 332 ? -9.594 21.734 -3.48 1 66.75 332 ILE B CA 1
ATOM 7711 C C . ILE B 1 332 ? -10.469 20.562 -3.072 1 66.75 332 ILE B C 1
ATOM 7713 O O . ILE B 1 332 ? -11.516 20.328 -3.678 1 66.75 332 ILE B O 1
ATOM 7717 N N . SER B 1 333 ? -10 19.594 -2.387 1 78.69 333 SER B N 1
ATOM 7718 C CA . SER B 1 333 ? -10.68 18.406 -1.89 1 78.69 333 SER B CA 1
ATOM 7719 C C . SER B 1 333 ? -12.109 18.719 -1.453 1 78.69 333 SER B C 1
ATOM 7721 O O . SER B 1 333 ? -13.023 17.922 -1.68 1 78.69 333 SER B O 1
ATOM 7723 N N . GLN B 1 334 ? -12.32 19.906 -1.042 1 80.88 334 GLN B N 1
ATOM 7724 C CA . GLN B 1 334 ? -13.641 20.297 -0.555 1 80.88 334 GLN B CA 1
ATOM 7725 C C . GLN B 1 334 ? -14.633 20.422 -1.705 1 80.88 334 GLN B C 1
ATOM 7727 O O . GLN B 1 334 ? -15.781 19.984 -1.591 1 80.88 334 GLN B O 1
ATOM 7732 N N . HIS B 1 335 ? -14.18 20.969 -2.779 1 86.5 335 HIS B N 1
ATOM 7733 C CA . HIS B 1 335 ? -15.062 21.125 -3.932 1 86.5 335 HIS B CA 1
ATOM 7734 C C . HIS B 1 335 ? -15.406 19.766 -4.543 1 86.5 335 HIS B C 1
ATOM 7736 O O . HIS B 1 335 ? -16.516 19.562 -5.039 1 86.5 335 HIS B O 1
ATOM 7742 N N . MET B 1 336 ? -14.492 18.938 -4.465 1 89.56 336 MET B N 1
ATOM 7743 C CA . MET B 1 336 ? -14.727 17.594 -4.988 1 89.56 336 MET B CA 1
ATOM 7744 C C . MET B 1 336 ? -15.773 16.859 -4.148 1 89.56 336 MET B C 1
ATOM 7746 O O . MET B 1 336 ? -16.625 16.156 -4.691 1 89.56 336 MET B O 1
ATOM 7750 N N . GLU B 1 337 ? -15.617 17.031 -2.889 1 92.5 337 GLU B N 1
ATOM 7751 C CA . GLU B 1 337 ? -16.594 16.406 -2.002 1 92.5 337 GLU B CA 1
ATOM 7752 C C . GLU B 1 337 ? -18 16.938 -2.277 1 92.5 337 GLU B C 1
ATOM 7754 O O . GLU B 1 337 ? -18.953 16.156 -2.363 1 92.5 337 GLU B O 1
ATOM 7759 N N . LEU B 1 338 ? -18.125 18.25 -2.463 1 94.06 338 LEU B N 1
ATOM 7760 C CA . LEU B 1 338 ? -19.422 18.859 -2.723 1 94.06 338 LEU B CA 1
ATOM 7761 C C . LEU B 1 338 ? -20 18.359 -4.043 1 94.06 338 LEU B C 1
ATOM 7763 O O . LEU B 1 338 ? -21.172 17.984 -4.105 1 94.06 338 LEU B O 1
ATOM 7767 N N . GLU B 1 339 ? -19.156 18.359 -5.012 1 94.5 339 GLU B N 1
ATOM 7768 C CA . GLU B 1 339 ? -19.625 17.891 -6.309 1 94.5 339 GLU B CA 1
ATOM 7769 C C . GLU B 1 339 ? -20.016 16.422 -6.25 1 94.5 339 GLU B C 1
ATOM 7771 O O . GLU B 1 339 ? -21 16.016 -6.859 1 94.5 339 GLU B O 1
ATOM 7776 N N . GLY B 1 340 ? -19.219 15.641 -5.562 1 96 340 GLY B N 1
ATOM 7777 C CA . GLY B 1 340 ? -19.547 14.234 -5.391 1 96 340 GLY B CA 1
ATOM 7778 C C . GLY B 1 340 ? -20.891 14.023 -4.703 1 96 340 GLY B C 1
ATOM 7779 O O . GLY B 1 340 ? -21.688 13.188 -5.137 1 96 340 GLY B O 1
ATOM 7780 N N . ILE B 1 341 ? -21.172 14.766 -3.701 1 96.69 341 ILE B N 1
ATOM 7781 C CA . ILE B 1 341 ? -22.422 14.672 -2.977 1 96.69 341 ILE B CA 1
ATOM 7782 C C . ILE B 1 341 ? -23.578 15.109 -3.885 1 96.69 341 ILE B C 1
ATOM 7784 O O . ILE B 1 341 ? -24.641 14.477 -3.898 1 96.69 341 ILE B O 1
ATOM 7788 N N . ARG B 1 342 ? -23.344 16.156 -4.637 1 96.56 342 ARG B N 1
ATOM 7789 C CA . ARG B 1 342 ? -24.359 16.625 -5.578 1 96.56 342 ARG B CA 1
ATOM 7790 C C . ARG B 1 342 ? -24.75 15.516 -6.547 1 96.56 342 ARG B C 1
ATOM 7792 O O . ARG B 1 342 ? -25.953 15.258 -6.738 1 96.56 342 ARG B O 1
ATOM 7799 N N . ARG B 1 343 ? -23.828 14.867 -7.098 1 96.31 343 ARG B N 1
ATOM 7800 C CA . ARG B 1 343 ? -24.078 13.789 -8.047 1 96.31 343 ARG B CA 1
ATOM 7801 C C . ARG B 1 343 ? -24.812 12.633 -7.379 1 96.31 343 ARG B C 1
ATOM 7803 O O . ARG B 1 343 ? -25.734 12.055 -7.961 1 96.31 343 ARG B O 1
ATOM 7810 N N . LEU B 1 344 ? -24.391 12.305 -6.207 1 97.69 344 LEU B N 1
ATOM 7811 C CA . LEU B 1 344 ? -25 11.203 -5.469 1 97.69 344 LEU B CA 1
ATOM 7812 C C . LEU B 1 344 ? -26.453 11.5 -5.152 1 97.69 344 LEU B C 1
ATOM 7814 O O . LEU B 1 344 ? -27.312 10.625 -5.273 1 97.69 344 LEU B O 1
ATOM 7818 N N . PHE B 1 345 ? -26.75 12.664 -4.832 1 97.12 345 PHE B N 1
ATOM 7819 C CA . PHE B 1 345 ? -28.125 13.008 -4.457 1 97.12 345 PHE B CA 1
ATOM 7820 C C . PHE B 1 345 ? -29 13.133 -5.695 1 97.12 345 PHE B C 1
ATOM 7822 O O . PHE B 1 345 ? -30.203 12.836 -5.641 1 97.12 345 PHE B O 1
ATOM 7829 N N . ARG B 1 346 ? -28.422 13.547 -6.785 1 96.12 346 ARG B N 1
ATOM 7830 C CA . ARG B 1 346 ? -29.172 13.492 -8.031 1 96.12 346 ARG B CA 1
ATOM 7831 C C . ARG B 1 346 ? -29.516 12.055 -8.398 1 96.12 346 ARG B C 1
ATOM 7833 O O . ARG B 1 346 ? -30.609 11.773 -8.898 1 96.12 346 ARG B O 1
ATOM 7840 N N . TRP B 1 347 ? -28.578 11.258 -8.141 1 96 347 TRP B N 1
ATOM 7841 C CA . TRP B 1 347 ? -28.828 9.836 -8.367 1 96 347 TRP B CA 1
ATOM 7842 C C . TRP B 1 347 ? -29.922 9.312 -7.445 1 96 347 TRP B C 1
ATOM 7844 O O . TRP B 1 347 ? -30.828 8.594 -7.883 1 96 347 TRP B O 1
ATOM 7854 N N . VAL B 1 348 ? -29.906 9.672 -6.191 1 94.88 348 VAL B N 1
ATOM 7855 C CA . VAL B 1 348 ? -30.922 9.266 -5.223 1 94.88 348 VAL B CA 1
ATOM 7856 C C . VAL B 1 348 ? -32.312 9.766 -5.676 1 94.88 348 VAL B C 1
ATOM 7858 O O . VAL B 1 348 ? -33.281 9.023 -5.629 1 94.88 348 VAL B O 1
ATOM 7861 N N . ALA B 1 349 ? -32.281 10.969 -6.109 1 93.69 349 ALA B N 1
ATOM 7862 C CA . ALA B 1 349 ? -33.531 11.57 -6.578 1 93.69 349 ALA B CA 1
ATOM 7863 C C . ALA B 1 349 ? -34.062 10.828 -7.801 1 93.69 349 ALA B C 1
ATOM 7865 O O . ALA B 1 349 ? -35.281 10.617 -7.926 1 93.69 349 ALA B O 1
ATOM 7866 N N . SER B 1 350 ? -33.219 10.469 -8.648 1 93.69 350 SER B N 1
ATOM 7867 C CA . SER B 1 350 ? -33.625 9.773 -9.867 1 93.69 350 SER B CA 1
ATOM 7868 C C . SER B 1 350 ? -34.219 8.406 -9.555 1 93.69 350 SER B C 1
ATOM 7870 O O . SER B 1 350 ? -35 7.871 -10.336 1 93.69 350 SER B O 1
ATOM 7872 N N . ARG B 1 351 ? -33.875 7.883 -8.461 1 91.56 351 ARG B N 1
ATOM 7873 C CA . ARG B 1 351 ? -34.406 6.578 -8.047 1 91.56 351 ARG B CA 1
ATOM 7874 C C . ARG B 1 351 ? -35.719 6.727 -7.289 1 91.56 351 ARG B C 1
ATOM 7876 O O . ARG B 1 351 ? -36.312 5.73 -6.895 1 91.56 351 ARG B O 1
ATOM 7883 N N . GLY B 1 352 ? -36.062 7.938 -7.031 1 88.06 352 GLY B N 1
ATOM 7884 C CA . GLY B 1 352 ? -37.312 8.195 -6.344 1 88.06 352 GLY B CA 1
ATOM 7885 C C . GLY B 1 352 ? -37.219 7.98 -4.844 1 88.06 352 GLY B C 1
ATOM 7886 O O . GLY B 1 352 ? -38.219 7.707 -4.195 1 88.06 352 GLY B O 1
ATOM 7887 N N . LEU B 1 353 ? -36.062 8.125 -4.285 1 90.25 353 LEU B N 1
ATOM 7888 C CA . LEU B 1 353 ? -35.875 7.918 -2.854 1 90.25 353 LEU B CA 1
ATOM 7889 C C . LEU B 1 353 ? -35.969 9.242 -2.1 1 90.25 353 LEU B C 1
ATOM 7891 O O . LEU B 1 353 ? -35.5 10.273 -2.596 1 90.25 353 LEU B O 1
ATOM 7895 N N . THR B 1 354 ? -36.562 9.125 -0.919 1 92.88 354 THR B N 1
ATOM 7896 C CA . THR B 1 354 ? -36.625 10.289 -0.045 1 92.88 354 THR B CA 1
ATOM 7897 C C . THR B 1 354 ? -35.562 10.211 1.05 1 92.88 354 THR B C 1
ATOM 7899 O O . THR B 1 354 ? -35.344 9.148 1.646 1 92.88 354 THR B O 1
ATOM 7902 N N . VAL B 1 355 ? -34.969 11.328 1.32 1 96.56 355 VAL B N 1
ATOM 7903 C CA . VAL B 1 355 ? -33.906 11.383 2.307 1 96.56 355 VAL B CA 1
ATOM 7904 C C . VAL B 1 355 ? -34.281 12.344 3.432 1 96.56 355 VAL B C 1
ATOM 7906 O O . VAL B 1 355 ? -34.688 13.477 3.176 1 96.56 355 VAL B O 1
ATOM 7909 N N . ALA B 1 356 ? -34.125 11.836 4.637 1 96.19 356 ALA B N 1
ATOM 7910 C CA . ALA B 1 356 ? -34.469 12.648 5.797 1 96.19 356 ALA B CA 1
ATOM 7911 C C . ALA B 1 356 ? -33.25 13.406 6.32 1 96.19 356 ALA B C 1
ATOM 7913 O O . ALA B 1 356 ? -33.375 14.562 6.723 1 96.19 356 ALA B O 1
ATOM 7914 N N . SER B 1 357 ? -32.188 12.734 6.273 1 96.62 357 SER B N 1
ATOM 7915 C CA . SER B 1 357 ? -31.016 13.391 6.855 1 96.62 357 SER B CA 1
ATOM 7916 C C . SER B 1 357 ? -29.719 12.898 6.207 1 96.62 357 SER B C 1
ATOM 7918 O O . SER B 1 357 ? -29.688 11.812 5.617 1 96.62 357 SER B O 1
ATOM 7920 N N . LEU B 1 358 ? -28.656 13.727 6.301 1 97.56 358 LEU B N 1
ATOM 7921 C CA . LEU B 1 358 ? -27.312 13.398 5.852 1 97.56 358 LEU B CA 1
ATOM 7922 C C . LEU B 1 358 ? -26.281 13.695 6.945 1 97.56 358 LEU B C 1
ATOM 7924 O O . LEU B 1 358 ? -26.281 14.781 7.52 1 97.56 358 LEU B O 1
ATOM 7928 N N . THR B 1 359 ? -25.5 12.703 7.25 1 97.31 359 THR B N 1
ATOM 7929 C CA . THR B 1 359 ? -24.406 12.875 8.203 1 97.31 359 THR B CA 1
ATOM 7930 C C . THR B 1 359 ? -23.078 12.961 7.48 1 97.31 359 THR B C 1
ATOM 7932 O O . THR B 1 359 ? -22.766 12.109 6.637 1 97.31 359 THR B O 1
ATOM 7935 N N . THR B 1 360 ? -22.266 13.961 7.766 1 95.94 360 THR B N 1
ATOM 7936 C CA . THR B 1 360 ? -20.922 14.117 7.215 1 95.94 360 THR B CA 1
ATOM 7937 C C . THR B 1 360 ? -19.906 14.352 8.328 1 95.94 360 THR B C 1
ATOM 7939 O O . THR B 1 360 ? -20.25 14.344 9.508 1 95.94 360 THR B O 1
ATOM 7942 N N . ASP B 1 361 ? -18.562 14.344 8.148 1 89.25 361 ASP B N 1
ATOM 7943 C CA . ASP B 1 361 ? -17.531 14.578 9.156 1 89.25 361 ASP B CA 1
ATOM 7944 C C . ASP B 1 361 ? -17.672 15.969 9.773 1 89.25 361 ASP B C 1
ATOM 7946 O O . ASP B 1 361 ? -17.688 16.109 10.992 1 89.25 361 ASP B O 1
ATOM 7950 N N . ARG B 1 362 ? -17.594 17.031 9.375 1 85.06 362 ARG B N 1
ATOM 7951 C CA . ARG B 1 362 ? -17.719 18.422 9.789 1 85.06 362 ARG B CA 1
ATOM 7952 C C . ARG B 1 362 ? -17.547 19.375 8.602 1 85.06 362 ARG B C 1
ATOM 7954 O O . ARG B 1 362 ? -16.766 20.328 8.672 1 85.06 362 ARG B O 1
ATOM 7961 N N . SER B 1 363 ? -18.281 19.031 7.664 1 86.06 363 SER B N 1
ATOM 7962 C CA . SER B 1 363 ? -18.203 19.828 6.445 1 86.06 363 SER B CA 1
ATOM 7963 C C . SER B 1 363 ? -19.297 20.875 6.398 1 86.06 363 SER B C 1
ATOM 7965 O O . SER B 1 363 ? -20.391 20.609 5.898 1 86.06 363 SER B O 1
ATOM 7967 N N . ARG B 1 364 ? -19 22.016 6.664 1 85.31 364 ARG B N 1
ATOM 7968 C CA . ARG B 1 364 ? -19.984 23.078 6.766 1 85.31 364 ARG B CA 1
ATOM 7969 C C . ARG B 1 364 ? -20.562 23.438 5.395 1 85.31 364 ARG B C 1
ATOM 7971 O O . ARG B 1 364 ? -21.719 23.828 5.281 1 85.31 364 ARG B O 1
ATOM 7978 N N . SER B 1 365 ? -19.781 23.266 4.398 1 89.31 365 SER B N 1
ATOM 7979 C CA . SER B 1 365 ? -20.188 23.641 3.049 1 89.31 365 SER B CA 1
ATOM 7980 C C . SER B 1 365 ? -21.281 22.719 2.523 1 89.31 365 SER B C 1
ATOM 7982 O O . SER B 1 365 ? -22.016 23.094 1.604 1 89.31 365 SER B O 1
ATOM 7984 N N . VAL B 1 366 ? -21.422 21.562 3.105 1 94 366 VAL B N 1
ATOM 7985 C CA . VAL B 1 366 ? -22.438 20.609 2.656 1 94 366 VAL B CA 1
ATOM 7986 C C . VAL B 1 366 ? -23.828 21.141 3.012 1 94 366 VAL B C 1
ATOM 7988 O O . VAL B 1 366 ? -24.781 20.906 2.271 1 94 366 VAL B O 1
ATOM 7991 N N . GLY B 1 367 ? -23.922 21.844 4.156 1 91.94 367 GLY B N 1
ATOM 7992 C CA . GLY B 1 367 ? -25.203 22.438 4.531 1 91.94 367 GLY B CA 1
ATOM 7993 C C . GLY B 1 367 ? -25.734 23.391 3.49 1 91.94 367 GLY B C 1
ATOM 7994 O O . GLY B 1 367 ? -26.922 23.344 3.15 1 91.94 367 GLY B O 1
ATOM 7995 N N . LYS B 1 368 ? -24.875 24.203 3.039 1 92.31 368 LYS B N 1
ATOM 7996 C CA . LYS B 1 368 ? -25.281 25.141 1.992 1 92.31 368 LYS B CA 1
ATOM 7997 C C . LYS B 1 368 ? -25.688 24.406 0.72 1 92.31 368 LYS B C 1
ATOM 7999 O O . LYS B 1 368 ? -26.672 24.766 0.077 1 92.31 368 LYS B O 1
ATOM 8004 N N . LEU B 1 369 ? -24.938 23.453 0.374 1 94.88 369 LEU B N 1
ATOM 8005 C CA . LEU B 1 369 ? -25.234 22.656 -0.814 1 94.88 369 LEU B CA 1
ATOM 8006 C C . LEU B 1 369 ? -26.641 22.062 -0.732 1 94.88 369 LEU B C 1
ATOM 8008 O O . LEU B 1 369 ? -27.391 22.109 -1.703 1 94.88 369 LEU B O 1
ATOM 8012 N N . LEU B 1 370 ? -26.984 21.516 0.381 1 95.94 370 LEU B N 1
ATOM 8013 C CA . LEU B 1 370 ? -28.281 20.875 0.566 1 95.94 370 LEU B CA 1
ATOM 8014 C C . LEU B 1 370 ? -29.422 21.875 0.443 1 95.94 370 LEU B C 1
ATOM 8016 O O . LEU B 1 370 ? -30.469 21.578 -0.13 1 95.94 370 LEU B O 1
ATOM 8020 N N . ARG B 1 371 ? -29.188 23.062 0.943 1 94.75 371 ARG B N 1
ATOM 8021 C CA . ARG B 1 371 ? -30.188 24.109 0.822 1 94.75 371 ARG B CA 1
ATOM 8022 C C . ARG B 1 371 ? -30.391 24.516 -0.635 1 94.75 371 ARG B C 1
ATOM 8024 O O . ARG B 1 371 ? -31.516 24.703 -1.087 1 94.75 371 ARG B O 1
ATOM 8031 N N . ASP B 1 372 ? -29.266 24.594 -1.33 1 94.69 372 ASP B N 1
ATOM 8032 C CA . ASP B 1 372 ? -29.312 24.969 -2.738 1 94.69 372 ASP B CA 1
ATOM 8033 C C . ASP B 1 372 ? -30.047 23.922 -3.568 1 94.69 372 ASP B C 1
ATOM 8035 O O . ASP B 1 372 ? -30.672 24.234 -4.578 1 94.69 372 ASP B O 1
ATOM 8039 N N . MET B 1 373 ? -29.984 22.719 -3.1 1 95.5 373 MET B N 1
ATOM 8040 C CA . MET B 1 373 ? -30.562 21.609 -3.861 1 95.5 373 MET B CA 1
ATOM 8041 C C . MET B 1 373 ? -31.969 21.266 -3.348 1 95.5 373 MET B C 1
ATOM 8043 O O . MET B 1 373 ? -32.562 20.297 -3.801 1 95.5 373 MET B O 1
ATOM 8047 N N . GLU B 1 374 ? -32.438 22.016 -2.469 1 95.06 374 GLU B N 1
ATOM 8048 C CA . GLU B 1 374 ? -33.688 21.672 -1.784 1 95.06 374 GLU B CA 1
ATOM 8049 C C . GLU B 1 374 ? -34.844 21.516 -2.775 1 95.06 374 GLU B C 1
ATOM 8051 O O . GLU B 1 374 ? -35.688 20.656 -2.602 1 95.06 374 GLU B O 1
ATOM 8056 N N . SER B 1 375 ? -34.875 22.266 -3.816 1 93.5 375 SER B N 1
ATOM 8057 C CA . SER B 1 375 ? -35.938 22.188 -4.816 1 93.5 375 SER B CA 1
ATOM 8058 C C . SER B 1 375 ? -35.906 20.875 -5.578 1 93.5 375 SER B C 1
ATOM 8060 O O . SER B 1 375 ? -36.938 20.359 -6.027 1 93.5 375 SER B O 1
ATOM 8062 N N . GLU B 1 376 ? -34.719 20.344 -5.645 1 92.19 376 GLU B N 1
ATOM 8063 C CA . GLU B 1 376 ? -34.531 19.109 -6.422 1 92.19 376 GLU B CA 1
ATOM 8064 C C . GLU B 1 376 ? -34.688 17.875 -5.547 1 92.19 376 GLU B C 1
ATOM 8066 O O . GLU B 1 376 ? -35.219 16.859 -6 1 92.19 376 GLU B O 1
ATOM 8071 N N . ILE B 1 377 ? -34.312 17.969 -4.281 1 93.12 377 ILE B N 1
ATOM 8072 C CA . ILE B 1 377 ? -34.188 16.734 -3.523 1 93.12 377 ILE B CA 1
ATOM 8073 C C . ILE B 1 377 ? -35 16.797 -2.246 1 93.12 377 ILE B C 1
ATOM 8075 O O . ILE B 1 377 ? -35.094 15.828 -1.492 1 93.12 377 ILE B O 1
ATOM 8079 N N . GLY B 1 378 ? -35.656 17.906 -1.997 1 91.19 378 GLY B N 1
ATOM 8080 C CA . GLY B 1 378 ? -36.406 18.078 -0.765 1 91.19 378 GLY B CA 1
ATOM 8081 C C . GLY B 1 378 ? -35.531 18.531 0.401 1 91.19 378 GLY B C 1
ATOM 8082 O O . GLY B 1 378 ? -34.312 18.609 0.279 1 91.19 378 GLY B O 1
ATOM 8083 N N . PRO B 1 379 ? -36.156 18.812 1.488 1 93.69 379 PRO B N 1
ATOM 8084 C CA . PRO B 1 379 ? -35.406 19.25 2.668 1 93.69 379 PRO B CA 1
ATOM 8085 C C . PRO B 1 379 ? -34.656 18.109 3.355 1 93.69 379 PRO B C 1
ATOM 8087 O O . PRO B 1 379 ? -35.25 17.062 3.637 1 93.69 379 PRO B O 1
ATOM 8090 N N . ILE B 1 380 ? -33.469 18.266 3.553 1 96.56 380 ILE B N 1
ATOM 8091 C CA . ILE B 1 380 ? -32.625 17.266 4.191 1 96.56 380 ILE B CA 1
ATOM 8092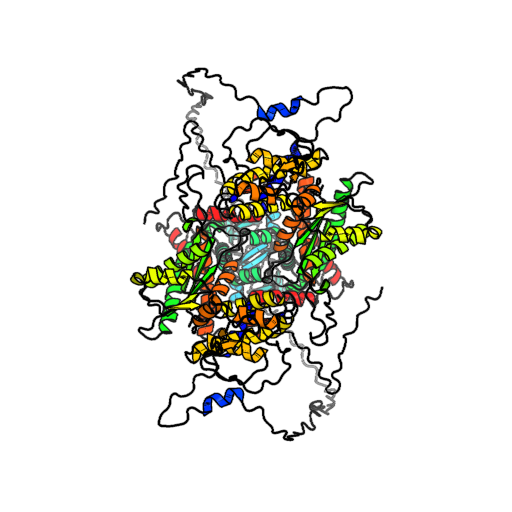 C C . ILE B 1 380 ? -31.922 17.891 5.395 1 96.56 380 ILE B C 1
ATOM 8094 O O . ILE B 1 380 ? -31.281 18.938 5.277 1 96.56 380 ILE B O 1
ATOM 8098 N N . GLN B 1 381 ? -32.031 17.266 6.543 1 95 381 GLN B N 1
ATOM 8099 C CA . GLN B 1 381 ? -31.344 17.719 7.738 1 95 381 GLN B CA 1
ATOM 8100 C C . GLN B 1 381 ? -29.875 17.312 7.707 1 95 381 GLN B C 1
ATOM 8102 O O . GLN B 1 381 ? -29.547 16.156 7.422 1 95 381 GLN B O 1
ATOM 8107 N N . HIS B 1 382 ? -29.031 18.219 7.961 1 96.5 382 HIS B N 1
ATOM 8108 C CA . HIS B 1 382 ? -27.609 17.953 7.93 1 96.5 382 HIS B CA 1
ATOM 8109 C C . HIS B 1 382 ? -27.047 17.734 9.336 1 96.5 382 HIS B C 1
ATOM 8111 O O . HIS B 1 382 ? -27.203 18.609 10.203 1 96.5 382 HIS B O 1
ATOM 8117 N N . TYR B 1 383 ? -26.391 16.609 9.562 1 96.19 383 TYR B N 1
ATOM 8118 C CA . TYR B 1 383 ? -25.766 16.297 10.836 1 96.19 383 TYR B CA 1
ATOM 8119 C C . TYR B 1 383 ? -24.25 16.094 10.68 1 96.19 383 TYR B C 1
ATOM 8121 O O . TYR B 1 383 ? -23.75 15.992 9.555 1 96.19 383 TYR B O 1
ATOM 8129 N N . TYR B 1 384 ? -23.578 16.109 11.867 1 95.94 384 TYR B N 1
ATOM 8130 C CA . TYR B 1 384 ? -22.156 15.844 11.898 1 95.94 384 TYR B CA 1
ATOM 8131 C C . TYR B 1 384 ? -21.859 14.539 12.633 1 95.94 384 TYR B C 1
ATOM 8133 O O . TYR B 1 384 ? -22.562 14.172 13.578 1 95.94 384 TYR B O 1
ATOM 8141 N N . ASP B 1 385 ? -20.797 13.859 12.133 1 95.19 385 ASP B N 1
ATOM 8142 C CA . ASP B 1 385 ? -20.328 12.641 12.773 1 95.19 385 ASP B CA 1
ATOM 8143 C C . ASP B 1 385 ? -19.766 12.93 14.164 1 95.19 385 ASP B C 1
ATOM 8145 O O . ASP B 1 385 ? -18.797 13.672 14.305 1 95.19 385 ASP B O 1
ATOM 8149 N N . GLY B 1 386 ? -20.297 12.281 15.164 1 93.75 386 GLY B N 1
ATOM 8150 C CA . GLY B 1 386 ? -19.891 12.484 16.547 1 93.75 386 GLY B CA 1
ATOM 8151 C C . GLY B 1 386 ? -18.438 12.148 16.781 1 93.75 386 GLY B C 1
ATOM 8152 O O . GLY B 1 386 ? -17.75 12.82 17.578 1 93.75 386 GLY B O 1
ATOM 8153 N N . TRP B 1 387 ? -17.984 11.234 16.094 1 91.38 387 TRP B N 1
ATOM 8154 C CA . TRP B 1 387 ? -16.594 10.812 16.266 1 91.38 387 TRP B CA 1
ATOM 8155 C C . TRP B 1 387 ? -15.625 11.922 15.867 1 91.38 387 TRP B C 1
ATOM 8157 O O . TRP B 1 387 ? -14.617 12.141 16.531 1 91.38 387 TRP B O 1
ATOM 8167 N N . HIS B 1 388 ? -15.867 12.508 14.805 1 92.38 388 HIS B N 1
ATOM 8168 C CA . HIS B 1 388 ? -15 13.586 14.344 1 92.38 388 HIS B CA 1
ATOM 8169 C C . HIS B 1 388 ? -15.023 14.766 15.312 1 92.38 388 HIS B C 1
ATOM 8171 O O . HIS B 1 388 ? -14.008 15.445 15.484 1 92.38 388 HIS B O 1
ATOM 8177 N N . LEU B 1 389 ? -16.109 14.953 15.922 1 94.25 389 LEU B N 1
ATOM 8178 C CA . LEU B 1 389 ? -16.219 16 16.922 1 94.25 389 LEU B CA 1
ATOM 8179 C C . LEU B 1 389 ? -15.383 15.672 18.156 1 94.25 389 LEU B C 1
ATOM 8181 O O . LEU B 1 389 ? -14.641 16.516 18.656 1 94.25 389 LEU B O 1
ATOM 8185 N N . VAL B 1 390 ? -15.469 14.461 18.578 1 94.25 390 VAL B N 1
ATOM 8186 C CA . VAL B 1 390 ? -14.719 14.016 19.734 1 94.25 390 VAL B CA 1
ATOM 8187 C C . VAL B 1 390 ? -13.227 14.047 19.438 1 94.25 390 VAL B C 1
ATOM 8189 O O . VAL B 1 390 ? -12.422 14.461 20.281 1 94.25 390 VAL B O 1
ATOM 8192 N N . LYS B 1 391 ? -12.922 13.602 18.266 1 90.5 391 LYS B N 1
ATOM 8193 C CA . LYS B 1 391 ? -11.531 13.625 17.844 1 90.5 391 LYS B CA 1
ATOM 8194 C C . LYS B 1 391 ? -10.984 15.055 17.844 1 90.5 391 LYS B C 1
ATOM 8196 O O . LYS B 1 391 ? -9.859 15.297 18.281 1 90.5 391 LYS B O 1
ATOM 8201 N N . TRP B 1 392 ? -11.719 15.922 17.297 1 93.62 392 TRP B N 1
ATOM 8202 C CA . TRP B 1 392 ? -11.328 17.328 17.281 1 93.62 392 TRP B CA 1
ATOM 8203 C C . TRP B 1 392 ? -11.102 17.844 18.703 1 93.62 392 TRP B C 1
ATOM 8205 O O . TRP B 1 392 ? -10.109 18.531 18.969 1 93.62 392 TRP B O 1
ATOM 8215 N N . LEU B 1 393 ? -12.023 17.547 19.594 1 95.31 393 LEU B N 1
ATOM 8216 C CA . LEU B 1 393 ? -11.914 17.953 20.984 1 95.31 393 LEU B CA 1
ATOM 8217 C C . LEU B 1 393 ? -10.602 17.469 21.594 1 95.31 393 LEU B C 1
ATOM 8219 O O . LEU B 1 393 ? -9.875 18.25 22.219 1 95.31 393 LEU B O 1
ATOM 8223 N N . GLY B 1 394 ? -10.352 16.219 21.375 1 93.69 394 GLY B N 1
ATOM 8224 C CA . GLY B 1 394 ? -9.117 15.641 21.875 1 93.69 394 GLY B CA 1
ATOM 8225 C C . GLY B 1 394 ? -7.879 16.344 21.359 1 93.69 394 GLY B C 1
ATOM 8226 O O . GLY B 1 394 ? -6.965 16.656 22.125 1 93.69 394 GLY B O 1
ATOM 8227 N N . ASN B 1 395 ? -7.848 16.625 20.141 1 92.5 395 ASN B N 1
ATOM 8228 C CA . ASN B 1 395 ? -6.699 17.266 19.516 1 92.5 395 ASN B CA 1
ATOM 8229 C C . ASN B 1 395 ? -6.504 18.688 20.016 1 92.5 395 ASN B C 1
ATOM 8231 O O . ASN B 1 395 ? -5.379 19.109 20.281 1 92.5 395 ASN B O 1
ATOM 8235 N N . GLU B 1 396 ? -7.574 19.438 20.109 1 95.06 396 GLU B N 1
ATOM 8236 C CA . GLU B 1 396 ? -7.5 20.828 20.578 1 95.06 396 GLU B CA 1
ATOM 8237 C C . GLU B 1 396 ? -7.07 20.891 22.031 1 95.06 396 GLU B C 1
ATOM 8239 O O . GLU B 1 396 ? -6.336 21.812 22.422 1 95.06 396 GLU B O 1
ATOM 8244 N N . LEU B 1 397 ? -7.527 19.953 22.781 1 95 397 LEU B N 1
ATOM 8245 C CA . LEU B 1 397 ? -7.129 19.906 24.188 1 95 397 LEU B CA 1
ATOM 8246 C C . LEU B 1 397 ? -5.652 19.547 24.312 1 95 397 LEU B C 1
ATOM 8248 O O . LEU B 1 397 ? -4.961 20.062 25.203 1 95 397 LEU B O 1
ATOM 8252 N N . LEU B 1 398 ? -5.258 18.641 23.469 1 91.56 398 LEU B N 1
ATOM 8253 C CA . LEU B 1 398 ? -3.842 18.281 23.469 1 91.56 398 LEU B CA 1
ATOM 8254 C C . LEU B 1 398 ? -2.977 19.5 23.141 1 91.56 398 LEU B C 1
ATOM 8256 O O . LEU B 1 398 ? -1.944 19.719 23.766 1 91.56 398 LEU B O 1
ATOM 8260 N N . LYS B 1 399 ? -3.375 20.266 22.172 1 92.56 399 LYS B N 1
ATOM 8261 C CA . LYS B 1 399 ? -2.674 21.484 21.812 1 92.56 399 LYS B CA 1
ATOM 8262 C C . LYS B 1 399 ? -2.652 22.469 22.984 1 92.56 399 LYS B C 1
ATOM 8264 O O . LYS B 1 399 ? -1.626 23.094 23.25 1 92.56 399 LYS B O 1
ATOM 8269 N N . ALA B 1 400 ? -3.77 22.547 23.594 1 94.25 400 ALA B N 1
ATOM 8270 C CA . ALA B 1 400 ? -3.891 23.453 24.734 1 94.25 400 ALA B CA 1
ATOM 8271 C C . ALA B 1 400 ? -2.975 23.016 25.875 1 94.25 400 ALA B C 1
ATOM 8273 O O . ALA B 1 400 ? -2.424 23.844 26.594 1 94.25 400 ALA B O 1
ATOM 8274 N N . SER B 1 401 ? -2.822 21.766 26.062 1 91.62 401 SER B N 1
ATOM 8275 C CA . SER B 1 401 ? -2.023 21.219 27.156 1 91.62 401 SER B CA 1
ATOM 8276 C C . SER B 1 401 ? -0.54 21.516 26.953 1 91.62 401 SER B C 1
ATOM 8278 O O . SER B 1 401 ? 0.244 21.453 27.891 1 91.62 401 SER B O 1
ATOM 8280 N N . LYS B 1 402 ? -0.236 21.766 25.719 1 88.25 402 LYS B N 1
ATOM 8281 C CA . LYS B 1 402 ? 1.168 22.031 25.406 1 88.25 402 LYS B CA 1
ATOM 8282 C C . LYS B 1 402 ? 1.542 23.484 25.688 1 88.25 402 LYS B C 1
ATOM 8284 O O . LYS B 1 402 ? 2.725 23.828 25.734 1 88.25 402 LYS B O 1
ATOM 8289 N N . LYS B 1 403 ? 0.571 24.312 25.953 1 90.06 403 LYS B N 1
ATOM 8290 C CA . LYS B 1 403 ? 0.84 25.703 26.297 1 90.06 403 LYS B CA 1
ATOM 8291 C C . LYS B 1 403 ? 1.464 25.797 27.688 1 90.06 403 LYS B C 1
ATOM 8293 O O . LYS B 1 403 ? 1.41 24.859 28.469 1 90.06 403 LYS B O 1
ATOM 8298 N N . ARG B 1 404 ? 2.043 26.984 27.922 1 88 404 ARG B N 1
ATOM 8299 C CA . ARG B 1 404 ? 2.719 27.203 29.188 1 88 404 ARG B CA 1
ATOM 8300 C C . ARG B 1 404 ? 1.748 27.062 30.359 1 88 404 ARG B C 1
ATOM 8302 O O . ARG B 1 404 ? 0.651 27.625 30.328 1 88 404 ARG B O 1
ATOM 8309 N N . ASN B 1 405 ? 2.021 26.312 31.406 1 90.31 405 ASN B N 1
ATOM 8310 C CA . ASN B 1 405 ? 1.292 26.125 32.656 1 90.31 405 ASN B CA 1
ATOM 8311 C C . ASN B 1 405 ? -0.046 25.422 32.406 1 90.31 405 ASN B C 1
ATOM 8313 O O . ASN B 1 405 ? -0.977 25.578 33.219 1 90.31 405 ASN B O 1
ATOM 8317 N N . CYS B 1 406 ? -0.16 24.703 31.297 1 94.25 406 CYS B N 1
ATOM 8318 C CA . CYS B 1 406 ? -1.425 24.047 30.984 1 94.25 406 CYS B CA 1
ATOM 8319 C C . CYS B 1 406 ? -1.259 22.547 30.938 1 94.25 406 CYS B C 1
ATOM 8321 O O . CYS B 1 406 ? -2.117 21.828 30.406 1 94.25 406 CYS B O 1
ATOM 8323 N N . GLY B 1 407 ? -0.206 22.031 31.406 1 89.75 407 GLY B N 1
ATOM 8324 C CA . GLY B 1 407 ? 0.141 20.625 31.406 1 89.75 407 GLY B CA 1
ATOM 8325 C C . GLY B 1 407 ? -0.934 19.75 32.031 1 89.75 407 GLY B C 1
ATOM 8326 O O . GLY B 1 407 ? -1.28 18.703 31.469 1 89.75 407 GLY B O 1
ATOM 8327 N N . PRO B 1 408 ? -1.544 20.234 33.031 1 90.75 408 PRO B N 1
ATOM 8328 C CA . PRO B 1 408 ? -2.518 19.391 33.75 1 90.75 408 PRO B CA 1
ATOM 8329 C C . PRO B 1 408 ? -3.727 19.047 32.875 1 90.75 408 PRO B C 1
ATOM 8331 O O . PRO B 1 408 ? -4.477 18.125 33.219 1 90.75 408 PRO B O 1
ATOM 8334 N N . ILE B 1 409 ? -3.93 19.703 31.812 1 94.12 409 ILE B N 1
ATOM 8335 C CA . ILE B 1 409 ? -5.062 19.453 30.938 1 94.12 409 ILE B CA 1
ATOM 8336 C C . ILE B 1 409 ? -4.977 18.031 30.391 1 94.12 409 ILE B C 1
ATOM 8338 O O . ILE B 1 409 ? -6 17.391 30.141 1 94.12 409 ILE B O 1
ATOM 8342 N N . ILE B 1 410 ? -3.848 17.531 30.188 1 89.69 410 ILE B N 1
ATOM 8343 C CA . ILE B 1 410 ? -3.59 16.25 29.531 1 89.69 410 ILE B CA 1
ATOM 8344 C C . ILE B 1 410 ? -4.301 15.125 30.281 1 89.69 410 ILE B C 1
ATOM 8346 O O . ILE B 1 410 ? -4.766 14.156 29.688 1 89.69 410 ILE B O 1
ATOM 8350 N N . TRP B 1 411 ? -4.512 15.289 31.516 1 87.75 411 TRP B N 1
ATOM 8351 C CA . TRP B 1 411 ? -5.07 14.227 32.344 1 87.75 411 TRP B CA 1
ATOM 8352 C C . TRP B 1 411 ? -6.59 14.188 32.219 1 87.75 411 TRP B C 1
ATOM 8354 O O . TRP B 1 411 ? -7.219 13.188 32.594 1 87.75 411 TRP B O 1
ATOM 8364 N N . TRP B 1 412 ? -7.082 15.188 31.719 1 92.75 412 TRP B N 1
ATOM 8365 C CA . TRP B 1 412 ? -8.531 15.281 31.625 1 92.75 412 TRP B CA 1
ATOM 8366 C C . TRP B 1 412 ? -9.016 14.898 30.234 1 92.75 412 TRP B C 1
ATOM 8368 O O . TRP B 1 412 ? -10.211 14.688 30.016 1 92.75 412 TRP B O 1
ATOM 8378 N N . ILE B 1 413 ? -8.18 14.734 29.25 1 93.5 413 ILE B N 1
ATOM 8379 C CA . ILE B 1 413 ? -8.562 14.617 27.859 1 93.5 413 ILE B CA 1
ATOM 8380 C C . ILE B 1 413 ? -9.445 13.383 27.656 1 93.5 413 ILE B C 1
ATOM 8382 O O . ILE B 1 413 ? -10.539 13.477 27.109 1 93.5 413 ILE B O 1
ATOM 8386 N N . GLU B 1 414 ? -9.031 12.266 28.172 1 89 414 GLU B N 1
ATOM 8387 C CA . GLU B 1 414 ? -9.789 11.031 27.953 1 89 414 GLU B CA 1
ATOM 8388 C C . GLU B 1 414 ? -11.141 11.078 28.656 1 89 414 GLU B C 1
ATOM 8390 O O . GLU B 1 414 ? -12.141 10.594 28.109 1 89 414 GLU B O 1
ATOM 8395 N N . LYS B 1 415 ? -11.156 11.641 29.781 1 90.31 415 LYS B N 1
ATOM 8396 C CA . LYS B 1 415 ? -12.414 11.766 30.516 1 90.31 415 LYS B CA 1
ATOM 8397 C C . LYS B 1 415 ? -13.375 12.711 29.797 1 90.31 415 LYS B C 1
ATOM 8399 O O . LYS B 1 415 ? -14.578 12.445 29.75 1 90.31 415 LYS B O 1
ATOM 8404 N N . LEU B 1 416 ? -12.859 13.703 29.328 1 94.88 416 LEU B N 1
ATOM 8405 C CA . LEU B 1 416 ? -13.688 14.672 28.609 1 94.88 416 LEU B CA 1
ATOM 8406 C C . LEU B 1 416 ? -14.195 14.094 27.297 1 94.88 416 LEU B C 1
ATOM 8408 O O . LEU B 1 416 ? -15.328 14.367 26.891 1 94.88 416 LEU B O 1
ATOM 8412 N N . LYS B 1 417 ? -13.391 13.328 26.609 1 94.69 417 LYS B N 1
ATOM 8413 C CA . LYS B 1 417 ? -13.836 12.641 25.406 1 94.69 417 LYS B CA 1
ATOM 8414 C C . LYS B 1 417 ? -15 11.703 25.703 1 94.69 417 LYS B C 1
ATOM 8416 O O . LYS B 1 417 ? -15.992 11.68 24.984 1 94.69 417 LYS B O 1
ATOM 8421 N N . THR B 1 418 ? -14.828 10.969 26.75 1 91.56 418 THR B N 1
ATOM 8422 C CA . THR B 1 418 ? -15.875 10.039 27.172 1 91.56 418 THR B CA 1
ATOM 8423 C C . THR B 1 418 ? -17.156 10.789 27.5 1 91.56 418 THR B C 1
ATOM 8425 O O . THR B 1 418 ? -18.25 10.375 27.094 1 91.56 418 THR B O 1
ATOM 8428 N N . HIS B 1 419 ? -16.969 11.867 28.203 1 93.62 419 HIS B N 1
ATOM 8429 C CA . HIS B 1 419 ? -18.125 12.688 28.547 1 93.62 419 HIS B CA 1
ATOM 8430 C C . HIS B 1 419 ? -18.797 13.242 27.297 1 93.62 419 HIS B C 1
ATOM 8432 O O . HIS B 1 419 ? -20.031 13.312 27.234 1 93.62 419 HIS B O 1
ATOM 8438 N N . CYS B 1 420 ? -18 13.648 26.422 1 94.94 420 CYS B N 1
ATOM 8439 C CA . CYS B 1 420 ? -18.547 14.164 25.172 1 94.94 420 CYS B CA 1
ATOM 8440 C C . CYS B 1 420 ? -19.344 13.086 24.438 1 94.94 420 CYS B C 1
ATOM 8442 O O . CYS B 1 420 ? -20.453 13.344 23.969 1 94.94 420 CYS B O 1
ATOM 8444 N N . TRP B 1 421 ? -18.844 11.945 24.422 1 92.88 421 TRP B N 1
ATOM 8445 C CA . TRP B 1 421 ? -19.531 10.82 23.781 1 92.88 421 TRP B CA 1
ATOM 8446 C C . TRP B 1 421 ? -20.859 10.547 24.484 1 92.88 421 TRP B C 1
ATOM 8448 O O . TRP B 1 421 ? -21.875 10.32 23.812 1 92.88 421 TRP B O 1
ATOM 8458 N N . ASN B 1 422 ? -20.812 10.539 25.703 1 90.94 422 ASN B N 1
ATOM 8459 C CA . ASN B 1 422 ? -22.031 10.297 26.484 1 90.94 422 ASN B CA 1
ATOM 8460 C C . ASN B 1 422 ? -23.062 11.391 26.25 1 90.94 422 ASN B C 1
ATOM 8462 O O . ASN B 1 422 ? -24.266 11.117 26.203 1 90.94 422 ASN B O 1
ATOM 8466 N N . SER B 1 423 ? -22.562 12.539 26.172 1 93.06 423 SER B N 1
ATOM 8467 C CA . SER B 1 423 ? -23.469 13.656 25.906 1 93.06 423 SER B CA 1
ATOM 8468 C C . SER B 1 423 ? -24.156 13.492 24.547 1 93.06 423 SER B C 1
ATOM 8470 O O . SER B 1 423 ? -25.359 13.734 24.422 1 93.06 423 SER B O 1
ATOM 8472 N N . ILE B 1 424 ? -23.422 13.102 23.578 1 93.44 424 ILE B N 1
ATOM 8473 C CA . ILE B 1 424 ? -23.953 12.891 22.234 1 93.44 424 ILE B CA 1
ATOM 8474 C C . ILE B 1 424 ? -24.969 11.75 22.266 1 93.44 424 ILE B C 1
ATOM 8476 O O . ILE B 1 424 ? -26.062 11.859 21.688 1 93.44 424 ILE B O 1
ATOM 8480 N N . ALA B 1 425 ? -24.609 10.719 22.906 1 90.94 425 ALA B N 1
ATOM 8481 C CA . ALA B 1 425 ? -25.5 9.57 23.016 1 90.94 425 ALA B CA 1
ATOM 8482 C C . ALA B 1 425 ? -26.812 9.945 23.703 1 90.94 425 ALA B C 1
ATOM 8484 O O . ALA B 1 425 ? -27.891 9.523 23.297 1 90.94 425 ALA B O 1
ATOM 8485 N N . SER B 1 426 ? -26.672 10.703 24.703 1 87 426 SER B N 1
ATOM 8486 C CA . SER B 1 426 ? -27.844 11.164 25.453 1 87 426 SER B CA 1
ATOM 8487 C C . SER B 1 426 ? -28.719 12.07 24.594 1 87 426 SER B C 1
ATOM 8489 O O . SER B 1 426 ? -29.938 12.008 24.656 1 87 426 SER B O 1
ATOM 8491 N N . GLY B 1 427 ? -28.047 12.922 23.938 1 87.5 427 GLY B N 1
ATOM 8492 C CA . GLY B 1 427 ? -28.797 13.773 23.016 1 87.5 427 GLY B CA 1
ATOM 8493 C C . GLY B 1 427 ? -29.594 12.984 22 1 87.5 427 GLY B C 1
ATOM 8494 O O . GLY B 1 427 ? -30.734 13.344 21.703 1 87.5 427 GLY B O 1
ATOM 8495 N N . ALA B 1 428 ? -29.094 12.016 21.5 1 84.44 428 ALA B N 1
ATOM 8496 C CA . ALA B 1 428 ? -29.75 11.172 20.5 1 84.44 428 ALA B CA 1
ATOM 8497 C C . ALA B 1 428 ? -30.922 10.414 21.109 1 84.44 428 ALA B C 1
ATOM 8499 O O . ALA B 1 428 ? -32 10.312 20.484 1 84.44 428 ALA B O 1
ATOM 8500 N N . SER B 1 429 ? -30.75 9.945 22.281 1 82.25 429 SER B N 1
ATOM 8501 C CA . SER B 1 429 ? -31.75 9.109 22.922 1 82.25 429 SER B CA 1
ATOM 8502 C C . SER B 1 429 ? -32.875 9.945 23.516 1 82.25 429 SER B C 1
ATOM 8504 O O . SER B 1 429 ? -34.062 9.586 23.422 1 82.25 429 SER B O 1
ATOM 8506 N N . LEU B 1 430 ? -32.469 11.078 24.094 1 79.75 430 LEU B N 1
ATOM 8507 C CA . LEU B 1 430 ? -33.438 11.859 24.875 1 79.75 430 LEU B CA 1
ATOM 8508 C C . LEU B 1 430 ? -33.906 13.086 24.094 1 79.75 430 LEU B C 1
ATOM 8510 O O . LEU B 1 430 ? -34.781 13.82 24.531 1 79.75 430 LEU B O 1
ATOM 8514 N N . HIS B 1 431 ? -33.375 13.297 22.938 1 82.62 431 HIS B N 1
ATOM 8515 C CA . HIS B 1 431 ? -33.688 14.438 22.094 1 82.62 431 HIS B CA 1
ATOM 8516 C C . HIS B 1 431 ? -33.5 15.758 22.844 1 82.62 431 HIS B C 1
ATOM 8518 O O . HIS B 1 431 ? -34.375 16.609 22.859 1 82.62 431 HIS B O 1
ATOM 8524 N N . ILE B 1 432 ? -32.375 15.844 23.547 1 84.62 432 ILE B N 1
ATOM 8525 C CA . ILE B 1 432 ? -32 17.047 24.281 1 84.62 432 ILE B CA 1
ATOM 8526 C C . ILE B 1 432 ? -30.844 17.75 23.578 1 84.62 432 ILE B C 1
ATOM 8528 O O . ILE B 1 432 ? -30.172 17.156 22.734 1 84.62 432 ILE B O 1
ATOM 8532 N N . ASP B 1 433 ? -30.703 19 24.016 1 89.69 433 ASP B N 1
ATOM 8533 C CA . ASP B 1 433 ? -29.562 19.766 23.516 1 89.69 433 ASP B CA 1
ATOM 8534 C C . ASP B 1 433 ? -28.25 19.234 24.094 1 89.69 433 ASP B C 1
ATOM 8536 O O . ASP B 1 433 ? -28.125 19.094 25.312 1 89.69 433 ASP B O 1
ATOM 8540 N N . ILE B 1 434 ? -27.328 19.016 23.234 1 94.06 434 ILE B N 1
ATOM 8541 C CA . ILE B 1 434 ? -26.109 18.312 23.625 1 94.06 434 ILE B CA 1
ATOM 8542 C C . ILE B 1 434 ? -25.141 19.281 24.297 1 94.06 434 ILE B C 1
ATOM 8544 O O . ILE B 1 434 ? -24.531 18.953 25.328 1 94.06 434 ILE B O 1
ATOM 8548 N N . PRO B 1 435 ? -25.016 20.547 23.891 1 94.69 435 PRO B N 1
ATOM 8549 C CA . PRO B 1 435 ? -23.938 21.422 24.406 1 94.69 435 PRO B CA 1
ATOM 8550 C C . PRO B 1 435 ? -24.062 21.688 25.906 1 94.69 435 PRO B C 1
ATOM 8552 O O . PRO B 1 435 ? -23.078 21.562 26.641 1 94.69 435 PRO B O 1
ATOM 8555 N N . PRO B 1 436 ? -25.281 21.953 26.391 1 91.56 436 PRO B N 1
ATOM 8556 C CA . PRO B 1 436 ? -25.359 22.203 27.828 1 91.56 436 PRO B CA 1
ATOM 8557 C C . PRO B 1 436 ? -24.953 21 28.672 1 91.56 436 PRO B C 1
ATOM 8559 O O . PRO B 1 436 ? -24.344 21.156 29.734 1 91.56 436 PRO B O 1
ATOM 8562 N N . VAL B 1 437 ? -25.312 19.844 28.188 1 92.06 437 VAL B N 1
ATOM 8563 C CA . VAL B 1 437 ? -24.938 18.625 28.906 1 92.06 437 VAL B CA 1
ATOM 8564 C C . VAL B 1 437 ? -23.422 18.469 28.922 1 92.06 437 VAL B C 1
ATOM 8566 O O . VAL B 1 437 ? -22.828 18.188 29.953 1 92.06 437 VAL B O 1
ATOM 8569 N N . PHE B 1 438 ? -22.875 18.688 27.781 1 95.38 438 PHE B N 1
ATOM 8570 C CA . PHE B 1 438 ? -21.438 18.547 27.672 1 95.38 438 PHE B CA 1
ATOM 8571 C C . PHE B 1 438 ? -20.719 19.609 28.5 1 95.38 438 PHE B C 1
ATOM 8573 O O . PHE B 1 438 ? -19.688 19.328 29.125 1 95.38 438 PHE B O 1
ATOM 8580 N N . ASN B 1 439 ? -21.234 20.75 28.562 1 94.44 439 ASN B N 1
ATOM 8581 C CA . ASN B 1 439 ? -20.594 21.891 29.234 1 94.44 439 ASN B CA 1
ATOM 8582 C C . ASN B 1 439 ? -20.531 21.688 30.734 1 94.44 439 ASN B C 1
ATOM 8584 O O . ASN B 1 439 ? -19.812 22.391 31.438 1 94.44 439 ASN B O 1
ATOM 8588 N N . THR B 1 440 ? -21.172 20.719 31.281 1 91.94 440 THR B N 1
ATOM 8589 C CA . THR B 1 440 ? -21.094 20.422 32.688 1 91.94 440 THR B CA 1
ATOM 8590 C C . THR B 1 440 ? -19.688 19.953 33.062 1 91.94 440 THR B C 1
ATOM 8592 O O . THR B 1 440 ? -19.312 19.938 34.25 1 91.94 440 THR B O 1
ATOM 8595 N N . CYS B 1 441 ? -18.953 19.578 32.062 1 93.38 441 CYS B N 1
ATOM 8596 C CA . CYS B 1 441 ? -17.594 19.125 32.344 1 93.38 441 CYS B CA 1
ATOM 8597 C C . CYS B 1 441 ? -16.75 20.234 32.969 1 93.38 441 CYS B C 1
ATOM 8599 O O . CYS B 1 441 ? -15.805 19.969 33.688 1 93.38 441 CYS B O 1
ATOM 8601 N N . LEU B 1 442 ? -17.125 21.5 32.688 1 92.88 442 LEU B N 1
ATOM 8602 C CA . LEU B 1 442 ? -16.406 22.641 33.25 1 92.88 442 LEU B CA 1
ATOM 8603 C C . LEU B 1 442 ? -16.531 22.688 34.75 1 92.88 442 LEU B C 1
ATOM 8605 O O . LEU B 1 442 ? -15.625 23.172 35.438 1 92.88 442 LEU B O 1
ATOM 8609 N N . MET B 1 443 ? -17.594 22.109 35.219 1 90.25 443 MET B N 1
ATOM 8610 C CA . MET B 1 443 ? -17.781 22 36.688 1 90.25 443 MET B CA 1
ATOM 8611 C C . MET B 1 443 ? -17.031 20.797 37.25 1 90.25 443 MET B C 1
ATOM 8613 O O . MET B 1 443 ? -16.406 20.891 38.312 1 90.25 443 MET B O 1
ATOM 8617 N N . HIS B 1 444 ? -17 19.781 36.469 1 89.88 444 HIS B N 1
ATOM 8618 C CA . HIS B 1 444 ? -16.359 18.547 36.906 1 89.88 444 HIS B CA 1
ATOM 8619 C C . HIS B 1 444 ? -14.859 18.734 37.062 1 89.88 444 HIS B C 1
ATOM 8621 O O . HIS B 1 444 ? -14.266 18.188 38 1 89.88 444 HIS B O 1
ATOM 8627 N N . VAL B 1 445 ? -14.305 19.469 36.156 1 92.75 445 VAL B N 1
ATOM 8628 C CA . VAL B 1 445 ? -12.859 19.641 36.219 1 92.75 445 VAL B CA 1
ATOM 8629 C C . VAL B 1 445 ? -12.461 20.438 37.438 1 92.75 445 VAL B C 1
ATOM 8631 O O . VAL B 1 445 ? -11.312 20.375 37.875 1 92.75 445 VAL B O 1
ATOM 8634 N N . GLN B 1 446 ? -13.406 21.156 38 1 90.25 446 GLN B N 1
ATOM 8635 C CA . GLN B 1 446 ? -13.211 21.953 39.219 1 90.25 446 GLN B CA 1
ATOM 8636 C C . GLN B 1 446 ? -13.664 21.172 40.469 1 90.25 446 GLN B C 1
ATOM 8638 O O . GLN B 1 446 ? -13.57 21.688 41.562 1 90.25 446 GLN B O 1
ATOM 8643 N N . ASP B 1 447 ? -14.133 20.047 40.281 1 88.56 447 ASP B N 1
ATOM 8644 C CA . ASP B 1 447 ? -14.672 19.203 41.344 1 88.56 447 ASP B CA 1
ATOM 8645 C C . ASP B 1 447 ? -15.922 19.812 41.938 1 88.56 447 ASP B C 1
ATOM 8647 O O . ASP B 1 447 ? -16.094 19.781 43.188 1 88.56 447 ASP B O 1
ATOM 8651 N N . VAL B 1 448 ? -16.656 20.422 41.188 1 87.62 448 VAL B N 1
ATOM 8652 C CA . VAL B 1 448 ? -17.953 20.984 41.594 1 87.62 448 VAL B CA 1
ATOM 8653 C C . VAL B 1 448 ? -19.078 20.094 41.062 1 87.62 448 VAL B C 1
ATOM 8655 O O . VAL B 1 448 ? -19.203 19.891 39.875 1 87.62 448 VAL B O 1
ATOM 8658 N N . HIS B 1 449 ? -19.906 19.562 41.875 1 87.5 449 HIS B N 1
ATOM 8659 C CA . HIS B 1 449 ? -20.906 18.594 41.469 1 87.5 449 HIS B CA 1
ATOM 8660 C C . HIS B 1 449 ? -22.312 19.109 41.656 1 87.5 449 HIS B C 1
ATOM 8662 O O . HIS B 1 449 ? -23.281 18.469 41.281 1 87.5 449 HIS B O 1
ATOM 8668 N N . GLU B 1 450 ? -22.391 20.188 42.375 1 87.25 450 GLU B N 1
ATOM 8669 C CA . GLU B 1 450 ? -23.625 20.953 42.5 1 87.25 450 GLU B CA 1
ATOM 8670 C C . GLU B 1 450 ? -23.359 22.453 42.406 1 87.25 450 GLU B C 1
ATOM 8672 O O . GLU B 1 450 ? -22.391 22.969 42.969 1 87.25 450 GLU B O 1
ATOM 8677 N N . TRP B 1 451 ? -24.109 23.062 41.5 1 83.38 451 TRP B N 1
ATOM 8678 C CA . TRP B 1 451 ? -23.859 24.484 41.312 1 83.38 451 TRP B CA 1
ATOM 8679 C C . TRP B 1 451 ? -25.156 25.266 41.156 1 83.38 451 TRP B C 1
ATOM 8681 O O . TRP B 1 451 ? -26.203 24.672 40.906 1 83.38 451 TRP B O 1
ATOM 8691 N N . GLN B 1 452 ? -25.141 26.516 41.625 1 75.12 452 GLN B N 1
ATOM 8692 C CA . GLN B 1 452 ? -26.312 27.375 41.5 1 75.12 452 GLN B CA 1
ATOM 8693 C C . GLN B 1 452 ? -26.5 27.891 40.094 1 75.12 452 GLN B C 1
ATOM 8695 O O . GLN B 1 452 ? -25.516 28.172 39.406 1 75.12 452 GLN B O 1
ATOM 8700 N N . LYS B 1 453 ? -27.609 27.578 39.531 1 62.09 453 LYS B N 1
ATOM 8701 C CA . LYS B 1 453 ? -27.922 28.141 38.219 1 62.09 453 LYS B CA 1
ATOM 8702 C C . LYS B 1 453 ? -27.625 29.641 38.188 1 62.09 453 LYS B C 1
ATOM 8704 O O . LYS B 1 453 ? -28.047 30.391 39.062 1 62.09 453 LYS B O 1
ATOM 8709 N N . VAL B 1 454 ? -26.438 29.906 37.969 1 50.47 454 VAL B N 1
ATOM 8710 C CA . VAL B 1 454 ? -26.188 31.328 37.906 1 50.47 454 VAL B CA 1
ATOM 8711 C C . VAL B 1 454 ? -26.812 31.906 36.625 1 50.47 454 VAL B C 1
ATOM 8713 O O . VAL B 1 454 ? -26.469 31.484 35.5 1 50.47 454 VAL B O 1
ATOM 8716 N N . PHE B 1 455 ? -28.062 32.344 36.594 1 42.81 455 PHE B N 1
ATOM 8717 C CA . PHE B 1 455 ? -28.453 33.156 35.438 1 42.81 455 PHE B CA 1
ATOM 8718 C C . PHE B 1 455 ? -27.266 34 34.938 1 42.81 455 PHE B C 1
ATOM 8720 O O . PHE B 1 455 ? -26.734 33.75 33.875 1 42.81 455 PHE B O 1
ATOM 8727 N N . LEU B 1 456 ? -27.312 35.344 34.875 1 38.88 456 LEU B N 1
ATOM 8728 C CA . LEU B 1 456 ? -26.344 36.375 34.469 1 38.88 456 LEU B CA 1
ATOM 8729 C C . LEU B 1 456 ? -25.266 36.562 35.531 1 38.88 456 LEU B C 1
ATOM 8731 O O . LEU B 1 456 ? -25.531 37.031 36.625 1 38.88 456 LEU B O 1
ATOM 8735 N N . THR B 1 457 ? -24.562 35.562 35.875 1 37.78 457 THR B N 1
ATOM 8736 C CA . THR B 1 457 ? -23.641 35.969 36.938 1 37.78 457 THR B CA 1
ATOM 8737 C C . THR B 1 457 ? -22.688 37.062 36.469 1 37.78 457 THR B C 1
ATOM 8739 O O . THR B 1 457 ? -22.016 36.906 35.438 1 37.78 457 THR B O 1
ATOM 8742 N N . LEU B 1 458 ? -22.859 38.219 36.906 1 38.09 458 LEU B N 1
ATOM 8743 C CA . LEU B 1 458 ? -21.969 39.375 36.812 1 38.09 458 LEU B CA 1
ATOM 8744 C C . LEU B 1 458 ? -20.641 39.125 37.5 1 38.09 458 LEU B C 1
ATOM 8746 O O . LEU B 1 458 ? -20.609 38.812 38.688 1 38.09 458 LEU B O 1
ATOM 8750 N N . ILE B 1 459 ? -19.812 38.312 36.906 1 38.84 459 ILE B N 1
ATOM 8751 C CA . ILE B 1 459 ? -18.547 38.219 37.625 1 38.84 459 ILE B CA 1
ATOM 8752 C C . ILE B 1 459 ? -17.844 39.594 37.625 1 38.84 459 ILE B C 1
ATOM 8754 O O . ILE B 1 459 ? -17.609 40.156 36.562 1 38.84 459 ILE B O 1
ATOM 8758 N N . PHE B 1 460 ? -17.875 40.281 38.594 1 37.31 460 PHE B N 1
ATOM 8759 C CA . PHE B 1 460 ? -17.172 41.531 38.844 1 37.31 460 PHE B CA 1
ATOM 8760 C C . PHE B 1 460 ? -15.672 41.344 38.688 1 37.31 460 PHE B C 1
ATOM 8762 O O . PHE B 1 460 ? -15.07 40.531 39.375 1 37.31 460 PHE B O 1
ATOM 8769 N N . GLY B 1 461 ? -15.148 41.375 37.469 1 36.59 461 GLY B N 1
ATOM 8770 C CA . GLY B 1 461 ? -13.695 41.406 37.375 1 36.59 461 GLY B CA 1
ATOM 8771 C C . GLY B 1 461 ? -13.062 42.375 38.375 1 36.59 461 GLY B C 1
ATOM 8772 O O . GLY B 1 461 ? -13.688 43.344 38.75 1 36.59 461 GLY B O 1
ATOM 8773 N N . LYS B 1 462 ? -12.25 41.906 39.25 1 44.12 462 LYS B N 1
ATOM 8774 C CA . LYS B 1 462 ? -11.633 42.719 40.25 1 44.12 462 LYS B CA 1
ATOM 8775 C C . LYS B 1 462 ? -11.5 44.188 39.781 1 44.12 462 LYS B C 1
ATOM 8777 O O . LYS B 1 462 ? -11.875 45.094 40.5 1 44.12 462 LYS B O 1
ATOM 8782 N N . ASP B 1 463 ? -10.383 44.406 38.969 1 40.5 463 ASP B N 1
ATOM 8783 C CA . ASP B 1 463 ? -9.953 45.781 38.812 1 40.5 463 ASP B CA 1
ATOM 8784 C C . ASP B 1 463 ? -10.977 46.594 38 1 40.5 463 ASP B C 1
ATOM 8786 O O . ASP B 1 463 ? -11.094 47.812 38.188 1 40.5 463 ASP B O 1
ATOM 8790 N N . SER B 1 464 ? -11.133 46.188 36.719 1 42.53 464 SER B N 1
ATOM 8791 C CA . SER B 1 464 ? -11.703 47.188 35.812 1 42.53 464 SER B CA 1
ATOM 8792 C C . SER B 1 464 ? -13.227 47.125 35.844 1 42.53 464 SER B C 1
ATOM 8794 O O . SER B 1 464 ? -13.891 47.906 35.125 1 42.53 464 SER B O 1
ATOM 8796 N N . GLY B 1 465 ? -14.023 46.844 36.906 1 40.94 465 GLY B N 1
ATOM 8797 C CA . GLY B 1 465 ? -15.477 46.938 36.969 1 40.94 465 GLY B CA 1
ATOM 8798 C C . GLY B 1 465 ? -16.172 46.094 35.938 1 40.94 465 GLY B C 1
ATOM 8799 O O . GLY B 1 465 ? -17.359 46.281 35.656 1 40.94 465 GLY B O 1
ATOM 8800 N N . VAL B 1 466 ? -15.414 45.656 34.969 1 38.47 466 VAL B N 1
ATOM 8801 C CA . VAL B 1 466 ? -16.109 45.031 33.875 1 38.47 466 VAL B CA 1
ATOM 8802 C C . VAL B 1 466 ? -16.766 43.719 34.344 1 38.47 466 VAL B C 1
ATOM 8804 O O . VAL B 1 466 ? -16.125 42.906 35 1 38.47 466 VAL B O 1
ATOM 8807 N N . LEU B 1 467 ? -18 43.688 34.5 1 38.69 467 LEU B N 1
ATOM 8808 C CA . LEU B 1 467 ? -18.938 42.594 34.688 1 38.69 467 LEU B CA 1
ATOM 8809 C C . LEU B 1 467 ? -18.688 41.469 33.688 1 38.69 467 LEU B C 1
ATOM 8811 O O . LEU B 1 467 ? -18.688 41.719 32.469 1 38.69 467 LEU B O 1
ATOM 8815 N N . HIS B 1 468 ? -17.812 40.562 34 1 40.72 468 HIS B N 1
ATOM 8816 C CA . HIS B 1 468 ? -17.766 39.406 33.125 1 40.72 468 HIS B CA 1
ATOM 8817 C C . HIS B 1 468 ? -19 38.531 33.25 1 40.72 468 HIS B C 1
ATOM 8819 O O . HIS B 1 468 ? -19.406 38.188 34.375 1 40.72 468 HIS B O 1
ATOM 8825 N N . PHE B 1 469 ? -19.984 38.688 32.531 1 39.59 469 PHE B N 1
ATOM 8826 C CA . PHE B 1 469 ? -21.172 37.875 32.375 1 39.59 469 PHE B CA 1
ATOM 8827 C C . PHE B 1 469 ? -20.797 36.406 32.156 1 39.59 469 PHE B C 1
ATOM 8829 O O . PHE B 1 469 ? -20.016 36.094 31.266 1 39.59 469 PHE B O 1
ATOM 8836 N N . GLN B 1 470 ? -20.672 35.656 33.219 1 46.41 470 GLN B N 1
ATOM 8837 C CA . GLN B 1 470 ? -20.516 34.25 32.938 1 46.41 470 GLN B CA 1
ATOM 8838 C C . GLN B 1 470 ? -21.797 33.656 32.344 1 46.41 470 GLN B C 1
ATOM 8840 O O . GLN B 1 470 ? -22.875 33.781 32.938 1 46.41 470 GLN B O 1
ATOM 8845 N N . GLU B 1 471 ? -22.016 33.562 31.156 1 55.31 471 GLU B N 1
ATOM 8846 C CA . GLU B 1 471 ? -23.078 32.938 30.375 1 55.31 471 GLU B CA 1
ATOM 8847 C C . GLU B 1 471 ? -23.406 31.547 30.906 1 55.31 471 GLU B C 1
ATOM 8849 O O . GLU B 1 471 ? -22.531 30.844 31.391 1 55.31 471 GLU B O 1
ATOM 8854 N N . ASP B 1 472 ? -24.688 31.234 31.281 1 69.5 472 ASP B N 1
ATOM 8855 C CA . ASP B 1 472 ? -25.219 29.938 31.656 1 69.5 472 ASP B CA 1
ATOM 8856 C C . ASP B 1 472 ? -24.812 28.859 30.641 1 69.5 472 ASP B C 1
ATOM 8858 O O . ASP B 1 472 ? -25.531 28.625 29.672 1 69.5 472 ASP B O 1
ATOM 8862 N N . VAL B 1 473 ? -23.703 28.328 30.766 1 82.94 473 VAL B N 1
ATOM 8863 C CA . VAL B 1 473 ? -23.125 27.422 29.781 1 82.94 473 VAL B CA 1
ATOM 8864 C C . VAL B 1 473 ? -23.656 26 30.016 1 82.94 473 VAL B C 1
ATOM 8866 O O . VAL B 1 473 ? -23.594 25.156 29.109 1 82.94 473 VAL B O 1
ATOM 8869 N N . THR B 1 474 ? -24.328 25.688 31.141 1 88 474 THR B N 1
ATOM 8870 C CA . THR B 1 474 ? -24.797 24.344 31.422 1 88 474 THR B CA 1
ATOM 8871 C C . THR B 1 474 ? -26.312 24.25 31.234 1 88 474 THR B C 1
ATOM 8873 O O . THR B 1 474 ? -26.906 23.203 31.5 1 88 474 THR B O 1
ATOM 8876 N N . GLY B 1 475 ? -26.938 25.328 30.844 1 84.31 475 GLY B N 1
ATOM 8877 C CA . GLY B 1 475 ? -28.375 25.312 30.562 1 84.31 475 GLY B CA 1
ATOM 8878 C C . GLY B 1 475 ? -29.203 24.953 31.781 1 84.31 475 GLY B C 1
ATOM 8879 O O . GLY B 1 475 ? -29.062 25.562 32.844 1 84.31 475 GLY B O 1
ATOM 8880 N N . PRO B 1 476 ? -29.984 23.938 31.594 1 83.19 476 PRO B N 1
ATOM 8881 C CA . PRO B 1 476 ? -30.891 23.562 32.688 1 83.19 476 PRO B CA 1
ATOM 8882 C C . PRO B 1 476 ? -30.234 22.688 33.75 1 83.19 476 PRO B C 1
ATOM 8884 O O . PRO B 1 476 ? -30.859 22.359 34.75 1 83.19 476 PRO B O 1
ATOM 8887 N N . TYR B 1 477 ? -29.078 22.406 33.562 1 86.75 477 TYR B N 1
ATOM 8888 C CA . TYR B 1 477 ? -28.438 21.453 34.469 1 86.75 477 TYR B CA 1
ATOM 8889 C C . TYR B 1 477 ? -27.719 22.156 35.594 1 86.75 477 TYR B C 1
ATOM 8891 O O . TYR B 1 477 ? -26.984 23.125 35.344 1 86.75 477 TYR B O 1
ATOM 8899 N N . ASN B 1 478 ? -27.906 21.641 36.906 1 86.06 478 ASN B N 1
ATOM 8900 C CA . ASN B 1 478 ? -27.281 22.25 38.062 1 86.06 478 ASN B CA 1
ATOM 8901 C C . ASN B 1 478 ? -26.547 21.219 38.938 1 86.06 478 ASN B C 1
ATOM 8903 O O . ASN B 1 478 ? -26.094 21.531 40.031 1 86.06 478 ASN B O 1
ATOM 8907 N N . CYS B 1 479 ? -26.516 20.062 38.438 1 85.31 479 CYS B N 1
ATOM 8908 C CA . CYS B 1 479 ? -25.781 19 39.094 1 85.31 479 CYS B CA 1
ATOM 8909 C C . CYS B 1 479 ? -25.312 17.938 38.125 1 85.31 479 CYS B C 1
ATOM 8911 O O . CYS B 1 479 ? -25.781 17.906 36.969 1 85.31 479 CYS B O 1
ATOM 8913 N N . CYS B 1 480 ? -24.328 17.172 38.469 1 78.88 480 CYS B N 1
ATOM 8914 C CA . CYS B 1 480 ? -23.828 16.078 37.656 1 78.88 480 CYS B CA 1
ATOM 8915 C C . CYS B 1 480 ? -24.828 14.938 37.594 1 78.88 480 CYS B C 1
ATOM 8917 O O . CYS B 1 480 ? -25.609 14.742 38.531 1 78.88 480 CYS B O 1
ATOM 8919 N N . SER B 1 481 ? -24.984 14.422 36.5 1 70.25 481 SER B N 1
ATOM 8920 C CA . SER B 1 481 ? -25.938 13.336 36.281 1 70.25 481 SER B CA 1
ATOM 8921 C C . SER B 1 481 ? -25.312 11.977 36.594 1 70.25 481 SER B C 1
ATOM 8923 O O . SER B 1 481 ? -25.672 10.977 35.969 1 70.25 481 SER B O 1
ATOM 8925 N N . HIS B 1 482 ? -24.312 11.938 37.375 1 67.5 482 HIS B N 1
ATOM 8926 C CA . HIS B 1 482 ? -23.719 10.641 37.656 1 67.5 482 HIS B CA 1
ATOM 8927 C C . HIS B 1 482 ? -23.547 10.438 39.156 1 67.5 482 HIS B C 1
ATOM 8929 O O . HIS B 1 482 ? -23.547 11.398 39.938 1 67.5 482 HIS B O 1
ATOM 8935 N N . GLU B 1 483 ? -23.547 9.18 39.594 1 63.19 483 GLU B N 1
ATOM 8936 C CA . GLU B 1 483 ? -23.266 8.82 41 1 63.19 483 GLU B CA 1
ATOM 8937 C C . GLU B 1 483 ? -21.797 9.031 41.344 1 63.19 483 GLU B C 1
ATOM 8939 O O . GLU B 1 483 ? -21 9.414 40.469 1 63.19 483 GLU B O 1
ATOM 8944 N N . GLN B 1 484 ? -21.516 9.039 42.656 1 63.69 484 GLN B N 1
ATOM 8945 C CA . GLN B 1 484 ? -20.141 9.195 43.094 1 63.69 484 GLN B CA 1
ATOM 8946 C C . GLN B 1 484 ? -19.203 8.242 42.375 1 63.69 484 GLN B C 1
ATOM 8948 O O . GLN B 1 484 ? -19.469 7.039 42.312 1 63.69 484 GLN B O 1
ATOM 8953 N N . LEU B 1 485 ? -18.375 8.766 41.5 1 63.91 485 LEU B N 1
ATOM 8954 C CA . LEU B 1 485 ? -17.438 7.973 40.719 1 63.91 485 LEU B CA 1
ATOM 8955 C C . LEU B 1 485 ? -16.328 7.406 41.594 1 63.91 485 LEU B C 1
ATOM 8957 O O . LEU B 1 485 ? -15.82 8.094 42.469 1 63.91 485 LEU B O 1
ATOM 8961 N N . THR B 1 486 ? -16.219 6.023 41.531 1 62.88 486 THR B N 1
ATOM 8962 C CA . THR B 1 486 ? -15.156 5.301 42.219 1 62.88 486 THR B CA 1
ATOM 8963 C C . THR B 1 486 ? -13.906 5.207 41.344 1 62.88 486 THR B C 1
ATOM 8965 O O . THR B 1 486 ? -14 5.051 40.125 1 62.88 486 THR B O 1
ATOM 8968 N N . GLY B 1 487 ? -12.695 6.027 41.719 1 61.91 487 GLY B N 1
ATOM 8969 C CA . GLY B 1 487 ? -11.414 5.875 41.031 1 61.91 487 GLY B CA 1
ATOM 8970 C C . GLY B 1 487 ? -10.555 7.121 41.094 1 61.91 487 GLY B C 1
ATOM 8971 O O . GLY B 1 487 ? -10.984 8.148 41.625 1 61.91 487 GLY B O 1
ATOM 8972 N N . PRO B 1 488 ? -9.344 6.871 40.594 1 69.81 488 PRO B N 1
ATOM 8973 C CA . PRO B 1 488 ? -8.43 8.016 40.656 1 69.81 488 PRO B CA 1
ATOM 8974 C C . PRO B 1 488 ? -8.867 9.164 39.75 1 69.81 488 PRO B C 1
ATOM 8976 O O . PRO B 1 488 ? -9.281 8.93 38.594 1 69.81 488 PRO B O 1
ATOM 8979 N N . ARG B 1 489 ? -9.086 10.281 40.375 1 76 489 ARG B N 1
ATOM 8980 C CA . ARG B 1 489 ? -9.445 11.492 39.656 1 76 489 ARG B CA 1
ATOM 8981 C C . ARG B 1 489 ? -8.211 12.352 39.375 1 76 489 ARG B C 1
ATOM 8983 O O . ARG B 1 489 ? -7.324 12.453 40.219 1 76 489 ARG B O 1
ATOM 8990 N N . PRO B 1 490 ? -8.297 12.891 38.094 1 84.44 490 PRO B N 1
ATOM 8991 C CA . PRO B 1 490 ? -7.207 13.836 37.844 1 84.44 490 PRO B CA 1
ATOM 8992 C C . PRO B 1 490 ? -7.258 15.055 38.75 1 84.44 490 PRO B C 1
ATOM 8994 O O . PRO B 1 490 ? -8.289 15.328 39.375 1 84.44 490 PRO B O 1
ATOM 8997 N N . GLU B 1 491 ? -6.102 15.664 38.812 1 85.19 491 GLU B N 1
ATOM 8998 C CA . GLU B 1 491 ? -6.031 16.875 39.625 1 85.19 491 GLU B CA 1
ATOM 8999 C C . GLU B 1 491 ? -6.984 17.953 39.094 1 85.19 491 GLU B C 1
ATOM 9001 O O . GLU B 1 491 ? -7.129 18.109 37.875 1 85.19 491 GLU B O 1
ATOM 9006 N N . THR B 1 492 ? -7.582 18.594 40.062 1 91.31 492 THR B N 1
ATOM 9007 C CA . THR B 1 492 ? -8.547 19.625 39.719 1 91.31 492 THR B CA 1
ATOM 9008 C C . THR B 1 492 ? -7.844 20.828 39.094 1 91.31 492 THR B C 1
ATOM 9010 O O . THR B 1 492 ? -6.672 21.078 39.344 1 91.31 492 THR B O 1
ATOM 9013 N N . LEU B 1 493 ? -8.594 21.469 38.188 1 94.56 493 LEU B N 1
ATOM 9014 C CA . LEU B 1 493 ? -8.102 22.688 37.594 1 94.56 493 LEU B CA 1
ATOM 9015 C C . LEU B 1 493 ? -8.734 23.922 38.219 1 94.56 493 LEU B C 1
ATOM 9017 O O . LEU B 1 493 ? -9.898 24.234 37.969 1 94.56 493 LEU B O 1
ATOM 9021 N N . PRO B 1 494 ? -7.898 24.594 38.938 1 91.25 494 PRO B N 1
ATOM 9022 C CA . PRO B 1 494 ? -8.453 25.781 39.594 1 91.25 494 PRO B CA 1
ATOM 9023 C C . PRO B 1 494 ? -8.969 26.812 38.594 1 91.25 494 PRO B C 1
ATOM 9025 O O . PRO B 1 494 ? -8.375 26.984 37.531 1 91.25 494 PRO B O 1
ATOM 9028 N N . LEU B 1 495 ? -9.984 27.578 39.031 1 89 495 LEU B N 1
ATOM 9029 C CA . LEU B 1 495 ? -10.68 28.547 38.188 1 89 495 LEU B CA 1
ATOM 9030 C C . LEU B 1 495 ? -9.719 29.594 37.656 1 89 495 LEU B C 1
ATOM 9032 O O . LEU B 1 495 ? -9.844 30.047 36.5 1 89 495 LEU B O 1
ATOM 9036 N N . GLU B 1 496 ? -8.75 30 38.438 1 87.81 496 GLU B N 1
ATOM 9037 C CA . GLU B 1 496 ? -7.844 31.078 38.062 1 87.81 496 GLU B CA 1
ATOM 9038 C C . GLU B 1 496 ? -6.617 30.547 37.312 1 87.81 496 GLU B C 1
ATOM 9040 O O . GLU B 1 496 ? -5.793 31.312 36.812 1 87.81 496 GLU B O 1
ATOM 9045 N N . SER B 1 497 ? -6.609 29.281 37.156 1 92.44 497 SER B N 1
ATOM 9046 C CA . SER B 1 497 ? -5.438 28.688 36.531 1 92.44 497 SER B CA 1
ATOM 9047 C C . SER B 1 497 ? -5.477 28.859 35 1 92.44 497 SER B C 1
ATOM 9049 O O . SER B 1 497 ? -6.555 28.906 34.406 1 92.44 497 SER B O 1
ATOM 9051 N N . ASP B 1 498 ? -4.32 29 34.406 1 94.5 498 ASP B N 1
ATOM 9052 C CA . ASP B 1 498 ? -4.207 29.062 32.938 1 94.5 498 ASP B CA 1
ATOM 9053 C C . ASP B 1 498 ? -4.762 27.797 32.312 1 94.5 498 ASP B C 1
ATOM 9055 O O . ASP B 1 498 ? -5.352 27.844 31.219 1 94.5 498 ASP B O 1
ATOM 9059 N N . ALA B 1 499 ? -4.543 26.734 33 1 95.25 499 ALA B N 1
ATOM 9060 C CA . ALA B 1 499 ? -5.02 25.438 32.5 1 95.25 499 ALA B CA 1
ATOM 9061 C C . ALA B 1 499 ? -6.539 25.438 32.344 1 95.25 499 ALA B C 1
ATOM 9063 O O . ALA B 1 499 ? -7.07 25.047 31.312 1 95.25 499 ALA B O 1
ATOM 9064 N N . TYR B 1 500 ? -7.172 25.922 33.312 1 95.12 500 TYR B N 1
ATOM 9065 C CA . TYR B 1 500 ? -8.625 25.953 33.281 1 95.12 500 TYR B CA 1
ATOM 9066 C C . TYR B 1 500 ? -9.117 26.922 32.188 1 95.12 500 TYR B C 1
ATOM 9068 O O . TYR B 1 500 ? -10.047 26.609 31.453 1 95.12 500 TYR B O 1
ATOM 9076 N N . GLN B 1 501 ? -8.555 28.078 32.125 1 94.44 501 GLN B N 1
ATOM 9077 C CA . GLN B 1 501 ? -8.984 29.094 31.172 1 94.44 501 GLN B CA 1
ATOM 9078 C C . GLN B 1 501 ? -8.828 28.594 29.734 1 94.44 501 GLN B C 1
ATOM 9080 O O . GLN B 1 501 ? -9.695 28.828 28.891 1 94.44 501 GLN B O 1
ATOM 9085 N N . ASN B 1 502 ? -7.75 27.922 29.516 1 96.31 502 ASN B N 1
ATOM 9086 C CA . ASN B 1 502 ? -7.52 27.406 28.172 1 96.31 502 ASN B CA 1
ATOM 9087 C C . ASN B 1 502 ? -8.461 26.25 27.844 1 96.31 502 ASN B C 1
ATOM 9089 O O . ASN B 1 502 ? -8.914 26.109 26.703 1 96.31 502 ASN B O 1
ATOM 9093 N N . LEU B 1 503 ? -8.664 25.422 28.781 1 96.81 503 LEU B N 1
ATOM 9094 C CA . LEU B 1 503 ? -9.633 24.359 28.609 1 96.81 503 LEU B CA 1
ATOM 9095 C C . LEU B 1 503 ? -11.023 24.922 28.312 1 96.81 503 LEU B C 1
ATOM 9097 O O . LEU B 1 503 ? -11.703 24.453 27.406 1 96.81 503 LEU B O 1
ATOM 9101 N N . ARG B 1 504 ? -11.414 25.859 29.125 1 94.81 504 ARG B N 1
ATOM 9102 C CA . ARG B 1 504 ? -12.711 26.516 28.969 1 94.81 504 ARG B CA 1
ATOM 9103 C C . ARG B 1 504 ? -12.852 27.125 27.578 1 94.81 504 ARG B C 1
ATOM 9105 O O . ARG B 1 504 ? -13.914 27.031 26.953 1 94.81 504 ARG B O 1
ATOM 9112 N N . LYS B 1 505 ? -11.852 27.734 27.062 1 95.19 505 LYS B N 1
ATOM 9113 C CA . LYS B 1 505 ? -11.859 28.344 25.734 1 95.19 505 LYS B CA 1
ATOM 9114 C C . LYS B 1 505 ? -12.117 27.297 24.656 1 95.19 505 LYS B C 1
ATOM 9116 O O . LYS B 1 505 ? -12.844 27.547 23.703 1 95.19 505 LYS B O 1
ATOM 9121 N N . VAL B 1 506 ? -11.516 26.094 24.812 1 96.69 506 VAL B N 1
ATOM 9122 C CA . VAL B 1 506 ? -11.688 25.016 23.844 1 96.69 506 VAL B CA 1
ATOM 9123 C C . VAL B 1 506 ? -13.117 24.484 23.906 1 96.69 506 VAL B C 1
ATOM 9125 O O . VAL B 1 506 ? -13.789 24.344 22.875 1 96.69 506 VAL B O 1
ATOM 9128 N N . VAL B 1 507 ? -13.57 24.281 25.094 1 96.31 507 VAL B N 1
ATOM 9129 C CA . VAL B 1 507 ? -14.875 23.672 25.328 1 96.31 507 VAL B CA 1
ATOM 9130 C C . VAL B 1 507 ? -15.977 24.609 24.859 1 96.31 507 VAL B C 1
ATOM 9132 O O . VAL B 1 507 ? -16.953 24.172 24.266 1 96.31 507 VAL B O 1
ATOM 9135 N N . LEU B 1 508 ? -15.773 25.875 25.047 1 94.75 508 LEU B N 1
ATOM 9136 C CA . LEU B 1 508 ? -16.859 26.828 24.781 1 94.75 508 LEU B CA 1
ATOM 9137 C C . LEU B 1 508 ? -16.609 27.547 23.453 1 94.75 508 LEU B C 1
ATOM 9139 O O . LEU B 1 508 ? -17.219 28.609 23.203 1 94.75 508 LEU B O 1
ATOM 9143 N N . SER B 1 509 ? -15.664 27.031 22.672 1 94.31 509 SER B N 1
ATOM 9144 C CA . SER B 1 509 ? -15.484 27.656 21.375 1 94.31 509 SER B CA 1
ATOM 9145 C C . SER B 1 509 ? -16.797 27.703 20.594 1 94.31 509 SER B C 1
ATOM 9147 O O . SER B 1 509 ? -17.531 26.719 20.547 1 94.31 509 SER B O 1
ATOM 9149 N N . ASN B 1 510 ? -17.141 28.797 19.969 1 91.75 510 ASN B N 1
ATOM 9150 C CA . ASN B 1 510 ? -18.391 28.984 19.266 1 91.75 510 ASN B CA 1
ATOM 9151 C C . ASN B 1 510 ? -18.609 27.938 18.188 1 91.75 510 ASN B C 1
ATOM 9153 O O . ASN B 1 510 ? -19.688 27.375 18.062 1 91.75 510 ASN B O 1
ATOM 9157 N N . SER B 1 511 ? -17.578 27.734 17.469 1 92.19 511 SER B N 1
ATOM 9158 C CA . SER B 1 511 ? -17.672 26.781 16.375 1 92.19 511 SER B CA 1
ATOM 9159 C C . SER B 1 511 ? -17.938 25.375 16.891 1 92.19 511 SER B C 1
ATOM 9161 O O . SER B 1 511 ? -18.766 24.641 16.328 1 92.19 511 SER B O 1
ATOM 9163 N N . PHE B 1 512 ? -17.297 25.016 17.969 1 94.81 512 PHE B N 1
ATOM 9164 C CA . PHE B 1 512 ? -17.453 23.672 18.516 1 94.81 512 PHE B CA 1
ATOM 9165 C C . PHE B 1 512 ? -18.859 23.5 19.109 1 94.81 512 PHE B C 1
ATOM 9167 O O . PHE B 1 512 ? -19.5 22.469 18.891 1 94.81 512 PHE B O 1
ATOM 9174 N N . GLN B 1 513 ? -19.344 24.5 19.812 1 94.06 513 GLN B N 1
ATOM 9175 C CA . GLN B 1 513 ? -20.672 24.438 20.422 1 94.06 513 GLN B CA 1
ATOM 9176 C C . GLN B 1 513 ? -21.766 24.312 19.359 1 94.06 513 GLN B C 1
ATOM 9178 O O . GLN B 1 513 ? -22.703 23.531 19.516 1 94.06 513 GLN B O 1
ATOM 9183 N N . ARG B 1 514 ? -21.594 25.047 18.297 1 93.19 514 ARG B N 1
ATOM 9184 C CA . ARG B 1 514 ? -22.531 24.984 17.203 1 93.19 514 ARG B CA 1
ATOM 9185 C C . ARG B 1 514 ? -22.516 23.609 16.531 1 93.19 514 ARG B C 1
ATOM 9187 O O . ARG B 1 514 ? -23.562 23.047 16.203 1 93.19 514 ARG B O 1
ATOM 9194 N N . ASP B 1 515 ? -21.344 23.109 16.312 1 94.31 515 ASP B N 1
ATOM 9195 C CA . ASP B 1 515 ? -21.188 21.812 15.648 1 94.31 515 ASP B CA 1
ATOM 9196 C C . ASP B 1 515 ? -21.688 20.688 16.531 1 94.31 515 ASP B C 1
ATOM 9198 O O . ASP B 1 515 ? -22.266 19.703 16.047 1 94.31 515 ASP B O 1
ATOM 9202 N N . LEU B 1 516 ? -21.406 20.812 17.781 1 94.88 516 LEU B N 1
ATOM 9203 C CA . LEU B 1 516 ? -21.844 19.797 18.734 1 94.88 516 LEU B CA 1
ATOM 9204 C C . LEU B 1 516 ? -23.359 19.672 18.734 1 94.88 516 LEU B C 1
ATOM 9206 O O . LEU B 1 516 ? -23.891 18.578 18.875 1 94.88 516 LEU B O 1
ATOM 9210 N N . ALA B 1 517 ? -24.062 20.734 18.562 1 93.62 517 ALA B N 1
ATOM 9211 C CA . ALA B 1 517 ? -25.531 20.75 18.516 1 93.62 517 ALA B CA 1
ATOM 9212 C C . ALA B 1 517 ? -26.047 19.984 17.297 1 93.62 517 ALA B C 1
ATOM 9214 O O . ALA B 1 517 ? -27.188 19.531 17.281 1 93.62 517 ALA B O 1
ATOM 9215 N N . LYS B 1 518 ? -25.188 19.781 16.344 1 94.06 518 LYS B N 1
ATOM 9216 C CA . LYS B 1 518 ? -25.562 19.109 15.109 1 94.06 518 LYS B CA 1
ATOM 9217 C C . LYS B 1 518 ? -25.047 17.688 15.07 1 94.06 518 LYS B C 1
ATOM 9219 O O . LYS B 1 518 ? -25 17.062 14 1 94.06 518 LYS B O 1
ATOM 9224 N N . ALA B 1 519 ? -24.625 17.141 16.172 1 95.38 519 ALA B N 1
ATOM 9225 C CA . ALA B 1 519 ? -24.156 15.758 16.203 1 95.38 519 ALA B CA 1
ATOM 9226 C C . ALA B 1 519 ? -25.266 14.797 15.773 1 95.38 519 ALA B C 1
ATOM 9228 O O . ALA B 1 519 ? -26.406 14.93 16.203 1 95.38 519 ALA B O 1
ATOM 9229 N N . SER B 1 520 ? -24.906 13.852 14.977 1 94.44 520 SER B N 1
ATOM 9230 C CA . SER B 1 520 ? -25.891 12.945 14.383 1 94.44 520 SER B CA 1
ATOM 9231 C C . SER B 1 520 ? -26.438 11.969 15.422 1 94.44 520 SER B C 1
ATOM 9233 O O . SER B 1 520 ? -25.656 11.328 16.141 1 94.44 520 SER B O 1
ATOM 9235 N N . PRO B 1 521 ? -27.703 11.82 15.461 1 91.19 521 PRO B N 1
ATOM 9236 C CA . PRO B 1 521 ? -28.297 10.781 16.312 1 91.19 521 PRO B CA 1
ATOM 9237 C C . PRO B 1 521 ? -28.344 9.414 15.633 1 91.19 521 PRO B C 1
ATOM 9239 O O . PRO B 1 521 ? -28.688 8.414 16.266 1 91.19 521 PRO B O 1
ATOM 9242 N N . TYR B 1 522 ? -28 9.32 14.383 1 89.56 522 TYR B N 1
ATOM 9243 C CA . TYR B 1 522 ? -28.219 8.109 13.594 1 89.56 522 TYR B CA 1
ATOM 9244 C C . TYR B 1 522 ? -26.891 7.398 13.336 1 89.56 522 TYR B C 1
ATOM 9246 O O . TYR B 1 522 ? -26.859 6.383 12.633 1 89.56 522 TYR B O 1
ATOM 9254 N N . GLY B 1 523 ? -25.828 7.855 13.836 1 86.5 523 GLY B N 1
ATOM 9255 C CA . GLY B 1 523 ? -24.531 7.234 13.594 1 86.5 523 GLY B CA 1
ATOM 9256 C C . GLY B 1 523 ? -23.609 8.094 12.75 1 86.5 523 GLY B C 1
ATOM 9257 O O . GLY B 1 523 ? -23.891 9.266 12.5 1 86.5 523 GLY B O 1
ATOM 9258 N N . GLY B 1 524 ? -22.453 7.477 12.383 1 89.12 524 GLY B N 1
ATOM 9259 C CA . GLY B 1 524 ? -21.406 8.289 11.766 1 89.12 524 GLY B CA 1
ATOM 9260 C C . GLY B 1 524 ? -20.953 7.746 10.422 1 89.12 524 GLY B C 1
ATOM 9261 O O . GLY B 1 524 ? -21.703 7.066 9.727 1 89.12 524 GLY B O 1
ATOM 9262 N N . THR B 1 525 ? -19.766 8.18 9.953 1 90.88 525 THR B N 1
ATOM 9263 C CA . THR B 1 525 ? -19.219 7.922 8.625 1 90.88 525 THR B CA 1
ATOM 9264 C C . THR B 1 525 ? -18.203 6.785 8.672 1 90.88 525 THR B C 1
ATOM 9266 O O . THR B 1 525 ? -17.422 6.605 7.727 1 90.88 525 THR B O 1
ATOM 9269 N N . SER B 1 526 ? -18.219 5.961 9.727 1 90.19 526 SER B N 1
ATOM 9270 C CA . SER B 1 526 ? -17.203 4.93 9.914 1 90.19 526 SER B CA 1
ATOM 9271 C C . SER B 1 526 ? -17.234 3.916 8.773 1 90.19 526 SER B C 1
ATOM 9273 O O . SER B 1 526 ? -16.188 3.475 8.297 1 90.19 526 SER B O 1
ATOM 9275 N N . ILE B 1 527 ? -18.453 3.566 8.352 1 93.19 527 ILE B N 1
ATOM 9276 C CA . ILE B 1 527 ? -18.562 2.576 7.289 1 93.19 527 ILE B CA 1
ATOM 9277 C C . ILE B 1 527 ? -18.016 3.156 5.984 1 93.19 527 ILE B C 1
ATOM 9279 O O . ILE B 1 527 ? -17.453 2.43 5.164 1 93.19 527 ILE B O 1
ATOM 9283 N N . CYS B 1 528 ? -18.188 4.465 5.805 1 94.94 528 CYS B N 1
ATOM 9284 C CA . CYS B 1 528 ? -17.625 5.133 4.633 1 94.94 528 CYS B CA 1
ATOM 9285 C C . CYS B 1 528 ? -16.094 5.082 4.656 1 94.94 528 CYS B C 1
ATOM 9287 O O . CYS B 1 528 ? -15.469 4.816 3.631 1 94.94 528 CYS B O 1
ATOM 9289 N N . GLU B 1 529 ? -15.562 5.281 5.762 1 90.88 529 GLU B N 1
ATOM 9290 C CA . GLU B 1 529 ? -14.117 5.223 5.918 1 90.88 529 GLU B CA 1
ATOM 9291 C C . GLU B 1 529 ? -13.586 3.812 5.676 1 90.88 529 GLU B C 1
ATOM 9293 O O . GLU B 1 529 ? -12.531 3.633 5.066 1 90.88 529 GLU B O 1
ATOM 9298 N N . ALA B 1 530 ? -14.328 2.85 6.207 1 91.44 530 ALA B N 1
ATOM 9299 C CA . ALA B 1 530 ? -13.953 1.456 5.98 1 91.44 530 ALA B CA 1
ATOM 9300 C C . ALA B 1 530 ? -13.969 1.118 4.492 1 91.44 530 ALA B C 1
ATOM 9302 O O . ALA B 1 530 ? -13.07 0.443 3.988 1 91.44 530 ALA B O 1
ATOM 9303 N N . LYS B 1 531 ? -14.977 1.564 3.887 1 95.81 531 LYS B N 1
ATOM 9304 C CA . LYS B 1 531 ? -15.086 1.354 2.447 1 95.81 531 LYS B CA 1
ATOM 9305 C C . LYS B 1 531 ? -13.938 2.016 1.7 1 95.81 531 LYS B C 1
ATOM 9307 O O . LYS B 1 531 ? -13.359 1.424 0.783 1 95.81 531 LYS B O 1
ATOM 9312 N N . ASN B 1 532 ? -13.586 3.166 2.057 1 91.06 532 ASN B N 1
ATOM 9313 C CA . ASN B 1 532 ? -12.461 3.865 1.442 1 91.06 532 ASN B CA 1
ATOM 9314 C C . ASN B 1 532 ? -11.148 3.107 1.641 1 91.06 532 ASN B C 1
ATOM 9316 O O . ASN B 1 532 ? -10.32 3.045 0.732 1 91.06 532 ASN B O 1
ATOM 9320 N N . ALA B 1 533 ? -11 2.594 2.789 1 87.81 533 ALA B N 1
ATOM 9321 C CA . ALA B 1 533 ? -9.812 1.779 3.055 1 87.81 533 ALA B CA 1
ATOM 9322 C C . ALA B 1 533 ? -9.805 0.528 2.182 1 87.81 533 ALA B C 1
ATOM 9324 O O . ALA B 1 533 ? -8.758 0.142 1.653 1 87.81 533 ALA B O 1
ATOM 9325 N N . LEU B 1 534 ? -10.977 -0.027 2.043 1 92.81 534 LEU B N 1
ATOM 9326 C CA . LEU B 1 534 ? -11.102 -1.25 1.259 1 92.81 534 LEU B CA 1
ATOM 9327 C C . LEU B 1 534 ? -10.82 -0.982 -0.215 1 92.81 534 LEU B C 1
ATOM 9329 O O . LEU B 1 534 ? -10.406 -1.885 -0.945 1 92.81 534 LEU B O 1
ATOM 9333 N N . ASP B 1 535 ? -11.047 0.237 -0.644 1 93.06 535 ASP B N 1
ATOM 9334 C CA . ASP B 1 535 ? -10.75 0.602 -2.025 1 93.06 535 ASP B CA 1
ATOM 9335 C C . ASP B 1 535 ? -9.297 0.299 -2.377 1 93.06 535 ASP B C 1
ATOM 9337 O O . ASP B 1 535 ? -8.984 -0.042 -3.52 1 93.06 535 ASP B O 1
ATOM 9341 N N . ARG B 1 536 ? -8.5 0.334 -1.435 1 88 536 ARG B N 1
ATOM 9342 C CA . ARG B 1 536 ? -7.062 0.182 -1.658 1 88 536 ARG B CA 1
ATOM 9343 C C . ARG B 1 536 ? -6.715 -1.259 -2.012 1 88 536 ARG B C 1
ATOM 9345 O O . ARG B 1 536 ? -5.664 -1.521 -2.602 1 88 536 ARG B O 1
ATOM 9352 N N . LEU B 1 537 ? -7.582 -2.127 -1.596 1 91.69 537 LEU B N 1
ATOM 9353 C CA . LEU B 1 537 ? -7.375 -3.525 -1.953 1 91.69 537 LEU B CA 1
ATOM 9354 C C . LEU B 1 537 ? -7.43 -3.713 -3.465 1 91.69 537 LEU B C 1
ATOM 9356 O O . LEU B 1 537 ? -6.645 -4.48 -4.027 1 91.69 537 LEU B O 1
ATOM 9360 N N . TYR B 1 538 ? -8.32 -2.969 -4.055 1 93.56 538 TYR B N 1
ATOM 9361 C CA . TYR B 1 538 ? -8.562 -3.17 -5.477 1 93.56 538 TYR B CA 1
ATOM 9362 C C . TYR B 1 538 ? -7.828 -2.125 -6.309 1 93.56 538 TYR B C 1
ATOM 9364 O O . TYR B 1 538 ? -7.516 -2.361 -7.477 1 93.56 538 TYR B O 1
ATOM 9372 N N . CYS B 1 539 ? -7.668 -1.025 -5.777 1 89.31 539 CYS B N 1
ATOM 9373 C CA . CYS B 1 539 ? -6.957 0.044 -6.469 1 89.31 539 CYS B CA 1
ATOM 9374 C C . CYS B 1 539 ? -5.852 0.619 -5.59 1 89.31 539 CYS B C 1
ATOM 9376 O O . CYS B 1 539 ? -6.086 1.552 -4.82 1 89.31 539 CYS B O 1
ATOM 9378 N N . ARG B 1 540 ? -4.684 0.208 -5.824 1 85.75 540 ARG B N 1
ATOM 9379 C CA . ARG B 1 540 ? -3.549 0.65 -5.016 1 85.75 540 ARG B CA 1
ATOM 9380 C C . ARG B 1 540 ? -3.277 2.137 -5.223 1 85.75 540 ARG B C 1
ATOM 9382 O O . ARG B 1 540 ? -3.367 2.639 -6.344 1 85.75 540 ARG B O 1
ATOM 9389 N N . LYS B 1 541 ? -2.939 2.805 -4.156 1 82.12 541 LYS B N 1
ATOM 9390 C CA . LYS B 1 541 ? -2.727 4.25 -4.211 1 82.12 541 LYS B CA 1
ATOM 9391 C C . LYS B 1 541 ? -1.423 4.586 -4.93 1 82.12 541 LYS B C 1
ATOM 9393 O O . LYS B 1 541 ? -1.254 5.699 -5.43 1 82.12 541 LYS B O 1
ATOM 9398 N N . GLU B 1 542 ? -0.505 3.648 -4.957 1 82.56 542 GLU B N 1
ATOM 9399 C CA . GLU B 1 542 ? 0.823 3.879 -5.52 1 82.56 542 GLU B CA 1
ATOM 9400 C C . GLU B 1 542 ? 0.792 3.838 -7.043 1 82.56 542 GLU B C 1
ATOM 9402 O O . GLU B 1 542 ? 1.732 4.289 -7.703 1 82.56 542 GLU B O 1
ATOM 9407 N N . ILE B 1 543 ? -0.289 3.266 -7.551 1 87.69 543 ILE B N 1
ATOM 9408 C CA . ILE B 1 543 ? -0.406 3.172 -9 1 87.69 543 ILE B CA 1
ATOM 9409 C C . ILE B 1 543 ? -1.346 4.262 -9.516 1 87.69 543 ILE B C 1
ATOM 9411 O O . ILE B 1 543 ? -2.496 4.352 -9.078 1 87.69 543 ILE B O 1
ATOM 9415 N N . PHE B 1 544 ? -0.909 5.023 -10.453 1 86.75 544 PHE B N 1
ATOM 9416 C CA . PHE B 1 544 ? -1.697 6.133 -10.977 1 86.75 544 PHE B CA 1
ATOM 9417 C C . PHE B 1 544 ? -2.518 5.691 -12.18 1 86.75 544 PHE B C 1
ATOM 9419 O O . PHE B 1 544 ? -2.174 6.012 -13.32 1 86.75 544 PHE B O 1
ATOM 9426 N N . TYR B 1 545 ? -3.574 5.125 -11.922 1 89.31 545 TYR B N 1
ATOM 9427 C CA . TYR B 1 545 ? -4.461 4.656 -12.984 1 89.31 545 TYR B CA 1
ATOM 9428 C C . TYR B 1 545 ? -5.246 5.816 -13.586 1 89.31 545 TYR B C 1
ATOM 9430 O O . TYR B 1 545 ? -5.461 6.836 -12.93 1 89.31 545 TYR B O 1
ATOM 9438 N N . PRO B 1 546 ? -5.629 5.637 -14.836 1 88.62 546 PRO B N 1
ATOM 9439 C CA . PRO B 1 546 ? -6.559 6.629 -15.391 1 88.62 546 PRO B CA 1
ATOM 9440 C C . PRO B 1 546 ? -7.922 6.602 -14.703 1 88.62 546 PRO B C 1
ATOM 9442 O O . PRO B 1 546 ? -8.336 5.566 -14.18 1 88.62 546 PRO B O 1
ATOM 9445 N N . ILE B 1 547 ? -8.633 7.734 -14.695 1 89.75 547 ILE B N 1
ATOM 9446 C CA . ILE B 1 547 ? -9.891 7.895 -13.969 1 89.75 547 ILE B CA 1
ATOM 9447 C C . ILE B 1 547 ? -10.898 6.863 -14.453 1 89.75 547 ILE B C 1
ATOM 9449 O O . ILE B 1 547 ? -11.742 6.398 -13.688 1 89.75 547 ILE B O 1
ATOM 9453 N N . SER B 1 548 ? -10.789 6.418 -15.68 1 89.38 548 SER B N 1
ATOM 9454 C CA . SER B 1 548 ? -11.75 5.512 -16.297 1 89.38 548 SER B CA 1
ATOM 9455 C C . SER B 1 548 ? -11.711 4.133 -15.648 1 89.38 548 SER B C 1
ATOM 9457 O O . SER B 1 548 ? -12.641 3.34 -15.797 1 89.38 548 SER B O 1
ATOM 9459 N N . THR B 1 549 ? -10.672 3.846 -14.93 1 90.75 549 THR B N 1
ATOM 9460 C CA . THR B 1 549 ? -10.523 2.525 -14.328 1 90.75 549 THR B CA 1
ATOM 9461 C C . THR B 1 549 ? -11.109 2.5 -12.922 1 90.75 549 THR B C 1
ATOM 9463 O O . THR B 1 549 ? -11.453 1.434 -12.406 1 90.75 549 THR B O 1
ATOM 9466 N N . TYR B 1 550 ? -11.258 3.633 -12.273 1 93.25 550 TYR B N 1
ATOM 9467 C CA . TYR B 1 550 ? -11.602 3.727 -10.859 1 93.25 550 TYR B CA 1
ATOM 9468 C C . TYR B 1 550 ? -13.016 3.225 -10.609 1 93.25 550 TYR B C 1
ATOM 9470 O O . TYR B 1 550 ? -13.281 2.574 -9.594 1 93.25 550 TYR B O 1
ATOM 9478 N N . PRO B 1 551 ? -13.938 3.49 -11.547 1 94.44 551 PRO B N 1
ATOM 9479 C CA . PRO B 1 551 ? -15.297 2.99 -11.297 1 94.44 551 PRO B CA 1
ATOM 9480 C C . PRO B 1 551 ? -15.336 1.473 -11.125 1 94.44 551 PRO B C 1
ATOM 9482 O O . PRO B 1 551 ? -16.094 0.965 -10.281 1 94.44 551 PRO B O 1
ATOM 9485 N N . LEU B 1 552 ? -14.578 0.769 -11.914 1 95.62 552 LEU B N 1
ATOM 9486 C CA . LEU B 1 552 ? -14.508 -0.684 -11.805 1 95.62 552 LEU B CA 1
ATOM 9487 C C . LEU B 1 552 ? -14.109 -1.099 -10.391 1 95.62 552 LEU B C 1
ATOM 9489 O O . LEU B 1 552 ? -14.773 -1.942 -9.773 1 95.62 552 LEU B O 1
ATOM 9493 N N . TYR B 1 553 ? -13.094 -0.503 -9.875 1 95.06 553 TYR B N 1
ATOM 9494 C CA . TYR B 1 553 ? -12.539 -0.867 -8.578 1 95.06 553 TYR B CA 1
ATOM 9495 C C . TYR B 1 553 ? -13.469 -0.46 -7.449 1 95.06 553 TYR B C 1
ATOM 9497 O O . TYR B 1 553 ? -13.633 -1.196 -6.473 1 95.06 553 TYR B O 1
ATOM 9505 N N . VAL B 1 554 ? -14.086 0.655 -7.59 1 96.44 554 VAL B N 1
ATOM 9506 C CA . VAL B 1 554 ? -15 1.13 -6.562 1 96.44 554 VAL B CA 1
ATOM 9507 C C . VAL B 1 554 ? -16.219 0.218 -6.5 1 96.44 554 VAL B C 1
ATOM 9509 O O . VAL B 1 554 ? -16.734 -0.068 -5.414 1 96.44 554 VAL B O 1
ATOM 9512 N N . LYS B 1 555 ? -16.672 -0.204 -7.629 1 98.06 555 LYS B N 1
ATOM 9513 C CA . LYS B 1 555 ? -17.797 -1.13 -7.672 1 98.06 555 LYS B CA 1
ATOM 9514 C C . LYS B 1 555 ? -17.469 -2.443 -6.973 1 98.06 555 LYS B C 1
ATOM 9516 O O . LYS B 1 555 ? -18.25 -2.955 -6.18 1 98.06 555 LYS B O 1
ATOM 9521 N N . MET B 1 556 ? -16.328 -2.939 -7.25 1 98 556 MET B N 1
ATOM 9522 C CA . MET B 1 556 ? -15.914 -4.195 -6.633 1 98 556 MET B CA 1
ATOM 9523 C C . MET B 1 556 ? -15.758 -4.035 -5.125 1 98 556 MET B C 1
ATOM 9525 O O . MET B 1 556 ? -16.203 -4.891 -4.355 1 98 556 MET B O 1
ATOM 9529 N N . ALA B 1 557 ? -15.141 -2.936 -4.703 1 97.56 557 ALA B N 1
ATOM 9530 C CA . ALA B 1 557 ? -15 -2.672 -3.273 1 97.56 557 ALA B CA 1
ATOM 9531 C C . ALA B 1 557 ? -16.359 -2.553 -2.6 1 97.56 557 ALA B C 1
ATOM 9533 O O . ALA B 1 557 ? -16.547 -3.02 -1.473 1 97.56 557 ALA B O 1
ATOM 9534 N N . THR B 1 558 ? -17.266 -1.908 -3.303 1 98.25 558 THR B N 1
ATOM 9535 C CA . THR B 1 558 ? -18.609 -1.75 -2.773 1 98.25 558 THR B CA 1
ATOM 9536 C C . THR B 1 558 ? -19.297 -3.105 -2.621 1 98.25 558 THR B C 1
ATOM 9538 O O . THR B 1 558 ? -19.875 -3.4 -1.574 1 98.25 558 THR B O 1
ATOM 9541 N N . MET B 1 559 ? -19.219 -3.943 -3.652 1 98.25 559 MET B N 1
ATOM 9542 C CA . MET B 1 559 ? -19.812 -5.277 -3.562 1 98.25 559 MET B CA 1
ATOM 9543 C C . MET B 1 559 ? -19.156 -6.082 -2.439 1 98.25 559 MET B C 1
ATOM 9545 O O . MET B 1 559 ? -19.844 -6.812 -1.719 1 98.25 559 MET B O 1
ATOM 9549 N N . HIS B 1 560 ? -17.906 -5.922 -2.293 1 97.56 560 HIS B N 1
ATOM 9550 C CA . HIS B 1 560 ? -17.156 -6.621 -1.257 1 97.56 560 HIS B CA 1
ATOM 9551 C C . HIS B 1 560 ? -17.672 -6.262 0.133 1 97.56 560 HIS B C 1
ATOM 9553 O O . HIS B 1 560 ? -18.062 -7.145 0.902 1 97.56 560 HIS B O 1
ATOM 9559 N N . ILE B 1 561 ? -17.734 -5.012 0.464 1 97.38 561 ILE B N 1
ATOM 9560 C CA . ILE B 1 561 ? -18.109 -4.578 1.807 1 97.38 561 ILE B CA 1
ATOM 9561 C C . ILE B 1 561 ? -19.578 -4.855 2.049 1 97.38 561 ILE B C 1
ATOM 9563 O O . ILE B 1 561 ? -19.984 -5.246 3.15 1 97.38 561 ILE B O 1
ATOM 9567 N N . ASN B 1 562 ? -20.406 -4.598 1.023 1 98.19 562 ASN B N 1
ATOM 9568 C CA . ASN B 1 562 ? -21.828 -4.859 1.163 1 98.19 562 ASN B CA 1
ATOM 9569 C C . ASN B 1 562 ? -22.109 -6.344 1.387 1 98.19 562 ASN B C 1
ATOM 9571 O O . ASN B 1 562 ? -23.031 -6.703 2.127 1 98.19 562 ASN B O 1
ATOM 9575 N N . THR B 1 563 ? -21.344 -7.219 0.72 1 97.56 563 THR B N 1
ATOM 9576 C CA . THR B 1 563 ? -21.516 -8.656 0.927 1 97.56 563 THR B CA 1
ATOM 9577 C C . THR B 1 563 ? -21.25 -9.023 2.383 1 97.56 563 THR B C 1
ATOM 9579 O O . THR B 1 563 ? -22 -9.805 2.977 1 97.56 563 THR B O 1
ATOM 9582 N N . LEU B 1 564 ? -20.266 -8.461 2.943 1 95.75 564 LEU B N 1
ATOM 9583 C CA . LEU B 1 564 ? -19.938 -8.711 4.344 1 95.75 564 LEU B CA 1
ATOM 9584 C C . LEU B 1 564 ? -21.031 -8.164 5.258 1 95.75 564 LEU B C 1
ATOM 9586 O O . LEU B 1 564 ? -21.469 -8.844 6.191 1 95.75 564 LEU B O 1
ATOM 9590 N N . ARG B 1 565 ? -21.484 -6.992 4.973 1 96.12 565 ARG B N 1
ATOM 9591 C CA . ARG B 1 565 ? -22.516 -6.355 5.789 1 96.12 565 ARG B CA 1
ATOM 9592 C C . ARG B 1 565 ? -23.844 -7.098 5.672 1 96.12 565 ARG B C 1
ATOM 9594 O O . ARG B 1 565 ? -24.547 -7.262 6.664 1 96.12 565 ARG B O 1
ATOM 9601 N N . LEU B 1 566 ? -24.188 -7.496 4.469 1 97.31 566 LEU B N 1
ATOM 9602 C CA . LEU B 1 566 ? -25.406 -8.273 4.258 1 97.31 566 LEU B CA 1
ATOM 9603 C C . LEU B 1 566 ? -25.375 -9.57 5.059 1 97.31 566 LEU B C 1
ATOM 9605 O O . LEU B 1 566 ? -26.391 -9.961 5.652 1 97.31 566 LEU B O 1
ATOM 9609 N N . ALA B 1 567 ? -24.203 -10.211 5.098 1 96.56 567 ALA B N 1
ATOM 9610 C CA . ALA B 1 567 ? -24.062 -11.43 5.879 1 96.56 567 ALA B CA 1
ATOM 9611 C C . ALA B 1 567 ? -24.219 -11.156 7.371 1 96.56 567 ALA B C 1
ATOM 9613 O O . ALA B 1 567 ? -24.781 -11.977 8.102 1 96.56 567 ALA B O 1
ATOM 9614 N N . GLU B 1 568 ? -23.75 -10.031 7.781 1 94.69 568 GLU B N 1
ATOM 9615 C CA . GLU B 1 568 ? -23.906 -9.648 9.18 1 94.69 568 GLU B CA 1
ATOM 9616 C C . GLU B 1 568 ? -25.375 -9.391 9.523 1 94.69 568 GLU B C 1
ATOM 9618 O O . GLU B 1 568 ? -25.859 -9.836 10.555 1 94.69 568 GLU B O 1
ATOM 9623 N N . LEU B 1 569 ? -26.094 -8.688 8.633 1 95.38 569 LEU B N 1
ATOM 9624 C CA . LEU B 1 569 ? -27.5 -8.383 8.828 1 95.38 569 LEU B CA 1
ATOM 9625 C C . LEU B 1 569 ? -28.344 -9.664 8.852 1 95.38 569 LEU B C 1
ATOM 9627 O O . LEU B 1 569 ? -29.328 -9.742 9.578 1 95.38 569 LEU B O 1
ATOM 9631 N N . ALA B 1 570 ? -27.859 -10.672 8.125 1 94.94 570 ALA B N 1
ATOM 9632 C CA . ALA B 1 570 ? -28.578 -11.945 8.055 1 94.94 570 ALA B CA 1
ATOM 9633 C C . ALA B 1 570 ? -28.188 -12.859 9.211 1 94.94 570 ALA B C 1
ATOM 9635 O O . ALA B 1 570 ? -28.75 -13.945 9.367 1 94.94 570 ALA B O 1
ATOM 9636 N N . GLY B 1 571 ? -27.172 -12.523 9.992 1 93.44 571 GLY B N 1
ATOM 9637 C CA . GLY B 1 571 ? -26.719 -13.32 11.125 1 93.44 571 GLY B CA 1
ATOM 9638 C C . GLY B 1 571 ? -25.781 -14.438 10.727 1 93.44 571 GLY B C 1
ATOM 9639 O O . GLY B 1 571 ? -25.594 -15.398 11.477 1 93.44 571 GLY B O 1
ATOM 9640 N N . GLU B 1 572 ? -25.203 -14.32 9.602 1 94 572 GLU B N 1
ATOM 9641 C CA . GLU B 1 572 ? -24.344 -15.375 9.078 1 94 572 GLU B CA 1
ATOM 9642 C C . GLU B 1 572 ? -22.875 -15.078 9.375 1 94 572 GLU B C 1
ATOM 9644 O O . GLU B 1 572 ? -22.016 -15.969 9.266 1 94 572 GLU B O 1
ATOM 9649 N N . ARG B 1 573 ? -22.547 -13.891 9.648 1 93.38 573 ARG B N 1
ATOM 9650 C CA . ARG B 1 573 ? -21.188 -13.461 9.961 1 93.38 573 ARG B CA 1
ATOM 9651 C C . ARG B 1 573 ? -21.078 -13.008 11.414 1 93.38 573 ARG B C 1
ATOM 9653 O O . ARG B 1 573 ? -21.562 -11.93 11.766 1 93.38 573 ARG B O 1
ATOM 9660 N N . ASN B 1 574 ? -20.312 -13.867 12.156 1 92.12 574 ASN B N 1
ATOM 9661 C CA . ASN B 1 574 ? -20.219 -13.641 13.594 1 92.12 574 ASN B CA 1
ATOM 9662 C C . ASN B 1 574 ? -18.766 -13.531 14.055 1 92.12 574 ASN B C 1
ATOM 9664 O O . ASN B 1 574 ? -17.859 -14.023 13.383 1 92.12 574 ASN B O 1
ATOM 9668 N N . VAL B 1 575 ? -18.656 -12.883 15.203 1 91.81 575 VAL B N 1
ATOM 9669 C CA . VAL B 1 575 ? -17.328 -12.758 15.797 1 91.81 575 VAL B CA 1
ATOM 9670 C C . VAL B 1 575 ? -16.906 -14.094 16.391 1 91.81 575 VAL B C 1
ATOM 9672 O O . VAL B 1 575 ? -17.609 -14.688 17.188 1 91.81 575 VAL B O 1
ATOM 9675 N N . ILE B 1 576 ? -15.766 -14.586 15.992 1 90.75 576 ILE B N 1
ATOM 9676 C CA . ILE B 1 576 ? -15.273 -15.883 16.438 1 90.75 576 ILE B CA 1
ATOM 9677 C C . ILE B 1 576 ? -14.195 -15.695 17.5 1 90.75 576 ILE B C 1
ATOM 9679 O O . ILE B 1 576 ? -14.062 -16.516 18.406 1 90.75 576 ILE B O 1
ATOM 9683 N N . ARG B 1 577 ? -13.375 -14.711 17.281 1 90.06 577 ARG B N 1
ATOM 9684 C CA . ARG B 1 577 ? -12.266 -14.469 18.203 1 90.06 577 ARG B CA 1
ATOM 9685 C C . ARG B 1 577 ? -11.906 -12.984 18.25 1 90.06 577 ARG B C 1
ATOM 9687 O O . ARG B 1 577 ? -12.133 -12.258 17.281 1 90.06 577 ARG B O 1
ATOM 9694 N N . GLU B 1 578 ? -11.484 -12.516 19.453 1 88.94 578 GLU B N 1
ATOM 9695 C CA . GLU B 1 578 ? -10.984 -11.156 19.641 1 88.94 578 GLU B CA 1
ATOM 9696 C C . GLU B 1 578 ? -9.531 -11.156 20.109 1 88.94 578 GLU B C 1
ATOM 9698 O O . GLU B 1 578 ? -9.148 -11.969 20.953 1 88.94 578 GLU B O 1
ATOM 9703 N N . VAL B 1 579 ? -8.727 -10.414 19.391 1 83.62 579 VAL B N 1
ATOM 9704 C CA . VAL B 1 579 ? -7.316 -10.344 19.75 1 83.62 579 VAL B CA 1
ATOM 9705 C C . VAL B 1 579 ? -6.922 -8.891 20.016 1 83.62 579 VAL B C 1
ATOM 9707 O O . VAL B 1 579 ? -7.363 -7.98 19.312 1 83.62 579 VAL B O 1
ATOM 9710 N N . GLU B 1 580 ? -6.105 -8.688 21.031 1 81.19 580 GLU B N 1
ATOM 9711 C CA . GLU B 1 580 ? -5.555 -7.371 21.328 1 81.19 580 GLU B CA 1
ATOM 9712 C C . GLU B 1 580 ? -4.238 -7.152 20.594 1 81.19 580 GLU B C 1
ATOM 9714 O O . GLU B 1 580 ? -3.342 -7.996 20.641 1 81.19 580 GLU B O 1
ATOM 9719 N N . VAL B 1 581 ? -4.191 -6.145 19.812 1 76 581 VAL B N 1
ATOM 9720 C CA . VAL B 1 581 ? -2.988 -5.863 19.031 1 76 581 VAL B CA 1
ATOM 9721 C C . VAL B 1 581 ? -2.479 -4.461 19.359 1 76 581 VAL B C 1
ATOM 9723 O O . VAL B 1 581 ? -3.27 -3.527 19.531 1 76 581 VAL B O 1
ATOM 9726 N N . GLN B 1 582 ? -1.158 -4.387 19.578 1 69.38 582 GLN B N 1
ATOM 9727 C CA . GLN B 1 582 ? -0.509 -3.094 19.781 1 69.38 582 GLN B CA 1
ATOM 9728 C C . GLN B 1 582 ? 0.007 -2.531 18.453 1 69.38 582 GLN B C 1
ATOM 9730 O O . GLN B 1 582 ? 0.933 -3.084 17.859 1 69.38 582 GLN B O 1
ATOM 9735 N N . ARG B 1 583 ? -0.621 -1.583 17.812 1 64.88 583 ARG B N 1
ATOM 9736 C CA . ARG B 1 583 ? -0.223 -1.148 16.484 1 64.88 583 ARG B CA 1
ATOM 9737 C C . ARG B 1 583 ? 0.25 0.302 16.5 1 64.88 583 ARG B C 1
ATOM 9739 O O . ARG B 1 583 ? 1.327 0.614 15.984 1 64.88 583 ARG B O 1
ATOM 9746 N N . LYS B 1 584 ? -0.536 1.22 16.906 1 60.66 584 LYS B N 1
ATOM 9747 C CA . LYS B 1 584 ? -0.385 2.639 16.594 1 60.66 584 LYS B CA 1
ATOM 9748 C C . LYS B 1 584 ? 0.23 3.396 17.766 1 60.66 584 LYS B C 1
ATOM 9750 O O . LYS B 1 584 ? 0.973 4.359 17.578 1 60.66 584 LYS B O 1
ATOM 9755 N N . TYR B 1 585 ? -0.047 2.857 18.891 1 58.41 585 TYR B N 1
ATOM 9756 C CA . TYR B 1 585 ? 0.356 3.596 20.078 1 58.41 585 TYR B CA 1
ATOM 9757 C C . TYR B 1 585 ? 1.197 2.725 21 1 58.41 585 TYR B C 1
ATOM 9759 O O . TYR B 1 585 ? 1.041 1.502 21.016 1 58.41 585 TYR B O 1
ATOM 9767 N N . ASN B 1 586 ? 2.084 3.406 21.516 1 56.19 586 ASN B N 1
ATOM 9768 C CA . ASN B 1 586 ? 2.947 2.688 22.453 1 56.19 586 ASN B CA 1
ATOM 9769 C C . ASN B 1 586 ? 2.15 2.1 23.609 1 56.19 586 ASN B C 1
ATOM 9771 O O . ASN B 1 586 ? 2.473 1.017 24.094 1 56.19 586 ASN B O 1
ATOM 9775 N N . ARG B 1 587 ? 1.03 2.682 23.891 1 57.47 587 ARG B N 1
ATOM 9776 C CA . ARG B 1 587 ? 0.429 2.242 25.156 1 57.47 587 ARG B CA 1
ATOM 9777 C C . ARG B 1 587 ? -0.988 1.724 24.922 1 57.47 587 ARG B C 1
ATOM 9779 O O . ARG B 1 587 ? -1.6 1.161 25.844 1 57.47 587 ARG B O 1
ATOM 9786 N N . ARG B 1 588 ? -1.458 1.965 23.828 1 63.28 588 ARG B N 1
ATOM 9787 C CA . ARG B 1 588 ? -2.844 1.568 23.594 1 63.28 588 ARG B CA 1
ATOM 9788 C C . ARG B 1 588 ? -2.924 0.376 22.641 1 63.28 588 ARG B C 1
ATOM 9790 O O . ARG B 1 588 ? -2.18 0.305 21.672 1 63.28 588 ARG B O 1
ATOM 9797 N N . LYS B 1 589 ? -3.77 -0.641 23.25 1 73.56 589 LYS B N 1
ATOM 9798 C CA . LYS B 1 589 ? -4.023 -1.81 22.406 1 73.56 589 LYS B CA 1
ATOM 9799 C C . LYS B 1 589 ? -5.398 -1.727 21.75 1 73.56 589 LYS B C 1
ATOM 9801 O O . LYS B 1 589 ? -6.324 -1.134 22.312 1 73.56 589 LYS B O 1
ATOM 9806 N N . SER B 1 590 ? -5.438 -2.127 20.609 1 75.62 590 SER B N 1
ATOM 9807 C CA . SER B 1 590 ? -6.711 -2.209 19.891 1 75.62 590 SER B CA 1
ATOM 9808 C C . SER B 1 590 ? -7.211 -3.646 19.828 1 75.62 590 SER B C 1
ATOM 9810 O O . SER B 1 590 ? -6.418 -4.59 19.844 1 75.62 590 SER B O 1
ATOM 9812 N N . ILE B 1 591 ? -8.469 -3.746 19.875 1 82.5 591 ILE B N 1
ATOM 9813 C CA . ILE B 1 591 ? -9.07 -5.07 19.766 1 82.5 591 ILE B CA 1
ATOM 9814 C C . ILE B 1 591 ? -9.484 -5.34 18.328 1 82.5 591 ILE B C 1
ATOM 9816 O O . ILE B 1 591 ? -10.195 -4.539 17.719 1 82.5 591 ILE B O 1
ATOM 9820 N N . VAL B 1 592 ? -8.992 -6.398 17.875 1 84.38 592 VAL B N 1
ATOM 9821 C CA . VAL B 1 592 ? -9.375 -6.828 16.531 1 84.38 592 VAL B CA 1
ATOM 9822 C C . VAL B 1 592 ? -10.32 -8.016 16.609 1 84.38 592 VAL B C 1
ATOM 9824 O O . VAL B 1 592 ? -10.047 -8.992 17.312 1 84.38 592 VAL B O 1
ATOM 9827 N N . LYS B 1 593 ? -11.406 -7.875 15.938 1 86.56 593 LYS B N 1
ATOM 9828 C CA . LYS B 1 593 ? -12.406 -8.938 15.914 1 86.56 593 LYS B CA 1
ATOM 9829 C C . LYS B 1 593 ? -12.266 -9.797 14.656 1 86.56 593 LYS B C 1
ATOM 9831 O O . LYS B 1 593 ? -12.25 -9.266 13.539 1 86.56 593 LYS B O 1
ATOM 9836 N N . PHE B 1 594 ? -12.148 -11.008 14.852 1 89.88 594 PHE B N 1
ATOM 9837 C CA . PHE B 1 594 ? -12.125 -11.961 13.75 1 89.88 594 PHE B CA 1
ATOM 9838 C C . PHE B 1 594 ? -13.516 -12.547 13.516 1 89.88 594 PHE B C 1
ATOM 9840 O O . PHE B 1 594 ? -14.133 -13.086 14.438 1 89.88 594 PHE B O 1
ATOM 9847 N N . LYS B 1 595 ? -13.969 -12.359 12.375 1 90.38 595 LYS B N 1
ATOM 9848 C CA . LYS B 1 595 ? -15.281 -12.891 12.016 1 90.38 595 LYS B CA 1
ATOM 9849 C C . LYS B 1 595 ? -15.156 -14.062 11.055 1 90.38 595 LYS B C 1
ATOM 9851 O O . LYS B 1 595 ? -14.125 -14.242 10.414 1 90.38 595 LYS B O 1
ATOM 9856 N N . ASN B 1 596 ? -16.188 -14.836 11.078 1 90.56 596 ASN B N 1
ATOM 9857 C CA . ASN B 1 596 ? -16.141 -15.984 10.188 1 90.56 596 ASN B CA 1
ATOM 9858 C C . ASN B 1 596 ? -16.141 -15.555 8.719 1 90.56 596 ASN B C 1
ATOM 9860 O O . ASN B 1 596 ? -16.656 -14.484 8.383 1 90.56 596 ASN B O 1
ATOM 9864 N N . ALA B 1 597 ? -15.633 -16.438 7.883 1 87.94 597 ALA B N 1
ATOM 9865 C CA . ALA B 1 597 ? -15.469 -16.156 6.461 1 87.94 597 ALA B CA 1
ATOM 9866 C C . ALA B 1 597 ? -16.812 -16.188 5.742 1 87.94 597 ALA B C 1
ATOM 9868 O O . ALA B 1 597 ? -17.688 -16.984 6.074 1 87.94 597 ALA B O 1
ATOM 9869 N N . VAL B 1 598 ? -16.953 -15.242 4.836 1 92.19 598 VAL B N 1
ATOM 9870 C CA . VAL B 1 598 ? -18.141 -15.156 3.994 1 92.19 598 VAL B CA 1
ATOM 9871 C C . VAL B 1 598 ? -17.75 -15.344 2.529 1 92.19 598 VAL B C 1
ATOM 9873 O O . VAL B 1 598 ? -16.844 -14.68 2.039 1 92.19 598 VAL B O 1
ATOM 9876 N N . PRO B 1 599 ? -18.438 -16.266 1.817 1 92.25 599 PRO B N 1
ATOM 9877 C CA . PRO B 1 599 ? -18.125 -16.438 0.398 1 92.25 599 PRO B CA 1
ATOM 9878 C C . PRO B 1 599 ? -18.516 -15.227 -0.447 1 92.25 599 PRO B C 1
ATOM 9880 O O . PRO B 1 599 ? -19.625 -14.695 -0.297 1 92.25 599 PRO B O 1
ATOM 9883 N N . HIS B 1 600 ? -17.625 -14.773 -1.254 1 95.06 600 HIS B N 1
ATOM 9884 C CA . HIS B 1 600 ? -17.906 -13.688 -2.182 1 95.06 600 HIS B CA 1
ATOM 9885 C C . HIS B 1 600 ? -18.453 -14.211 -3.502 1 95.06 600 HIS B C 1
ATOM 9887 O O . HIS B 1 600 ? -17.766 -14.188 -4.523 1 95.06 600 HIS B O 1
ATOM 9893 N N . LYS B 1 601 ? -19.688 -14.461 -3.482 1 96.38 601 LYS B N 1
ATOM 9894 C CA . LYS B 1 601 ? -20.359 -15.086 -4.617 1 96.38 601 LYS B CA 1
ATOM 9895 C C . LYS B 1 601 ? -20.328 -14.18 -5.844 1 96.38 601 LYS B C 1
ATOM 9897 O O . LYS B 1 601 ? -20.391 -14.656 -6.98 1 96.38 601 LYS B O 1
ATOM 9902 N N . TRP B 1 602 ? -20.297 -12.891 -5.578 1 98 602 TRP B N 1
ATOM 9903 C CA . TRP B 1 602 ? -20.281 -11.945 -6.688 1 98 602 TRP B CA 1
ATOM 9904 C C . TRP B 1 602 ? -19.062 -12.164 -7.574 1 98 602 TRP B C 1
ATOM 9906 O O . TRP B 1 602 ? -19.094 -11.883 -8.773 1 98 602 TRP B O 1
ATOM 9916 N N . ARG B 1 603 ? -17.969 -12.688 -7.059 1 98.25 603 ARG B N 1
ATOM 9917 C CA . ARG B 1 603 ? -16.781 -12.977 -7.867 1 98.25 603 ARG B CA 1
ATOM 9918 C C . ARG B 1 603 ? -17.078 -14.094 -8.867 1 98.25 603 ARG B C 1
ATOM 9920 O O . ARG B 1 603 ? -16.672 -14.008 -10.031 1 98.25 603 ARG B O 1
ATOM 9927 N N . ASP B 1 604 ? -17.781 -15.102 -8.391 1 97.88 604 ASP B N 1
ATOM 9928 C CA . ASP B 1 604 ? -18.172 -16.219 -9.25 1 97.88 604 ASP B CA 1
ATOM 9929 C C . ASP B 1 604 ? -19.141 -15.758 -10.336 1 97.88 604 ASP B C 1
ATOM 9931 O O . ASP B 1 604 ? -19.078 -16.219 -11.477 1 97.88 604 ASP B O 1
ATOM 9935 N N . GLU B 1 605 ? -19.984 -14.875 -9.922 1 98.38 605 GLU B N 1
ATOM 9936 C CA . GLU B 1 605 ? -20.938 -14.344 -10.891 1 98.38 605 GLU B CA 1
ATOM 9937 C C . GLU B 1 605 ? -20.234 -13.57 -12 1 98.38 605 GLU B C 1
ATOM 9939 O O . GLU B 1 605 ? -20.641 -13.633 -13.164 1 98.38 605 GLU B O 1
ATOM 9944 N N . ILE B 1 606 ? -19.219 -12.844 -11.602 1 98.62 606 ILE B N 1
ATOM 9945 C CA . ILE B 1 606 ? -18.453 -12.086 -12.586 1 98.62 606 ILE B CA 1
ATOM 9946 C C . ILE B 1 606 ? -17.781 -13.055 -13.562 1 98.62 606 ILE B C 1
ATOM 9948 O O . ILE B 1 606 ? -17.812 -12.836 -14.781 1 98.62 606 ILE B O 1
ATOM 9952 N N . LEU B 1 607 ? -17.203 -14.109 -13.039 1 98.44 607 LEU B N 1
ATOM 9953 C CA . LEU B 1 607 ? -16.578 -15.109 -13.898 1 98.44 607 LEU B CA 1
ATOM 9954 C C . LEU B 1 607 ? -17.594 -15.695 -14.867 1 98.44 607 LEU B C 1
ATOM 9956 O O . LEU B 1 607 ? -17.328 -15.828 -16.062 1 98.44 607 LEU B O 1
ATOM 9960 N N . GLN B 1 608 ? -18.766 -16.047 -14.383 1 98.06 608 GLN B N 1
ATOM 9961 C CA . GLN B 1 608 ? -19.812 -16.609 -15.227 1 98.06 608 GLN B CA 1
ATOM 9962 C C . GLN B 1 608 ? -20.219 -15.648 -16.328 1 98.06 608 GLN B C 1
ATOM 9964 O O . GLN B 1 608 ? -20.438 -16.047 -17.469 1 98.06 608 GLN B O 1
ATOM 9969 N N . GLU B 1 609 ? -20.344 -14.383 -15.945 1 97.81 609 GLU B N 1
ATOM 9970 C CA . GLU B 1 609 ? -20.688 -13.367 -16.938 1 97.81 609 GLU B CA 1
ATOM 9971 C C . GLU B 1 609 ? -19.609 -13.242 -18 1 97.81 609 GLU B C 1
ATOM 9973 O O . GLU B 1 609 ? -19.906 -13.008 -19.172 1 97.81 609 GLU B O 1
ATOM 9978 N N . VAL B 1 610 ? -18.344 -13.305 -17.594 1 97.44 610 VAL B N 1
ATOM 9979 C CA . VAL B 1 610 ? -17.234 -13.219 -18.547 1 97.44 610 VAL B CA 1
ATOM 9980 C C . VAL B 1 610 ? -17.297 -14.398 -19.516 1 97.44 610 VAL B C 1
ATOM 9982 O O . VAL B 1 610 ? -17.125 -14.219 -20.719 1 97.44 610 VAL B O 1
ATOM 9985 N N . LEU B 1 611 ? -17.562 -15.602 -19.016 1 96.62 611 LEU B N 1
ATOM 9986 C CA . LEU B 1 611 ? -17.656 -16.797 -19.844 1 96.62 611 LEU B CA 1
ATOM 9987 C C . LEU B 1 611 ? -18.828 -16.703 -20.797 1 96.62 611 LEU B C 1
ATOM 9989 O O . LEU B 1 611 ? -18.734 -17.094 -21.969 1 96.62 611 LEU B O 1
ATOM 9993 N N . GLN B 1 612 ? -19.922 -16.156 -20.297 1 94.69 612 GLN B N 1
ATOM 9994 C CA . GLN B 1 612 ? -21.078 -15.969 -21.156 1 94.69 612 GLN B CA 1
ATOM 9995 C C . GLN B 1 612 ? -20.797 -14.969 -22.266 1 94.69 612 GLN B C 1
ATOM 9997 O O . GLN B 1 612 ? -21.203 -15.18 -23.422 1 94.69 612 GLN B O 1
ATOM 10002 N N . CYS B 1 613 ? -20.125 -13.945 -21.891 1 91.44 613 CYS B N 1
ATOM 10003 C CA . CYS B 1 613 ? -19.75 -12.961 -22.906 1 91.44 613 CYS B CA 1
ATOM 10004 C C . CYS B 1 613 ? -18.844 -13.586 -23.969 1 91.44 613 CYS B C 1
ATOM 10006 O O . CYS B 1 613 ? -18.984 -13.305 -25.156 1 91.44 613 CYS B O 1
ATOM 10008 N N . ARG B 1 614 ? -17.938 -14.422 -23.531 1 91.12 614 ARG B N 1
ATOM 10009 C CA . ARG B 1 614 ? -17.047 -15.117 -24.453 1 91.12 614 ARG B CA 1
ATOM 10010 C C . ARG B 1 614 ? -17.828 -16.016 -25.406 1 91.12 614 ARG B C 1
ATOM 10012 O O . ARG B 1 614 ? -17.547 -16.062 -26.609 1 91.12 614 ARG B O 1
ATOM 10019 N N . LEU B 1 615 ? -18.75 -16.719 -24.891 1 92.31 615 LEU B N 1
ATOM 10020 C CA . LEU B 1 615 ? -19.578 -17.594 -25.703 1 92.31 615 LEU B CA 1
ATOM 10021 C C . LEU B 1 615 ? -20.359 -16.797 -26.75 1 92.31 615 LEU B C 1
ATOM 10023 O O . LEU B 1 615 ? -20.469 -17.219 -27.906 1 92.31 615 LEU B O 1
ATOM 10027 N N . LEU B 1 616 ? -20.844 -15.68 -26.328 1 88.56 616 LEU B N 1
ATOM 10028 C CA . LEU B 1 616 ? -21.609 -14.836 -27.25 1 88.56 616 LEU B CA 1
ATOM 10029 C C . LEU B 1 616 ? -20.734 -14.289 -28.359 1 88.56 616 LEU B C 1
ATOM 10031 O O . LEU B 1 616 ? -21.172 -14.188 -29.5 1 88.56 616 LEU B O 1
ATOM 10035 N N . LEU B 1 617 ? -19.531 -13.938 -28 1 85.75 617 LEU B N 1
ATOM 10036 C CA . LEU B 1 617 ? -18.578 -13.422 -28.984 1 85.75 617 LEU B CA 1
ATOM 10037 C C . LEU B 1 617 ? -18.281 -14.469 -30.062 1 85.75 617 LEU B C 1
ATOM 10039 O O . LEU B 1 617 ? -18.141 -14.141 -31.234 1 85.75 617 LEU B O 1
ATOM 10043 N N . LEU B 1 618 ? -18.172 -15.711 -29.656 1 87.88 618 LEU B N 1
ATOM 10044 C CA . LEU B 1 618 ? -17.844 -16.797 -30.578 1 87.88 618 LEU B CA 1
ATOM 10045 C C . LEU B 1 618 ? -19.047 -17.172 -31.438 1 87.88 618 LEU B C 1
ATOM 10047 O O . LEU B 1 618 ? -18.891 -17.625 -32.562 1 87.88 618 LEU B O 1
ATOM 10051 N N . SER B 1 619 ? -20.266 -17.094 -31.062 1 84.25 619 SER B N 1
ATOM 10052 C CA . SER B 1 619 ? -21.484 -17.453 -31.781 1 84.25 619 SER B CA 1
ATOM 10053 C C . SER B 1 619 ? -21.859 -16.391 -32.812 1 84.25 619 SER B C 1
ATOM 10055 O O . SER B 1 619 ? -22.828 -16.547 -33.562 1 84.25 619 SER B O 1
ATOM 10057 N N . GLY B 1 620 ? -20.969 -15.57 -33.344 1 72.25 620 GLY B N 1
ATOM 10058 C CA . GLY B 1 620 ? -21.234 -14.602 -34.406 1 72.25 620 GLY B CA 1
ATOM 10059 C C . GLY B 1 620 ? -22.047 -13.414 -33.938 1 72.25 620 GLY B C 1
ATOM 10060 O O . GLY B 1 620 ? -22.406 -12.547 -34.719 1 72.25 620 GLY B O 1
ATOM 10061 N N . ASN B 1 621 ? -22.688 -13.461 -33.031 1 55.09 621 ASN B N 1
ATOM 10062 C CA . ASN B 1 621 ? -23.391 -12.266 -32.594 1 55.09 621 ASN B CA 1
ATOM 10063 C C . ASN B 1 621 ? -22.422 -11.148 -32.219 1 55.09 621 ASN B C 1
ATOM 10065 O O . ASN B 1 621 ? -21.312 -11.414 -31.766 1 55.09 621 ASN B O 1
ATOM 10069 N N . ARG B 1 622 ? -22.688 -10.039 -33.062 1 47.94 622 ARG B N 1
ATOM 10070 C CA . ARG B 1 622 ? -21.875 -8.828 -33.031 1 47.94 622 ARG B CA 1
ATOM 10071 C C . ARG B 1 622 ? -21.312 -8.578 -31.625 1 47.94 622 ARG B C 1
ATOM 10073 O O . ARG B 1 622 ? -21.953 -7.934 -30.797 1 47.94 622 ARG B O 1
ATOM 10080 N N . CYS B 1 623 ? -20.984 -9.539 -31.031 1 43.38 623 CYS B N 1
ATOM 10081 C CA . CYS B 1 623 ? -20.281 -8.906 -29.922 1 43.38 623 CYS B CA 1
ATOM 10082 C C . CYS B 1 623 ? -19.156 -8 -30.438 1 43.38 623 CYS B C 1
ATOM 10084 O O . CYS B 1 623 ? -18.344 -8.422 -31.25 1 43.38 623 CYS B O 1
ATOM 10086 N N . GLU B 1 624 ? -19.297 -6.852 -30.672 1 42.47 624 GLU B N 1
ATOM 10087 C CA . GLU B 1 624 ? -18.328 -5.801 -30.953 1 42.47 624 GLU B CA 1
ATOM 10088 C C . GLU B 1 624 ? -16.906 -6.25 -30.625 1 42.47 624 GLU B C 1
ATOM 10090 O O . GLU B 1 624 ? -16.703 -7.066 -29.719 1 42.47 624 GLU B O 1
AT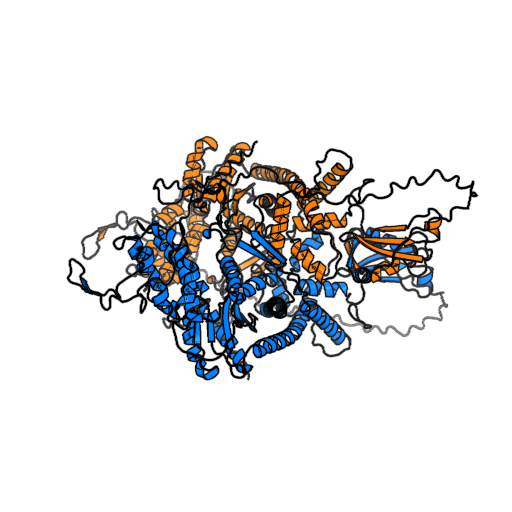OM 10095 N N . ASP B 1 625 ? -15.969 -6.27 -31.547 1 45.44 625 ASP B N 1
ATOM 10096 C CA . ASP B 1 625 ? -14.531 -6.512 -31.484 1 45.44 625 ASP B CA 1
ATOM 10097 C C . ASP B 1 625 ? -13.992 -6.262 -30.078 1 45.44 625 ASP B C 1
ATOM 10099 O O . ASP B 1 625 ? -13.555 -5.152 -29.766 1 45.44 625 ASP B O 1
ATOM 10103 N N . ILE B 1 626 ? -14.609 -6.664 -29.203 1 50.56 626 ILE B N 1
ATOM 10104 C CA . ILE B 1 626 ? -14.391 -6.402 -27.781 1 50.56 626 ILE B CA 1
ATOM 10105 C C . ILE B 1 626 ? -12.938 -6.703 -27.422 1 50.56 626 ILE B C 1
ATOM 10107 O O . ILE B 1 626 ? -12.438 -6.234 -26.391 1 50.56 626 ILE B O 1
ATOM 10111 N N . LEU B 1 627 ? -12.281 -7.641 -28.266 1 61.59 627 LEU B N 1
ATOM 10112 C CA . LEU B 1 627 ? -11.016 -8.031 -27.672 1 61.59 627 LEU B CA 1
ATOM 10113 C C . LEU B 1 627 ? -9.922 -7.023 -28 1 61.59 627 LEU B C 1
ATOM 10115 O O . LEU B 1 627 ? -8.727 -7.344 -27.938 1 61.59 627 LEU B O 1
ATOM 10119 N N . GLU B 1 628 ? -10.43 -5.859 -28.438 1 73.12 628 GLU B N 1
ATOM 10120 C CA . GLU B 1 628 ? -9.383 -4.852 -28.578 1 73.12 628 GLU B CA 1
ATOM 10121 C C . GLU B 1 628 ? -9.156 -4.109 -27.266 1 73.12 628 GLU B C 1
ATOM 10123 O O . GLU B 1 628 ? -10.109 -3.865 -26.516 1 73.12 628 GLU B O 1
ATOM 10128 N N . ILE B 1 629 ? -7.988 -4.008 -27.031 1 85.81 629 ILE B N 1
ATOM 10129 C CA . ILE B 1 629 ? -7.633 -3.268 -25.828 1 85.81 629 ILE B CA 1
ATOM 10130 C C . ILE B 1 629 ? -7.996 -1.795 -26 1 85.81 629 ILE B C 1
ATOM 10132 O O . ILE B 1 629 ? -7.496 -1.129 -26.906 1 85.81 629 ILE B O 1
ATOM 10136 N N . SER B 1 630 ? -8.984 -1.362 -25.266 1 85.56 630 SER B N 1
ATOM 10137 C CA . SER B 1 630 ? -9.414 0.033 -25.297 1 85.56 630 SER B CA 1
ATOM 10138 C C . SER B 1 630 ? -8.281 0.968 -24.906 1 85.56 630 SER B C 1
ATOM 10140 O O . SER B 1 630 ? -7.273 0.527 -24.344 1 85.56 630 SER B O 1
ATOM 10142 N N . ASP B 1 631 ? -8.477 2.203 -25.172 1 85.5 631 ASP B N 1
ATOM 10143 C CA . ASP B 1 631 ? -7.496 3.213 -24.766 1 85.5 631 ASP B CA 1
ATOM 10144 C C . ASP B 1 631 ? -7.383 3.301 -23.25 1 85.5 631 ASP B C 1
ATOM 10146 O O . ASP B 1 631 ? -6.289 3.479 -22.719 1 85.5 631 ASP B O 1
ATOM 10150 N N . ASP B 1 632 ? -8.461 3.09 -22.656 1 85.44 632 ASP B N 1
ATOM 10151 C CA . ASP B 1 632 ? -8.469 3.137 -21.203 1 85.44 632 ASP B CA 1
ATOM 10152 C C . ASP B 1 632 ? -7.652 1.992 -20.609 1 85.44 632 ASP B C 1
ATOM 10154 O O . ASP B 1 632 ? -6.906 2.189 -19.641 1 85.44 632 ASP B O 1
ATOM 10158 N N . ALA B 1 633 ? -7.844 0.883 -21.234 1 89.25 633 ALA B N 1
ATOM 10159 C CA . ALA B 1 633 ? -7.098 -0.278 -20.766 1 89.25 633 ALA B CA 1
ATOM 10160 C C . ALA B 1 633 ? -5.605 -0.132 -21.062 1 89.25 633 ALA B C 1
ATOM 10162 O O . ALA B 1 633 ? -4.766 -0.571 -20.266 1 89.25 633 ALA B O 1
ATOM 10163 N N . ARG B 1 634 ? -5.309 0.45 -22.156 1 90.19 634 ARG B N 1
ATOM 10164 C CA . ARG B 1 634 ? -3.916 0.694 -22.5 1 90.19 634 ARG B CA 1
ATOM 10165 C C . ARG B 1 634 ? -3.258 1.648 -21.516 1 90.19 634 ARG B C 1
ATOM 10167 O O . ARG B 1 634 ? -2.105 1.45 -21.125 1 90.19 634 ARG B O 1
ATOM 10174 N N . GLU B 1 635 ? -3.986 2.635 -21.125 1 89.25 635 GLU B N 1
ATOM 10175 C CA . GLU B 1 635 ? -3.469 3.58 -20.141 1 89.25 635 GLU B CA 1
ATOM 10176 C C . GLU B 1 635 ? -3.26 2.908 -18.781 1 89.25 635 GLU B C 1
ATOM 10178 O O . GLU B 1 635 ? -2.303 3.219 -18.078 1 89.25 635 GLU B O 1
ATOM 10183 N N . ALA B 1 636 ? -4.16 2.096 -18.484 1 91.38 636 ALA B N 1
ATOM 10184 C CA . ALA B 1 636 ? -4.016 1.356 -17.234 1 91.38 636 ALA B CA 1
ATOM 10185 C C . ALA B 1 636 ? -2.797 0.439 -17.281 1 91.38 636 ALA B C 1
ATOM 10187 O O . ALA B 1 636 ? -2.074 0.307 -16.297 1 91.38 636 ALA B O 1
ATOM 10188 N N . MET B 1 637 ? -2.646 -0.181 -18.422 1 91.06 637 MET B N 1
ATOM 10189 C CA . MET B 1 637 ? -1.475 -1.023 -18.625 1 91.06 637 MET B CA 1
ATOM 10190 C C . MET B 1 637 ? -0.189 -0.219 -18.469 1 91.06 637 MET B C 1
ATOM 10192 O O . MET B 1 637 ? 0.755 -0.671 -17.812 1 91.06 637 MET B O 1
ATOM 10196 N N . GLU B 1 638 ? -0.212 0.904 -19 1 88.94 638 GLU B N 1
ATOM 10197 C CA . GLU B 1 638 ? 0.947 1.785 -18.906 1 88.94 638 GLU B CA 1
ATOM 10198 C C . GLU B 1 638 ? 1.198 2.211 -17.469 1 88.94 638 GLU B C 1
ATOM 10200 O O . GLU B 1 638 ? 2.35 2.326 -17.031 1 88.94 638 GLU B O 1
ATOM 10205 N N . ALA B 1 639 ? 0.163 2.48 -16.781 1 89.94 639 ALA B N 1
ATOM 10206 C CA . ALA B 1 639 ? 0.295 2.863 -15.383 1 89.94 639 ALA B CA 1
ATOM 10207 C C . ALA B 1 639 ? 0.992 1.769 -14.578 1 89.94 639 ALA B C 1
ATOM 10209 O O . ALA B 1 639 ? 1.839 2.057 -13.727 1 89.94 639 ALA B O 1
ATOM 10210 N N . GLU B 1 640 ? 0.653 0.553 -14.812 1 90.44 640 GLU B N 1
ATOM 10211 C CA . GLU B 1 640 ? 1.284 -0.561 -14.109 1 90.44 640 GLU B CA 1
ATOM 10212 C C . GLU B 1 640 ? 2.742 -0.724 -14.531 1 90.44 640 GLU B C 1
ATOM 10214 O O . GLU B 1 640 ? 3.596 -1.07 -13.711 1 90.44 640 GLU B O 1
ATOM 10219 N N . GLU B 1 641 ? 2.977 -0.452 -15.789 1 88.31 641 GLU B N 1
ATOM 10220 C CA . GLU B 1 641 ? 4.352 -0.507 -16.281 1 88.31 641 GLU B CA 1
ATOM 10221 C C . GLU B 1 641 ? 5.219 0.555 -15.609 1 88.31 641 GLU B C 1
ATOM 10223 O O . GLU B 1 641 ? 6.367 0.289 -15.242 1 88.31 641 GLU B O 1
ATOM 10228 N N . VAL B 1 642 ? 4.676 1.68 -15.477 1 87 642 VAL B N 1
ATOM 10229 C CA . VAL B 1 642 ? 5.383 2.783 -14.836 1 87 642 VAL B CA 1
ATOM 10230 C C . VAL B 1 642 ? 5.676 2.432 -13.375 1 87 642 VAL B C 1
ATOM 10232 O O . VAL B 1 642 ? 6.785 2.66 -12.891 1 87 642 VAL B O 1
ATOM 10235 N N . TYR B 1 643 ? 4.73 1.9 -12.797 1 87.31 643 TYR B N 1
ATOM 10236 C CA . TYR B 1 643 ? 4.891 1.483 -11.406 1 87.31 643 TYR B CA 1
ATOM 10237 C C . TYR B 1 643 ? 6.016 0.467 -11.273 1 87.31 643 TYR B C 1
ATOM 10239 O O . TYR B 1 643 ? 6.852 0.573 -10.367 1 87.31 643 TYR B O 1
ATOM 10247 N N . SER B 1 644 ? 6.051 -0.46 -12.125 1 84.56 644 SER B N 1
ATOM 10248 C CA . SER B 1 644 ? 7.078 -1.497 -12.102 1 84.56 644 SER B CA 1
ATOM 10249 C C . SER B 1 644 ? 8.461 -0.911 -12.375 1 84.56 644 SER B C 1
ATOM 10251 O O . SER B 1 644 ? 9.453 -1.349 -11.781 1 84.56 644 SER B O 1
ATOM 10253 N N . ALA B 1 645 ? 8.477 0.062 -13.25 1 82.56 645 ALA B N 1
ATOM 10254 C CA . ALA B 1 645 ? 9.742 0.702 -13.609 1 82.56 645 ALA B CA 1
ATOM 10255 C C . ALA B 1 645 ? 10.305 1.501 -12.438 1 82.56 645 ALA B C 1
ATOM 10257 O O . ALA B 1 645 ? 11.516 1.568 -12.242 1 82.56 645 ALA B O 1
ATOM 10258 N N . GLU B 1 646 ? 9.438 2.02 -11.727 1 78.56 646 GLU B N 1
ATOM 10259 C CA . GLU B 1 646 ? 9.852 2.834 -10.586 1 78.56 646 GLU B CA 1
ATOM 10260 C C . GLU B 1 646 ? 10.367 1.961 -9.445 1 78.56 646 GLU B C 1
ATOM 10262 O O . GLU B 1 646 ? 11.211 2.393 -8.656 1 78.56 646 GLU B O 1
ATOM 10267 N N . LEU B 1 647 ? 9.891 0.818 -9.438 1 76.88 647 LEU B N 1
ATOM 10268 C CA . LEU B 1 647 ? 10.352 -0.119 -8.414 1 76.88 647 LEU B CA 1
ATOM 10269 C C . LEU B 1 647 ? 11.711 -0.697 -8.789 1 76.88 647 LEU B C 1
ATOM 10271 O O . LEU B 1 647 ? 12.539 -0.969 -7.914 1 76.88 647 LEU B O 1
#

InterPro domains:
  IPR049012 Mutator-like transposase domain [PF20700] (154-403)

Radius of gyration: 38.48 Å; Cα contacts (8 Å, |Δi|>4): 1966; chains: 2; bounding box: 103×136×127 Å

Organism: Oesophagostomum dentatum (NCBI:txid61180)

Nearest PDB structures (foldseek):
  3puf-assembly5_M  TM=4.715E-01  e=1.143E-01  Homo sapiens
  3puf-assembly6_P  TM=4.092E-01  e=5.096E-02  Homo sapiens
  3puf-assembly6_P  TM=4.099E-01  e=5.187E-02  Homo sapiens
  8ro1-assembly1_A  TM=3.212E-01  e=6.781E-01  Caenorhabditis elegans

Foldseek 3Di:
DPPPPPDPPQPDDPPDRPSPQDQDPQQPPLQQVLPVVPPPPPPDPPDDPDDDDDDDPPPDQPPPFDDPDDDPDDCPVCPPDDVDPDVDDDDPDDDPPPPDPDPPDPDDPPDPDPPDPDDDDDDPVNVPDDDDDDPVVVVVVQCAPPVPRAGWDDKDWDDDFQKIKIWTDGPVVCVVPVDTDIDIRADFCDPDPPTDHGVVQLLVLLCCQLQLPDPLVVVVVCVVVVGGHHDPLVSLLSVLLLLVLLVVLLVVVLVVLVVVQVVVDDPPDAFEKEKEKDADDPLFQRQKIKMWMAGLALLATNDMDIDGQQVQFDQPQPVDPPDPGRPRPGHDSLSVNLVRVVVVQLVCVVVVGAHAEYEYADRPVNVVSQVVCCVRRNHYHYFYALSSLLVVLLVLLVVLCPDPQQVLSNQCSVVLSVQLVVLLQCCLVVVDQSFLSSLCVLCVLQVHFFAPQPPQQQPQPPPPRRRPRPHSRNPPDGGHSHHDDPDDDRDHDDPPGSNSVSSNCSSVPPSSSVNSRRHDSSHHCSSVVVLVVLLCSNPPRNFNADSVCSNSSSSSSSLVSNQQSVCVVVVNKDFDDWDWDRDRGPRHTDIDTDIDDDDSCSSVSSSVSSSVLVVCVSVPNPPDVSSDSDPSSVRRSVRVVVSVVVD/DPPPPPDDPPPDPPPDPDSPPDQDAVFDPQQLVVPVVPPPPPPDPPDDPDDDDDDDPPPPLDPFFADPDDDPDDCVVCCPDPVPDVVDDDPPDDDPPPPDPPPDDDDDDPDPDPPDPDDDDDDPVNVPDDDDDDPVVVVVVQCAPPVPRAGWDDKDWDDDFQKIKIWTHGPVVCVVPVDTDIDIRADFCDPDPPTDHGVVQLLVLLCCQLQLPDPLVVVVVCVVVVGGHHDPLVSLLSVLLLLVLLVVLLVVVLVVLVVVQVVVDDPPDAFEKEKEKDADDPLFQRQKIKMWMAGLALLATNDMDIDGQQVQFDQPQPVDPPDPGRPRPGHDSLSVNLVRVVVVQLVCLVVVGAHAEYEYADRPVNVVSQVVCCVRRNHYHYFYALSSLLVVLLVLLVVLCPDPQQVLSNQCSVVLSVQLVVLLQCCLVVVDQSFLSSLCVLCVLQVHFFADQPPQQQPQDPPPRRRPRPHSRNPPDGGHSHYDDDDDDRDHDDPPGSNSVSSNCSSVPPSSSVNSRRHDSSHHCSSVVVLVVLLCSNPPRNFNADSVCSNSSSSSSSLVSNQQSVCVVVVNKDFDDWDWDRDRGPRRTRIDTDIDDDDSCSSVSSSVSSSVLVVCVSVPNPPPVSSDNDPSSVRRSVRVVVSVVVD

Secondary structure (DSSP, 8-state):
-------------SS---------GGGS-HHHHHHHGGGGTTSTT-------------GGGGGGT---------------S---S-TT--------------------------------PPPHHHHH-EEEEEHHHHHGGGSB-TTT-PBPSEEEEEEETTEEEEEEE-TTHHHHTT--EEEESS-BSSS-TT--SBHHHHHHHHHHHHHT--HHHHHHHHHHHTB----HHHHHHHHHHHHHHHHHHHHHHHHHHHHHHHHTS-TTPPEEEEEEEEE--TTS-TTEEEEEEEETTT--EEEEEEEEGGGT-EEE---STTS-S-EEE---HHHHHHHHHHHHHHHHHHTT--EEEEEESS-HHHHHHHHHTHHHH---EEEE-HHHHHHHHHHHHHHHHTSTT-GGGGGGHHHHHHHHHHHHHHHHHH---HHHHHHTHHHHTTT--B----SSEEEE-TTT--EEEE--TTTT--B-SS----SPPPPP--TTSHHHHHHHHHHT-HHHHHHHTTB-SS--SHHHHHHHHHHHHHS-TTS---GGGHHHHHHHHHHHHHHHHHHHHTT---EEEEEEE--S-SS-PEEEEEE-----HHHHHHHHHHHHHHHHHHTT----STTS--HHHHHHHHHHHHHHHH-/-------------SS---------GGGS-HHHHHHHGGGGTTSS------------TTGGGHHHH-----------TT--S-SS-TT---------------------------------PPPHHHHH-EEEEEHHHHHGGGSB-TTT-PBPSEEEEEEETTEEEEEEE-HHHHHHTT--EEEESS-BSSS-TT--SBHHHHHHHHHHHHHT--HHHHHHHHHHHTB----HHHHHHHHHHHHHHHHHHHHHHHHHHHHHHHHTS-TTPPEEEEEEEEE--TTS-TTEEEEEEEETTT--EEEEEEEEGGGT-EEE---STTS-S-EEE---HHHHHHHHHHHHHHHHHHTT--EEEEEESS-HHHHHHHHHTHHHH---EEEE-HHHHHHHHHHHHHHHHTSTT-GGGGGGHHHHHHHHHHHHHHHHHH---HHHHHHTHHHHTTT--B----SSEEEE-TTT--EEEE--TTTT--B-SS----SPPPPP--TTSHHHHHHHHHHT-HHHHHHHTTB-SS--SHHHHHHHHHHHHHS-TTS---GGGHHHHHHHHHHHHHHHHHHHHTT---EEEEEEE--S-SS-PEEEEEE-----HHHHHHHHHHHHHHHHHHTTS---STTS--HHHHHHHHHHHHHHHH-

pLDDT: mean 74.87, std 28.82, range [14.09, 98.75]

Sequence (1294 aa):
MAAAGKPLSHCKEIGSDVDTAYVNEGDLPEHLLACLSESWECIDIQQETSGGATESVTNTVEDCFGHHDHNNNDLVVDLGSEIADLLSSGRASPNCSVYEPGRTSPESLVEEKPYLPKVGSTDKEAMRQYYLVEGEQLLQLFRYCPQCGTEVSKAELKAVGTAPVVRFICPSCSLRAPYVCKWEGQKKAVEHAHEKMYKGNIEACVSLITTGLRFVELKRFADQLHMALFSDTYYWKIFELTKQAVDKVYNRHEDHVMDVIENNYQAGEGLHLAADGAYDSRGYSALIGKVVLSDTVTKLILRTEVLHRSETGTQILSSSHRLPQQSFIGGISQHMELEGIRRLFRWVASRGLTVASLTTDRSRSVGKLLRDMESEIGPIQHYYDGWHLVKWLGNELLKASKKRNCGPIIWWIEKLKTHCWNSIASGASLHIDIPPVFNTCLMHVQDVHEWQKVFLTLIFGKDSGVLHFQEDVTGPYNCCSHEQLTGPRPETLPLESDAYQNLRKVVLSNSFQRDLAKASPYGGTSICEAKNALDRLYCRKEIFYPISTYPLYVKMATMHINTLRLAELAGERNVIREVEVQRKYNRRKSIVKFKNAVPHKWRDEILQEVLQCRLLLLSGNRCEDILEISDDAREAMEAEEVYSAELMAAAGKPLSHCKEIGSDVDTAYVNEGDLPEHLLACLSESWECIDIQQETSGGATESVTNTVEDCFGHHDHNNNDLVVDLGSEIADLLSSGRASPNCSVYEPGRTSPESLVEEKPYLPKVGSTDKEAMRQYYLVEGEQLLQLFRYCPQCGTEVSKAELKAVGTAPVVRFICPSCSLRAPYVCKWEGQKKAVEHAHEKMYKGNIEACVSLITTGLRFVELKRFADQLHMALFSDTYYWKIFELTKQAVDKVYNRHEDHVMDVIENNYQAGEGLHLAADGAYDSRGYSALIGKVVLSDTVTKLILRTEVLHRSETGTQILSSSHRLPQQSFIGGISQHMELEGIRRLFRWVASRGLTVASLTTDRSRSVGKLLRDMESEIGPIQHYYDGWHLVKWLGNELLKASKKRNCGPIIWWIEKLKTHCWNSIASGASLHIDIPPVFNTCLMHVQDVHEWQKVFLTLIFGKDSGVLHFQEDVTGPYNCCSHEQLTGPRPETLPLESDAYQNLRKVVLSNSFQRDLAKASPYGGTSICEAKNALDRLYCRKEIFYPISTYPLYVKMATMHINTLRLAELAGERNVIREVEVQRKYNRRKSIVKFKNAVPHKWRDEILQEVLQCRLLLLSGNRCEDILEISDDAREAMEAEEVYSAEL

Solvent-accessible surface area (backbone atoms only — not comparable to full-atom values): 73229 Å² total; per-residue (Å²): 135,80,75,74,67,76,71,76,78,70,74,71,57,90,81,62,82,74,79,73,80,75,62,39,73,82,2,28,29,70,72,60,55,58,57,63,66,56,72,65,68,76,67,75,72,83,72,84,84,79,91,94,91,90,84,79,91,65,66,82,69,51,74,79,31,62,90,72,80,78,84,74,76,68,80,63,68,67,76,64,80,63,91,65,66,60,100,49,75,79,61,89,72,76,74,72,70,67,78,67,78,68,75,77,72,84,75,81,87,72,83,78,76,82,71,70,62,86,68,61,79,53,50,72,65,52,34,68,18,28,24,44,30,27,30,54,47,55,55,52,41,49,45,9,28,38,86,77,17,47,64,32,78,45,60,20,56,44,74,58,33,27,26,40,34,37,36,30,42,30,71,71,69,20,65,76,45,73,43,65,43,73,48,56,24,43,55,60,54,49,98,50,94,81,56,80,52,41,30,63,51,53,42,45,47,50,24,29,64,71,60,31,47,52,66,71,55,50,48,53,34,28,59,68,50,36,36,47,60,60,54,71,70,58,45,47,26,50,47,52,45,41,52,55,21,44,53,56,53,44,54,55,49,48,52,51,50,49,51,56,54,53,70,74,43,59,91,90,58,46,41,48,33,20,39,43,63,50,73,44,54,58,90,28,37,35,42,42,36,37,23,32,34,27,34,41,84,79,56,38,67,73,49,71,39,78,44,51,34,79,76,39,33,53,65,48,70,66,82,66,87,79,58,76,69,83,46,57,52,63,29,52,74,65,45,44,38,50,52,32,50,52,55,52,49,53,50,40,40,72,71,69,54,54,46,42,31,39,23,30,60,78,58,69,68,53,54,57,51,47,61,74,38,24,89,76,58,44,74,57,47,70,27,20,13,50,63,51,52,42,51,48,51,47,51,54,45,51,56,47,20,69,39,86,78,9,54,72,42,60,65,44,42,65,58,49,41,51,47,44,50,50,24,49,53,46,19,45,73,67,72,46,75,24,43,26,59,39,42,44,50,69,35,50,44,53,71,43,58,66,53,76,77,47,65,74,34,62,39,64,40,82,85,79,67,47,55,42,62,46,71,56,57,25,63,92,54,44,54,64,93,63,53,72,76,89,72,93,70,65,80,66,39,52,83,87,35,60,30,32,50,50,51,49,51,60,67,63,26,67,68,52,42,58,49,49,61,30,44,36,66,64,50,54,46,60,61,42,51,51,48,57,56,42,29,42,52,52,45,50,52,81,43,59,57,50,76,84,54,48,61,58,32,48,49,51,33,49,52,52,54,37,52,54,45,52,32,39,77,71,68,70,43,47,79,75,47,77,44,79,42,74,54,32,18,94,45,4,58,36,75,44,64,32,56,53,87,74,86,65,59,67,54,56,50,28,51,52,42,33,46,50,51,50,48,39,46,70,71,66,44,81,51,65,86,52,77,52,69,46,70,66,53,49,46,36,52,47,24,54,49,51,44,58,55,73,97,132,82,80,74,70,79,72,76,80,72,77,72,56,85,81,64,85,76,83,74,82,79,77,47,72,83,3,29,36,67,70,63,53,58,61,64,64,58,74,64,69,80,66,75,74,82,70,83,83,78,89,93,91,88,84,80,88,66,62,76,68,46,69,78,22,49,87,66,78,78,88,74,72,65,82,60,72,66,77,62,73,73,77,61,53,87,77,49,80,75,69,86,78,76,85,69,77,71,78,67,79,72,74,80,77,85,77,82,88,74,82,78,74,82,73,73,64,85,71,62,79,51,51,73,66,52,36,68,18,29,25,45,30,28,30,54,47,55,55,52,41,48,44,9,27,39,86,80,17,47,65,32,78,46,61,20,57,44,73,58,34,26,26,39,33,38,35,30,41,29,69,70,70,19,64,76,44,70,42,65,43,73,48,54,24,42,55,60,53,50,98,49,94,81,58,81,53,42,30,62,53,54,42,46,47,48,24,28,64,71,62,31,48,51,66,72,56,51,47,53,34,27,60,69,50,35,35,46,57,59,53,71,69,57,45,47,25,51,47,52,46,41,51,55,20,45,54,55,52,46,52,56,49,47,51,52,51,49,51,56,55,54,70,74,44,59,91,90,57,46,40,49,32,20,38,42,64,49,71,44,55,49,91,26,40,35,42,41,35,37,23,32,34,26,32,40,84,79,57,40,67,72,49,72,38,79,44,50,35,77,77,40,32,52,67,48,70,65,83,64,89,80,56,79,66,83,46,59,51,61,29,52,74,64,44,44,38,50,52,30,49,52,52,52,48,52,52,40,40,74,70,70,56,56,46,42,29,39,23,28,61,75,60,70,67,53,54,56,51,47,61,73,39,24,89,77,58,42,75,56,48,71,27,21,11,53,63,51,51,41,50,48,50,46,51,53,45,50,58,46,19,69,40,86,77,8,54,72,42,59,65,44,42,66,58,50,41,50,44,44,52,50,24,49,53,43,18,47,75,66,71,46,75,24,45,27,59,40,42,44,50,69,35,51,44,52,72,41,58,68,53,76,76,46,65,76,34,64,40,65,41,84,84,79,67,47,56,42,63,48,72,57,58,28,64,90,53,42,53,62,89,58,30,85,76,89,71,93,70,66,79,65,39,52,80,88,34,60,30,32,50,50,50,48,52,61,67,63,27,66,70,53,41,57,48,48,60,31,43,34,68,63,50,53,44,63,62,41,52,50,48,59,58,42,29,41,53,53,45,50,52,82,42,58,57,50,78,84,56,49,61,59,32,48,50,50,33,47,52,51,53,36,52,53,44,51,32,39,76,70,69,70,42,45,80,75,48,75,44,78,42,72,55,36,22,96,42,4,62,38,76,44,65,34,56,52,87,74,86,65,60,66,54,57,50,30,50,52,41,34,48,50,50,51,50,41,46,70,71,65,47,82,47,64,80,56,73,54,67,46,70,66,53,50,46,36,51,49,24,53,50,51,45,59,54,73,99